Protein AF-A0A409VIT9-F1 (afdb_monomer_lite)

Radius of gyration: 34.27 Å; chains: 1; bounding box: 107×72×89 Å

Organism: NCBI:txid231916

Structure (mmCIF, N/CA/C/O backbone):
data_AF-A0A409VIT9-F1
#
_entry.id   AF-A0A409VIT9-F1
#
loop_
_atom_site.group_PDB
_atom_site.id
_atom_site.type_symbol
_atom_site.label_atom_id
_atom_site.label_alt_id
_atom_site.label_comp_id
_atom_site.label_asym_id
_atom_site.label_entity_id
_atom_site.label_seq_id
_atom_site.pdbx_PDB_ins_code
_atom_site.Cartn_x
_atom_site.Cartn_y
_atom_site.Cartn_z
_atom_site.occupancy
_atom_site.B_iso_or_equiv
_atom_site.auth_seq_id
_atom_site.auth_comp_id
_atom_site.auth_asym_id
_atom_site.auth_atom_id
_atom_site.pdbx_PDB_model_num
ATOM 1 N N . MET A 1 1 ? -38.791 37.317 -4.525 1.00 35.06 1 MET A N 1
ATOM 2 C CA . MET A 1 1 ? -38.548 37.898 -5.868 1.00 35.06 1 MET A CA 1
ATOM 3 C C . MET A 1 1 ? -38.043 36.743 -6.734 1.00 35.06 1 MET A C 1
ATOM 5 O O . MET A 1 1 ? -37.218 35.989 -6.242 1.00 35.06 1 MET A O 1
ATOM 9 N N . GLN A 1 2 ? -38.741 36.333 -7.803 1.00 26.22 2 GLN A N 1
ATOM 10 C CA . GLN A 1 2 ? -38.576 36.846 -9.183 1.00 26.22 2 GLN A CA 1
ATOM 11 C C . GLN A 1 2 ? -37.095 36.896 -9.609 1.00 26.22 2 GLN A C 1
ATOM 13 O O . GLN A 1 2 ? -36.328 37.581 -8.946 1.00 26.22 2 GLN A O 1
ATOM 18 N N . GLY A 1 3 ? -36.625 36.248 -10.682 1.00 25.14 3 GLY A N 1
ATOM 19 C CA . GLY A 1 3 ? -37.214 35.301 -11.653 1.00 25.14 3 GLY A CA 1
ATOM 20 C C . GLY A 1 3 ? -36.064 34.709 -12.504 1.00 25.14 3 GLY A C 1
ATOM 21 O O . GLY A 1 3 ? -34.982 35.280 -12.517 1.00 25.14 3 GLY A O 1
ATOM 22 N N . PHE A 1 4 ? -36.173 33.545 -13.151 1.00 27.78 4 PHE A N 1
ATOM 23 C CA . PHE A 1 4 ? -36.794 33.393 -14.478 1.00 27.78 4 PHE A CA 1
ATOM 24 C C . PHE A 1 4 ? -36.988 31.903 -14.842 1.00 27.78 4 PHE A C 1
ATOM 26 O O . PHE A 1 4 ? -36.187 31.054 -14.459 1.00 27.78 4 PHE A O 1
ATOM 33 N N . GLN A 1 5 ? -37.996 31.599 -15.664 1.00 28.02 5 GLN A N 1
ATOM 34 C CA . GLN A 1 5 ? -38.126 30.336 -16.411 1.00 28.02 5 GLN A CA 1
ATOM 35 C C . GLN A 1 5 ? -38.053 30.612 -17.921 1.00 28.02 5 GLN A C 1
ATOM 37 O O . GLN A 1 5 ? -38.503 31.679 -18.340 1.00 28.02 5 GLN A O 1
ATOM 42 N N . ARG A 1 6 ? -37.591 29.619 -18.707 1.00 28.06 6 ARG A N 1
ATOM 43 C CA . ARG A 1 6 ? -37.949 29.244 -20.110 1.00 28.06 6 ARG A CA 1
ATOM 44 C C . ARG A 1 6 ? -36.751 28.533 -20.775 1.00 28.06 6 ARG A C 1
ATOM 46 O O . ARG A 1 6 ? -35.619 28.862 -20.457 1.00 28.06 6 ARG A O 1
ATOM 53 N N . ALA A 1 7 ? -36.906 27.589 -21.707 1.00 27.55 7 ALA A N 1
ATOM 54 C CA . ALA A 1 7 ? -38.054 26.746 -22.075 1.00 27.55 7 ALA A CA 1
ATOM 55 C C . ALA A 1 7 ? -37.551 25.502 -22.849 1.00 27.55 7 ALA A C 1
ATOM 57 O O . ALA A 1 7 ? -36.417 25.478 -23.321 1.00 27.55 7 ALA A O 1
ATOM 58 N N . ARG A 1 8 ? -38.399 24.474 -23.009 1.00 26.53 8 ARG A N 1
ATOM 59 C CA . ARG A 1 8 ? -38.144 23.336 -23.917 1.00 26.53 8 ARG A CA 1
ATOM 60 C C . ARG A 1 8 ? -38.496 23.690 -25.369 1.00 26.53 8 ARG A C 1
ATOM 62 O O . ARG A 1 8 ? -39.450 24.426 -25.598 1.00 26.53 8 ARG A O 1
ATOM 69 N N . ALA A 1 9 ? -37.842 23.017 -26.314 1.00 26.08 9 ALA A N 1
ATOM 70 C CA . ALA A 1 9 ? -38.362 22.727 -27.655 1.00 26.08 9 ALA A CA 1
ATOM 71 C C . ALA A 1 9 ? -38.233 21.210 -27.929 1.00 26.08 9 ALA A C 1
ATOM 73 O O . ALA A 1 9 ? -37.512 20.518 -27.207 1.00 26.08 9 ALA A O 1
ATOM 74 N N . GLN A 1 10 ? -38.956 20.667 -28.916 1.00 26.14 10 GLN A N 1
ATOM 75 C CA . GLN A 1 10 ? -39.007 19.223 -29.199 1.00 26.14 10 GLN A CA 1
ATOM 76 C C . GLN A 1 10 ? -39.060 18.910 -30.703 1.00 26.14 10 GLN A C 1
ATOM 78 O O . GLN A 1 10 ? -39.826 19.556 -31.411 1.00 26.14 10 GLN A O 1
ATOM 83 N N . ARG A 1 11 ? -38.451 17.766 -31.081 1.00 26.41 11 ARG A N 1
ATOM 84 C CA . ARG A 1 11 ? -38.874 16.866 -32.190 1.00 26.41 11 ARG A CA 1
ATOM 85 C C . ARG A 1 11 ? -38.695 17.424 -33.629 1.00 26.41 11 ARG A C 1
ATOM 87 O O . ARG A 1 11 ? -38.383 18.603 -33.759 1.00 26.41 11 ARG A O 1
ATOM 94 N N . PRO A 1 12 ? -38.805 16.600 -34.707 1.00 34.38 12 PRO A N 1
ATOM 95 C CA . PRO A 1 12 ? -39.392 15.249 -34.806 1.00 34.38 12 PRO A CA 1
ATOM 96 C C . PRO A 1 12 ? -38.453 14.102 -35.243 1.00 34.38 12 PRO A C 1
ATOM 98 O O . PRO A 1 12 ? -37.242 14.258 -35.341 1.00 34.38 12 PRO A O 1
ATOM 101 N N . LEU A 1 13 ? -39.058 12.919 -35.422 1.00 26.03 13 LEU A N 1
ATOM 102 C CA . LEU A 1 13 ? -38.448 11.660 -35.871 1.00 26.03 13 LEU A CA 1
ATOM 103 C C . LEU A 1 13 ? -38.596 11.454 -37.392 1.00 26.03 13 LEU A C 1
ATOM 105 O O . LEU A 1 13 ? -39.507 12.008 -38.002 1.00 26.03 13 LEU A O 1
ATOM 109 N N . GLY A 1 14 ? -37.791 10.544 -37.948 1.00 25.80 14 GLY A N 1
ATOM 110 C CA . GLY A 1 14 ? -38.046 9.809 -39.196 1.00 25.80 14 GLY A CA 1
ATOM 111 C C . GLY A 1 14 ? -37.614 8.342 -39.026 1.00 25.80 14 GLY A C 1
ATOM 112 O O . GLY A 1 14 ? -36.721 8.077 -38.220 1.00 25.80 14 GLY A O 1
ATOM 113 N N . ALA A 1 15 ? -38.267 7.384 -39.699 1.00 26.11 15 ALA A N 1
ATOM 114 C CA . ALA A 1 15 ? -38.080 5.942 -39.456 1.00 26.11 15 ALA A CA 1
ATOM 115 C C . ALA A 1 15 ? -38.425 5.050 -40.676 1.00 26.11 15 ALA A C 1
ATOM 117 O O . ALA A 1 15 ? -39.032 5.530 -41.629 1.00 26.11 15 ALA A O 1
ATOM 118 N N . HIS A 1 16 ? -38.117 3.743 -40.552 1.00 29.44 16 HIS A N 1
ATOM 119 C CA . HIS A 1 16 ? -38.340 2.615 -41.496 1.00 29.44 16 HIS A CA 1
ATOM 120 C C . HIS A 1 16 ? -37.367 2.539 -42.702 1.00 29.44 16 HIS A C 1
ATOM 122 O O . HIS A 1 16 ? -37.012 3.568 -43.261 1.00 29.44 16 HIS A O 1
ATOM 128 N N . GLY A 1 17 ? -36.883 1.366 -43.157 1.00 25.97 17 GLY A N 1
ATOM 129 C CA . GLY A 1 17 ? -36.964 -0.024 -42.641 1.00 25.97 17 GLY A CA 1
ATOM 130 C C . GLY A 1 17 ? -35.771 -0.888 -43.146 1.00 25.97 17 GLY A C 1
ATOM 131 O O . GLY A 1 17 ? -35.124 -0.497 -44.108 1.00 25.97 17 GLY A O 1
ATOM 132 N N . VAL A 1 18 ? -35.260 -1.892 -42.409 1.00 26.91 18 VAL A N 1
ATOM 133 C CA . VAL A 1 18 ? -35.693 -3.319 -42.281 1.00 26.91 18 VAL A CA 1
ATOM 134 C C . VAL A 1 18 ? -35.138 -4.280 -43.376 1.00 26.91 18 VAL A C 1
ATOM 136 O O . VAL A 1 18 ? -35.728 -4.367 -44.440 1.00 26.91 18 VAL A O 1
ATOM 139 N N . SER A 1 19 ? -34.046 -5.006 -43.032 1.00 26.12 19 SER A N 1
ATOM 140 C CA . SER A 1 19 ? -33.674 -6.451 -43.239 1.00 26.12 19 SER A CA 1
ATOM 141 C C . SER A 1 19 ? -33.961 -7.256 -44.544 1.00 26.12 19 SER A C 1
ATOM 143 O O . SER A 1 19 ? -34.875 -6.889 -45.271 1.00 26.12 19 SER A O 1
ATOM 145 N N . PRO A 1 20 ? -33.338 -8.455 -44.787 1.00 42.66 20 PRO A N 1
ATOM 146 C CA . PRO A 1 20 ? -32.185 -9.153 -44.153 1.00 42.66 20 PRO A CA 1
ATOM 147 C C . PRO A 1 20 ? -31.108 -9.704 -45.163 1.00 42.66 20 PRO A C 1
ATOM 149 O O . PRO A 1 20 ? -31.052 -9.283 -46.313 1.00 42.66 20 PRO A O 1
ATOM 152 N N . ALA A 1 21 ? -30.238 -10.633 -44.715 1.00 29.16 21 ALA A N 1
ATOM 153 C CA . ALA A 1 21 ? -29.205 -11.397 -45.475 1.00 29.16 21 ALA A CA 1
ATOM 154 C C . ALA A 1 21 ? -29.758 -12.782 -45.992 1.00 29.16 21 ALA A C 1
ATOM 156 O O . ALA A 1 21 ? -30.990 -12.864 -45.980 1.00 29.16 21 ALA A O 1
ATOM 157 N N . PRO A 1 22 ? -29.009 -13.866 -46.406 1.00 48.16 22 PRO A N 1
ATOM 158 C CA . PRO A 1 22 ? -27.606 -14.281 -46.098 1.00 48.16 22 PRO A CA 1
ATOM 159 C C . PRO A 1 22 ? -26.785 -15.076 -47.192 1.00 48.16 22 PRO A C 1
ATOM 161 O O . PRO A 1 22 ? -27.163 -15.139 -48.357 1.00 48.16 22 PRO A O 1
ATOM 164 N N . ASP A 1 23 ? -25.675 -15.712 -46.749 1.00 27.62 23 ASP A N 1
ATOM 165 C CA . ASP A 1 23 ? -25.070 -17.009 -47.187 1.00 27.62 23 ASP A CA 1
ATOM 166 C C . ASP A 1 23 ? -23.816 -17.170 -48.112 1.00 27.62 23 ASP A C 1
ATOM 168 O O . ASP A 1 23 ? -23.237 -16.224 -48.643 1.00 27.62 23 ASP A O 1
ATOM 172 N N . ARG A 1 24 ? -23.283 -18.415 -48.090 1.00 26.45 24 ARG A N 1
ATOM 173 C CA . ARG A 1 24 ? -21.918 -18.979 -48.354 1.00 26.45 24 ARG A CA 1
ATOM 174 C C . ARG A 1 24 ? -22.082 -20.507 -48.683 1.00 26.45 24 ARG A C 1
ATOM 176 O O . ARG A 1 24 ? -23.222 -20.959 -48.598 1.00 26.45 24 ARG A O 1
ATOM 183 N N . PRO A 1 25 ? -21.052 -21.397 -48.821 1.00 46.22 25 PRO A N 1
ATOM 184 C CA . PRO A 1 25 ? -19.643 -21.294 -49.273 1.00 46.22 25 PRO A CA 1
ATOM 185 C C . PRO A 1 25 ? -19.218 -22.255 -50.460 1.00 46.22 25 PRO A C 1
ATOM 187 O O . PRO A 1 25 ? -19.619 -21.948 -51.573 1.00 46.22 25 PRO A O 1
ATOM 190 N N . PRO A 1 26 ? -18.372 -23.324 -50.302 1.00 51.56 26 PRO A N 1
ATOM 191 C CA . PRO A 1 26 ? -16.990 -23.561 -50.835 1.00 51.56 26 PRO A CA 1
ATOM 192 C C . PRO A 1 26 ? -16.948 -24.588 -52.036 1.00 51.56 26 PRO A C 1
ATOM 194 O O . PRO A 1 26 ? -18.001 -24.675 -52.662 1.00 51.56 26 PRO A O 1
ATOM 197 N N . PRO A 1 27 ? -15.891 -25.393 -52.423 1.00 45.53 27 PRO A N 1
ATOM 198 C CA . PRO A 1 27 ? -14.563 -25.736 -51.834 1.00 45.53 27 PRO A CA 1
ATOM 199 C C . PRO A 1 27 ? -13.378 -25.990 -52.848 1.00 45.53 27 PRO A C 1
ATOM 201 O O . PRO A 1 27 ? -13.306 -25.351 -53.889 1.00 45.53 27 PRO A O 1
ATOM 204 N N . SER A 1 28 ? -12.477 -26.957 -52.542 1.00 28.53 28 SER A N 1
ATOM 205 C CA . SER A 1 28 ? -11.305 -27.525 -53.287 1.00 28.53 28 SER A CA 1
ATOM 206 C C . SER A 1 28 ? -10.011 -26.669 -53.318 1.00 28.53 28 SER A C 1
ATOM 208 O O . SER A 1 28 ? -10.071 -25.493 -53.647 1.00 28.53 28 SER A O 1
ATOM 210 N N . ALA A 1 29 ? -8.846 -27.087 -52.771 1.00 28.31 29 ALA A N 1
ATOM 211 C CA . ALA A 1 29 ? -7.953 -28.267 -52.980 1.00 28.31 29 ALA A CA 1
ATOM 212 C C . ALA A 1 29 ? -7.101 -28.123 -54.267 1.00 28.31 29 ALA A C 1
ATOM 214 O O . ALA A 1 29 ? -7.680 -27.887 -55.315 1.00 28.31 29 ALA A O 1
ATOM 215 N N . GLY A 1 30 ? -5.755 -28.158 -54.306 1.00 24.30 30 GLY A N 1
ATOM 216 C CA . GLY A 1 30 ? -4.729 -29.045 -53.697 1.00 24.30 30 GLY A CA 1
ATOM 217 C C . GLY A 1 30 ? -3.988 -29.795 -54.849 1.00 24.30 30 GLY A C 1
ATOM 218 O O . GLY A 1 30 ? -4.570 -29.823 -55.931 1.00 24.30 30 GLY A O 1
ATOM 219 N N . PRO A 1 31 ? -2.788 -30.427 -54.723 1.00 39.75 31 PRO A N 1
ATOM 220 C CA . PRO A 1 31 ? -1.850 -30.537 -53.592 1.00 39.75 31 PRO A CA 1
ATOM 221 C C . PRO A 1 31 ? -0.328 -30.325 -53.923 1.00 39.75 31 PRO A C 1
ATOM 223 O O . PRO A 1 31 ? 0.087 -30.205 -55.068 1.00 39.75 31 PRO A O 1
ATOM 226 N N . VAL A 1 32 ? 0.498 -30.323 -52.864 1.00 26.86 32 VAL A N 1
ATOM 227 C CA . VAL A 1 32 ? 1.854 -30.926 -52.668 1.00 26.86 32 VAL A CA 1
ATOM 228 C C . VAL A 1 32 ? 2.681 -31.452 -53.873 1.00 26.86 32 VAL A C 1
ATOM 230 O O . VAL A 1 32 ? 2.230 -32.379 -54.536 1.00 26.86 32 VAL A O 1
ATOM 233 N N . ALA A 1 33 ? 3.971 -31.048 -53.977 1.00 26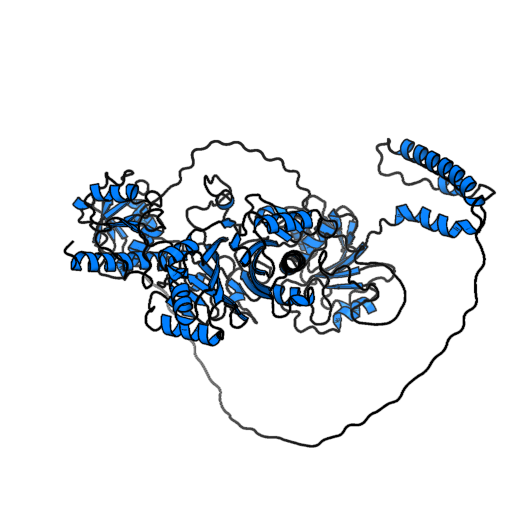.33 33 ALA A N 1
ATOM 234 C CA . ALA A 1 33 ? 5.148 -31.957 -54.099 1.00 26.33 33 ALA A CA 1
ATOM 235 C C . ALA A 1 33 ? 6.541 -31.256 -54.097 1.00 26.33 33 ALA A C 1
ATOM 237 O O . ALA A 1 33 ? 6.732 -30.205 -54.699 1.00 26.33 33 ALA A O 1
ATOM 238 N N . ALA A 1 34 ? 7.532 -31.917 -53.484 1.00 29.19 34 ALA A N 1
ATOM 239 C CA . ALA A 1 34 ? 8.993 -31.817 -53.701 1.00 29.19 34 ALA A CA 1
ATOM 240 C C . ALA A 1 34 ? 9.562 -33.259 -53.553 1.00 29.19 34 ALA A C 1
ATOM 242 O O . ALA A 1 34 ? 8.830 -34.071 -52.972 1.00 29.19 34 ALA A O 1
ATOM 243 N N . PRO A 1 35 ? 10.782 -33.645 -54.027 1.00 38.84 35 PRO A N 1
ATOM 244 C CA . PRO A 1 35 ? 12.016 -33.343 -53.258 1.00 38.84 35 PRO A CA 1
ATOM 245 C C . PRO A 1 35 ? 13.400 -33.411 -53.994 1.00 38.84 35 PRO A C 1
ATOM 247 O O . PRO A 1 35 ? 13.536 -34.003 -55.059 1.00 38.84 35 PRO A O 1
ATOM 250 N N . SER A 1 36 ? 14.474 -33.011 -53.280 1.00 25.44 36 SER A N 1
ATOM 251 C CA . SER A 1 36 ? 15.863 -33.564 -53.367 1.00 25.44 36 SER A CA 1
ATOM 252 C C . SER A 1 36 ? 16.728 -33.284 -54.636 1.00 25.44 36 SER A C 1
ATOM 254 O O . SER A 1 36 ? 16.208 -32.744 -55.601 1.00 25.44 36 SER A O 1
ATOM 256 N N . HIS A 1 37 ? 18.057 -33.538 -54.719 1.00 26.34 37 HIS A N 1
ATOM 257 C CA . HIS A 1 37 ? 19.051 -34.181 -53.818 1.00 26.34 37 HIS A CA 1
ATOM 258 C C . HIS A 1 37 ? 20.497 -33.593 -53.997 1.00 26.34 37 HIS A C 1
ATOM 260 O O . HIS A 1 37 ? 20.942 -33.409 -55.119 1.00 26.34 37 HIS A O 1
ATOM 266 N N . TYR A 1 38 ? 21.224 -33.391 -52.881 1.00 23.80 38 TYR A N 1
ATOM 267 C CA . TYR A 1 38 ? 22.675 -33.645 -52.602 1.00 23.80 38 TYR A CA 1
ATOM 268 C C . TYR A 1 38 ? 23.877 -33.126 -53.461 1.00 23.80 38 TYR A C 1
ATOM 270 O O . TYR A 1 38 ? 24.002 -33.487 -54.619 1.00 23.80 38 TYR A O 1
ATOM 278 N N . LEU A 1 39 ? 24.866 -32.523 -52.746 1.00 24.16 39 LEU A N 1
ATOM 279 C CA . LEU A 1 39 ? 26.365 -32.590 -52.865 1.00 24.16 39 LEU A CA 1
ATOM 280 C C . LEU A 1 39 ? 27.056 -32.225 -54.221 1.00 24.16 39 LEU A C 1
ATOM 282 O O . LEU A 1 39 ? 26.454 -32.320 -55.273 1.00 24.16 39 LEU A O 1
ATOM 286 N N . GLN A 1 40 ? 28.325 -31.778 -54.321 1.00 23.77 40 GLN A N 1
ATOM 287 C CA . GLN A 1 40 ? 29.527 -31.858 -53.457 1.00 23.77 40 GLN A CA 1
ATOM 288 C C . GLN A 1 40 ? 30.564 -30.744 -53.825 1.00 23.77 40 GLN A C 1
ATOM 290 O O . GLN A 1 40 ? 30.379 -30.043 -54.817 1.00 23.77 40 GLN A O 1
ATOM 295 N N . THR A 1 41 ? 31.675 -30.590 -53.083 1.00 29.59 41 THR A N 1
ATOM 296 C CA . THR A 1 41 ? 32.834 -29.707 -53.418 1.00 29.59 41 THR A CA 1
ATOM 297 C C . THR A 1 41 ? 34.155 -30.496 -53.470 1.00 29.59 41 THR A C 1
ATOM 299 O O . THR A 1 41 ? 34.187 -31.634 -52.994 1.00 29.59 41 THR A O 1
ATOM 302 N N . PRO A 1 42 ? 35.247 -29.937 -54.046 1.00 36.78 42 PRO A N 1
ATOM 303 C CA . PRO A 1 42 ? 36.453 -29.694 -53.227 1.00 36.78 42 PRO A CA 1
ATOM 304 C C . PRO A 1 42 ? 37.306 -28.445 -53.610 1.00 36.78 42 PRO A C 1
ATOM 306 O O . PRO A 1 42 ? 36.921 -27.615 -54.427 1.00 36.78 42 PRO A O 1
ATOM 309 N N . SER A 1 43 ? 38.457 -28.301 -52.938 1.00 29.31 43 SER A N 1
ATOM 310 C CA . SER A 1 43 ? 39.355 -27.129 -52.801 1.00 29.31 43 SER A CA 1
ATOM 311 C C . SER A 1 43 ? 40.587 -27.074 -53.729 1.00 29.31 43 SER A C 1
ATOM 313 O O . SER A 1 43 ? 40.955 -28.094 -54.299 1.00 29.31 43 SER A O 1
ATOM 315 N N . ASN A 1 44 ? 41.339 -25.953 -53.717 1.00 24.97 44 ASN A N 1
ATOM 316 C CA . ASN A 1 44 ? 42.821 -25.946 -53.809 1.00 24.97 44 ASN A CA 1
ATOM 317 C C . ASN A 1 44 ? 43.464 -24.612 -53.342 1.00 24.97 44 ASN A C 1
ATOM 319 O O . ASN A 1 44 ? 42.864 -23.559 -53.545 1.00 24.97 44 ASN A O 1
ATOM 323 N N . ASN A 1 45 ? 44.666 -24.644 -52.725 1.00 29.17 45 ASN A N 1
ATOM 324 C CA . ASN A 1 45 ? 45.443 -23.450 -52.304 1.00 29.17 45 ASN A CA 1
ATOM 325 C C . ASN A 1 45 ? 46.944 -23.773 -51.959 1.00 29.17 45 ASN A C 1
ATOM 327 O O . ASN A 1 45 ? 47.160 -24.756 -51.250 1.00 29.17 45 ASN A O 1
ATOM 331 N N . PRO A 1 46 ? 47.968 -22.992 -52.397 1.00 30.64 46 PRO A N 1
ATOM 332 C CA . PRO A 1 46 ? 49.417 -23.201 -52.115 1.00 30.64 46 PRO A CA 1
ATOM 333 C C . PRO A 1 46 ? 50.094 -22.084 -51.228 1.00 30.64 46 PRO A C 1
ATOM 335 O O . PRO A 1 46 ? 49.381 -21.187 -50.781 1.00 30.64 46 PRO A O 1
ATOM 338 N N . PRO A 1 47 ? 51.415 -22.135 -50.872 1.00 36.88 47 PRO A N 1
ATOM 339 C CA . PRO A 1 47 ? 51.891 -21.758 -49.514 1.00 36.88 47 PRO A CA 1
ATOM 340 C C . PRO A 1 47 ? 52.903 -20.572 -49.373 1.00 36.88 47 PRO A C 1
ATOM 342 O O . PRO A 1 47 ? 53.032 -19.738 -50.264 1.00 36.88 47 PRO A O 1
ATOM 345 N N . ALA A 1 48 ? 53.579 -20.455 -48.208 1.00 33.00 48 ALA A N 1
ATOM 346 C CA . ALA A 1 48 ? 54.261 -19.247 -47.682 1.00 33.00 48 ALA A CA 1
ATOM 347 C C . ALA A 1 48 ? 55.809 -19.337 -47.490 1.00 33.00 48 ALA A C 1
ATOM 349 O O . ALA A 1 48 ? 56.410 -20.385 -47.718 1.00 33.00 48 ALA A O 1
ATOM 350 N N . GLN A 1 49 ? 56.452 -18.242 -47.028 1.00 27.72 49 GLN A N 1
ATOM 351 C CA . GLN A 1 49 ? 57.898 -18.131 -46.700 1.00 27.72 49 GLN A CA 1
ATOM 352 C C . GLN A 1 49 ? 58.192 -17.336 -45.390 1.00 27.72 49 GLN A C 1
ATOM 354 O O . GLN A 1 49 ? 57.271 -16.873 -44.721 1.00 27.72 49 GLN A O 1
ATOM 359 N N . TYR A 1 50 ? 59.476 -17.250 -44.991 1.00 29.84 50 TYR A N 1
ATOM 360 C CA . TYR A 1 50 ? 59.974 -17.106 -43.602 1.00 29.84 50 TYR A CA 1
ATOM 361 C C . TYR A 1 50 ? 60.307 -15.681 -43.070 1.00 29.84 50 TYR A C 1
ATOM 363 O O . TYR A 1 50 ? 60.366 -14.700 -43.805 1.00 29.84 50 TYR A O 1
ATOM 371 N N . PHE A 1 51 ? 60.557 -15.606 -41.749 1.00 34.16 51 PHE A N 1
ATOM 372 C CA . PHE A 1 51 ? 60.876 -14.421 -40.921 1.00 34.16 51 PHE A CA 1
ATOM 373 C C . PHE A 1 51 ? 62.391 -14.208 -40.659 1.00 34.16 51 PHE A C 1
ATOM 375 O O . PHE A 1 51 ? 63.168 -15.157 -40.705 1.00 34.16 51 PHE A O 1
ATOM 382 N N . ASN A 1 52 ? 62.792 -12.991 -40.245 1.00 32.34 52 ASN A N 1
ATOM 383 C CA . ASN A 1 52 ? 64.108 -12.683 -39.641 1.00 32.34 52 ASN A CA 1
ATOM 384 C C . ASN A 1 52 ? 63.960 -11.685 -38.454 1.00 32.34 52 ASN A C 1
ATOM 386 O O . ASN A 1 52 ? 63.423 -10.597 -38.677 1.00 32.34 52 ASN A O 1
ATOM 390 N N . PRO A 1 53 ? 64.419 -11.994 -37.216 1.00 33.94 53 PRO A N 1
ATOM 391 C CA . PRO A 1 53 ? 64.196 -11.127 -36.046 1.00 33.94 53 PRO A CA 1
ATOM 392 C C . PRO A 1 53 ? 65.131 -9.913 -35.887 1.00 33.94 53 PRO A C 1
ATOM 394 O O . PRO A 1 53 ? 64.690 -8.874 -35.395 1.00 33.94 53 PRO A O 1
ATOM 397 N N . GLN A 1 54 ? 66.419 -10.005 -36.252 1.00 32.78 54 GLN A N 1
ATOM 398 C CA . GLN A 1 54 ? 67.422 -9.001 -35.827 1.00 32.78 54 GLN A CA 1
ATOM 399 C C . GLN A 1 54 ? 67.171 -7.596 -36.400 1.00 32.78 54 GLN A C 1
ATOM 401 O O . GLN A 1 54 ? 67.486 -6.598 -35.753 1.00 32.78 54 GLN A O 1
ATOM 406 N N . ALA A 1 55 ? 66.532 -7.506 -37.569 1.00 36.88 55 ALA A N 1
ATOM 407 C CA . ALA A 1 55 ? 66.167 -6.237 -38.194 1.00 36.88 55 ALA A CA 1
ATOM 408 C C . ALA A 1 55 ? 65.089 -5.441 -37.422 1.00 36.88 55 ALA A C 1
ATOM 410 O O . ALA A 1 55 ? 64.882 -4.264 -37.719 1.00 36.88 55 ALA A O 1
ATOM 411 N N . GLN A 1 56 ? 64.390 -6.035 -36.443 1.00 37.03 56 GLN A N 1
ATOM 412 C CA . GLN A 1 56 ? 63.352 -5.320 -35.689 1.00 37.03 56 GLN A CA 1
ATOM 413 C C . GLN A 1 56 ? 63.902 -4.490 -34.519 1.00 37.03 56 GLN A C 1
ATOM 415 O O . GLN A 1 56 ? 63.432 -3.368 -34.332 1.00 37.03 56 GLN A O 1
ATOM 420 N N . LEU A 1 57 ? 64.916 -4.960 -33.776 1.00 33.94 57 LEU A N 1
ATOM 421 C CA . LEU A 1 57 ? 65.408 -4.241 -32.585 1.00 33.94 57 LEU A CA 1
ATOM 422 C C . LEU A 1 57 ? 65.956 -2.844 -32.927 1.00 33.94 57 LEU A C 1
ATOM 424 O O . LEU A 1 57 ? 65.511 -1.858 -32.347 1.00 33.94 57 LEU A O 1
ATOM 428 N N . GLN A 1 58 ? 66.822 -2.728 -33.941 1.00 35.19 58 GLN A N 1
ATOM 429 C CA . GLN A 1 58 ? 67.403 -1.434 -34.347 1.00 35.19 58 GLN A CA 1
ATOM 430 C C . GLN A 1 58 ? 66.366 -0.407 -34.849 1.00 35.19 58 GLN A C 1
ATOM 432 O O . GLN A 1 58 ? 66.656 0.791 -34.907 1.00 35.19 58 GLN A O 1
ATOM 437 N N . ASN A 1 59 ? 65.156 -0.850 -35.209 1.00 40.47 59 ASN A N 1
ATOM 438 C CA . ASN A 1 59 ? 64.048 0.038 -35.560 1.00 40.47 59 ASN A CA 1
ATOM 439 C C . ASN A 1 59 ? 63.256 0.508 -34.326 1.00 40.47 59 ASN A C 1
ATOM 441 O O . ASN A 1 59 ? 62.739 1.626 -34.336 1.00 40.47 59 ASN A O 1
ATOM 445 N N . PHE A 1 60 ? 63.191 -0.289 -33.253 1.00 37.66 60 PHE A N 1
ATOM 446 C CA . PHE A 1 60 ? 62.481 0.075 -32.022 1.00 37.66 60 PHE A CA 1
ATOM 447 C C . PHE A 1 60 ? 63.157 1.230 -31.269 1.00 37.66 60 PHE A C 1
ATOM 449 O O . PHE A 1 60 ? 62.474 2.192 -30.919 1.00 37.66 60 PHE A O 1
ATOM 456 N N . ASP A 1 61 ? 64.482 1.208 -31.100 1.00 36.66 61 ASP A N 1
ATOM 457 C CA . ASP A 1 61 ? 65.202 2.279 -30.385 1.00 36.66 61 ASP A CA 1
ATOM 458 C C . ASP A 1 61 ? 65.089 3.635 -31.106 1.00 36.66 61 ASP A C 1
ATOM 460 O O . ASP A 1 61 ? 64.900 4.687 -30.486 1.00 36.66 61 ASP A O 1
ATOM 464 N N . ARG A 1 62 ? 65.116 3.616 -32.447 1.00 40.25 62 ARG A N 1
ATOM 465 C CA . ARG A 1 62 ? 64.903 4.813 -33.278 1.00 40.25 62 ARG A CA 1
ATOM 466 C C . ARG A 1 62 ? 63.470 5.346 -33.176 1.00 40.25 62 ARG A C 1
ATOM 468 O O . ARG A 1 62 ? 63.283 6.562 -33.141 1.00 40.25 62 ARG A O 1
ATOM 475 N N . LEU A 1 63 ? 62.469 4.466 -33.078 1.00 40.12 63 LEU A N 1
ATOM 476 C CA . LEU A 1 63 ? 61.072 4.856 -32.851 1.00 40.12 63 LEU A CA 1
ATOM 477 C C . LEU A 1 63 ? 60.851 5.434 -31.444 1.00 40.12 63 LEU A C 1
ATOM 479 O O . LEU A 1 63 ? 60.157 6.442 -31.312 1.00 40.12 63 LEU A O 1
ATOM 483 N N . ALA A 1 64 ? 61.470 4.857 -30.410 1.00 37.12 64 ALA A N 1
ATOM 484 C CA . ALA A 1 64 ? 61.397 5.366 -29.039 1.00 37.12 64 ALA A CA 1
ATOM 485 C C . ALA A 1 64 ? 61.992 6.782 -28.921 1.00 37.12 64 ALA A C 1
ATOM 487 O O . ALA A 1 64 ? 61.366 7.673 -28.341 1.00 37.12 64 ALA A O 1
ATOM 488 N N . SER A 1 65 ? 63.150 7.015 -29.553 1.00 38.94 65 SER A N 1
ATOM 489 C CA . SER A 1 65 ? 63.781 8.338 -29.653 1.00 38.94 65 SER A CA 1
ATOM 490 C C . SER A 1 65 ? 62.847 9.384 -30.286 1.00 38.94 65 SER A C 1
ATOM 492 O O . SER A 1 65 ? 62.652 10.467 -29.728 1.00 38.94 65 SER A O 1
ATOM 494 N N . TYR A 1 66 ? 62.202 9.040 -31.408 1.00 41.78 66 TYR A N 1
ATOM 495 C CA . TYR A 1 66 ? 61.248 9.924 -32.088 1.00 41.78 66 TYR A CA 1
ATOM 496 C C . TYR A 1 66 ? 60.003 10.216 -31.237 1.00 41.78 66 TYR A C 1
ATOM 498 O O . TYR A 1 66 ? 59.573 11.367 -31.136 1.00 41.78 66 TYR A O 1
ATOM 506 N N . ALA A 1 67 ? 59.438 9.190 -30.593 1.00 40.03 67 ALA A N 1
ATOM 507 C CA . ALA A 1 67 ? 58.247 9.324 -29.759 1.00 40.03 67 ALA A CA 1
ATOM 508 C C . ALA A 1 67 ? 58.486 10.229 -28.537 1.00 40.03 67 ALA A C 1
ATOM 510 O O . ALA A 1 67 ? 57.628 11.050 -28.210 1.00 40.03 67 ALA A O 1
ATOM 511 N N . SER A 1 68 ? 59.658 10.131 -27.896 1.00 39.59 68 SER A N 1
ATOM 512 C CA . SER A 1 68 ? 60.012 10.995 -26.762 1.00 39.59 68 SER A CA 1
ATOM 513 C C . SER A 1 68 ? 60.085 12.468 -27.172 1.00 39.59 68 SER A C 1
ATOM 515 O O . SER A 1 68 ? 59.507 13.325 -26.507 1.00 39.59 68 SER A O 1
ATOM 517 N N . ARG A 1 69 ? 60.709 12.766 -28.319 1.00 42.06 69 ARG A N 1
ATOM 518 C CA . ARG A 1 69 ? 60.917 14.147 -28.783 1.00 42.06 69 ARG A CA 1
ATOM 519 C C . ARG A 1 69 ? 59.630 14.823 -29.272 1.00 42.06 69 ARG A C 1
ATOM 521 O O . ARG A 1 69 ? 59.448 16.022 -29.077 1.00 42.06 69 ARG A O 1
ATOM 528 N N . ILE A 1 70 ? 58.697 14.050 -29.838 1.00 46.06 70 ILE A N 1
ATOM 529 C CA . ILE A 1 70 ? 57.325 14.514 -30.123 1.00 46.06 70 ILE A CA 1
ATOM 530 C C . ILE A 1 70 ? 56.577 14.829 -28.816 1.00 46.06 70 ILE A C 1
ATOM 532 O O . ILE A 1 70 ? 55.845 15.814 -28.749 1.00 46.06 70 ILE A O 1
ATOM 536 N N . LYS A 1 71 ? 56.778 14.028 -27.761 1.00 40.41 71 LYS A N 1
ATOM 537 C CA . LYS A 1 71 ? 56.124 14.221 -26.459 1.00 40.41 71 LYS A CA 1
ATOM 538 C C . LYS A 1 71 ? 56.611 15.484 -25.739 1.00 40.41 71 LYS A C 1
ATOM 540 O O . LYS A 1 71 ? 55.785 16.210 -25.193 1.00 40.41 71 LYS A O 1
ATOM 545 N N . GLU A 1 72 ? 57.909 15.786 -25.787 1.00 41.34 72 GLU A N 1
ATOM 546 C CA . GLU A 1 72 ? 58.471 17.043 -25.260 1.00 41.34 72 GLU A CA 1
ATOM 547 C C . GLU A 1 72 ? 57.917 18.277 -25.992 1.00 41.34 72 GLU A C 1
ATOM 549 O O . GLU A 1 72 ? 57.501 19.239 -25.348 1.00 41.34 72 GLU A O 1
ATOM 554 N N . LEU A 1 73 ? 57.838 18.232 -27.328 1.00 41.84 73 LEU A N 1
ATOM 555 C CA . LEU A 1 73 ? 57.292 19.325 -28.148 1.00 41.84 73 LEU A CA 1
ATOM 556 C C . LEU A 1 73 ? 55.773 19.519 -27.997 1.00 41.84 73 LEU A C 1
ATOM 558 O O . LEU A 1 73 ? 55.274 20.618 -28.231 1.00 41.84 73 LEU A O 1
ATOM 562 N N . ALA A 1 74 ? 55.035 18.481 -27.598 1.00 40.44 74 ALA A N 1
ATOM 563 C CA . ALA A 1 74 ? 53.624 18.602 -27.234 1.00 40.44 74 ALA A CA 1
ATOM 564 C C . ALA A 1 74 ? 53.443 19.226 -25.837 1.00 40.44 74 ALA A C 1
ATOM 566 O O . ALA A 1 74 ? 52.577 20.078 -25.649 1.00 40.44 74 ALA A O 1
ATOM 567 N N . LEU A 1 75 ? 54.280 18.838 -24.866 1.00 37.69 75 LEU A N 1
ATOM 568 C CA . LEU A 1 75 ? 54.227 19.345 -23.489 1.00 37.69 75 LEU A CA 1
ATOM 569 C C . LEU A 1 75 ? 54.700 20.801 -23.362 1.00 37.69 75 LEU A C 1
ATOM 571 O O . LEU A 1 75 ? 54.187 21.535 -22.524 1.00 37.69 75 LEU A O 1
ATOM 575 N N . SER A 1 76 ? 55.619 21.268 -24.212 1.00 38.25 76 SER A N 1
ATOM 576 C CA . SER A 1 76 ? 56.048 22.677 -24.202 1.00 38.25 76 SER A CA 1
ATOM 577 C C . SER A 1 76 ? 54.994 23.663 -24.729 1.00 38.25 76 SER A C 1
ATOM 579 O O . SER A 1 76 ? 55.159 24.869 -24.557 1.00 38.25 76 SER A O 1
ATOM 581 N N . ARG A 1 77 ? 53.898 23.173 -25.333 1.00 41.38 77 ARG A N 1
ATOM 582 C CA . ARG A 1 77 ? 52.759 23.982 -25.808 1.00 41.38 77 ARG A CA 1
ATOM 583 C C . ARG A 1 77 ? 51.470 23.818 -24.990 1.00 41.38 77 ARG A C 1
ATOM 585 O O . ARG A 1 77 ? 50.482 24.459 -25.319 1.00 41.38 77 ARG A O 1
ATOM 592 N N . SER A 1 78 ? 51.452 23.017 -23.920 1.00 38.09 78 SER A N 1
ATOM 593 C CA . SER A 1 78 ? 50.257 22.871 -23.064 1.00 38.09 78 SER A CA 1
ATOM 594 C C . SER A 1 78 ? 50.107 23.952 -21.983 1.00 38.09 78 SER A C 1
ATOM 596 O O . SER A 1 78 ? 49.167 23.886 -21.199 1.00 38.09 78 SER A O 1
ATOM 598 N N . ASN A 1 79 ? 51.020 24.929 -21.930 1.00 36.19 79 ASN A N 1
ATOM 599 C CA . ASN A 1 79 ? 51.099 25.955 -20.881 1.00 36.19 79 ASN A CA 1
ATOM 600 C C . ASN A 1 79 ? 50.834 27.375 -21.432 1.00 36.19 79 ASN A C 1
ATOM 602 O O . ASN A 1 79 ? 51.545 28.317 -21.089 1.00 36.19 79 ASN A O 1
ATOM 606 N N . SER A 1 80 ? 49.850 27.527 -22.323 1.00 38.75 80 SER A N 1
ATOM 607 C CA . SER A 1 80 ? 49.414 28.826 -22.861 1.00 38.75 80 SER A CA 1
ATOM 608 C C . SER A 1 80 ? 47.888 28.925 -22.878 1.00 38.75 80 SER A C 1
ATOM 610 O O . SER A 1 80 ? 47.234 28.116 -23.535 1.00 38.75 80 SER A O 1
ATOM 612 N N . ASP A 1 81 ? 47.332 29.925 -22.193 1.00 36.91 81 ASP A N 1
ATOM 613 C CA . ASP A 1 81 ? 45.901 30.035 -21.854 1.00 36.91 81 ASP A CA 1
ATOM 614 C C . ASP A 1 81 ? 44.968 30.517 -22.997 1.00 36.91 81 ASP A C 1
ATOM 616 O O . ASP A 1 81 ? 43.958 31.174 -22.746 1.00 36.91 81 ASP A O 1
ATOM 620 N N . ASP A 1 82 ? 45.273 30.193 -24.260 1.00 37.12 82 ASP A N 1
ATOM 621 C CA . ASP A 1 82 ? 44.444 30.531 -25.433 1.00 37.12 82 ASP A CA 1
ATOM 622 C C . ASP A 1 82 ? 43.874 29.263 -26.110 1.00 37.12 82 ASP A C 1
ATOM 624 O O . ASP A 1 82 ? 44.628 28.503 -26.726 1.00 37.12 82 ASP A O 1
ATOM 628 N N . PRO A 1 83 ? 42.545 29.025 -26.057 1.00 36.38 83 PRO A N 1
ATOM 629 C CA . PRO A 1 83 ? 41.912 27.859 -26.680 1.00 36.38 83 PRO A CA 1
ATOM 630 C C . PRO A 1 83 ? 41.809 27.884 -28.216 1.00 36.38 83 PRO A C 1
ATOM 632 O O . PRO A 1 83 ? 41.305 26.917 -28.789 1.00 36.38 83 PRO A O 1
ATOM 635 N N . THR A 1 84 ? 42.172 28.980 -28.894 1.00 36.00 84 THR A N 1
ATOM 636 C CA . THR A 1 84 ? 41.757 29.227 -30.292 1.00 36.00 84 THR A CA 1
ATOM 637 C C . THR A 1 84 ? 42.790 28.870 -31.365 1.00 36.00 84 THR A C 1
ATOM 639 O O . THR A 1 84 ? 42.430 28.729 -32.537 1.00 36.00 84 THR A O 1
ATOM 642 N N . ASN A 1 85 ? 44.056 28.658 -30.998 1.00 37.28 85 ASN A N 1
ATOM 643 C CA . ASN A 1 85 ? 45.126 28.382 -31.959 1.00 37.28 85 ASN A CA 1
ATOM 644 C C . ASN A 1 85 ? 45.200 26.898 -32.371 1.00 37.28 85 ASN A C 1
ATOM 646 O O . ASN A 1 85 ? 45.780 26.056 -31.684 1.00 37.28 85 ASN A O 1
ATOM 650 N N . GLY A 1 86 ? 44.648 26.587 -33.549 1.00 40.06 86 GLY A N 1
ATOM 651 C CA . GLY A 1 86 ? 44.871 25.313 -34.240 1.00 40.06 86 GLY A CA 1
ATOM 652 C C . GLY A 1 86 ? 46.322 25.128 -34.716 1.00 40.06 86 GLY A C 1
ATOM 653 O O . GLY A 1 86 ? 47.121 26.064 -34.729 1.00 40.06 86 GLY A O 1
ATOM 654 N N . LEU A 1 87 ? 46.679 23.906 -35.129 1.00 37.97 87 LEU A N 1
ATOM 655 C CA . LEU A 1 87 ? 48.029 23.600 -35.621 1.00 37.97 87 LEU A CA 1
ATOM 656 C C . LEU A 1 87 ? 48.352 24.368 -36.915 1.00 37.97 87 LEU A C 1
ATOM 658 O O . LEU A 1 87 ? 47.672 24.211 -37.927 1.00 37.97 87 LEU A O 1
ATOM 662 N N . ASP A 1 88 ? 49.437 25.142 -36.872 1.00 39.53 88 ASP A N 1
ATOM 663 C CA . ASP A 1 88 ? 49.998 25.887 -38.002 1.00 39.53 88 ASP A CA 1
ATOM 664 C C . ASP A 1 88 ? 50.305 24.959 -39.206 1.00 39.53 88 ASP A C 1
ATOM 666 O O . ASP A 1 88 ? 51.049 23.981 -39.048 1.00 39.53 88 ASP A O 1
ATOM 670 N N . PRO A 1 89 ? 49.791 25.258 -40.420 1.00 39.53 89 PRO A N 1
ATOM 671 C CA . PRO A 1 89 ? 50.115 24.536 -41.652 1.00 39.53 89 PRO A CA 1
ATOM 672 C C . PRO A 1 89 ? 51.616 24.355 -41.935 1.00 39.53 89 PRO A C 1
ATOM 674 O O . PRO A 1 89 ? 51.989 23.369 -42.580 1.00 39.53 89 PRO A O 1
ATOM 677 N N . SER A 1 90 ? 52.490 25.241 -41.437 1.00 38.59 90 SER A N 1
ATOM 678 C CA . SER A 1 90 ? 53.951 25.122 -41.587 1.00 38.59 90 SER A CA 1
ATOM 679 C C . SER A 1 90 ? 54.505 23.799 -41.030 1.00 38.59 90 SER A C 1
ATOM 681 O O . SER A 1 90 ? 55.442 23.224 -41.593 1.00 38.59 90 SER A O 1
ATOM 683 N N . PHE A 1 91 ? 53.864 23.246 -39.992 1.00 40.47 91 PHE A N 1
ATOM 684 C CA . PHE A 1 91 ? 54.235 21.976 -39.367 1.00 40.47 91 PHE A CA 1
ATOM 685 C C . PHE A 1 91 ? 54.132 20.792 -40.343 1.00 40.47 91 PHE A C 1
ATOM 687 O O . PHE A 1 91 ? 54.988 19.905 -40.355 1.00 40.47 91 PHE A O 1
ATOM 694 N N . TYR A 1 92 ? 53.119 20.798 -41.215 1.00 40.47 92 TYR A N 1
ATOM 695 C CA . TYR A 1 92 ? 52.940 19.765 -42.238 1.00 40.47 92 TYR A CA 1
ATOM 696 C C . TYR A 1 92 ? 53.903 19.938 -43.420 1.00 40.47 92 TYR A C 1
ATOM 698 O O . TYR A 1 92 ? 54.336 18.940 -43.997 1.00 40.47 92 TYR A O 1
ATOM 706 N N . ALA A 1 93 ? 54.295 21.175 -43.747 1.00 39.22 93 ALA A N 1
ATOM 707 C CA . ALA A 1 93 ? 55.296 21.443 -44.779 1.00 39.22 93 ALA A CA 1
ATOM 708 C C . ALA A 1 93 ? 56.691 20.926 -44.376 1.00 39.22 93 ALA A C 1
ATOM 710 O O . ALA A 1 93 ? 57.357 20.269 -45.176 1.00 39.22 93 ALA A O 1
ATOM 711 N N . ALA A 1 94 ? 57.104 21.137 -43.120 1.00 39.81 94 ALA A N 1
ATOM 712 C CA . ALA A 1 94 ? 58.380 20.635 -42.595 1.00 39.81 94 ALA A CA 1
ATOM 713 C C . ALA A 1 94 ? 58.453 19.094 -42.540 1.00 39.81 94 ALA A C 1
ATOM 715 O O . ALA A 1 94 ? 59.514 18.504 -42.744 1.00 39.81 94 ALA A O 1
ATOM 716 N N . LEU A 1 95 ? 57.320 18.424 -42.309 1.00 39.12 95 LEU A N 1
ATOM 717 C CA . LEU A 1 95 ? 57.222 16.960 -42.341 1.00 39.12 95 LEU A CA 1
ATOM 718 C C . LEU A 1 95 ? 57.290 16.373 -43.762 1.00 39.12 95 LEU A C 1
ATOM 720 O O . LEU A 1 95 ? 57.650 15.208 -43.918 1.00 39.12 95 LEU A O 1
ATOM 724 N N . ALA A 1 96 ? 56.972 17.156 -44.796 1.00 39.97 96 ALA A N 1
ATOM 725 C CA . ALA A 1 96 ? 56.992 16.713 -46.192 1.00 39.97 96 ALA A CA 1
ATOM 726 C C . ALA A 1 96 ? 58.369 16.844 -46.878 1.00 39.97 96 ALA A C 1
ATOM 728 O O . ALA A 1 96 ? 58.582 16.235 -47.926 1.00 39.97 96 ALA A O 1
ATOM 729 N N . SER A 1 97 ? 59.301 17.621 -46.314 1.00 37.41 97 SER A N 1
ATOM 730 C CA . SER A 1 97 ? 60.565 18.008 -46.964 1.00 37.41 97 SER A CA 1
ATOM 731 C C . SER A 1 97 ? 61.801 17.188 -46.555 1.00 37.41 97 SER A C 1
ATOM 733 O O . SER A 1 97 ? 62.913 17.522 -46.960 1.00 37.41 97 SER A O 1
ATOM 735 N N . THR A 1 98 ? 61.648 16.105 -45.781 1.00 34.72 98 THR A N 1
ATOM 736 C CA . THR A 1 98 ? 62.779 15.282 -45.298 1.00 34.72 98 THR A CA 1
ATOM 737 C C . THR A 1 98 ? 63.086 14.088 -46.225 1.00 34.72 98 THR A C 1
ATOM 739 O O . THR A 1 98 ? 62.263 13.178 -46.363 1.00 34.72 98 THR A O 1
ATOM 742 N N . PRO A 1 99 ? 64.273 14.025 -46.865 1.00 38.34 99 PRO A N 1
ATOM 743 C CA . PRO A 1 99 ? 64.519 13.101 -47.975 1.00 38.34 99 PRO A CA 1
ATOM 744 C C . PRO A 1 99 ? 65.041 11.715 -47.542 1.00 38.34 99 PRO A C 1
ATOM 746 O O . PRO A 1 99 ? 66.155 11.346 -47.900 1.00 38.34 99 PRO A O 1
ATOM 749 N N . ALA A 1 100 ? 64.239 10.924 -46.812 1.00 41.41 100 ALA A N 1
ATOM 750 C CA . ALA A 1 100 ? 64.391 9.455 -46.720 1.00 41.41 100 ALA A CA 1
ATOM 751 C C . ALA A 1 100 ? 63.217 8.772 -45.979 1.00 41.41 100 ALA A C 1
ATOM 753 O O . ALA A 1 100 ? 63.324 8.445 -44.798 1.00 41.41 100 ALA A O 1
ATOM 754 N N . CYS A 1 101 ? 62.108 8.473 -46.668 1.00 33.97 101 CYS A N 1
ATOM 755 C CA . CYS A 1 101 ? 61.061 7.589 -46.131 1.00 33.97 101 CYS A CA 1
ATOM 756 C C . CYS A 1 101 ? 60.776 6.426 -47.103 1.00 33.97 101 CYS A C 1
ATOM 758 O O . CYS A 1 101 ? 60.378 6.678 -48.246 1.00 33.97 101 CYS A O 1
ATOM 760 N N . PRO A 1 102 ? 60.970 5.151 -46.706 1.00 35.50 102 PRO A N 1
ATOM 761 C CA . PRO A 1 102 ? 60.681 4.019 -47.577 1.00 35.50 102 PRO A CA 1
ATOM 762 C C . PRO A 1 102 ? 59.165 3.857 -47.776 1.00 35.50 102 PRO A C 1
ATOM 764 O O . PRO A 1 102 ? 58.375 3.870 -46.828 1.00 35.50 102 PRO A O 1
ATOM 767 N N . LYS A 1 103 ? 58.757 3.658 -49.036 1.00 35.69 103 LYS A N 1
ATOM 768 C CA . LYS A 1 103 ? 57.351 3.691 -49.483 1.00 35.69 103 LYS A CA 1
ATOM 769 C C . LYS A 1 103 ? 56.343 2.787 -48.726 1.00 35.69 103 LYS A C 1
ATOM 771 O O . LYS A 1 103 ? 55.179 3.187 -48.691 1.00 35.69 103 LYS A O 1
ATOM 776 N N . PRO A 1 104 ? 56.700 1.652 -48.079 1.00 35.38 104 PRO A N 1
ATOM 777 C CA . PRO A 1 104 ? 55.734 0.842 -47.323 1.00 35.38 104 PRO A CA 1
ATOM 778 C C . PRO A 1 104 ? 55.078 1.515 -46.102 1.00 35.38 104 PRO A C 1
ATOM 780 O O . PRO A 1 104 ? 54.088 0.989 -45.599 1.00 35.38 104 PRO A O 1
ATOM 783 N N . LEU A 1 105 ? 55.595 2.645 -45.595 1.00 34.94 105 LEU A N 1
ATOM 784 C CA . LEU A 1 105 ? 55.121 3.238 -44.331 1.00 34.94 105 LEU A CA 1
ATOM 785 C C . LEU A 1 105 ? 53.966 4.251 -44.452 1.00 34.94 105 LEU A C 1
ATOM 787 O O . LEU A 1 105 ? 53.280 4.494 -43.454 1.00 34.94 105 LEU A O 1
ATOM 791 N N . LEU A 1 106 ? 53.676 4.793 -45.644 1.00 34.75 106 LEU A N 1
ATOM 792 C CA . LEU A 1 106 ? 52.580 5.764 -45.827 1.00 34.75 106 LEU A CA 1
ATOM 793 C C . LEU A 1 106 ? 51.186 5.272 -45.364 1.00 34.75 106 LEU A C 1
ATOM 795 O O . LEU A 1 106 ? 50.464 6.079 -44.769 1.00 34.75 106 LEU A O 1
ATOM 799 N N . PRO A 1 107 ? 50.771 4.001 -45.571 1.00 37.94 107 PRO A N 1
ATOM 800 C CA . PRO A 1 107 ? 49.470 3.515 -45.098 1.00 37.94 107 PRO A CA 1
ATOM 801 C C . PRO A 1 107 ? 49.323 3.567 -43.571 1.00 37.94 107 PRO A C 1
ATOM 803 O O . PRO A 1 107 ? 48.244 3.869 -43.059 1.00 37.94 107 PRO A O 1
ATOM 806 N N . ASN A 1 108 ? 50.412 3.316 -42.838 1.00 32.72 108 ASN A N 1
ATOM 807 C CA . ASN A 1 108 ? 50.404 3.314 -41.377 1.00 32.72 108 ASN A CA 1
ATOM 808 C C . ASN A 1 108 ? 50.565 4.725 -40.802 1.00 32.72 108 ASN A C 1
ATOM 810 O O . ASN A 1 108 ? 49.845 5.067 -39.868 1.00 32.72 108 ASN A O 1
ATOM 814 N N . LEU A 1 109 ? 51.392 5.588 -41.404 1.00 31.62 109 LEU A N 1
ATOM 815 C CA . LEU A 1 109 ? 51.446 7.004 -41.019 1.00 31.62 109 LEU A CA 1
ATOM 816 C C . LEU A 1 109 ? 50.098 7.710 -41.230 1.00 31.62 109 LEU A C 1
ATOM 818 O O . LEU A 1 109 ? 49.676 8.466 -40.359 1.00 31.62 109 LEU A O 1
ATOM 822 N N . ARG A 1 110 ? 49.351 7.391 -42.301 1.00 33.03 110 ARG A N 1
ATOM 823 C CA . ARG A 1 110 ? 47.963 7.870 -42.459 1.00 33.03 110 ARG A CA 1
ATOM 824 C C . ARG A 1 110 ? 47.027 7.362 -41.356 1.00 33.03 110 ARG A C 1
ATOM 826 O O . ARG A 1 110 ? 46.202 8.135 -40.886 1.00 33.03 110 ARG A O 1
ATOM 833 N N . ARG A 1 111 ? 47.163 6.111 -40.896 1.00 32.03 111 ARG A N 1
ATOM 834 C CA . ARG A 1 111 ? 46.371 5.586 -39.762 1.00 32.03 111 ARG A CA 1
ATOM 835 C C . ARG A 1 111 ? 46.691 6.277 -38.432 1.00 32.03 111 ARG A C 1
ATOM 837 O O . ARG A 1 111 ? 45.772 6.542 -37.668 1.00 32.03 111 ARG A O 1
ATOM 844 N N . TRP A 1 112 ? 47.958 6.594 -38.166 1.00 28.06 112 TRP A N 1
ATOM 845 C CA . TRP A 1 112 ? 48.365 7.245 -36.913 1.00 28.06 112 TRP A CA 1
ATOM 846 C C . TRP A 1 112 ? 48.103 8.758 -36.908 1.00 28.06 112 TRP A C 1
ATOM 848 O O . TRP A 1 112 ? 47.665 9.284 -35.890 1.00 28.06 112 TRP A O 1
ATOM 858 N N . ALA A 1 113 ? 48.250 9.449 -38.043 1.00 29.41 113 ALA A N 1
ATOM 859 C CA . ALA A 1 113 ? 47.873 10.861 -38.175 1.00 29.41 113 ALA A CA 1
ATOM 860 C C . ALA A 1 113 ? 46.354 11.098 -38.035 1.00 29.41 113 ALA A C 1
ATOM 862 O O . ALA A 1 113 ? 45.936 12.171 -37.612 1.00 29.41 113 ALA A O 1
ATOM 863 N N . PHE A 1 114 ? 45.527 10.092 -38.345 1.00 28.56 114 PHE A N 1
ATOM 864 C CA . PHE A 1 114 ? 44.083 10.127 -38.091 1.00 28.56 114 PHE A CA 1
ATOM 865 C C . PHE A 1 114 ? 43.698 9.796 -36.642 1.00 28.56 114 PHE A C 1
ATOM 867 O O . PHE A 1 114 ? 42.564 10.063 -36.256 1.00 28.56 114 PHE A O 1
ATOM 874 N N . LEU A 1 115 ? 44.596 9.242 -35.820 1.00 24.44 115 LEU A N 1
ATOM 875 C CA . LEU A 1 115 ? 44.237 8.744 -34.487 1.00 24.44 115 LEU A CA 1
ATOM 876 C C . LEU A 1 115 ? 43.710 9.836 -33.521 1.00 24.44 115 LEU A C 1
ATOM 878 O O . LEU A 1 115 ? 42.765 9.539 -32.793 1.00 24.44 115 LEU A O 1
ATOM 882 N N . PRO A 1 116 ? 44.192 11.101 -33.552 1.00 24.58 116 PRO A N 1
ATOM 883 C CA . PRO A 1 116 ? 43.565 12.211 -32.820 1.00 24.58 116 PRO A CA 1
ATOM 884 C C . PRO A 1 116 ? 42.217 12.667 -33.410 1.00 24.58 116 PRO A C 1
ATOM 886 O O . PRO A 1 116 ? 41.391 13.234 -32.702 1.00 24.58 116 PRO A O 1
ATOM 889 N N . PHE A 1 117 ? 41.982 12.418 -34.702 1.00 26.19 117 PHE A N 1
ATOM 890 C CA . PHE A 1 117 ? 40.777 12.829 -35.436 1.00 26.19 117 PHE A CA 1
ATOM 891 C C . PHE A 1 117 ? 39.631 11.802 -35.387 1.00 26.19 117 PHE A C 1
ATOM 893 O O . PHE A 1 117 ? 38.533 12.087 -35.860 1.00 26.19 117 PHE A O 1
ATOM 900 N N . VAL A 1 118 ? 39.847 10.630 -34.776 1.00 28.89 118 VAL A N 1
ATOM 901 C CA . VAL A 1 118 ? 38.803 9.617 -34.512 1.00 28.89 118 VAL A CA 1
ATOM 902 C C . VAL A 1 118 ? 38.163 9.821 -33.121 1.00 28.89 118 VAL A C 1
ATOM 904 O O . VAL A 1 118 ? 37.581 8.916 -32.534 1.00 28.89 118 VAL A O 1
ATOM 907 N N . LEU A 1 119 ? 38.139 11.066 -32.632 1.00 30.27 119 LEU A N 1
ATOM 908 C CA . LEU A 1 119 ? 37.035 11.554 -31.795 1.00 30.27 119 LEU A CA 1
ATOM 909 C C . LEU A 1 119 ? 35.811 11.798 -32.696 1.00 30.27 119 LEU A C 1
ATOM 911 O O . LEU A 1 119 ? 35.423 12.933 -32.961 1.00 30.27 119 LEU A O 1
ATOM 915 N N . THR A 1 120 ? 35.233 10.722 -33.236 1.00 37.34 120 THR A N 1
ATOM 916 C CA . THR A 1 120 ? 34.121 10.802 -34.192 1.00 37.34 120 THR A CA 1
ATOM 917 C C . THR A 1 120 ? 32.868 11.353 -33.523 1.00 37.34 120 THR A C 1
ATOM 919 O O . THR A 1 120 ? 32.166 10.607 -32.836 1.00 37.34 120 THR A O 1
ATOM 922 N N . SER A 1 121 ? 32.548 12.631 -33.754 1.00 38.66 121 SER A N 1
ATOM 923 C CA . SER A 1 121 ? 31.240 13.155 -33.373 1.00 38.66 121 SER A CA 1
ATOM 924 C C . SER A 1 121 ? 30.159 12.495 -34.231 1.00 38.66 121 SER A C 1
ATOM 926 O O . SER A 1 121 ? 30.221 12.472 -35.467 1.00 38.66 121 SER A O 1
ATOM 928 N N . CYS A 1 122 ? 29.167 11.893 -33.580 1.00 44.19 122 CYS A N 1
ATOM 929 C CA . CYS A 1 122 ? 28.050 11.298 -34.292 1.00 44.19 122 CYS A CA 1
ATOM 930 C C . CYS A 1 122 ? 27.065 12.404 -34.661 1.00 44.19 122 CYS A C 1
ATOM 932 O O . CYS A 1 122 ? 26.366 12.937 -33.798 1.00 44.19 122 CYS A O 1
ATOM 934 N N . LYS A 1 123 ? 26.976 12.727 -35.953 1.00 50.78 123 LYS A N 1
ATOM 935 C CA . LYS A 1 123 ? 25.887 13.561 -36.469 1.00 50.78 123 LYS A CA 1
ATOM 936 C C . LYS A 1 123 ? 24.587 12.765 -36.362 1.00 50.78 123 LYS A C 1
ATOM 938 O O . LYS A 1 123 ? 24.431 11.734 -37.015 1.00 50.78 123 LYS A O 1
ATOM 943 N N . VAL A 1 124 ? 23.665 13.217 -35.521 1.00 51.62 124 VAL A N 1
ATOM 944 C CA . VAL A 1 124 ? 22.360 12.578 -35.326 1.00 51.62 124 VAL A CA 1
ATOM 945 C C . VAL A 1 124 ? 21.285 13.464 -35.942 1.00 51.62 124 VAL A C 1
ATOM 947 O O . VAL A 1 124 ? 21.109 14.622 -35.559 1.00 51.62 124 VAL A O 1
ATOM 950 N N . LEU A 1 125 ? 20.554 12.897 -36.900 1.00 48.66 125 LEU A N 1
ATOM 951 C CA . LEU A 1 125 ? 19.312 13.464 -37.404 1.00 48.66 125 LEU A CA 1
ATOM 952 C C . LEU A 1 125 ? 18.176 12.921 -36.540 1.00 48.66 125 LEU A C 1
ATOM 954 O O . LEU A 1 125 ? 17.743 11.779 -36.701 1.00 48.66 125 LEU A O 1
ATOM 958 N N . ALA A 1 126 ? 17.713 13.716 -35.590 1.00 49.28 126 ALA A N 1
ATOM 959 C CA . ALA A 1 126 ? 16.783 13.228 -34.595 1.00 49.28 126 ALA A CA 1
ATOM 960 C C . ALA A 1 126 ? 15.350 13.615 -34.989 1.00 49.28 126 ALA A C 1
ATOM 962 O O . ALA A 1 126 ? 14.982 14.788 -34.937 1.00 49.28 126 ALA A O 1
ATOM 963 N N . ARG A 1 127 ? 14.502 12.633 -35.330 1.00 50.38 127 ARG A N 1
ATOM 964 C CA . ARG A 1 127 ? 13.043 12.825 -35.345 1.00 50.38 127 ARG A CA 1
ATOM 965 C C . ARG A 1 127 ? 12.555 12.814 -33.894 1.00 50.38 127 ARG A C 1
ATOM 967 O O . ARG A 1 127 ? 11.917 11.869 -33.431 1.00 50.38 127 ARG A O 1
ATOM 974 N N . LEU A 1 128 ? 12.960 13.858 -33.172 1.00 52.72 128 LEU A N 1
ATOM 975 C CA . LEU A 1 128 ? 12.418 14.241 -31.881 1.00 52.72 128 LEU A CA 1
ATOM 976 C C . LEU A 1 128 ? 11.095 14.936 -32.172 1.00 52.72 128 LEU A C 1
ATOM 978 O O . LEU A 1 128 ? 11.091 16.023 -32.747 1.00 52.72 128 LEU A O 1
ATOM 982 N N . LEU A 1 129 ? 10.005 14.340 -31.714 1.00 54.97 129 LEU A N 1
ATOM 983 C CA . LEU A 1 129 ? 8.879 15.149 -31.278 1.00 54.97 129 LEU A CA 1
ATOM 984 C C . LEU A 1 129 ? 9.373 15.887 -30.019 1.00 54.97 129 LEU A C 1
ATOM 986 O O . LEU A 1 129 ? 9.933 15.270 -29.107 1.00 54.97 129 LEU A O 1
ATOM 990 N N . PHE A 1 130 ? 9.256 17.214 -29.999 1.00 65.31 130 PHE A N 1
ATOM 991 C CA . PHE A 1 130 ? 9.849 18.130 -29.016 1.00 65.31 130 PHE A CA 1
ATOM 992 C C . PHE A 1 130 ? 9.110 18.124 -27.662 1.00 65.31 130 PHE A C 1
ATOM 994 O O . PHE A 1 130 ? 9.338 18.953 -26.771 1.00 65.31 130 PHE A O 1
ATOM 1001 N N . GLY A 1 131 ? 8.259 17.116 -27.467 1.00 64.75 131 GLY A N 1
ATOM 1002 C CA . GLY A 1 131 ? 7.841 16.629 -26.165 1.00 64.75 131 GLY A CA 1
ATOM 1003 C C . GLY A 1 131 ? 9.015 16.187 -25.279 1.00 64.75 131 GLY A C 1
ATOM 1004 O O . GLY A 1 131 ? 10.200 16.284 -25.613 1.00 64.75 131 GLY A O 1
ATOM 1005 N N . ARG A 1 132 ? 8.663 15.705 -24.087 1.00 66.12 132 ARG A N 1
ATOM 1006 C CA . ARG A 1 132 ? 9.579 15.462 -22.962 1.00 66.12 132 ARG A CA 1
ATOM 1007 C C . ARG A 1 132 ? 10.833 14.659 -23.331 1.00 66.12 132 ARG A C 1
ATOM 1009 O O . ARG A 1 132 ? 11.946 15.108 -23.062 1.00 66.12 132 ARG A O 1
ATOM 1016 N N . ILE A 1 133 ? 10.653 13.490 -23.951 1.00 64.50 133 ILE A N 1
ATOM 1017 C CA . ILE A 1 133 ? 11.755 12.591 -24.334 1.00 64.50 133 ILE A CA 1
ATOM 1018 C C . ILE A 1 133 ? 12.705 13.298 -25.308 1.00 64.50 133 ILE A C 1
ATOM 1020 O O . ILE A 1 133 ? 13.922 13.245 -25.124 1.00 64.50 133 ILE A O 1
ATOM 1024 N N . GLY A 1 134 ? 12.155 14.017 -26.291 1.00 67.81 134 GLY A N 1
ATOM 1025 C CA . GLY A 1 134 ? 12.927 14.731 -27.301 1.00 67.81 134 GLY A CA 1
ATOM 1026 C C . GLY A 1 134 ? 13.875 15.771 -26.702 1.00 67.81 134 GLY A C 1
ATOM 1027 O O . GLY A 1 134 ? 15.077 15.758 -26.974 1.00 67.81 134 GLY A O 1
ATOM 1028 N N . ARG A 1 135 ? 13.360 16.625 -25.806 1.00 74.69 135 ARG A N 1
ATOM 1029 C CA . ARG A 1 135 ? 14.169 17.660 -25.134 1.00 74.69 135 ARG A CA 1
ATOM 1030 C C . ARG A 1 135 ? 15.247 17.070 -24.228 1.00 74.69 135 ARG A C 1
ATOM 1032 O O . ARG A 1 135 ? 16.363 17.584 -24.209 1.00 74.69 135 ARG A O 1
ATOM 1039 N N . ILE A 1 136 ? 14.944 15.988 -23.506 1.00 69.75 136 ILE A N 1
ATOM 1040 C CA . ILE A 1 136 ? 15.915 15.289 -22.648 1.00 69.75 136 ILE A CA 1
ATOM 1041 C C . ILE A 1 136 ? 17.068 14.721 -23.488 1.00 69.75 136 ILE A C 1
ATOM 1043 O O . ILE A 1 136 ? 18.236 14.965 -23.184 1.00 69.75 136 ILE A O 1
ATOM 1047 N N . VAL A 1 137 ? 16.751 14.025 -24.583 1.00 68.00 137 VAL A N 1
ATOM 1048 C CA . VAL A 1 137 ? 17.740 13.457 -25.513 1.00 68.00 137 VAL A CA 1
ATOM 1049 C C . VAL A 1 137 ? 18.617 14.545 -26.137 1.00 68.00 137 VAL A C 1
ATOM 1051 O O . VAL A 1 137 ? 19.834 14.383 -26.213 1.00 68.00 137 VAL A O 1
ATOM 1054 N N . MET A 1 138 ? 18.021 15.672 -26.531 1.00 72.81 138 MET A N 1
ATOM 1055 C CA . MET A 1 138 ? 18.742 16.821 -27.078 1.00 72.81 138 MET A CA 1
ATOM 1056 C C . MET A 1 138 ? 19.681 17.468 -26.048 1.00 72.81 138 MET A C 1
ATOM 1058 O O . MET A 1 138 ? 20.858 17.661 -26.353 1.00 72.81 138 MET A O 1
ATOM 1062 N N . ARG A 1 139 ? 19.203 17.739 -24.818 1.00 74.50 139 ARG A N 1
ATOM 1063 C CA . ARG A 1 139 ? 20.042 18.243 -23.711 1.00 74.50 139 ARG A CA 1
ATOM 1064 C C . ARG A 1 139 ? 21.238 17.311 -23.462 1.00 74.50 139 ARG A C 1
ATOM 1066 O O . ARG A 1 139 ? 22.357 17.796 -23.332 1.00 74.50 139 ARG A O 1
ATOM 1073 N N . ASN A 1 140 ? 21.026 15.991 -23.466 1.00 66.94 140 ASN A N 1
ATOM 1074 C CA . ASN A 1 140 ? 22.106 15.011 -23.307 1.00 66.94 140 ASN A CA 1
ATOM 1075 C C . ASN A 1 140 ? 23.111 15.052 -24.464 1.00 66.94 140 ASN A C 1
ATOM 1077 O O . ASN A 1 140 ? 24.310 15.077 -24.215 1.00 66.94 140 ASN A O 1
ATOM 1081 N N . GLY A 1 141 ? 22.646 15.071 -25.719 1.00 65.69 141 GLY A N 1
ATOM 1082 C CA . GLY A 1 141 ? 23.534 15.081 -26.887 1.00 65.69 141 GLY A CA 1
ATOM 1083 C C . GLY A 1 141 ? 24.511 16.260 -26.866 1.00 65.69 141 GLY A C 1
ATOM 1084 O O . GLY A 1 141 ? 25.712 16.069 -27.048 1.00 65.69 141 GLY A O 1
ATOM 1085 N N . ILE A 1 142 ? 24.004 17.450 -26.528 1.00 69.44 142 ILE A N 1
ATOM 1086 C CA . ILE A 1 142 ? 24.807 18.669 -26.359 1.00 69.44 142 ILE A CA 1
ATOM 1087 C C . ILE A 1 142 ? 25.808 18.508 -25.203 1.00 69.44 142 ILE A C 1
ATOM 1089 O O . ILE A 1 142 ? 27.007 18.700 -25.399 1.00 69.44 142 ILE A O 1
ATOM 1093 N N . LEU A 1 143 ? 25.343 18.100 -24.016 1.00 64.00 143 LEU A N 1
ATOM 1094 C CA . LEU A 1 143 ? 26.171 17.988 -22.805 1.00 64.00 143 LEU A CA 1
ATOM 1095 C C . LEU A 1 143 ? 27.217 16.862 -22.854 1.00 64.00 143 LEU A C 1
ATOM 1097 O O . LEU A 1 143 ? 28.200 16.910 -22.116 1.00 64.00 143 LEU A O 1
ATOM 1101 N N . MET A 1 144 ? 27.032 15.858 -23.714 1.00 61.09 144 MET A N 1
ATOM 1102 C CA . MET A 1 144 ? 28.015 14.796 -23.954 1.00 61.09 144 MET A CA 1
ATOM 1103 C C . MET A 1 144 ? 29.112 15.207 -24.953 1.00 61.09 144 MET A C 1
ATOM 1105 O O . MET A 1 144 ? 30.161 14.567 -24.996 1.00 61.09 144 MET A O 1
ATOM 1109 N N . GLY A 1 145 ? 28.899 16.266 -25.745 1.00 59.00 145 GLY A N 1
ATOM 1110 C CA . GLY A 1 145 ? 29.895 16.880 -26.638 1.00 59.00 145 GLY A CA 1
ATOM 1111 C C . GLY A 1 145 ? 30.283 16.074 -27.888 1.00 59.00 145 GLY A C 1
ATOM 1112 O O . GLY A 1 145 ? 30.815 16.644 -28.836 1.00 59.00 145 GLY A O 1
ATOM 1113 N N . ASN A 1 146 ? 29.992 14.773 -27.921 1.00 57.69 146 ASN A N 1
ATOM 1114 C CA . ASN A 1 146 ? 30.304 13.838 -29.008 1.00 57.69 146 ASN A CA 1
ATOM 1115 C C . ASN A 1 146 ? 29.079 13.419 -29.849 1.00 57.69 146 ASN A C 1
ATOM 1117 O O . ASN A 1 146 ? 29.204 12.584 -30.746 1.00 57.69 146 ASN A O 1
ATOM 1121 N N . ILE A 1 147 ? 27.911 14.019 -29.601 1.00 62.28 147 ILE A N 1
ATOM 1122 C CA . ILE A 1 147 ? 26.724 13.932 -30.459 1.00 62.28 147 ILE A CA 1
ATOM 1123 C C . ILE A 1 147 ? 26.429 15.330 -31.009 1.00 62.28 147 ILE A C 1
ATOM 1125 O O . ILE A 1 147 ? 26.143 16.255 -30.252 1.00 62.28 147 ILE A O 1
ATOM 1129 N N . ASP A 1 148 ? 26.443 15.477 -32.331 1.00 66.19 148 ASP A N 1
ATOM 1130 C CA . ASP A 1 148 ? 25.989 16.696 -33.002 1.00 66.19 148 ASP A CA 1
ATOM 1131 C C . ASP A 1 148 ? 24.549 16.490 -33.488 1.00 66.19 148 ASP A C 1
ATOM 1133 O O . ASP A 1 148 ? 24.305 15.770 -34.458 1.00 66.19 148 ASP A O 1
ATOM 1137 N N . VAL A 1 149 ? 23.575 17.116 -32.821 1.00 72.75 149 VAL A N 1
ATOM 1138 C CA . VAL A 1 149 ? 22.174 17.130 -33.276 1.00 72.75 149 VAL A CA 1
ATOM 1139 C C . VAL A 1 149 ? 22.061 18.110 -34.447 1.00 72.75 149 VAL A C 1
ATOM 1141 O O . VAL A 1 149 ? 22.155 19.316 -34.249 1.00 72.75 149 VAL A O 1
ATOM 1144 N N . VAL A 1 150 ? 21.896 17.609 -35.678 1.00 71.25 150 VAL A N 1
ATOM 1145 C CA . VAL A 1 150 ? 21.986 18.438 -36.907 1.00 71.25 150 VAL A CA 1
ATOM 1146 C C . VAL A 1 150 ? 20.637 18.853 -37.507 1.00 71.25 150 VAL A C 1
ATOM 1148 O O . VAL A 1 150 ? 20.592 19.733 -38.375 1.00 71.25 150 VAL A O 1
ATOM 1151 N N . ALA A 1 151 ? 19.543 18.218 -37.082 1.00 74.00 151 ALA A N 1
ATOM 1152 C CA . ALA A 1 151 ? 18.183 18.714 -37.278 1.00 74.00 151 ALA A CA 1
ATOM 1153 C C . ALA A 1 151 ? 17.183 18.026 -36.336 1.00 74.00 151 ALA A C 1
ATOM 1155 O O . ALA A 1 151 ? 17.475 16.966 -35.772 1.00 74.00 151 ALA A O 1
ATOM 1156 N N . ILE A 1 152 ? 15.998 18.629 -36.246 1.00 76.06 152 ILE A N 1
ATOM 1157 C CA . ILE A 1 152 ? 14.820 18.189 -35.493 1.00 76.06 152 ILE A CA 1
ATOM 1158 C C . ILE A 1 152 ? 13.602 18.210 -36.427 1.00 76.06 152 ILE A C 1
ATOM 1160 O O . ILE A 1 152 ? 13.540 19.055 -37.319 1.00 76.06 152 ILE A O 1
ATOM 1164 N N . ASN A 1 153 ? 12.633 17.309 -36.232 1.00 73.38 153 ASN A N 1
ATOM 1165 C CA . ASN A 1 153 ? 11.344 17.373 -36.926 1.00 73.38 153 ASN A CA 1
ATOM 1166 C C . ASN A 1 153 ? 10.166 17.161 -35.973 1.00 73.38 153 ASN A C 1
ATOM 1168 O O . ASN A 1 153 ? 9.845 16.015 -35.640 1.00 73.38 153 ASN A O 1
ATOM 1172 N N . ASP A 1 154 ? 9.463 18.247 -35.670 1.00 74.38 154 ASP A N 1
ATOM 1173 C CA . ASP A 1 154 ? 8.192 18.244 -34.956 1.00 74.38 154 ASP A CA 1
ATOM 1174 C C . ASP A 1 154 ? 7.158 19.045 -35.775 1.00 74.38 154 ASP A C 1
ATOM 1176 O O . ASP A 1 154 ? 7.391 20.222 -36.051 1.00 74.38 154 ASP A O 1
ATOM 1180 N N . PRO A 1 155 ? 6.046 18.426 -36.215 1.00 72.25 155 PRO A N 1
ATOM 1181 C CA . PRO A 1 155 ? 5.032 19.083 -37.034 1.00 72.25 155 PRO A CA 1
ATOM 1182 C C . PRO A 1 155 ? 3.823 19.615 -36.235 1.00 72.25 155 PRO A C 1
ATOM 1184 O O . PRO A 1 155 ? 2.753 19.861 -36.805 1.00 72.25 155 PRO A O 1
ATOM 1187 N N . PHE A 1 156 ? 3.959 19.721 -34.911 1.00 74.56 156 PHE A N 1
ATOM 1188 C CA . PHE A 1 156 ? 2.917 20.142 -33.972 1.00 74.56 156 PHE A CA 1
ATOM 1189 C C . PHE A 1 156 ? 3.357 21.320 -33.093 1.00 74.56 156 PHE A C 1
ATOM 1191 O O . PHE A 1 156 ? 2.508 22.086 -32.637 1.00 74.56 156 PHE A O 1
ATOM 1198 N N . ILE A 1 157 ? 4.664 21.477 -32.865 1.00 76.25 157 ILE A N 1
ATOM 1199 C CA . ILE A 1 157 ? 5.249 22.507 -32.006 1.00 76.25 157 ILE A CA 1
ATOM 1200 C C . ILE A 1 157 ? 5.922 23.611 -32.835 1.00 76.25 157 ILE A C 1
ATOM 1202 O O . ILE A 1 157 ? 6.727 23.356 -33.728 1.00 76.25 157 ILE A O 1
ATOM 1206 N N . ASP A 1 158 ? 5.616 24.860 -32.486 1.00 85.56 158 ASP A N 1
ATOM 1207 C CA . ASP A 1 158 ? 6.254 26.060 -33.027 1.00 85.56 158 ASP A CA 1
ATOM 1208 C C . ASP A 1 158 ? 7.719 26.226 -32.535 1.00 85.56 158 ASP A C 1
ATOM 1210 O O . ASP A 1 158 ? 7.987 25.963 -31.357 1.00 85.56 158 ASP A O 1
ATOM 1214 N N . PRO A 1 159 ? 8.679 26.676 -33.374 1.00 87.44 159 PRO A N 1
ATOM 1215 C CA . PRO A 1 159 ? 10.082 26.837 -32.978 1.00 87.44 159 PRO A CA 1
ATOM 1216 C C . PRO A 1 159 ? 10.346 27.805 -31.812 1.00 87.44 159 PRO A C 1
ATOM 1218 O O . PRO A 1 159 ? 11.225 27.518 -30.999 1.00 87.44 159 PRO A O 1
ATOM 1221 N N . ASP A 1 160 ? 9.598 28.901 -31.657 1.00 89.50 160 ASP A N 1
ATOM 1222 C CA . ASP A 1 160 ? 9.763 29.806 -30.508 1.00 89.50 160 ASP A CA 1
ATOM 1223 C C . ASP A 1 160 ? 9.234 29.142 -29.224 1.00 89.50 160 ASP A C 1
ATOM 1225 O O . ASP A 1 160 ? 9.822 29.277 -28.144 1.00 89.50 160 ASP A O 1
ATOM 1229 N N . TYR A 1 161 ? 8.190 28.314 -29.337 1.00 88.44 161 TYR A N 1
ATOM 1230 C CA . TYR A 1 161 ? 7.763 27.446 -28.236 1.00 88.44 161 TYR A CA 1
ATOM 1231 C C . TYR A 1 161 ? 8.777 26.324 -27.938 1.00 88.44 161 TYR A C 1
ATOM 1233 O O . TYR A 1 161 ? 8.947 25.960 -26.770 1.00 88.44 161 TYR A O 1
ATOM 1241 N N . MET A 1 162 ? 9.531 25.826 -28.932 1.00 87.88 162 MET A N 1
ATOM 1242 C CA . MET A 1 162 ? 10.683 24.942 -28.682 1.00 87.88 162 MET A CA 1
ATOM 1243 C C . MET A 1 162 ? 11.755 25.660 -27.853 1.00 87.88 162 MET A C 1
ATOM 1245 O O . MET A 1 162 ? 12.218 25.105 -26.855 1.00 87.88 162 MET A O 1
ATOM 1249 N N . VAL A 1 163 ? 12.112 26.905 -28.198 1.00 89.75 163 VAL A N 1
ATOM 1250 C CA . VAL A 1 163 ? 13.043 27.729 -27.400 1.00 89.75 163 VAL A CA 1
ATOM 1251 C C . VAL A 1 163 ? 12.542 27.855 -25.961 1.00 89.75 163 VAL A C 1
ATOM 1253 O O . VAL A 1 163 ? 13.299 27.588 -25.025 1.00 89.75 163 VAL A O 1
ATOM 1256 N N . TYR A 1 164 ? 11.263 28.194 -25.766 1.00 89.94 164 TYR A N 1
ATOM 1257 C CA . TYR A 1 164 ? 10.658 28.322 -24.438 1.00 89.94 164 TYR A CA 1
ATOM 1258 C C . TYR A 1 164 ? 10.720 27.011 -23.635 1.00 89.94 164 TYR A C 1
ATOM 1260 O O . TYR A 1 164 ? 11.284 26.993 -22.540 1.00 89.94 164 TYR A O 1
ATOM 1268 N N . MET A 1 165 ? 10.213 25.903 -24.185 1.00 85.31 165 MET A N 1
ATOM 1269 C CA . MET A 1 165 ? 10.145 24.601 -23.501 1.00 85.31 165 MET A CA 1
ATOM 1270 C C . MET A 1 165 ? 11.511 23.936 -23.301 1.00 85.31 165 MET A C 1
ATOM 1272 O O . MET A 1 165 ? 11.679 23.097 -22.413 1.00 85.31 165 MET A O 1
ATOM 1276 N N . PHE A 1 166 ? 12.510 24.281 -24.115 1.00 86.00 166 PHE A N 1
ATOM 1277 C CA . PHE A 1 166 ? 13.888 23.859 -23.886 1.00 86.00 166 PHE A CA 1
ATOM 1278 C C . PHE A 1 166 ? 14.560 24.704 -22.806 1.00 86.00 166 PHE A C 1
ATOM 1280 O O . PHE A 1 166 ? 15.290 24.158 -21.978 1.00 86.00 166 PHE A O 1
ATOM 1287 N N . LYS A 1 167 ? 14.294 26.016 -22.774 1.00 87.38 167 LYS A N 1
ATOM 1288 C CA . LYS A 1 167 ? 14.823 26.944 -21.769 1.00 87.38 167 LYS A CA 1
ATOM 1289 C C . LYS A 1 167 ? 14.217 26.702 -20.387 1.00 87.38 167 LYS A C 1
ATOM 1291 O O . LYS A 1 167 ? 14.965 26.742 -19.414 1.00 87.38 167 LYS A O 1
ATOM 1296 N N . TYR A 1 168 ? 12.926 26.388 -20.296 1.00 85.62 168 TYR A N 1
ATOM 1297 C CA . TYR A 1 168 ? 12.187 26.159 -19.051 1.00 85.62 168 TYR A CA 1
ATOM 1298 C C . TYR A 1 168 ? 11.517 24.774 -19.063 1.00 85.62 168 TYR A C 1
ATOM 1300 O O . TYR A 1 168 ? 10.475 24.587 -19.681 1.00 85.62 168 TYR A O 1
ATOM 1308 N N . ASP A 1 169 ? 12.106 23.798 -18.362 1.00 81.00 169 ASP A N 1
ATOM 1309 C CA . ASP A 1 169 ? 11.534 22.452 -18.213 1.00 81.00 169 ASP A CA 1
ATOM 1310 C C . ASP A 1 169 ? 11.122 22.205 -16.755 1.00 81.00 169 ASP A C 1
ATOM 1312 O O . ASP A 1 169 ? 11.931 22.375 -15.843 1.00 81.00 169 ASP A O 1
ATOM 1316 N N . SER A 1 170 ? 9.872 21.796 -16.524 1.00 74.12 170 SER A N 1
ATOM 1317 C CA . SER A 1 170 ? 9.292 21.637 -15.178 1.00 74.12 170 SER A CA 1
ATOM 1318 C C . SER A 1 170 ? 9.903 20.503 -14.347 1.00 74.12 170 SER A C 1
ATOM 1320 O O . SER A 1 170 ? 9.630 20.419 -13.154 1.00 74.12 170 SER A O 1
ATOM 1322 N N . VAL A 1 171 ? 10.707 19.627 -14.959 1.00 70.75 171 VAL A N 1
ATOM 1323 C CA . VAL A 1 171 ? 11.333 18.471 -14.301 1.00 70.75 171 VAL A CA 1
ATOM 1324 C C . VAL A 1 171 ? 12.841 18.669 -14.169 1.00 70.75 171 VAL A C 1
ATOM 1326 O O . VAL A 1 171 ? 13.425 18.407 -13.124 1.00 70.75 171 VAL A O 1
ATOM 1329 N N . HIS A 1 172 ? 13.478 19.156 -15.232 1.00 72.06 172 HIS A N 1
ATOM 1330 C CA . HIS A 1 172 ? 14.929 19.326 -15.324 1.00 72.06 172 HIS A CA 1
ATOM 1331 C C . HIS A 1 172 ? 15.394 20.762 -15.064 1.00 72.06 172 HIS A C 1
ATOM 1333 O O . HIS A 1 172 ? 16.572 21.076 -15.248 1.00 72.06 172 HIS A O 1
ATOM 1339 N N . GLY A 1 173 ? 14.471 21.647 -14.692 1.00 76.25 173 GLY A N 1
ATOM 1340 C CA . GLY A 1 173 ? 14.725 23.058 -14.464 1.00 76.25 173 GLY A CA 1
ATOM 1341 C C . GLY A 1 173 ? 15.164 23.822 -15.716 1.00 76.25 173 GLY A C 1
ATOM 1342 O O . GLY A 1 173 ? 15.133 23.341 -16.861 1.00 76.25 173 GLY A O 1
ATOM 1343 N N . GLN A 1 174 ? 15.588 25.059 -15.469 1.00 84.81 174 GLN A N 1
ATOM 1344 C CA . GLN A 1 174 ? 16.038 25.975 -16.508 1.00 84.81 174 GLN A CA 1
ATOM 1345 C C . GLN A 1 174 ? 17.352 25.499 -17.150 1.00 84.81 174 GLN A C 1
ATOM 1347 O O . GLN A 1 174 ? 18.318 25.201 -16.440 1.00 84.81 174 GLN A O 1
ATOM 1352 N N . TYR A 1 175 ? 17.408 25.489 -18.485 1.00 85.38 175 TYR A N 1
ATOM 1353 C CA . TYR A 1 175 ? 18.651 25.255 -19.223 1.00 85.38 175 TYR A CA 1
ATOM 1354 C C . TYR A 1 175 ? 19.688 26.338 -18.890 1.00 85.38 175 TYR A C 1
ATOM 1356 O O . TYR A 1 175 ? 19.337 27.502 -18.685 1.00 85.38 175 TYR A O 1
ATOM 1364 N N . LYS A 1 176 ? 20.961 25.942 -18.778 1.00 83.69 176 LYS A N 1
ATOM 1365 C CA . LYS A 1 176 ? 22.056 26.828 -18.338 1.00 83.69 176 LYS A CA 1
ATOM 1366 C C . LYS A 1 176 ? 22.882 27.412 -19.483 1.00 83.69 176 LYS A C 1
ATOM 1368 O O . LYS A 1 176 ? 23.547 28.419 -19.268 1.00 83.69 176 LYS A O 1
ATOM 1373 N N . GLY A 1 177 ? 22.826 26.791 -20.657 1.00 86.31 177 GLY A N 1
ATOM 1374 C CA . GLY A 1 177 ? 23.387 27.326 -21.892 1.00 86.31 177 GLY A CA 1
ATOM 1375 C C . GLY A 1 177 ? 22.446 28.314 -22.588 1.00 86.31 177 GLY A C 1
ATOM 1376 O O . GLY A 1 177 ? 21.375 28.649 -22.067 1.00 86.31 177 GLY A O 1
ATOM 1377 N N . THR A 1 178 ? 22.820 28.763 -23.783 1.00 89.31 178 THR A N 1
ATOM 1378 C CA . THR A 1 178 ? 21.979 29.640 -24.610 1.00 89.31 178 THR A CA 1
ATOM 1379 C C . THR A 1 178 ? 21.069 28.835 -25.534 1.00 89.31 178 THR A C 1
ATOM 1381 O O . THR A 1 178 ? 21.450 27.785 -26.051 1.00 89.31 178 THR A O 1
ATOM 1384 N N . ILE A 1 179 ? 19.854 29.340 -25.761 1.00 91.75 179 ILE A N 1
ATOM 1385 C CA . ILE A 1 179 ? 19.006 28.914 -26.875 1.00 91.75 179 ILE A CA 1
ATOM 1386 C C . ILE A 1 179 ? 18.202 30.100 -27.423 1.00 91.75 179 ILE A C 1
ATOM 1388 O O . ILE A 1 179 ? 17.599 30.851 -26.655 1.00 91.75 179 ILE A O 1
ATOM 1392 N N . GLU A 1 180 ? 18.187 30.232 -28.747 1.00 93.94 180 GLU A N 1
ATOM 1393 C CA . GLU A 1 180 ? 17.341 31.149 -29.520 1.00 93.94 180 GLU A CA 1
ATOM 1394 C C . GLU A 1 180 ? 16.831 30.455 -30.797 1.00 93.94 180 GLU A C 1
ATOM 1396 O O . GLU A 1 180 ? 17.366 29.423 -31.209 1.00 93.94 180 GLU A O 1
ATOM 1401 N N . HIS A 1 181 ? 15.801 31.016 -31.429 1.00 93.69 181 HIS A N 1
ATOM 1402 C CA . HIS A 1 181 ? 15.349 30.632 -32.765 1.00 93.69 181 HIS A CA 1
ATOM 1403 C C . HIS A 1 181 ? 15.691 31.770 -33.726 1.00 93.69 181 HIS A C 1
ATOM 1405 O O . HIS A 1 181 ? 15.401 32.936 -33.455 1.00 93.69 181 HIS A O 1
ATOM 1411 N N . LYS A 1 182 ? 16.375 31.435 -34.821 1.00 92.38 182 LYS A N 1
ATOM 1412 C CA . LYS A 1 182 ? 16.906 32.401 -35.780 1.00 92.38 182 LYS A CA 1
ATOM 1413 C C . LYS A 1 182 ? 17.101 31.749 -37.145 1.00 92.38 182 LYS A C 1
ATOM 1415 O O . LYS A 1 182 ? 17.566 30.615 -37.229 1.00 92.38 182 LYS A O 1
ATOM 1420 N N . ASP A 1 183 ? 16.755 32.456 -38.219 1.00 87.94 183 ASP A N 1
ATOM 1421 C CA . ASP A 1 183 ? 16.949 32.017 -39.612 1.00 87.94 183 ASP A CA 1
ATOM 1422 C C . ASP A 1 183 ? 16.420 30.586 -39.901 1.00 87.94 183 ASP A C 1
ATOM 1424 O O . ASP A 1 183 ? 17.059 29.801 -40.612 1.00 87.94 183 ASP A O 1
ATOM 1428 N N . GLY A 1 184 ? 15.275 30.225 -39.298 1.00 84.12 184 GLY A N 1
ATOM 1429 C CA . GLY A 1 184 ? 14.637 28.903 -39.413 1.00 84.12 184 GLY A CA 1
ATOM 1430 C C . GLY A 1 184 ? 15.347 27.767 -38.659 1.00 84.12 184 GLY A C 1
ATOM 1431 O O . GLY A 1 184 ? 15.206 26.594 -39.015 1.00 84.12 184 GLY A O 1
ATOM 1432 N N . LYS A 1 185 ? 16.179 28.096 -37.663 1.00 87.94 185 LYS A N 1
ATOM 1433 C CA . LYS A 1 185 ? 17.030 27.154 -36.918 1.00 87.94 185 LYS A CA 1
ATOM 1434 C C . LYS A 1 185 ? 16.973 27.449 -35.424 1.00 87.94 185 LYS A C 1
ATOM 1436 O O . LYS A 1 185 ? 16.912 28.608 -35.022 1.00 87.94 185 LYS A O 1
ATOM 1441 N N . LEU A 1 186 ? 17.077 26.413 -34.597 1.00 90.19 186 LEU A N 1
ATOM 1442 C CA . LEU A 1 186 ? 17.413 26.592 -33.185 1.00 90.19 186 LEU A CA 1
ATOM 1443 C C . LEU A 1 186 ? 18.927 26.783 -33.083 1.00 90.19 186 LEU A C 1
ATOM 1445 O O . LEU A 1 186 ? 19.685 25.921 -33.529 1.00 90.19 186 LEU A O 1
ATOM 1449 N N . ILE A 1 187 ? 19.374 27.897 -32.516 1.00 91.00 187 ILE A N 1
ATOM 1450 C CA . ILE A 1 187 ? 20.783 28.129 -32.191 1.00 91.00 187 ILE A CA 1
ATOM 1451 C C . ILE A 1 187 ? 20.953 27.777 -30.717 1.00 91.00 187 ILE A C 1
ATOM 1453 O O . ILE A 1 187 ? 20.351 28.424 -29.864 1.00 91.00 187 ILE A O 1
ATOM 1457 N N . VAL A 1 188 ? 21.733 26.739 -30.412 1.00 88.31 188 VAL A N 1
ATOM 1458 C CA . VAL A 1 188 ? 21.887 26.216 -29.044 1.00 88.31 188 VAL A CA 1
ATOM 1459 C C . VAL A 1 188 ? 23.362 26.157 -28.694 1.00 88.31 188 VAL A C 1
ATOM 1461 O O . VAL A 1 188 ? 24.126 25.473 -29.374 1.00 88.31 188 VAL A O 1
ATOM 1464 N N . ASP A 1 189 ? 23.776 26.929 -27.690 1.00 88.50 189 ASP A N 1
ATOM 1465 C CA . ASP A 1 189 ? 25.189 27.141 -27.343 1.00 88.50 189 ASP A CA 1
ATOM 1466 C C . ASP A 1 189 ? 26.053 27.495 -28.576 1.00 88.50 189 ASP A C 1
ATOM 1468 O O . ASP A 1 189 ? 27.160 26.999 -28.778 1.00 88.50 189 ASP A O 1
ATOM 1472 N N . GLY A 1 190 ? 25.489 28.330 -29.459 1.00 85.94 190 GLY A N 1
ATOM 1473 C CA . GLY A 1 190 ? 26.087 28.751 -30.732 1.00 85.94 190 GLY A CA 1
ATOM 1474 C C . GLY A 1 190 ? 25.986 27.739 -31.885 1.00 85.94 190 GLY A C 1
ATOM 1475 O O . GLY A 1 190 ? 26.238 28.113 -33.030 1.00 85.94 190 GLY A O 1
ATOM 1476 N N . LYS A 1 191 ? 25.587 26.481 -31.643 1.00 84.44 191 LYS A N 1
ATOM 1477 C CA . LYS A 1 191 ? 25.419 25.466 -32.699 1.00 84.44 191 LYS A CA 1
ATOM 1478 C C . LYS A 1 191 ? 24.060 25.617 -33.412 1.00 84.44 191 LYS A C 1
ATOM 1480 O O . LYS A 1 191 ? 23.031 25.549 -32.741 1.00 84.44 191 LYS A O 1
ATOM 1485 N N . PRO A 1 192 ? 24.015 25.765 -34.752 1.00 85.69 192 PRO A N 1
ATOM 1486 C CA . PRO A 1 192 ? 22.763 25.851 -35.503 1.00 85.69 192 PRO A CA 1
ATOM 1487 C C . PRO A 1 192 ? 22.160 24.469 -35.804 1.00 85.69 192 PRO A C 1
ATOM 1489 O O . PRO A 1 192 ? 22.798 23.618 -36.426 1.00 85.69 192 PRO A O 1
ATOM 1492 N N . ILE A 1 193 ? 20.893 24.279 -35.440 1.00 84.38 193 ILE A N 1
ATOM 1493 C CA . ILE A 1 193 ? 20.115 23.049 -35.626 1.00 84.38 193 ILE A CA 1
ATOM 1494 C C . ILE A 1 193 ? 18.913 23.363 -36.526 1.00 84.38 193 ILE A C 1
ATOM 1496 O O . ILE A 1 193 ? 18.092 24.217 -36.194 1.00 84.38 193 ILE A O 1
ATOM 1500 N N . ARG A 1 194 ? 18.787 22.686 -37.675 1.00 82.44 194 ARG A N 1
ATOM 1501 C CA . ARG A 1 194 ? 17.631 22.865 -38.581 1.00 82.44 194 ARG A CA 1
ATOM 1502 C C . ARG A 1 194 ? 16.345 22.349 -37.928 1.00 82.44 194 ARG A C 1
ATOM 1504 O O . ARG A 1 194 ? 16.372 21.294 -37.296 1.00 82.44 194 ARG A O 1
ATOM 1511 N N . VAL A 1 195 ? 15.228 23.038 -38.144 1.00 81.94 195 VAL A N 1
ATOM 1512 C CA . VAL A 1 195 ? 13.894 22.559 -37.752 1.00 81.94 195 VAL A CA 1
ATOM 1513 C C . VAL A 1 195 ? 13.091 22.218 -39.005 1.00 81.94 195 VAL A C 1
ATOM 1515 O O . VAL A 1 195 ? 13.092 22.974 -39.973 1.00 81.94 195 VAL A O 1
ATOM 1518 N N . PHE A 1 196 ? 12.411 21.076 -38.984 1.00 77.38 196 PHE A N 1
ATOM 1519 C CA . PHE A 1 196 ? 11.450 20.646 -39.996 1.00 77.38 196 PHE A CA 1
ATOM 1520 C C . PHE A 1 196 ? 10.052 20.511 -39.368 1.00 77.38 196 PHE A C 1
ATOM 1522 O O . PHE A 1 196 ? 9.926 20.106 -38.212 1.00 77.38 196 PHE A O 1
ATOM 1529 N N . ASN A 1 197 ? 9.010 20.815 -40.145 1.00 76.31 197 ASN A N 1
ATOM 1530 C CA . ASN A 1 197 ? 7.594 20.710 -39.760 1.00 76.31 197 ASN A CA 1
ATOM 1531 C C . ASN A 1 197 ? 6.877 19.687 -40.675 1.00 76.31 197 ASN A C 1
ATOM 1533 O O . ASN A 1 197 ? 5.782 19.915 -41.178 1.00 76.31 197 ASN A O 1
ATOM 1537 N N . GLU A 1 198 ? 7.529 18.556 -40.975 1.00 73.62 198 GLU A N 1
ATOM 1538 C CA . GLU A 1 198 ? 6.970 17.541 -41.875 1.00 73.62 198 GLU A CA 1
ATOM 1539 C C . GLU A 1 198 ? 6.106 16.533 -41.112 1.00 73.62 198 GLU A C 1
ATOM 1541 O O . GLU A 1 198 ? 6.580 15.795 -40.235 1.00 73.62 198 GLU A O 1
ATOM 1546 N N . LYS A 1 199 ? 4.819 16.481 -41.480 1.00 68.19 199 LYS A N 1
ATOM 1547 C CA . LYS A 1 199 ? 3.854 15.496 -40.964 1.00 68.19 199 LYS A CA 1
ATOM 1548 C C . LYS A 1 199 ? 4.128 14.101 -41.514 1.00 68.19 199 LYS A C 1
ATOM 1550 O O . LYS A 1 199 ? 4.116 13.143 -40.739 1.00 68.19 199 LYS A O 1
ATOM 1555 N N . ASP A 1 200 ? 4.425 13.987 -42.812 1.00 66.31 200 ASP A N 1
ATOM 1556 C CA . ASP A 1 200 ? 4.909 12.734 -43.391 1.00 66.31 200 ASP A CA 1
ATOM 1557 C C . ASP A 1 200 ? 6.446 12.748 -43.477 1.00 66.31 200 ASP A C 1
ATOM 1559 O O . ASP A 1 200 ? 7.019 13.457 -44.307 1.00 66.31 200 ASP A O 1
ATOM 1563 N N . PRO A 1 201 ? 7.159 12.003 -42.614 1.00 57.19 201 PRO A N 1
ATOM 1564 C CA . PRO A 1 201 ? 8.600 12.156 -42.468 1.00 57.19 201 PRO A CA 1
ATOM 1565 C C . PRO A 1 201 ? 9.403 11.642 -43.675 1.00 57.19 201 PRO A C 1
ATOM 1567 O O . PRO A 1 201 ? 10.590 11.947 -43.766 1.00 57.19 201 PRO A O 1
ATOM 1570 N N . SER A 1 202 ? 8.784 10.940 -44.634 1.00 61.00 202 SER A N 1
ATOM 1571 C CA . SER A 1 202 ? 9.412 10.623 -45.928 1.00 61.00 202 SER A CA 1
ATOM 1572 C C . SER A 1 202 ? 9.737 11.861 -46.772 1.00 61.00 202 SER A C 1
ATOM 1574 O O . SER A 1 202 ? 10.571 11.780 -47.671 1.00 61.00 202 SER A O 1
ATOM 1576 N N . ASN A 1 203 ? 9.117 13.010 -46.484 1.00 66.38 203 ASN A N 1
ATOM 1577 C CA . ASN A 1 203 ? 9.411 14.282 -47.147 1.00 66.38 203 ASN A CA 1
ATOM 1578 C C . ASN A 1 203 ? 10.751 14.893 -46.693 1.00 66.38 203 ASN A C 1
ATOM 1580 O O . ASN A 1 203 ? 11.317 15.735 -47.395 1.00 66.38 203 ASN A O 1
ATOM 1584 N N . ILE A 1 204 ? 11.276 14.471 -45.535 1.00 65.81 204 ILE A N 1
ATOM 1585 C CA . ILE A 1 204 ? 12.496 15.013 -44.925 1.00 65.81 204 ILE A CA 1
ATOM 1586 C C . ILE A 1 204 ? 13.719 14.522 -45.712 1.00 65.81 204 ILE A C 1
ATOM 1588 O O . ILE A 1 204 ? 14.287 13.465 -45.430 1.00 65.81 204 ILE A O 1
ATOM 1592 N N . LYS A 1 205 ? 14.140 15.302 -46.711 1.00 62.31 205 LYS A N 1
ATOM 1593 C CA . LYS A 1 205 ? 15.325 15.003 -47.528 1.00 62.31 205 LYS A CA 1
ATOM 1594 C C . LYS A 1 205 ? 16.608 15.251 -46.733 1.00 62.31 205 LYS A C 1
ATOM 1596 O O . LYS A 1 205 ? 16.942 16.387 -46.402 1.00 62.31 205 LYS A O 1
ATOM 1601 N N . ILE A 1 206 ? 17.338 14.175 -46.457 1.00 57.50 206 ILE A N 1
ATOM 1602 C CA . ILE A 1 206 ? 18.619 14.183 -45.744 1.00 57.50 206 ILE A CA 1
ATOM 1603 C C . ILE A 1 206 ? 19.738 14.314 -46.782 1.00 57.50 206 ILE A C 1
ATOM 1605 O O . ILE A 1 206 ? 19.725 13.608 -47.790 1.00 57.50 206 ILE A O 1
ATOM 1609 N N . SER A 1 207 ? 20.717 15.203 -46.579 1.00 51.53 207 SER A N 1
ATOM 1610 C CA . SER A 1 207 ? 21.826 15.307 -47.537 1.00 51.53 207 SER A CA 1
ATOM 1611 C C . SER A 1 207 ? 22.811 14.145 -47.348 1.00 51.53 207 SER A C 1
ATOM 1613 O O . SER A 1 207 ? 23.250 13.857 -46.238 1.00 51.53 207 SER A O 1
ATOM 1615 N N . THR A 1 208 ? 23.187 13.462 -48.431 1.00 43.66 208 THR A N 1
ATOM 1616 C CA . THR A 1 208 ? 24.024 12.241 -48.388 1.00 43.66 208 THR A CA 1
ATOM 1617 C C . THR A 1 208 ? 25.466 12.485 -47.921 1.00 43.66 208 THR A C 1
ATOM 1619 O O . THR A 1 208 ? 26.174 11.547 -47.542 1.00 43.66 208 THR A O 1
ATOM 1622 N N . HIS A 1 209 ? 25.902 13.747 -47.889 1.00 45.38 209 HIS A N 1
ATOM 1623 C CA . HIS A 1 209 ? 27.175 14.168 -47.299 1.00 45.38 209 HIS A CA 1
ATOM 1624 C C . HIS A 1 209 ? 27.135 14.211 -45.760 1.00 45.38 209 HIS A C 1
ATOM 1626 O O . HIS A 1 209 ? 28.181 14.178 -45.111 1.00 45.38 209 HIS A O 1
ATOM 1632 N N . GLU A 1 210 ? 25.950 14.208 -45.148 1.00 48.75 210 GLU A N 1
ATOM 1633 C CA . GLU A 1 210 ? 25.791 14.029 -43.709 1.00 48.75 210 GLU A CA 1
ATOM 1634 C C . GLU A 1 210 ? 25.832 12.533 -43.378 1.00 48.75 210 GLU A C 1
ATOM 1636 O O . GLU A 1 210 ? 24.926 11.769 -43.694 1.00 48.75 210 GLU A O 1
ATOM 1641 N N . HIS A 1 211 ? 26.902 12.083 -42.722 1.00 49.28 211 HIS A N 1
ATOM 1642 C CA . HIS A 1 211 ? 27.085 10.683 -42.319 1.00 49.28 211 HIS A CA 1
ATOM 1643 C C . HIS A 1 211 ? 26.223 10.289 -41.103 1.00 49.28 211 HIS A C 1
ATOM 1645 O O . HIS A 1 211 ? 26.733 9.758 -40.120 1.00 49.28 211 HIS A O 1
ATOM 1651 N N . GLY A 1 212 ? 24.926 10.592 -41.163 1.00 54.03 212 GLY A N 1
ATOM 1652 C CA . GLY A 1 212 ? 24.046 10.627 -40.005 1.00 54.03 212 GLY A CA 1
ATOM 1653 C C . GLY A 1 212 ? 23.406 9.298 -39.606 1.00 54.03 212 GLY A C 1
ATOM 1654 O O . GLY A 1 212 ? 23.049 8.464 -40.447 1.00 54.03 212 GLY A O 1
ATOM 1655 N N . VAL A 1 213 ? 23.191 9.152 -38.297 1.00 54.69 213 VAL A N 1
ATOM 1656 C CA . VAL A 1 213 ? 22.227 8.206 -37.715 1.00 54.69 213 VAL A CA 1
ATOM 1657 C C . VAL A 1 213 ? 20.881 8.916 -37.601 1.00 54.69 213 VAL A C 1
ATOM 1659 O O . VAL A 1 213 ? 20.822 10.019 -37.058 1.00 54.69 213 VAL A O 1
ATOM 1662 N N . CYS A 1 214 ? 19.801 8.298 -38.084 1.00 54.62 214 CYS A N 1
ATOM 1663 C CA . CYS A 1 214 ? 18.453 8.815 -37.872 1.00 54.62 214 CYS A CA 1
ATOM 1664 C C . CYS A 1 214 ? 17.815 8.145 -36.648 1.00 54.62 214 CYS A C 1
ATOM 1666 O O . CYS A 1 214 ? 17.802 6.918 -36.561 1.00 54.62 214 CYS A O 1
ATOM 1668 N N . ALA A 1 215 ? 17.309 8.930 -35.696 1.00 55.31 215 ALA A N 1
ATOM 1669 C CA . ALA A 1 215 ? 16.779 8.421 -34.430 1.00 55.31 215 ALA A CA 1
ATOM 1670 C C . ALA A 1 215 ? 15.316 8.841 -34.211 1.00 55.31 215 ALA A C 1
ATOM 1672 O O . ALA A 1 215 ? 14.980 10.016 -34.359 1.00 55.31 215 ALA A O 1
ATOM 1673 N N . PHE A 1 216 ? 14.466 7.875 -33.857 1.00 53.25 216 PHE A N 1
ATOM 1674 C CA . PHE A 1 216 ? 13.016 8.012 -33.718 1.00 53.25 216 PHE A CA 1
ATOM 1675 C C . PHE A 1 216 ? 12.603 7.850 -32.264 1.00 53.25 216 PHE A C 1
ATOM 1677 O O . PHE A 1 216 ? 12.668 6.748 -31.712 1.00 53.25 216 PHE A O 1
ATOM 1684 N N . PHE A 1 217 ? 12.117 8.950 -31.696 1.00 50.88 217 PHE A N 1
ATOM 1685 C CA . PHE A 1 217 ? 11.561 9.015 -30.353 1.00 50.88 217 PHE A CA 1
ATOM 1686 C C . PHE A 1 217 ? 10.057 9.202 -30.517 1.00 50.88 217 PHE A C 1
ATOM 1688 O O . PHE A 1 217 ? 9.638 10.272 -30.967 1.00 50.88 217 PHE A O 1
ATOM 1695 N N . PRO A 1 218 ? 9.241 8.168 -30.260 1.00 43.16 218 PRO A N 1
ATOM 1696 C CA . PRO A 1 218 ? 7.803 8.330 -30.353 1.00 43.16 218 PRO A CA 1
ATOM 1697 C C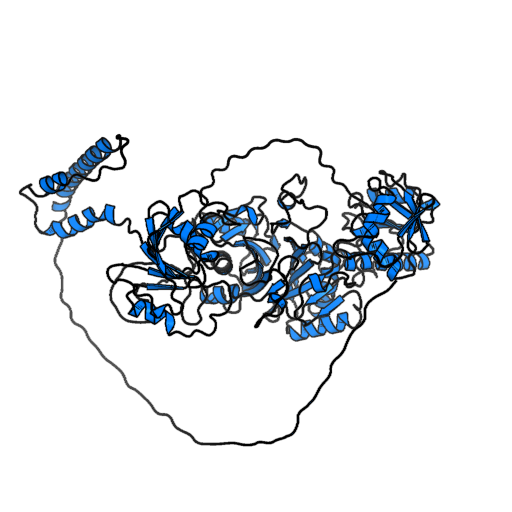 . PRO A 1 218 ? 7.319 9.260 -29.236 1.00 43.16 218 PRO A C 1
ATOM 1699 O O . PRO A 1 218 ? 7.918 9.330 -28.159 1.00 43.16 218 PRO A O 1
ATOM 1702 N N . GLU A 1 219 ? 6.199 9.935 -29.483 1.00 41.16 219 GLU A N 1
ATOM 1703 C CA . GLU A 1 219 ? 5.337 10.372 -28.388 1.00 41.16 219 GLU A CA 1
ATOM 1704 C C . GLU A 1 219 ? 4.980 9.161 -27.526 1.00 41.16 219 GLU A C 1
ATOM 1706 O O . GLU A 1 219 ? 4.922 8.027 -28.002 1.00 41.16 219 GLU A O 1
ATOM 1711 N N . GLU A 1 220 ? 4.749 9.393 -26.237 1.00 41.50 220 GLU A N 1
ATOM 1712 C CA . GLU A 1 220 ? 4.510 8.301 -25.290 1.00 41.50 220 GLU A CA 1
ATOM 1713 C C . GLU A 1 220 ? 3.184 7.558 -25.591 1.00 41.50 220 GLU A C 1
ATOM 1715 O O . GLU A 1 220 ? 2.958 6.463 -25.070 1.00 41.50 220 GLU A O 1
ATOM 1720 N N . ASP A 1 221 ? 2.332 8.123 -26.460 1.00 34.62 221 ASP A N 1
ATOM 1721 C CA . ASP A 1 221 ? 1.050 7.577 -26.908 1.00 34.62 221 ASP A CA 1
ATOM 1722 C C . ASP A 1 221 ? 1.188 6.292 -27.740 1.00 34.62 221 ASP A C 1
ATOM 1724 O O . ASP A 1 221 ? 1.916 6.206 -28.732 1.00 34.62 221 ASP A O 1
ATOM 1728 N N . GLY A 1 222 ? 0.383 5.286 -27.382 1.00 37.09 222 GLY A N 1
ATOM 1729 C CA . GLY A 1 222 ? 0.327 3.956 -28.009 1.00 37.09 222 GLY A CA 1
ATOM 1730 C C . GLY A 1 222 ? -0.318 3.911 -29.405 1.00 37.09 222 GLY A C 1
ATOM 1731 O O . GLY A 1 222 ? -1.098 2.997 -29.699 1.00 37.09 222 GLY A O 1
ATOM 1732 N N . LEU A 1 223 ? -0.017 4.896 -30.256 1.00 33.25 223 LEU A N 1
ATOM 1733 C CA . LEU A 1 223 ? -0.551 5.091 -31.612 1.00 33.25 223 LEU A CA 1
ATOM 1734 C C . LEU A 1 223 ? 0.285 4.431 -32.727 1.00 33.25 223 LEU A C 1
ATOM 1736 O O . LEU A 1 223 ? -0.070 4.523 -33.897 1.00 33.25 223 LEU A O 1
ATOM 1740 N N . TRP A 1 224 ? 1.361 3.717 -32.381 1.00 40.44 224 TRP A N 1
ATOM 1741 C CA . TRP A 1 224 ? 2.281 3.090 -33.346 1.00 40.44 224 TRP A CA 1
ATOM 1742 C C . TRP A 1 224 ? 2.202 1.551 -33.388 1.00 40.44 224 TRP A C 1
ATOM 1744 O O . TRP A 1 224 ? 3.121 0.894 -33.868 1.00 40.44 224 TRP A O 1
ATOM 1754 N N . THR A 1 225 ? 1.094 0.952 -32.932 1.00 32.22 225 THR A N 1
ATOM 1755 C CA . THR A 1 225 ? 0.852 -0.507 -33.034 1.00 32.22 225 THR A CA 1
ATOM 1756 C C . THR A 1 225 ? 0.568 -1.007 -34.454 1.00 32.22 225 THR A C 1
ATOM 1758 O O . THR A 1 225 ? 0.732 -2.206 -34.706 1.00 32.22 225 THR A O 1
ATOM 1761 N N . ASP A 1 226 ? 0.162 -0.095 -35.345 1.00 32.97 226 ASP A N 1
ATOM 1762 C CA . ASP A 1 226 ? -0.480 -0.393 -36.636 1.00 32.97 226 ASP A CA 1
ATOM 1763 C C . ASP A 1 226 ? 0.220 0.280 -37.837 1.00 32.97 226 ASP A C 1
ATOM 1765 O O . ASP A 1 226 ? -0.135 0.047 -38.992 1.00 32.97 226 ASP A O 1
ATOM 1769 N N . PHE A 1 227 ? 1.282 1.057 -37.593 1.00 32.78 227 PHE A N 1
ATOM 1770 C CA . PHE A 1 227 ? 2.201 1.496 -38.646 1.00 32.78 227 PHE A CA 1
ATOM 1771 C C . PHE A 1 227 ? 3.201 0.379 -38.964 1.00 32.78 227 PHE A C 1
ATOM 1773 O O . PHE A 1 227 ? 4.267 0.284 -38.358 1.00 32.78 227 PHE A O 1
ATOM 1780 N N . GLY A 1 228 ? 2.838 -0.465 -39.933 1.00 37.19 228 GLY A N 1
ATOM 1781 C CA . GLY A 1 228 ? 3.691 -1.539 -40.447 1.00 37.19 228 GLY A CA 1
ATOM 1782 C C . GLY A 1 228 ? 5.001 -1.061 -41.112 1.00 37.19 228 GLY A C 1
ATOM 1783 O O . GLY A 1 228 ? 5.240 0.143 -41.259 1.00 37.19 228 GLY A O 1
ATOM 1784 N N . PRO A 1 229 ? 5.854 -1.996 -41.574 1.00 39.69 229 PRO A N 1
ATOM 1785 C CA . PRO A 1 229 ? 7.286 -1.776 -41.844 1.00 39.69 229 PRO A CA 1
ATOM 1786 C C . PRO A 1 229 ? 7.675 -0.779 -42.962 1.00 39.69 229 PRO A C 1
ATOM 1788 O O . PRO A 1 229 ? 8.863 -0.595 -43.225 1.00 39.69 229 PRO A O 1
ATOM 1791 N N . CYS A 1 230 ? 6.731 -0.091 -43.612 1.00 36.75 230 CYS A N 1
ATOM 1792 C CA . CYS A 1 230 ? 7.016 0.798 -44.747 1.00 36.75 230 CYS A CA 1
ATOM 1793 C C . CYS A 1 230 ? 7.787 2.086 -44.391 1.00 36.75 230 CYS A C 1
ATOM 1795 O O . CYS A 1 230 ? 8.607 2.539 -45.188 1.00 36.75 230 CYS A O 1
ATOM 1797 N N . ARG A 1 231 ? 7.551 2.707 -43.223 1.00 49.75 231 ARG A N 1
ATOM 1798 C CA . ARG A 1 231 ? 8.025 4.089 -42.967 1.00 49.75 231 ARG A CA 1
ATOM 1799 C C . ARG A 1 231 ? 9.510 4.205 -42.596 1.00 49.75 231 ARG A C 1
ATOM 1801 O O . ARG A 1 231 ? 10.156 5.158 -43.015 1.00 49.75 231 ARG A O 1
ATOM 1808 N N . CYS A 1 232 ? 10.092 3.235 -41.885 1.00 52.91 232 CYS A N 1
ATOM 1809 C CA . CYS A 1 232 ? 11.527 3.282 -41.546 1.00 52.91 232 CYS A CA 1
ATOM 1810 C C . CYS A 1 232 ? 12.429 3.118 -42.781 1.00 52.91 232 CYS A C 1
ATOM 1812 O O . CYS A 1 232 ? 13.522 3.682 -42.825 1.00 52.91 232 CYS A O 1
ATOM 1814 N N . LYS A 1 233 ? 11.959 2.381 -43.797 1.00 55.25 233 LYS A N 1
ATOM 1815 C CA . LYS A 1 233 ? 12.680 2.171 -45.056 1.00 55.25 233 LYS A CA 1
ATOM 1816 C C . LYS A 1 233 ? 12.905 3.489 -45.810 1.00 55.25 233 LYS A C 1
ATOM 1818 O O . LYS A 1 233 ? 14.031 3.759 -46.214 1.00 55.25 233 LYS A O 1
ATOM 1823 N N . ALA A 1 234 ? 11.884 4.348 -45.884 1.00 57.75 234 ALA A N 1
ATOM 1824 C CA . ALA A 1 234 ? 11.950 5.639 -46.575 1.00 57.75 234 ALA A CA 1
ATOM 1825 C C . ALA A 1 234 ? 13.091 6.553 -46.082 1.00 57.75 234 ALA A C 1
ATOM 1827 O O . ALA A 1 234 ? 13.626 7.336 -46.859 1.00 57.75 234 ALA A O 1
ATOM 1828 N N . HIS A 1 235 ? 13.517 6.432 -44.820 1.00 58.56 235 HIS A N 1
ATOM 1829 C CA . HIS A 1 235 ? 14.644 7.203 -44.285 1.00 58.56 235 HIS A CA 1
ATOM 1830 C C . HIS A 1 235 ? 16.019 6.652 -44.680 1.00 58.56 235 HIS A C 1
ATOM 1832 O O . HIS A 1 235 ? 16.957 7.434 -44.825 1.00 58.56 235 HIS A O 1
ATOM 1838 N N . LEU A 1 236 ? 16.151 5.335 -44.880 1.00 59.28 236 LEU A N 1
ATOM 1839 C CA . LEU A 1 236 ? 17.359 4.752 -45.475 1.00 59.28 236 LEU A CA 1
ATOM 1840 C C . LEU A 1 236 ? 17.432 5.068 -46.972 1.00 59.28 236 LEU A C 1
ATOM 1842 O O . LEU A 1 236 ? 18.479 5.491 -47.454 1.00 59.28 236 LEU A O 1
ATOM 1846 N N . ASP A 1 237 ? 16.309 4.921 -47.680 1.00 56.94 237 ASP A N 1
ATOM 1847 C CA . ASP A 1 237 ? 16.185 5.271 -49.099 1.00 56.94 237 ASP A CA 1
ATOM 1848 C C . ASP A 1 237 ? 16.450 6.783 -49.310 1.00 56.94 237 ASP A C 1
ATOM 1850 O O . ASP A 1 237 ? 17.080 7.183 -50.286 1.00 56.94 237 ASP A O 1
ATOM 1854 N N . GLY A 1 238 ? 16.060 7.619 -48.337 1.00 57.00 238 GLY A N 1
ATOM 1855 C CA . GLY A 1 238 ? 16.373 9.049 -48.231 1.00 57.00 238 GLY A CA 1
ATOM 1856 C C . GLY A 1 238 ? 17.778 9.398 -47.710 1.00 57.00 238 GLY A C 1
ATOM 1857 O O . GLY A 1 238 ? 18.027 10.563 -47.407 1.00 57.00 238 GLY A O 1
ATOM 1858 N N . GLY A 1 239 ? 18.695 8.428 -47.594 1.00 56.38 239 GLY A N 1
ATOM 1859 C CA . GLY A 1 239 ? 20.128 8.662 -47.373 1.00 56.38 239 GLY A CA 1
ATOM 1860 C C . GLY A 1 239 ? 20.667 8.468 -45.947 1.00 56.38 239 GLY A C 1
ATOM 1861 O O . GLY A 1 239 ? 21.877 8.603 -45.751 1.00 56.38 239 GLY A O 1
ATOM 1862 N N . ALA A 1 240 ? 19.843 8.131 -44.947 1.00 58.81 240 ALA A N 1
ATOM 1863 C CA . ALA A 1 240 ? 20.345 7.839 -43.597 1.00 58.81 240 ALA A CA 1
ATOM 1864 C C . ALA A 1 240 ? 21.191 6.552 -43.571 1.00 58.81 240 ALA A C 1
ATOM 1866 O O . ALA A 1 240 ? 20.820 5.542 -44.170 1.00 58.81 240 ALA A O 1
ATOM 1867 N N . LYS A 1 241 ? 22.304 6.533 -42.818 1.00 60.88 241 LYS A N 1
ATOM 1868 C CA . LYS A 1 241 ? 23.169 5.337 -42.751 1.00 60.88 241 LYS A CA 1
ATOM 1869 C C . LYS A 1 241 ? 22.573 4.208 -41.904 1.00 60.88 241 LYS A C 1
ATOM 1871 O O . LYS A 1 241 ? 22.756 3.042 -42.250 1.00 60.88 241 LYS A O 1
ATOM 1876 N N . LYS A 1 242 ? 21.884 4.544 -40.805 1.00 59.56 242 LYS A N 1
ATOM 1877 C CA . LYS A 1 242 ? 21.098 3.625 -39.955 1.00 59.56 242 LYS A CA 1
ATOM 1878 C C . LYS A 1 242 ? 19.905 4.352 -39.334 1.00 59.56 242 LYS A C 1
ATOM 1880 O O . LYS A 1 242 ? 19.954 5.568 -39.140 1.00 59.56 242 LYS A O 1
ATOM 1885 N N . VAL A 1 243 ? 18.873 3.583 -38.990 1.00 56.66 243 VAL A N 1
ATOM 1886 C CA . VAL A 1 243 ? 17.675 4.028 -38.263 1.00 56.66 243 VAL A CA 1
ATOM 1887 C C . VAL A 1 243 ? 17.661 3.394 -36.869 1.00 56.66 243 VAL A C 1
ATOM 1889 O O . VAL A 1 243 ? 17.815 2.182 -36.738 1.00 56.66 243 VAL A O 1
ATOM 1892 N N . VAL A 1 244 ? 17.468 4.208 -35.830 1.00 57.66 244 VAL A N 1
ATOM 1893 C CA . VAL A 1 244 ? 17.334 3.786 -34.426 1.00 57.66 244 VAL A CA 1
ATOM 1894 C C . VAL A 1 244 ? 15.920 4.101 -33.949 1.00 57.66 244 VAL A C 1
ATOM 1896 O O . VAL A 1 244 ? 15.480 5.243 -34.045 1.00 57.66 244 VAL A O 1
ATOM 1899 N N . ILE A 1 245 ? 15.212 3.100 -33.425 1.00 55.31 245 ILE A N 1
ATOM 1900 C CA . ILE A 1 245 ? 13.843 3.229 -32.906 1.00 55.31 245 ILE A CA 1
ATOM 1901 C C . ILE A 1 245 ? 13.892 3.028 -31.394 1.00 55.31 245 ILE A C 1
ATOM 1903 O O . ILE A 1 245 ? 14.352 1.983 -30.936 1.00 55.31 245 ILE A O 1
ATOM 1907 N N . THR A 1 246 ? 13.421 3.999 -30.609 1.00 51.56 246 THR A N 1
ATOM 1908 C CA . THR A 1 246 ? 13.522 3.950 -29.139 1.00 51.56 246 THR A CA 1
ATOM 1909 C C . THR A 1 246 ? 12.223 3.530 -28.450 1.00 51.56 246 THR A C 1
ATOM 1911 O O . THR A 1 246 ? 11.851 4.068 -27.407 1.00 51.56 246 THR A O 1
ATOM 1914 N N . ALA A 1 247 ? 11.521 2.570 -29.051 1.00 49.59 247 ALA A N 1
ATOM 1915 C CA . ALA A 1 247 ? 10.382 1.866 -28.470 1.00 49.59 247 ALA A CA 1
ATOM 1916 C C . ALA A 1 247 ? 10.314 0.422 -29.009 1.00 49.59 247 ALA A C 1
ATOM 1918 O O . ALA A 1 247 ? 10.852 0.154 -30.088 1.00 49.59 247 ALA A O 1
ATOM 1919 N N . PRO A 1 248 ? 9.666 -0.521 -28.295 1.00 48.44 248 PRO A N 1
ATOM 1920 C CA . PRO A 1 248 ? 9.588 -1.914 -28.728 1.00 48.44 248 PRO A CA 1
ATOM 1921 C C . PRO A 1 248 ? 8.817 -2.072 -30.046 1.00 48.44 248 PRO A C 1
ATOM 1923 O O . PRO A 1 248 ? 7.605 -1.869 -30.099 1.00 48.44 248 PRO A O 1
ATOM 1926 N N . SER A 1 249 ? 9.513 -2.497 -31.100 1.00 50.88 249 SER A N 1
ATOM 1927 C CA . SER A 1 249 ? 8.889 -2.907 -32.361 1.00 50.88 249 SER A CA 1
ATOM 1928 C C . SER A 1 249 ? 8.467 -4.386 -32.326 1.00 50.88 249 SER A C 1
ATOM 1930 O O . SER A 1 249 ? 8.984 -5.202 -31.547 1.00 50.88 249 SER A O 1
ATOM 1932 N N . LYS A 1 250 ? 7.525 -4.754 -33.201 1.00 52.19 250 LYS A N 1
ATOM 1933 C CA . LYS A 1 250 ? 7.264 -6.159 -33.544 1.00 52.19 250 LYS A CA 1
ATOM 1934 C C . LYS A 1 250 ? 8.386 -6.714 -34.429 1.00 52.19 250 LYS A C 1
ATOM 1936 O O . LYS A 1 250 ? 8.885 -7.797 -34.133 1.00 52.19 250 LYS A O 1
ATOM 1941 N N . ASP A 1 251 ? 8.830 -5.916 -35.402 1.00 52.03 251 ASP A N 1
ATOM 1942 C CA . ASP A 1 251 ? 9.574 -6.371 -36.587 1.00 52.03 251 ASP A CA 1
ATOM 1943 C C . ASP A 1 251 ? 11.083 -6.059 -36.536 1.00 52.03 251 ASP A C 1
ATOM 1945 O O . ASP A 1 251 ? 11.841 -6.480 -37.405 1.00 52.03 251 ASP A O 1
ATOM 1949 N N . ALA A 1 252 ? 11.539 -5.337 -35.507 1.00 57.16 252 ALA A N 1
ATOM 1950 C CA . ALA A 1 252 ? 12.956 -5.096 -35.227 1.00 57.16 252 ALA A CA 1
ATOM 1951 C C . ALA A 1 252 ? 13.384 -5.812 -33.927 1.00 57.16 252 ALA A C 1
ATOM 1953 O O . ALA A 1 252 ? 12.572 -5.940 -33.004 1.00 57.16 252 ALA A O 1
ATOM 1954 N N . PRO A 1 253 ? 14.647 -6.273 -33.813 1.00 58.66 253 PRO A N 1
ATOM 1955 C CA . PRO A 1 253 ? 15.199 -6.792 -32.571 1.00 58.66 253 PRO A CA 1
ATOM 1956 C C . PRO A 1 253 ? 15.354 -5.660 -31.558 1.00 58.66 253 PRO A C 1
ATOM 1958 O O . PRO A 1 253 ? 15.277 -4.474 -31.885 1.00 58.66 253 PRO A O 1
ATOM 1961 N N . MET A 1 254 ? 15.667 -6.045 -30.330 1.00 65.94 254 MET A N 1
ATOM 1962 C CA . MET A 1 254 ? 15.879 -5.112 -29.241 1.00 65.94 254 MET A CA 1
ATOM 1963 C C . MET A 1 254 ? 17.247 -5.361 -28.623 1.00 65.94 254 MET A C 1
ATOM 1965 O O . MET A 1 254 ? 17.552 -6.473 -28.191 1.00 65.94 254 MET A O 1
ATOM 1969 N N . TYR A 1 255 ? 18.063 -4.312 -28.606 1.00 64.94 255 TYR A N 1
ATOM 1970 C CA . TYR A 1 255 ? 19.391 -4.322 -28.014 1.00 64.94 255 TYR A CA 1
ATOM 1971 C C . TYR A 1 255 ? 19.377 -3.461 -26.754 1.00 64.94 255 TYR A C 1
ATOM 1973 O O . TYR A 1 255 ? 19.006 -2.289 -26.806 1.00 64.94 255 TYR A O 1
ATOM 1981 N N . VAL A 1 256 ? 19.788 -4.039 -25.628 1.00 66.06 256 VAL A N 1
ATOM 1982 C CA . VAL A 1 256 ? 19.900 -3.354 -24.338 1.00 66.06 256 VAL A CA 1
ATOM 1983 C C . VAL A 1 256 ? 21.365 -3.358 -23.904 1.00 66.06 256 VAL A C 1
ATOM 1985 O O . VAL A 1 256 ? 22.027 -4.404 -23.860 1.00 66.06 256 VAL A O 1
ATOM 1988 N N . MET A 1 257 ? 21.884 -2.165 -23.600 1.00 64.56 257 MET A N 1
ATOM 1989 C CA . MET A 1 257 ? 23.255 -1.978 -23.116 1.00 64.56 257 MET A CA 1
ATOM 1990 C C . MET A 1 257 ? 23.452 -2.707 -21.781 1.00 64.56 257 MET A C 1
ATOM 1992 O O . MET A 1 257 ? 22.545 -2.755 -20.953 1.00 64.56 257 MET A O 1
ATOM 1996 N N . GLY A 1 258 ? 24.616 -3.328 -21.603 1.00 68.06 258 GLY A N 1
ATOM 1997 C CA . GLY A 1 258 ? 24.900 -4.232 -20.484 1.00 68.06 258 GLY A CA 1
ATOM 1998 C C . GLY A 1 258 ? 24.309 -5.646 -20.613 1.00 68.06 258 GLY A C 1
ATOM 1999 O O . GLY A 1 258 ? 24.792 -6.550 -19.948 1.00 68.06 258 GLY A O 1
ATOM 2000 N N . VAL A 1 259 ? 23.309 -5.872 -21.481 1.00 72.12 259 VAL A N 1
ATOM 2001 C CA . VAL A 1 259 ? 22.543 -7.139 -21.503 1.00 72.12 259 VAL A CA 1
ATOM 2002 C C . VAL A 1 259 ? 22.837 -8.007 -22.731 1.00 72.12 259 VAL A C 1
ATOM 2004 O O . VAL A 1 259 ? 23.385 -9.093 -22.575 1.00 72.12 259 VAL A O 1
ATOM 2007 N N . ASN A 1 260 ? 22.499 -7.541 -23.940 1.00 64.44 260 ASN A N 1
ATOM 2008 C CA . ASN A 1 260 ? 22.719 -8.276 -25.204 1.00 64.44 260 ASN A CA 1
ATOM 2009 C C . ASN A 1 260 ? 23.361 -7.412 -26.311 1.00 64.44 260 ASN A C 1
ATOM 2011 O O . ASN A 1 260 ? 23.547 -7.860 -27.436 1.00 64.44 260 ASN A O 1
ATOM 2015 N N . HIS A 1 261 ? 23.742 -6.166 -26.011 1.00 63.69 261 HIS A N 1
ATOM 2016 C CA . HIS A 1 261 ? 24.405 -5.248 -26.951 1.00 63.69 261 HIS A CA 1
ATOM 2017 C C . HIS A 1 261 ? 25.659 -5.811 -27.660 1.00 63.69 261 HIS A C 1
ATOM 2019 O O . HIS A 1 261 ? 25.977 -5.374 -28.763 1.00 63.69 261 HIS A O 1
ATOM 2025 N N . LYS A 1 262 ? 26.353 -6.791 -27.064 1.00 65.69 262 LYS A N 1
ATOM 2026 C CA . LYS A 1 262 ? 27.496 -7.503 -27.671 1.00 65.69 262 LYS A CA 1
ATOM 2027 C C . LYS A 1 262 ? 27.097 -8.417 -28.841 1.00 65.69 262 LYS A C 1
ATOM 2029 O O . LYS A 1 262 ? 27.937 -8.738 -29.670 1.00 65.69 262 LYS A O 1
ATOM 2034 N N . GLU A 1 263 ? 25.825 -8.804 -28.928 1.00 64.94 263 GLU A N 1
ATOM 2035 C CA . GLU A 1 263 ? 25.235 -9.618 -30.005 1.00 64.94 263 GLU A CA 1
ATOM 2036 C C . GLU A 1 263 ? 24.763 -8.751 -31.194 1.00 64.94 263 GLU A C 1
ATOM 2038 O O . GLU A 1 263 ? 24.049 -9.205 -32.094 1.00 64.94 263 GLU A O 1
ATOM 2043 N N . TYR A 1 264 ? 25.121 -7.464 -31.201 1.00 58.84 264 TYR A N 1
ATOM 2044 C CA . TYR A 1 264 ? 24.795 -6.542 -32.279 1.00 58.84 264 TYR A CA 1
ATOM 2045 C C . TYR A 1 264 ? 25.566 -6.878 -33.564 1.00 58.84 264 TYR A C 1
ATOM 2047 O O . TYR A 1 264 ? 26.783 -6.711 -33.636 1.00 58.84 264 TYR A O 1
ATOM 2055 N N . ASN A 1 265 ? 24.846 -7.275 -34.618 1.00 60.09 265 ASN A N 1
ATOM 2056 C CA . ASN A 1 265 ? 25.421 -7.394 -35.958 1.00 60.09 265 ASN A CA 1
ATOM 2057 C C . ASN A 1 265 ? 25.417 -6.015 -36.664 1.00 60.09 265 ASN A C 1
ATOM 2059 O O . ASN A 1 265 ? 24.335 -5.470 -36.916 1.00 60.09 265 ASN A O 1
ATOM 2063 N N . PRO A 1 266 ? 26.588 -5.456 -37.035 1.00 51.91 266 PRO A N 1
ATOM 2064 C CA . PRO A 1 266 ? 26.684 -4.156 -37.693 1.00 51.91 266 PRO A CA 1
ATOM 2065 C C . PRO A 1 266 ? 26.184 -4.117 -39.144 1.00 51.91 266 PRO A C 1
ATOM 2067 O O . PRO A 1 266 ? 25.966 -3.007 -39.636 1.00 51.91 266 PRO A O 1
ATOM 2070 N N . GLU A 1 267 ? 25.974 -5.255 -39.818 1.00 52.38 267 GLU A N 1
ATOM 2071 C CA . GLU A 1 267 ? 25.412 -5.305 -41.182 1.00 52.38 267 GLU A CA 1
ATOM 2072 C C . GLU A 1 267 ? 23.914 -4.950 -41.226 1.00 52.38 267 GLU A C 1
ATOM 2074 O O . GLU A 1 267 ? 23.398 -4.548 -42.270 1.00 52.38 267 GLU A O 1
ATOM 2079 N N . HIS A 1 268 ? 23.201 -5.042 -40.098 1.00 55.28 268 HIS A N 1
ATOM 2080 C CA . HIS A 1 268 ? 21.784 -4.694 -40.032 1.00 55.28 268 HIS A CA 1
ATOM 2081 C C . HIS A 1 268 ? 21.557 -3.177 -40.236 1.00 55.28 268 HIS A C 1
ATOM 2083 O O . HIS A 1 268 ? 21.875 -2.364 -39.362 1.00 55.28 268 HIS A O 1
ATOM 2089 N N . LYS A 1 269 ? 20.974 -2.796 -41.385 1.00 50.94 269 LYS A N 1
ATOM 2090 C CA . LYS A 1 269 ? 20.574 -1.407 -41.715 1.00 50.94 269 LYS A CA 1
ATOM 2091 C C . LYS A 1 269 ? 19.172 -1.093 -41.177 1.00 50.94 269 LYS A C 1
ATOM 2093 O O . LYS A 1 269 ? 18.996 -0.166 -40.394 1.00 50.94 269 LYS A O 1
ATOM 2098 N N . ILE A 1 270 ? 18.217 -1.941 -41.555 1.00 49.12 270 ILE A N 1
ATOM 2099 C CA . ILE A 1 270 ? 17.125 -2.433 -40.706 1.00 49.12 270 ILE A CA 1
ATOM 2100 C C . ILE A 1 270 ? 17.352 -3.955 -40.640 1.00 49.12 270 ILE A C 1
ATOM 2102 O O . ILE A 1 270 ? 18.004 -4.530 -41.512 1.00 49.12 270 ILE A O 1
ATOM 2106 N N . VAL A 1 271 ? 16.915 -4.597 -39.567 1.00 42.00 271 VAL A N 1
ATOM 2107 C CA . VAL A 1 271 ? 17.156 -6.021 -39.281 1.00 42.00 271 VAL A CA 1
ATOM 2108 C C . VAL A 1 271 ? 16.035 -6.838 -39.957 1.00 42.00 271 VAL A C 1
ATOM 2110 O O . VAL A 1 271 ? 14.895 -6.397 -39.898 1.00 42.00 271 VAL A O 1
ATOM 2113 N N . ARG A 1 272 ? 16.223 -7.993 -40.617 1.00 29.70 272 ARG A N 1
ATOM 2114 C CA . ARG A 1 272 ? 17.237 -9.076 -40.503 1.00 29.70 272 ARG A CA 1
ATOM 2115 C C . ARG A 1 272 ? 17.858 -9.426 -41.909 1.00 29.70 272 ARG A C 1
ATOM 2117 O O . ARG A 1 272 ? 17.923 -8.493 -42.702 1.00 29.70 272 ARG A O 1
ATOM 2124 N N . PRO A 1 273 ? 18.440 -10.614 -42.242 1.00 33.19 273 PRO A N 1
ATOM 2125 C CA . PRO A 1 273 ? 19.725 -10.669 -42.979 1.00 33.19 273 PRO A CA 1
ATOM 2126 C C . PRO A 1 273 ? 19.650 -11.539 -44.278 1.00 33.19 273 PRO A C 1
ATOM 2128 O O . PRO A 1 273 ? 18.532 -11.853 -44.691 1.00 33.19 273 PRO A O 1
ATOM 2131 N N . PRO A 1 274 ? 20.756 -12.041 -44.889 1.00 34.56 274 PRO A N 1
ATOM 2132 C CA . PRO A 1 274 ? 22.190 -11.706 -44.761 1.00 34.56 274 PRO A CA 1
ATOM 2133 C C . PRO A 1 274 ? 22.881 -11.321 -46.098 1.00 34.56 274 PRO A C 1
ATOM 2135 O O . PRO A 1 274 ? 22.366 -11.659 -47.159 1.00 34.56 274 PRO A O 1
ATOM 2138 N N . ALA A 1 275 ? 24.078 -10.703 -46.034 1.00 27.31 275 ALA A N 1
ATOM 2139 C CA . ALA A 1 275 ? 25.284 -11.043 -46.832 1.00 27.31 275 ALA A CA 1
ATOM 2140 C C . ALA A 1 275 ? 26.318 -9.889 -46.919 1.00 27.31 275 ALA A C 1
ATOM 2142 O O . ALA A 1 275 ? 26.164 -8.970 -47.720 1.00 27.31 275 ALA A O 1
ATOM 2143 N N . SER A 1 276 ? 27.423 -10.030 -46.177 1.00 27.66 276 SER A N 1
ATOM 2144 C CA . SER A 1 276 ? 28.791 -9.550 -46.472 1.00 27.66 276 SER A CA 1
ATOM 2145 C C . SER A 1 276 ? 29.025 -8.074 -46.852 1.00 27.66 276 SER A C 1
ATOM 2147 O O . SER A 1 276 ? 28.765 -7.685 -47.989 1.00 27.66 276 SER A O 1
ATOM 2149 N N . ILE A 1 277 ? 29.704 -7.318 -45.972 1.00 24.45 277 ILE A N 1
ATOM 2150 C CA . ILE A 1 277 ? 30.957 -6.536 -46.214 1.00 24.45 277 ILE A CA 1
ATOM 2151 C C . ILE A 1 277 ? 31.268 -5.642 -44.981 1.00 24.45 277 ILE A C 1
ATOM 2153 O O . ILE A 1 277 ? 30.346 -5.104 -44.366 1.00 24.45 277 ILE A O 1
ATOM 2157 N N . PRO A 1 278 ? 32.542 -5.485 -44.552 1.00 25.19 278 PRO A N 1
ATOM 2158 C CA . PRO A 1 278 ? 32.839 -5.121 -43.161 1.00 25.19 278 PRO A CA 1
ATOM 2159 C C . PRO A 1 278 ? 32.698 -3.639 -42.753 1.00 25.19 278 PRO A C 1
ATOM 2161 O O . PRO A 1 278 ? 33.206 -2.730 -43.401 1.00 25.19 278 PRO A O 1
ATOM 2164 N N . ALA A 1 279 ? 32.159 -3.481 -41.537 1.00 24.27 279 ALA A N 1
ATOM 2165 C CA . ALA A 1 279 ? 32.506 -2.505 -40.493 1.00 24.27 279 ALA A CA 1
ATOM 2166 C C . ALA A 1 279 ? 32.394 -0.982 -40.752 1.00 24.27 279 ALA A C 1
ATOM 2168 O O . ALA A 1 279 ? 33.282 -0.350 -41.312 1.00 24.27 279 ALA A O 1
ATOM 2169 N N . ILE A 1 280 ? 31.413 -0.367 -40.075 1.00 24.20 280 ILE A N 1
ATOM 2170 C CA . ILE A 1 280 ? 31.650 0.682 -39.058 1.00 24.20 280 ILE A CA 1
ATOM 2171 C C . ILE A 1 280 ? 30.637 0.465 -37.915 1.00 24.20 280 ILE A C 1
ATOM 2173 O O . ILE A 1 280 ? 29.470 0.134 -38.161 1.00 24.20 280 ILE A O 1
ATOM 2177 N N . SER A 1 281 ? 31.083 0.607 -36.664 1.00 26.14 281 SER A N 1
ATOM 2178 C CA . SER A 1 281 ? 30.220 0.457 -35.484 1.00 26.14 281 SER A CA 1
ATOM 2179 C C . SER A 1 281 ? 29.312 1.671 -35.294 1.00 26.14 281 SER A C 1
ATOM 2181 O O . SER A 1 281 ? 29.728 2.805 -35.512 1.00 26.14 281 SER A O 1
ATOM 2183 N N . ILE A 1 282 ? 28.075 1.423 -34.856 1.00 31.47 282 ILE A N 1
ATOM 2184 C CA . ILE A 1 282 ? 27.140 2.460 -34.384 1.00 31.47 282 ILE A CA 1
ATOM 2185 C C . ILE A 1 282 ? 26.699 2.224 -32.923 1.00 31.47 282 ILE A C 1
ATOM 2187 O O . ILE A 1 282 ? 26.093 3.104 -32.320 1.00 31.47 282 ILE A O 1
ATOM 2191 N N . VAL A 1 283 ? 27.119 1.112 -32.301 1.00 29.36 283 VAL A N 1
ATOM 2192 C CA . VAL A 1 283 ? 27.018 0.919 -30.838 1.00 29.36 283 VAL A CA 1
ATOM 2193 C C . VAL A 1 283 ? 28.035 1.801 -30.099 1.00 29.36 283 VAL A C 1
ATOM 2195 O O . VAL A 1 283 ? 27.764 2.223 -28.983 1.00 29.36 283 VAL A O 1
ATOM 2198 N N . ASP A 1 284 ? 29.144 2.164 -30.751 1.00 30.86 284 ASP A N 1
ATOM 2199 C CA . ASP A 1 284 ? 30.086 3.183 -30.260 1.00 30.86 284 ASP A CA 1
ATOM 2200 C C . ASP A 1 284 ? 29.673 4.619 -30.652 1.00 30.86 284 ASP A C 1
ATOM 2202 O O . ASP A 1 284 ? 30.085 5.582 -30.009 1.00 30.86 284 ASP A O 1
ATOM 2206 N N . ALA A 1 285 ? 28.851 4.780 -31.701 1.00 31.89 285 ALA A N 1
ATOM 2207 C CA . ALA A 1 285 ? 28.439 6.092 -32.222 1.00 31.89 285 ALA A CA 1
ATOM 2208 C C . ALA A 1 285 ? 27.222 6.688 -31.495 1.00 31.89 285 ALA A C 1
ATOM 2210 O O . ALA A 1 285 ? 27.047 7.904 -31.493 1.00 31.89 285 ALA A O 1
ATOM 2211 N N . LEU A 1 286 ? 26.399 5.858 -30.845 1.00 33.59 286 LEU A N 1
ATOM 2212 C CA . LEU A 1 286 ? 25.563 6.317 -29.740 1.00 33.59 286 LEU A CA 1
ATOM 2213 C C . LEU A 1 286 ? 26.322 6.091 -28.425 1.00 33.59 286 LEU A C 1
ATOM 2215 O O . LEU A 1 286 ? 26.222 5.007 -27.848 1.00 33.59 286 LEU A O 1
ATOM 2219 N N . PRO A 1 287 ? 27.074 7.090 -27.924 1.00 33.19 287 PRO A N 1
ATOM 2220 C CA . PRO A 1 287 ? 27.708 6.990 -26.616 1.00 33.19 287 PRO A CA 1
ATOM 2221 C C . PRO A 1 287 ? 26.643 6.770 -25.531 1.00 33.19 287 PRO A C 1
ATOM 2223 O O . PRO A 1 287 ? 25.476 7.132 -25.698 1.00 33.19 287 PRO A O 1
ATOM 2226 N N . ALA A 1 288 ? 27.056 6.187 -24.402 1.00 35.47 288 ALA A N 1
ATOM 2227 C CA . ALA A 1 288 ? 26.204 5.485 -23.428 1.00 35.47 288 ALA A CA 1
ATOM 2228 C C . ALA A 1 288 ? 25.172 6.327 -22.623 1.00 35.47 288 ALA A C 1
ATOM 2230 O O . ALA A 1 288 ? 24.788 5.943 -21.518 1.00 35.47 288 ALA A O 1
ATOM 2231 N N . GLY A 1 289 ? 24.711 7.466 -23.146 1.00 34.34 289 GLY A N 1
ATOM 2232 C CA . GLY A 1 289 ? 23.690 8.342 -22.565 1.00 34.34 289 GLY A CA 1
ATOM 2233 C C . GLY A 1 289 ? 22.367 8.429 -23.342 1.00 34.34 289 GLY A C 1
ATOM 2234 O O . GLY A 1 289 ? 21.392 8.919 -22.775 1.00 34.34 289 GLY A O 1
ATOM 2235 N N . LEU A 1 290 ? 22.265 7.932 -24.588 1.00 33.53 290 LEU A N 1
ATOM 2236 C CA . LEU A 1 290 ? 21.024 8.019 -25.391 1.00 33.53 290 LEU A CA 1
ATOM 2237 C C . LEU A 1 290 ? 19.960 6.964 -24.997 1.00 33.53 290 LEU A C 1
ATOM 2239 O O . LEU A 1 290 ? 19.482 6.163 -25.799 1.00 33.53 290 LEU A O 1
ATOM 2243 N N . LYS A 1 291 ? 19.605 6.939 -23.711 1.00 40.06 291 LYS A N 1
ATOM 2244 C CA . LYS A 1 291 ? 18.778 5.909 -23.069 1.00 40.06 291 LYS A CA 1
ATOM 2245 C C . LYS A 1 291 ? 17.287 6.247 -23.122 1.00 40.06 291 LYS A C 1
ATOM 2247 O O . LYS A 1 291 ? 16.740 6.807 -22.174 1.00 40.06 291 LYS A O 1
ATOM 2252 N N . CYS A 1 292 ? 16.609 5.820 -24.184 1.00 39.53 292 CYS A N 1
ATOM 2253 C CA . CYS A 1 292 ? 15.147 5.793 -24.230 1.00 39.53 292 CYS A CA 1
ATOM 2254 C C . CYS A 1 292 ? 14.630 4.348 -24.341 1.00 39.53 292 CYS A C 1
ATOM 2256 O O . CYS A 1 292 ? 14.634 3.766 -25.418 1.00 39.53 292 CYS A O 1
ATOM 2258 N N . ILE A 1 293 ? 14.287 3.787 -23.174 1.00 52.91 293 ILE A N 1
ATOM 2259 C CA . ILE A 1 293 ? 13.155 2.913 -22.783 1.00 52.91 293 ILE A CA 1
ATOM 2260 C C . ILE A 1 293 ? 13.443 2.637 -21.292 1.00 52.91 293 ILE A C 1
ATOM 2262 O O . ILE A 1 293 ? 14.196 1.726 -20.948 1.00 52.91 293 ILE A O 1
ATOM 2266 N N . CYS A 1 294 ? 12.934 3.484 -20.396 1.00 65.88 294 CYS A N 1
ATOM 2267 C CA . CYS A 1 294 ? 13.341 3.515 -18.983 1.00 65.88 294 CYS A CA 1
ATOM 2268 C C . CYS A 1 294 ? 13.100 2.180 -18.250 1.00 65.88 294 CYS A C 1
ATOM 2270 O O . CYS A 1 294 ? 14.040 1.544 -17.768 1.00 65.88 294 CYS A O 1
ATOM 2272 N N . THR A 1 295 ? 11.848 1.724 -18.213 1.00 73.75 295 THR A N 1
ATOM 2273 C CA . THR A 1 295 ? 11.423 0.551 -17.438 1.00 73.75 295 THR A CA 1
ATOM 2274 C C . THR A 1 295 ? 12.025 -0.753 -17.960 1.00 73.75 295 THR A C 1
ATOM 2276 O O . THR A 1 295 ? 12.552 -1.530 -17.166 1.00 73.75 295 THR A O 1
ATOM 2279 N N . THR A 1 296 ? 12.013 -0.994 -19.279 1.00 75.69 296 THR A N 1
ATOM 2280 C CA . THR A 1 296 ? 12.578 -2.228 -19.858 1.00 75.69 296 THR A CA 1
ATOM 2281 C C . THR A 1 296 ? 14.083 -2.312 -19.650 1.00 75.69 296 THR A C 1
ATOM 2283 O O . THR A 1 296 ? 14.561 -3.380 -19.295 1.00 75.69 296 THR A O 1
ATOM 2286 N N . ASN A 1 297 ? 14.835 -1.216 -19.815 1.00 76.50 297 ASN A N 1
ATOM 2287 C CA . ASN A 1 297 ? 16.284 -1.249 -19.598 1.00 76.50 297 ASN A CA 1
ATOM 2288 C C . ASN A 1 297 ? 16.615 -1.572 -18.134 1.00 76.50 297 ASN A C 1
ATOM 2290 O O . ASN A 1 297 ? 17.513 -2.369 -17.875 1.00 76.50 297 ASN A O 1
ATOM 2294 N N . CYS A 1 298 ? 15.847 -1.029 -17.184 1.00 84.75 298 CYS A N 1
ATOM 2295 C CA . CYS A 1 298 ? 16.004 -1.344 -15.766 1.00 84.75 298 CYS A CA 1
ATOM 2296 C C . CYS A 1 298 ? 15.649 -2.796 -15.431 1.00 84.75 298 CYS A C 1
ATOM 2298 O O . CYS A 1 298 ? 16.467 -3.508 -14.845 1.00 84.75 298 CYS A O 1
ATOM 2300 N N . LEU A 1 299 ? 14.486 -3.271 -15.884 1.00 87.62 299 LEU A N 1
ATOM 2301 C CA . LEU A 1 299 ? 14.068 -4.659 -15.699 1.00 87.62 299 LEU A CA 1
ATOM 2302 C C . LEU A 1 299 ? 15.043 -5.647 -16.360 1.00 87.62 299 LEU A C 1
ATOM 2304 O O . LEU A 1 299 ? 15.352 -6.675 -15.769 1.00 87.62 299 LEU A O 1
ATOM 2308 N N . ALA A 1 300 ? 15.566 -5.328 -17.549 1.00 86.75 300 ALA A N 1
ATOM 2309 C CA . ALA A 1 300 ? 16.543 -6.151 -18.257 1.00 86.75 300 ALA A CA 1
ATOM 2310 C C . ALA A 1 300 ? 17.870 -6.244 -17.495 1.00 86.75 300 ALA A C 1
ATOM 2312 O O . ALA A 1 300 ? 18.396 -7.344 -17.353 1.00 86.75 300 ALA A O 1
ATOM 2313 N N . SER A 1 301 ? 18.401 -5.125 -16.977 1.00 89.00 301 SER A N 1
ATOM 2314 C CA . SER A 1 301 ? 19.626 -5.146 -16.162 1.00 89.00 301 SER A CA 1
ATOM 2315 C C . SER A 1 301 ? 19.434 -5.978 -14.890 1.00 89.00 301 SER A C 1
ATOM 2317 O O . SER A 1 301 ? 20.239 -6.867 -14.624 1.00 89.00 301 SER A O 1
ATOM 2319 N N . LEU A 1 302 ? 18.339 -5.751 -14.147 1.00 92.88 302 LEU A N 1
ATOM 2320 C CA . LEU A 1 302 ? 18.002 -6.542 -12.957 1.00 92.88 302 LEU A CA 1
ATOM 2321 C C . LEU A 1 302 ? 17.903 -8.037 -13.272 1.00 92.88 302 LEU A C 1
ATOM 2323 O O . LEU A 1 302 ? 18.541 -8.862 -12.618 1.00 92.88 302 LEU A O 1
ATOM 2327 N N . ALA A 1 303 ? 17.104 -8.381 -14.283 1.00 93.81 303 ALA A N 1
ATOM 2328 C CA . ALA A 1 303 ? 16.819 -9.761 -14.628 1.00 93.81 303 ALA A CA 1
ATOM 2329 C C . ALA A 1 303 ? 18.056 -10.486 -15.173 1.00 93.81 303 ALA A C 1
ATOM 2331 O O . ALA A 1 303 ? 18.267 -11.639 -14.812 1.00 93.81 303 ALA A O 1
ATOM 2332 N N . LYS A 1 304 ? 18.904 -9.823 -15.977 1.00 93.06 304 LYS A N 1
ATOM 2333 C CA . LYS A 1 304 ? 20.147 -10.409 -16.504 1.00 93.06 304 LYS A CA 1
ATOM 2334 C C . LYS A 1 304 ? 21.137 -10.718 -15.386 1.00 93.06 304 LYS A C 1
ATOM 2336 O O . LYS A 1 304 ? 21.528 -11.870 -15.241 1.00 93.06 304 LYS A O 1
ATOM 2341 N N . ILE A 1 305 ? 21.478 -9.722 -14.563 1.00 94.44 305 ILE A N 1
ATOM 2342 C CA . ILE A 1 305 ? 22.460 -9.866 -13.475 1.00 94.44 305 ILE A CA 1
ATOM 2343 C C . ILE A 1 305 ? 22.030 -10.964 -12.490 1.00 94.44 305 ILE A C 1
ATOM 2345 O O . ILE A 1 305 ? 22.846 -11.803 -12.104 1.00 94.44 305 ILE A O 1
ATOM 2349 N N . LEU A 1 306 ? 20.744 -11.008 -12.117 1.00 95.88 306 LEU A N 1
ATOM 2350 C CA . LEU A 1 306 ? 20.243 -12.031 -11.200 1.00 95.88 306 LEU A CA 1
ATOM 2351 C C . LEU A 1 306 ? 20.139 -13.418 -11.860 1.00 95.88 306 LEU A C 1
ATOM 2353 O O . LEU A 1 306 ? 20.500 -14.412 -11.232 1.00 95.88 306 LEU A O 1
ATOM 2357 N N . HIS A 1 307 ? 19.675 -13.513 -13.112 1.00 96.19 307 HIS A N 1
ATOM 2358 C CA . HIS A 1 307 ? 19.529 -14.796 -13.808 1.00 96.19 307 HIS A CA 1
ATOM 2359 C C . HIS A 1 307 ? 20.885 -15.428 -14.154 1.00 96.19 307 HIS A C 1
ATOM 2361 O O . HIS A 1 307 ? 21.044 -16.625 -13.936 1.00 96.19 307 HIS A O 1
ATOM 2367 N N . ASP A 1 308 ? 21.879 -14.644 -14.584 1.00 94.75 308 ASP A N 1
ATOM 2368 C CA . ASP A 1 308 ? 23.242 -15.131 -14.847 1.00 94.75 308 ASP A CA 1
ATOM 2369 C C . ASP A 1 308 ? 23.880 -15.760 -13.595 1.00 94.75 308 ASP A C 1
ATOM 2371 O O . ASP A 1 308 ? 24.583 -16.769 -13.673 1.00 94.75 308 ASP A O 1
ATOM 2375 N N . LYS A 1 309 ? 23.635 -15.165 -12.420 1.00 95.75 309 LYS A N 1
ATOM 2376 C CA . LYS A 1 309 ? 24.239 -15.592 -11.154 1.00 95.75 309 LYS A CA 1
ATOM 2377 C C . LYS A 1 309 ? 23.455 -16.727 -10.482 1.00 95.75 309 LYS A C 1
ATOM 2379 O O . LYS A 1 309 ? 24.038 -17.765 -10.155 1.00 95.75 309 LYS A O 1
ATOM 2384 N N . TYR A 1 310 ? 22.143 -16.552 -10.311 1.00 96.50 310 TYR A N 1
ATOM 2385 C CA . TYR A 1 310 ? 21.285 -17.377 -9.446 1.00 96.50 310 TYR A CA 1
ATOM 2386 C C . TYR A 1 310 ? 20.172 -18.150 -10.176 1.00 96.50 310 TYR A C 1
ATOM 2388 O O . TYR A 1 310 ? 19.489 -18.949 -9.541 1.00 96.50 310 TYR A O 1
ATOM 2396 N N . THR A 1 311 ? 20.011 -17.938 -11.488 1.00 96.75 311 THR A N 1
ATOM 2397 C CA . THR A 1 311 ? 18.927 -18.466 -12.338 1.00 96.75 311 THR A CA 1
ATOM 2398 C C . THR A 1 311 ? 17.522 -18.089 -11.838 1.00 96.75 311 THR A C 1
ATOM 2400 O O . THR A 1 311 ? 16.952 -18.745 -10.970 1.00 96.75 311 THR A O 1
ATOM 2403 N N . ILE A 1 312 ? 16.901 -17.057 -12.424 1.00 97.06 312 ILE A N 1
ATOM 2404 C CA . ILE A 1 312 ? 15.459 -16.802 -12.221 1.00 97.06 312 ILE A CA 1
ATOM 2405 C C . ILE A 1 312 ? 14.660 -17.989 -12.773 1.00 97.06 312 ILE A C 1
ATOM 2407 O O . ILE A 1 312 ? 14.791 -18.317 -13.958 1.00 97.06 312 ILE A O 1
ATOM 2411 N N . VAL A 1 313 ? 13.821 -18.585 -11.923 1.00 96.69 313 VAL A N 1
ATOM 2412 C CA . VAL A 1 313 ? 12.884 -19.661 -12.284 1.00 96.69 313 VAL A CA 1
ATOM 2413 C C . VAL A 1 313 ? 11.520 -19.078 -12.647 1.00 96.69 313 VAL A C 1
ATOM 2415 O O . VAL A 1 313 ? 10.936 -19.467 -13.653 1.00 96.69 313 VAL A O 1
ATOM 2418 N N . GLU A 1 314 ? 11.039 -18.116 -11.859 1.00 96.50 314 GLU A N 1
ATOM 2419 C CA . GLU A 1 314 ? 9.746 -17.451 -12.040 1.00 96.50 314 GLU A CA 1
ATOM 2420 C C . GLU A 1 314 ? 9.769 -16.032 -11.449 1.00 96.50 314 GLU A C 1
ATOM 2422 O O . GLU A 1 314 ? 10.464 -15.773 -10.462 1.00 96.50 314 GLU A O 1
ATOM 2427 N N . GLY A 1 315 ? 9.050 -15.098 -12.077 1.00 96.56 315 GLY A N 1
ATOM 2428 C CA . GLY A 1 315 ? 9.143 -13.671 -11.783 1.00 96.56 315 GLY A CA 1
ATOM 2429 C C . GLY A 1 315 ? 7.906 -12.859 -12.160 1.00 96.56 315 GLY A C 1
ATOM 2430 O O . GLY A 1 315 ? 7.358 -12.972 -13.258 1.00 96.56 315 GLY A O 1
ATOM 2431 N N . LEU A 1 316 ? 7.498 -11.991 -11.238 1.00 96.56 316 LEU A N 1
ATOM 2432 C CA . LEU A 1 316 ? 6.363 -11.084 -11.357 1.00 96.56 316 LEU A CA 1
ATOM 2433 C C . LEU A 1 316 ? 6.805 -9.667 -10.984 1.00 96.56 316 LEU A C 1
ATOM 2435 O O . LEU A 1 316 ? 7.128 -9.384 -9.828 1.00 96.56 316 LEU A O 1
ATOM 2439 N N . MET A 1 317 ? 6.815 -8.773 -11.974 1.00 94.00 317 MET A N 1
ATOM 2440 C CA . MET A 1 317 ? 7.200 -7.371 -11.792 1.00 94.00 317 MET A CA 1
ATOM 2441 C C . MET A 1 317 ? 5.996 -6.426 -11.693 1.00 94.00 317 MET A C 1
ATOM 2443 O O . MET A 1 317 ? 4.945 -6.651 -12.297 1.00 94.00 317 MET A O 1
ATOM 2447 N N . THR A 1 318 ? 6.195 -5.321 -10.984 1.00 94.44 318 THR A N 1
ATOM 2448 C CA . THR A 1 318 ? 5.310 -4.154 -10.964 1.00 94.44 318 THR A CA 1
ATOM 2449 C C . THR A 1 318 ? 6.154 -2.901 -11.139 1.00 94.44 318 THR A C 1
ATOM 2451 O O . THR A 1 318 ? 7.243 -2.792 -10.584 1.00 94.44 318 THR A O 1
ATOM 2454 N N . THR A 1 319 ? 5.684 -1.934 -11.922 1.00 92.06 319 THR A N 1
ATOM 2455 C CA . THR A 1 319 ? 6.289 -0.595 -11.945 1.00 92.06 319 THR A CA 1
ATOM 2456 C C . THR A 1 319 ? 5.321 0.411 -11.354 1.00 92.06 319 THR A C 1
ATOM 2458 O O . THR A 1 319 ? 4.242 0.602 -11.908 1.00 92.06 319 THR A O 1
ATOM 2461 N N . VAL A 1 320 ? 5.702 1.074 -10.262 1.00 93.44 320 VAL A N 1
ATOM 2462 C CA . VAL A 1 320 ? 5.010 2.292 -9.826 1.00 93.44 320 VAL A CA 1
ATOM 2463 C C . VAL A 1 320 ? 5.608 3.422 -10.656 1.00 93.44 320 VAL A C 1
ATOM 2465 O O . VAL A 1 320 ? 6.791 3.745 -10.537 1.00 93.44 320 VAL A O 1
ATOM 2468 N N . HIS A 1 321 ? 4.823 3.904 -11.612 1.00 86.56 321 HIS A N 1
ATOM 2469 C CA . HIS A 1 321 ? 5.294 4.627 -12.783 1.00 86.56 321 HIS A CA 1
ATOM 2470 C C . HIS A 1 321 ? 4.829 6.080 -12.744 1.00 86.56 321 HIS A C 1
ATOM 2472 O O . HIS A 1 321 ? 3.636 6.357 -12.619 1.00 86.56 321 HIS A O 1
ATOM 2478 N N . ALA A 1 322 ? 5.785 6.991 -12.912 1.00 82.00 322 ALA A N 1
ATOM 2479 C CA . ALA A 1 322 ? 5.539 8.424 -13.025 1.00 82.00 322 ALA A CA 1
ATOM 2480 C C . ALA A 1 322 ? 4.654 8.762 -14.239 1.00 82.00 322 ALA A C 1
ATOM 2482 O O . ALA A 1 322 ? 4.584 7.993 -15.207 1.00 82.00 322 ALA A O 1
ATOM 2483 N N . THR A 1 323 ? 4.011 9.925 -14.201 1.00 75.25 323 THR A N 1
ATOM 2484 C CA . THR A 1 323 ? 3.158 10.433 -15.277 1.00 75.25 323 THR A CA 1
ATOM 2485 C C . THR A 1 323 ? 3.944 10.616 -16.580 1.00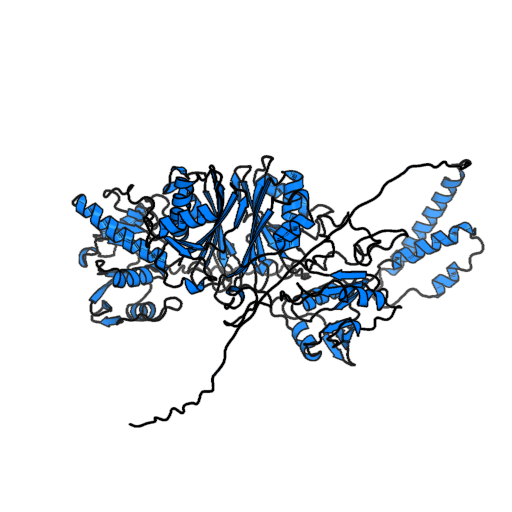 75.25 323 THR A C 1
ATOM 2487 O O . THR A 1 323 ? 5.019 11.220 -16.624 1.00 75.25 323 THR A O 1
ATOM 2490 N N . THR A 1 324 ? 3.363 10.104 -17.661 1.00 66.69 324 THR A N 1
ATOM 2491 C CA . THR A 1 324 ? 3.785 10.284 -19.060 1.00 66.69 324 THR A CA 1
ATOM 2492 C C . THR A 1 324 ? 2.777 11.185 -19.775 1.00 66.69 324 THR A C 1
ATOM 2494 O O . THR A 1 324 ? 1.663 11.369 -19.288 1.00 66.69 324 THR A O 1
ATOM 2497 N N . ALA A 1 325 ? 3.126 11.734 -20.939 1.00 61.38 325 ALA A N 1
ATOM 2498 C CA . ALA A 1 325 ? 2.293 12.698 -21.669 1.00 61.38 325 ALA A CA 1
ATOM 2499 C C . ALA A 1 325 ? 0.907 12.163 -22.107 1.00 61.38 325 ALA A C 1
ATOM 2501 O O . ALA A 1 325 ? 0.050 12.942 -22.514 1.00 61.38 325 ALA A O 1
ATOM 2502 N N . THR A 1 326 ? 0.681 10.849 -22.017 1.00 61.06 326 THR A N 1
ATOM 2503 C CA . THR A 1 326 ? -0.541 10.169 -22.481 1.00 61.06 326 THR A CA 1
ATOM 2504 C C . THR A 1 326 ? -1.693 10.228 -21.483 1.00 61.06 326 THR A C 1
ATOM 2506 O O . THR A 1 326 ? -2.865 10.278 -21.886 1.00 61.06 326 THR A O 1
ATOM 2509 N N . GLN A 1 327 ? -1.370 10.198 -20.181 1.00 73.56 327 GLN A N 1
ATOM 2510 C CA . GLN A 1 327 ? -2.367 10.187 -19.117 1.00 73.56 327 GLN A CA 1
ATOM 2511 C C . GLN A 1 327 ? -3.065 11.541 -19.045 1.00 73.56 327 GLN A C 1
ATOM 2513 O O . GLN A 1 327 ? -2.452 12.593 -19.231 1.00 73.56 327 GLN A O 1
ATOM 2518 N N . LYS A 1 328 ? -4.365 11.520 -18.756 1.00 78.69 328 LYS A N 1
ATOM 2519 C CA . LYS A 1 328 ? -5.142 12.751 -18.651 1.00 78.69 328 LYS A CA 1
ATOM 2520 C C . LYS A 1 328 ? -4.916 13.392 -17.280 1.00 78.69 328 LYS A C 1
ATOM 2522 O O . LYS A 1 328 ? -4.797 12.705 -16.270 1.00 78.69 328 LYS A O 1
ATOM 2527 N N . THR A 1 329 ? -4.846 14.719 -17.246 1.00 82.31 329 THR A N 1
ATOM 2528 C CA . THR A 1 329 ? -4.751 15.532 -16.016 1.00 82.31 329 THR A CA 1
ATOM 2529 C C . THR A 1 329 ? -6.126 15.894 -15.437 1.00 82.31 329 THR A C 1
ATOM 2531 O O . THR A 1 329 ? -6.231 16.372 -14.306 1.00 82.31 329 THR A O 1
ATOM 2534 N N . VAL A 1 330 ? -7.181 15.640 -16.214 1.00 84.69 330 VAL A N 1
ATOM 2535 C CA . VAL A 1 330 ? -8.615 15.748 -15.915 1.00 84.69 330 VAL A CA 1
ATOM 2536 C C . VAL A 1 330 ? -9.296 14.628 -16.711 1.00 84.69 330 VAL A C 1
ATOM 2538 O O . VAL A 1 330 ? -8.836 14.336 -17.813 1.00 84.69 330 VAL A O 1
ATOM 2541 N N . ASP A 1 331 ? -10.344 13.994 -16.183 1.00 87.94 331 ASP A N 1
ATOM 2542 C CA . ASP A 1 331 ? -11.020 12.866 -16.846 1.00 87.94 331 ASP A CA 1
ATOM 2543 C C . ASP A 1 331 ? -11.445 13.200 -18.294 1.00 87.94 331 ASP A C 1
ATOM 2545 O O . ASP A 1 331 ? -11.983 14.273 -18.578 1.00 87.94 331 ASP A O 1
ATOM 2549 N N . GLY A 1 332 ? -11.196 12.271 -19.222 1.00 85.44 332 GLY A N 1
ATOM 2550 C CA . GLY A 1 332 ? -11.404 12.463 -20.657 1.00 85.44 332 GLY A CA 1
ATOM 2551 C C . GLY A 1 332 ? -11.369 11.159 -21.471 1.00 85.44 332 GLY A C 1
ATOM 2552 O O . GLY A 1 332 ? -11.165 10.076 -20.922 1.00 85.44 332 GLY A O 1
ATOM 2553 N N . PRO A 1 333 ? -11.588 11.227 -22.797 1.00 78.38 333 PRO A N 1
ATOM 2554 C CA . PRO A 1 333 ? -11.719 10.037 -23.634 1.00 78.38 333 PRO A CA 1
ATOM 2555 C C . PRO A 1 333 ? -10.409 9.245 -23.773 1.00 78.38 333 PRO A C 1
ATOM 2557 O O . PRO A 1 333 ? -9.316 9.806 -23.893 1.00 78.38 333 PRO A O 1
ATOM 2560 N N . SER A 1 334 ? -10.546 7.917 -23.830 1.00 77.00 334 SER A N 1
ATOM 2561 C CA . SER A 1 334 ? -9.483 6.959 -24.149 1.00 77.00 334 SER A CA 1
ATOM 2562 C C . SER A 1 334 ? -10.035 5.832 -25.028 1.00 77.00 334 SER A C 1
ATOM 2564 O O . SER A 1 334 ? -11.161 5.380 -24.835 1.00 77.00 334 SER A O 1
ATOM 2566 N N . HIS A 1 335 ? -9.239 5.374 -25.999 1.00 59.16 335 HIS A N 1
ATOM 2567 C CA . HIS A 1 335 ? -9.682 4.464 -27.068 1.00 59.16 335 HIS A CA 1
ATOM 2568 C C . HIS A 1 335 ? -9.185 3.012 -26.940 1.00 59.16 335 HIS A C 1
ATOM 2570 O O . HIS A 1 335 ? -9.529 2.185 -27.780 1.00 59.16 335 HIS A O 1
ATOM 2576 N N . LYS A 1 336 ? -8.350 2.693 -25.939 1.00 60.59 336 LYS A N 1
ATOM 2577 C CA . LYS A 1 336 ? -7.770 1.341 -25.750 1.00 60.59 336 LYS A CA 1
ATOM 2578 C C . LYS A 1 336 ? -7.806 0.846 -24.300 1.00 60.59 336 LYS A C 1
ATOM 2580 O O . LYS A 1 336 ? -7.983 -0.344 -24.077 1.00 60.59 336 LYS A O 1
ATOM 2585 N N . ASP A 1 337 ? -7.645 1.747 -23.336 1.00 73.31 337 ASP A N 1
ATOM 2586 C CA . ASP A 1 337 ? -7.646 1.452 -21.900 1.00 73.31 337 ASP A CA 1
ATOM 2587 C C . ASP A 1 337 ? -8.518 2.503 -21.201 1.00 73.31 337 ASP A C 1
ATOM 2589 O O . ASP A 1 337 ? -8.187 3.691 -21.221 1.00 73.31 337 ASP A O 1
ATOM 2593 N N . TRP A 1 338 ? -9.657 2.100 -20.635 1.00 84.00 338 TRP A N 1
ATOM 2594 C CA . TRP A 1 338 ? -10.603 3.037 -20.016 1.00 84.00 338 TRP A CA 1
ATOM 2595 C C . TRP A 1 338 ? -10.041 3.659 -18.728 1.00 84.00 338 TRP A C 1
ATOM 2597 O O . TRP A 1 338 ? -10.319 4.827 -18.455 1.00 84.00 338 TRP A O 1
ATOM 2607 N N . ARG A 1 339 ? -9.161 2.950 -18.002 1.00 88.75 339 ARG A N 1
ATOM 2608 C CA . ARG A 1 339 ? -8.456 3.486 -16.825 1.00 88.75 339 ARG A CA 1
ATOM 2609 C C . ARG A 1 339 ? -7.548 4.654 -17.217 1.00 88.75 339 ARG A C 1
ATOM 2611 O O . ARG A 1 339 ? -7.473 5.644 -16.496 1.00 88.75 339 ARG A O 1
ATOM 2618 N N . ALA A 1 340 ? -6.942 4.606 -18.407 1.00 81.38 340 ALA A N 1
ATOM 2619 C CA . ALA A 1 340 ? -6.123 5.695 -18.953 1.00 81.38 340 ALA A CA 1
ATOM 2620 C C . ALA A 1 340 ? -6.917 6.954 -19.379 1.00 81.38 340 ALA A C 1
ATOM 2622 O O . ALA A 1 340 ? -6.305 7.966 -19.724 1.00 81.38 340 ALA A O 1
ATOM 2623 N N . GLY A 1 341 ? -8.257 6.912 -19.360 1.00 85.69 341 GLY A N 1
ATOM 2624 C CA . GLY A 1 341 ? -9.110 8.100 -19.492 1.00 85.69 341 GLY A CA 1
ATOM 2625 C C . GLY A 1 341 ? -9.298 8.878 -18.182 1.00 85.69 341 GLY A C 1
ATOM 2626 O O . GLY A 1 341 ? -9.716 10.033 -18.215 1.00 85.69 341 GLY A O 1
ATOM 2627 N N . ARG A 1 342 ? -8.982 8.275 -17.029 1.00 91.75 342 ARG A N 1
ATOM 2628 C CA . ARG A 1 342 ? -9.134 8.889 -15.700 1.00 91.75 342 ARG A CA 1
ATOM 2629 C C . ARG A 1 342 ? -7.943 9.786 -15.360 1.00 91.75 342 ARG A C 1
ATOM 2631 O O . ARG A 1 342 ? -6.829 9.565 -15.839 1.00 91.75 342 ARG A O 1
ATOM 2638 N N . SER A 1 343 ? -8.173 10.795 -14.523 1.00 90.56 343 SER A N 1
ATOM 2639 C CA . SER A 1 343 ? -7.145 11.752 -14.124 1.00 90.56 343 SER A CA 1
ATOM 2640 C C . SER A 1 343 ? -6.046 11.101 -13.289 1.00 90.56 343 SER A C 1
ATOM 2642 O O . SER A 1 343 ? -6.294 10.604 -12.192 1.00 90.56 343 SER A O 1
ATOM 2644 N N . VAL A 1 344 ? -4.803 11.169 -13.771 1.00 86.12 344 VAL A N 1
ATOM 2645 C CA . VAL A 1 344 ? -3.617 10.690 -13.037 1.00 86.12 344 VAL A CA 1
ATOM 2646 C C . VAL A 1 344 ? -3.222 11.608 -11.879 1.00 86.12 344 VAL A C 1
ATOM 2648 O O . VAL A 1 344 ? -2.445 11.202 -11.025 1.00 86.12 344 VAL A O 1
ATOM 2651 N N . ASN A 1 345 ? -3.761 12.831 -11.809 1.00 87.94 345 ASN A N 1
ATOM 2652 C CA . ASN A 1 345 ? -3.377 13.821 -10.795 1.00 87.94 345 ASN A CA 1
ATOM 2653 C C . ASN A 1 345 ? -3.836 13.460 -9.371 1.00 87.94 345 ASN A C 1
ATOM 2655 O O . ASN A 1 345 ? -3.309 14.002 -8.405 1.00 87.94 345 ASN A O 1
ATOM 2659 N N . ASN A 1 346 ? -4.816 12.565 -9.234 1.00 90.25 346 ASN A N 1
ATOM 2660 C CA . ASN A 1 346 ? -5.372 12.124 -7.954 1.00 90.25 346 ASN A CA 1
ATOM 2661 C C . ASN A 1 346 ? -5.575 10.600 -7.863 1.00 90.25 346 ASN A C 1
ATOM 2663 O O . ASN A 1 346 ? -6.166 10.136 -6.889 1.00 90.25 346 ASN A O 1
ATOM 2667 N N . ASN A 1 347 ? -5.081 9.824 -8.837 1.00 94.75 347 ASN A N 1
ATOM 2668 C CA . ASN A 1 347 ? -5.295 8.378 -8.901 1.00 94.75 347 ASN A CA 1
ATOM 2669 C C . ASN A 1 347 ? -4.016 7.539 -8.868 1.00 94.75 347 ASN A C 1
ATOM 2671 O O . ASN A 1 347 ? -3.002 7.875 -9.478 1.00 94.75 347 ASN A O 1
ATOM 2675 N N . ILE A 1 348 ? -4.144 6.360 -8.259 1.00 96.44 348 ILE A N 1
ATOM 2676 C CA . ILE A 1 348 ? -3.390 5.167 -8.640 1.00 96.44 348 ILE A CA 1
ATOM 2677 C C . ILE A 1 348 ? -4.184 4.496 -9.771 1.00 96.44 348 ILE A C 1
ATOM 2679 O O . ILE A 1 348 ? -5.362 4.179 -9.601 1.00 96.44 348 ILE A O 1
ATOM 2683 N N . ILE A 1 349 ? -3.557 4.289 -10.930 1.00 94.12 349 ILE A N 1
ATOM 2684 C CA . ILE A 1 349 ? -4.206 3.761 -12.141 1.00 94.12 349 ILE A CA 1
ATOM 2685 C C . ILE A 1 349 ? -3.522 2.447 -12.557 1.00 94.12 349 ILE A C 1
ATOM 2687 O O . ILE A 1 349 ? -2.373 2.496 -13.009 1.00 94.12 349 ILE A O 1
ATOM 2691 N N . PRO A 1 350 ? -4.171 1.271 -12.441 1.00 93.06 350 PRO A N 1
ATOM 2692 C CA . PRO A 1 350 ? -3.648 0.031 -13.011 1.00 93.06 350 PRO A CA 1
ATOM 2693 C C . PRO A 1 350 ? -3.496 0.159 -14.527 1.00 93.06 350 PRO A C 1
ATOM 2695 O O . PRO A 1 350 ? -4.364 0.698 -15.205 1.00 93.06 350 PRO A O 1
ATOM 2698 N N . SER A 1 351 ? -2.393 -0.344 -15.069 1.00 85.81 351 SER A N 1
ATOM 2699 C CA . SER A 1 351 ? -2.106 -0.308 -16.501 1.00 85.81 351 SER A CA 1
ATOM 2700 C C . SER A 1 351 ? -1.256 -1.506 -16.918 1.00 85.81 351 SER A C 1
ATOM 2702 O O . SER A 1 351 ? -0.410 -2.002 -16.164 1.00 85.81 351 SER A O 1
ATOM 2704 N N . SER A 1 352 ? -1.452 -1.974 -18.149 1.00 78.00 352 SER A N 1
ATOM 2705 C CA . SER A 1 352 ? -0.569 -2.991 -18.724 1.00 78.00 352 SER A CA 1
ATOM 2706 C C . SER A 1 352 ? 0.834 -2.419 -18.985 1.00 78.00 352 SER A C 1
ATOM 2708 O O . SER A 1 352 ? 1.003 -1.226 -19.250 1.00 78.00 352 SER A O 1
ATOM 2710 N N . THR A 1 353 ? 1.864 -3.270 -18.922 1.00 73.69 353 THR A N 1
ATOM 2711 C CA . THR A 1 353 ? 3.235 -2.887 -19.288 1.00 73.69 353 THR A CA 1
ATOM 2712 C C . THR A 1 353 ? 3.806 -3.815 -20.351 1.00 73.69 353 THR A C 1
ATOM 2714 O O . THR A 1 353 ? 3.717 -5.039 -20.262 1.00 73.69 353 THR A O 1
ATOM 2717 N N . GLY A 1 354 ? 4.448 -3.225 -21.359 1.00 71.19 354 GLY A N 1
ATOM 2718 C CA . GLY A 1 354 ? 5.243 -3.973 -22.329 1.00 71.19 354 GLY A CA 1
ATOM 2719 C C . GLY A 1 354 ? 6.574 -4.474 -21.759 1.00 71.19 354 GLY A C 1
ATOM 2720 O O . GLY A 1 354 ? 7.197 -5.322 -22.387 1.00 71.19 354 GLY A O 1
ATOM 2721 N N . ALA A 1 355 ? 7.020 -3.980 -20.594 1.00 75.81 355 ALA A N 1
ATOM 2722 C CA . ALA A 1 355 ? 8.393 -4.160 -20.116 1.00 75.81 355 ALA A CA 1
ATOM 2723 C C . ALA A 1 355 ? 8.801 -5.632 -19.939 1.00 75.81 355 ALA A C 1
ATOM 2725 O O . ALA A 1 355 ? 9.831 -6.034 -20.470 1.00 75.81 355 ALA A O 1
ATOM 2726 N N . ALA A 1 356 ? 7.992 -6.465 -19.275 1.00 80.75 356 ALA A N 1
ATOM 2727 C CA . ALA A 1 356 ? 8.323 -7.881 -19.087 1.00 80.75 356 ALA A CA 1
ATOM 2728 C C . ALA A 1 356 ? 8.384 -8.655 -20.421 1.00 80.75 356 ALA A C 1
ATOM 2730 O O . ALA A 1 356 ? 9.389 -9.297 -20.717 1.00 80.75 356 ALA A O 1
ATOM 2731 N N . LYS A 1 357 ? 7.363 -8.490 -21.279 1.00 79.50 357 LYS A N 1
ATOM 2732 C CA . LYS A 1 357 ? 7.300 -9.070 -22.640 1.00 79.50 357 LYS A CA 1
ATOM 2733 C C . LYS A 1 357 ? 8.397 -8.542 -23.574 1.00 79.50 357 LYS A C 1
ATOM 2735 O O . LYS A 1 357 ? 8.713 -9.159 -24.586 1.00 79.50 357 LYS A O 1
ATOM 2740 N N . ALA A 1 358 ? 8.957 -7.378 -23.260 1.00 73.00 358 ALA A N 1
ATOM 2741 C CA . ALA A 1 358 ? 10.115 -6.826 -23.935 1.00 73.00 358 ALA A CA 1
ATOM 2742 C C . ALA A 1 358 ? 11.409 -7.491 -23.428 1.00 73.00 358 ALA A C 1
ATOM 2744 O O . ALA A 1 358 ? 12.216 -7.927 -24.243 1.00 73.00 358 ALA A O 1
ATOM 2745 N N . VAL A 1 359 ? 11.589 -7.657 -22.113 1.00 80.75 359 VAL A N 1
ATOM 2746 C CA . VAL A 1 359 ? 12.774 -8.326 -21.541 1.00 80.75 359 VAL A CA 1
ATOM 2747 C C . VAL A 1 359 ? 12.917 -9.773 -22.015 1.00 80.75 359 VAL A C 1
ATOM 2749 O O . VAL A 1 359 ? 14.038 -10.179 -22.307 1.00 80.75 359 VAL A O 1
ATOM 2752 N N . THR A 1 360 ? 11.833 -10.532 -22.203 1.00 79.12 360 THR A N 1
ATOM 2753 C CA . THR A 1 360 ? 11.932 -11.903 -22.747 1.00 79.12 360 THR A CA 1
ATOM 2754 C C . THR A 1 360 ? 12.461 -11.950 -24.189 1.00 79.12 360 THR A C 1
ATOM 2756 O O . THR A 1 360 ? 13.159 -12.896 -24.537 1.00 79.12 360 THR A O 1
ATOM 2759 N N . LYS A 1 361 ? 12.251 -10.906 -25.013 1.00 75.94 361 LYS A N 1
ATOM 2760 C CA . LYS A 1 361 ? 12.906 -10.780 -26.337 1.00 75.94 361 LYS A CA 1
ATOM 2761 C C . LYS A 1 361 ? 14.415 -10.501 -26.250 1.00 75.94 361 LYS A C 1
ATOM 2763 O O . LYS A 1 361 ? 15.130 -10.734 -27.220 1.00 75.94 361 LYS A O 1
ATOM 2768 N N . VAL A 1 362 ? 14.879 -9.932 -25.137 1.00 74.75 362 VAL A N 1
ATOM 2769 C CA . VAL A 1 362 ? 16.284 -9.545 -24.892 1.00 74.75 362 VAL A CA 1
ATOM 2770 C C . VAL A 1 362 ? 17.043 -10.672 -24.181 1.00 74.75 362 VAL A C 1
ATOM 2772 O O . VAL A 1 362 ? 18.245 -10.825 -24.374 1.00 74.75 362 VAL A O 1
ATOM 2775 N N . ILE A 1 363 ? 16.335 -11.464 -23.371 1.00 84.38 363 ILE A N 1
ATOM 2776 C CA . ILE A 1 363 ? 16.853 -12.578 -22.574 1.00 84.38 363 ILE A CA 1
ATOM 2777 C C . ILE A 1 363 ? 15.925 -13.793 -22.798 1.00 84.38 363 ILE A C 1
ATOM 2779 O O . ILE A 1 363 ? 15.033 -14.040 -21.982 1.00 84.38 363 ILE A O 1
ATOM 2783 N N . PRO A 1 364 ? 16.096 -14.561 -23.896 1.00 85.81 364 PRO A N 1
ATOM 2784 C CA . PRO A 1 364 ? 15.165 -15.636 -24.268 1.00 85.81 364 PRO A CA 1
ATOM 2785 C C . PRO A 1 364 ? 14.998 -16.735 -23.209 1.00 85.81 364 PRO A C 1
ATOM 2787 O O . PRO A 1 364 ? 13.935 -17.337 -23.101 1.00 85.81 364 PRO A O 1
ATOM 2790 N N . SER A 1 365 ? 16.001 -16.959 -22.352 1.00 92.44 365 SER A N 1
ATOM 2791 C CA . SER A 1 365 ? 15.927 -17.916 -21.235 1.00 92.44 365 SER A CA 1
ATOM 2792 C C . SER A 1 365 ? 14.916 -17.543 -20.135 1.00 92.44 365 SER A C 1
ATOM 2794 O O . SER A 1 365 ? 14.680 -18.359 -19.234 1.00 92.44 365 SER A O 1
ATOM 2796 N N . LEU A 1 366 ? 14.323 -16.342 -20.202 1.00 92.94 366 LEU A N 1
ATOM 2797 C CA . LEU A 1 366 ? 13.237 -15.855 -19.344 1.00 92.94 366 LEU A CA 1
ATOM 2798 C C . LEU A 1 366 ? 11.847 -15.927 -20.000 1.00 92.94 366 LEU A C 1
ATOM 2800 O O . LEU A 1 366 ? 10.861 -15.556 -19.358 1.00 92.94 366 LEU A O 1
ATOM 2804 N N . GLU A 1 367 ? 11.729 -16.387 -21.248 1.00 91.94 367 GLU A N 1
ATOM 2805 C CA . GLU A 1 367 ? 10.421 -16.622 -21.867 1.00 91.94 367 GLU A CA 1
ATOM 2806 C C . GLU A 1 367 ? 9.605 -17.636 -21.043 1.00 91.94 367 GLU A C 1
ATOM 2808 O O . GLU A 1 367 ? 10.140 -18.610 -20.515 1.00 91.94 367 GLU A O 1
ATOM 2813 N N . GLY A 1 368 ? 8.321 -17.337 -20.821 1.00 91.94 368 GLY A N 1
ATOM 2814 C CA . GLY A 1 368 ? 7.456 -18.076 -19.889 1.00 91.94 368 GLY A CA 1
ATOM 2815 C C . GLY A 1 368 ? 7.755 -17.879 -18.391 1.00 91.94 368 GLY A C 1
ATOM 2816 O O . GLY A 1 368 ? 6.958 -18.314 -17.566 1.00 91.94 368 GLY A O 1
ATOM 2817 N N . LYS A 1 369 ? 8.854 -17.206 -18.013 1.00 95.44 369 LYS A N 1
ATOM 2818 C CA . LYS A 1 369 ? 9.298 -17.048 -16.610 1.00 95.44 369 LYS A CA 1
ATOM 2819 C C . LYS A 1 369 ? 9.137 -15.641 -16.038 1.00 95.44 369 LYS A C 1
ATOM 2821 O O . LYS A 1 369 ? 9.317 -15.471 -14.836 1.00 95.44 369 LYS A O 1
ATOM 2826 N N . LEU A 1 370 ? 8.836 -14.631 -16.856 1.00 93.62 370 LEU A N 1
ATOM 2827 C CA . LEU A 1 370 ? 8.720 -13.237 -16.413 1.00 93.62 370 LEU A CA 1
ATOM 2828 C C . LEU A 1 370 ? 7.488 -12.545 -17.014 1.00 93.62 370 LEU A C 1
ATOM 2830 O O . LEU A 1 370 ? 7.348 -12.457 -18.233 1.00 93.62 370 LEU A O 1
ATOM 2834 N N . THR A 1 371 ? 6.621 -11.995 -16.160 1.00 93.00 371 THR A N 1
ATOM 2835 C CA . THR A 1 371 ? 5.473 -11.158 -16.565 1.00 93.00 371 THR A CA 1
ATOM 2836 C C . THR A 1 371 ? 5.223 -10.021 -15.562 1.00 93.00 371 THR A C 1
ATOM 2838 O O . THR A 1 371 ? 5.952 -9.893 -14.575 1.00 93.00 371 THR A O 1
ATOM 2841 N N . GLY A 1 372 ? 4.222 -9.165 -15.798 1.00 91.19 372 GLY A N 1
ATOM 2842 C CA . GLY A 1 372 ? 3.813 -8.149 -14.822 1.00 91.19 372 GLY A CA 1
ATOM 2843 C C . GLY A 1 372 ? 3.020 -6.958 -15.360 1.00 91.19 372 GLY A C 1
ATOM 2844 O O . GLY A 1 372 ? 2.525 -6.976 -16.487 1.00 91.19 372 GLY A O 1
ATOM 2845 N N . MET A 1 373 ? 2.907 -5.922 -14.523 1.00 91.19 373 MET A N 1
ATOM 2846 C CA . MET A 1 373 ? 1.996 -4.774 -14.688 1.00 91.19 373 MET A CA 1
ATOM 2847 C C . MET A 1 373 ? 2.645 -3.431 -14.298 1.00 91.19 373 MET A C 1
ATOM 2849 O O . MET A 1 373 ? 3.802 -3.383 -13.877 1.00 91.19 373 MET A O 1
ATOM 2853 N N . ALA A 1 374 ? 1.909 -2.322 -14.403 1.00 90.69 374 ALA A N 1
ATOM 2854 C CA . ALA A 1 374 ? 2.322 -1.034 -13.849 1.00 90.69 374 ALA A CA 1
ATOM 2855 C C . ALA A 1 374 ? 1.147 -0.264 -13.228 1.00 90.69 374 ALA A C 1
ATOM 2857 O O . ALA A 1 374 ? 0.040 -0.286 -13.758 1.00 90.69 374 ALA A O 1
ATOM 2858 N N . PHE A 1 375 ? 1.406 0.482 -12.158 1.00 93.19 375 PHE A N 1
ATOM 2859 C CA . PHE A 1 375 ? 0.490 1.488 -11.621 1.00 93.19 375 PHE A CA 1
ATOM 2860 C C . PHE A 1 375 ? 0.982 2.875 -12.040 1.00 93.19 375 PHE A C 1
ATOM 2862 O O . PHE A 1 375 ? 2.130 3.210 -11.755 1.00 93.19 375 PHE A O 1
ATOM 2869 N N . ARG A 1 376 ? 0.155 3.690 -12.704 1.00 90.56 376 ARG A N 1
ATOM 2870 C CA . ARG A 1 376 ? 0.450 5.122 -12.907 1.00 90.56 376 ARG A CA 1
ATOM 2871 C C . ARG A 1 376 ? 0.061 5.885 -11.651 1.00 90.56 376 ARG A C 1
ATOM 2873 O O . ARG A 1 376 ? -0.973 5.573 -11.065 1.00 90.56 376 ARG A O 1
ATOM 2880 N N . VAL A 1 377 ? 0.895 6.833 -11.237 1.00 92.06 377 VAL A N 1
ATOM 2881 C CA . VAL A 1 377 ? 0.704 7.627 -10.012 1.00 92.06 377 VAL A CA 1
ATOM 2882 C C . VAL A 1 377 ? 1.100 9.093 -10.246 1.00 92.06 377 VAL A C 1
ATOM 2884 O O . VAL A 1 377 ? 1.852 9.346 -11.190 1.00 92.06 377 VAL A O 1
ATOM 2887 N N . PRO A 1 378 ? 0.668 10.055 -9.401 1.00 89.81 378 PRO A N 1
ATOM 2888 C CA . PRO A 1 378 ? 0.844 11.491 -9.657 1.00 89.81 378 PRO A CA 1
ATOM 2889 C C . PRO A 1 378 ? 2.280 12.045 -9.463 1.00 89.81 378 PRO A C 1
ATOM 2891 O O . PRO A 1 378 ? 2.463 13.121 -8.902 1.00 89.81 378 PRO A O 1
ATOM 2894 N N . THR A 1 379 ? 3.332 11.344 -9.902 1.00 84.69 379 THR A N 1
ATOM 2895 C CA . THR A 1 379 ? 4.729 11.828 -9.831 1.00 84.69 379 THR A CA 1
ATOM 2896 C C . THR A 1 379 ? 5.252 12.289 -11.186 1.00 84.69 379 THR A C 1
ATOM 2898 O O . THR A 1 379 ? 4.860 11.772 -12.231 1.00 84.69 379 THR A O 1
ATOM 2901 N N . LEU A 1 380 ? 6.159 13.272 -11.186 1.00 67.25 380 LEU A N 1
ATOM 2902 C CA . LEU A 1 380 ? 6.666 13.860 -12.427 1.00 67.25 380 LEU A CA 1
ATOM 2903 C C . LEU A 1 380 ? 7.724 12.992 -13.124 1.00 67.25 380 LEU A C 1
ATOM 2905 O O . LEU A 1 380 ? 7.601 12.771 -14.323 1.00 67.25 380 LEU A O 1
ATOM 2909 N N . ASP A 1 381 ? 8.756 12.496 -12.433 1.00 70.88 381 ASP A N 1
ATOM 2910 C CA . ASP A 1 381 ? 9.823 11.643 -13.002 1.00 70.88 381 ASP A CA 1
ATOM 2911 C C . ASP A 1 381 ? 10.263 10.554 -12.011 1.00 70.88 381 ASP A C 1
ATOM 2913 O O . ASP A 1 381 ? 9.892 10.584 -10.838 1.00 70.88 381 ASP A O 1
ATOM 2917 N N . SER A 1 382 ? 11.085 9.629 -12.509 1.00 79.25 382 SER A N 1
ATOM 2918 C CA . SER A 1 382 ? 11.606 8.425 -11.861 1.00 79.25 382 SER A CA 1
ATOM 2919 C C . SER A 1 382 ? 10.510 7.442 -11.445 1.00 79.25 382 SER A C 1
ATOM 2921 O O . SER A 1 382 ? 9.728 7.663 -10.524 1.00 79.25 382 SER A O 1
ATOM 2923 N N . SER A 1 383 ? 10.482 6.302 -12.128 1.00 87.88 383 SER A N 1
ATOM 2924 C CA . SER A 1 383 ? 9.566 5.194 -11.853 1.00 87.88 383 SER A CA 1
ATOM 2925 C C . SER A 1 383 ? 10.305 4.106 -11.083 1.00 87.88 383 SER A C 1
ATOM 2927 O O . SER A 1 383 ? 11.472 3.846 -11.364 1.00 87.88 383 SER A O 1
ATOM 2929 N N . VAL A 1 384 ? 9.665 3.441 -10.125 1.00 92.81 384 VAL A N 1
ATOM 2930 C CA . VAL A 1 384 ? 10.301 2.340 -9.384 1.00 92.81 384 VAL A CA 1
ATOM 2931 C C . VAL A 1 384 ? 9.829 0.992 -9.913 1.00 92.81 384 VAL A C 1
ATOM 2933 O O . VAL A 1 384 ? 8.633 0.752 -10.077 1.00 92.81 384 VAL A O 1
ATOM 2936 N N . VAL A 1 385 ? 10.788 0.116 -10.204 1.00 94.12 385 VAL A N 1
ATOM 2937 C CA . VAL A 1 385 ? 10.578 -1.281 -10.583 1.00 94.12 385 VAL A CA 1
ATOM 2938 C C . VAL A 1 385 ? 10.691 -2.137 -9.328 1.00 94.12 385 VAL A C 1
ATOM 2940 O O . VAL A 1 385 ? 11.745 -2.196 -8.699 1.00 94.12 385 VAL A O 1
ATOM 2943 N N . ASP A 1 386 ? 9.596 -2.811 -9.002 1.00 95.44 386 ASP A N 1
ATOM 2944 C CA . ASP A 1 386 ? 9.505 -3.920 -8.062 1.00 95.44 386 ASP A CA 1
ATOM 2945 C C . ASP A 1 386 ? 9.572 -5.217 -8.874 1.00 95.44 386 ASP A C 1
ATOM 2947 O O . ASP A 1 386 ? 8.731 -5.453 -9.744 1.00 95.44 386 ASP A O 1
ATOM 2951 N N . LEU A 1 387 ? 10.590 -6.041 -8.637 1.00 96.88 387 LEU A N 1
ATOM 2952 C CA . LEU A 1 387 ? 10.746 -7.349 -9.265 1.00 96.88 387 LEU A CA 1
ATOM 2953 C C . LEU A 1 387 ? 10.736 -8.423 -8.178 1.00 96.88 387 LEU A C 1
ATOM 2955 O O . LEU A 1 387 ? 11.733 -8.623 -7.486 1.00 96.88 387 LEU A O 1
ATOM 2959 N N . THR A 1 388 ? 9.614 -9.129 -8.050 1.00 97.44 388 THR A N 1
ATOM 2960 C CA . THR A 1 388 ? 9.484 -10.273 -7.140 1.00 97.44 388 THR A CA 1
ATOM 2961 C C . THR A 1 388 ? 9.757 -11.563 -7.903 1.00 97.44 388 THR A C 1
ATOM 2963 O O . THR A 1 388 ? 9.113 -11.828 -8.917 1.00 97.44 388 THR A O 1
ATOM 2966 N N . VAL A 1 389 ? 10.725 -12.354 -7.447 1.00 97.12 389 VAL A N 1
ATOM 2967 C CA . VAL A 1 389 ? 11.275 -13.506 -8.179 1.00 97.12 389 VAL A CA 1
ATOM 2968 C C . VAL A 1 389 ? 11.615 -14.658 -7.247 1.00 97.12 389 VAL A C 1
ATOM 2970 O O . VAL A 1 389 ? 12.057 -14.441 -6.117 1.00 97.12 389 VAL A O 1
ATOM 2973 N N . ARG A 1 390 ? 11.483 -15.886 -7.761 1.00 97.19 390 ARG A N 1
ATOM 2974 C CA . ARG A 1 390 ? 12.135 -17.064 -7.187 1.00 97.19 390 ARG A CA 1
ATOM 2975 C C . ARG A 1 390 ? 13.356 -17.457 -8.017 1.00 97.19 390 ARG A C 1
ATOM 2977 O O . ARG A 1 390 ? 13.278 -17.555 -9.246 1.00 97.19 390 ARG A O 1
ATOM 2984 N N . VAL A 1 391 ? 14.473 -17.695 -7.337 1.00 96.69 391 VAL A N 1
ATOM 2985 C CA . VAL A 1 391 ? 15.741 -18.146 -7.924 1.00 96.69 391 VAL A CA 1
ATOM 2986 C C . VAL A 1 391 ? 16.037 -19.611 -7.597 1.00 96.69 391 VAL A C 1
ATOM 2988 O O . VAL A 1 391 ? 15.591 -20.153 -6.585 1.00 96.69 391 VAL A O 1
ATOM 2991 N N . GLU A 1 392 ? 16.768 -20.268 -8.493 1.00 94.56 392 GLU A N 1
ATOM 2992 C CA . GLU A 1 392 ? 17.149 -21.680 -8.395 1.00 94.56 392 GLU A CA 1
ATOM 2993 C C . GLU A 1 392 ? 18.206 -21.903 -7.312 1.00 94.56 392 GLU A C 1
ATOM 2995 O O . GLU A 1 392 ? 18.074 -22.800 -6.483 1.00 94.56 392 GLU A O 1
ATOM 3000 N N . LYS A 1 393 ? 19.244 -21.062 -7.303 1.00 92.69 393 LYS A N 1
ATOM 3001 C CA . LYS A 1 393 ? 20.337 -21.114 -6.328 1.00 92.69 393 LYS A CA 1
ATOM 3002 C C . LYS A 1 393 ? 20.011 -20.225 -5.134 1.00 92.69 393 LYS A C 1
ATOM 3004 O O . LYS A 1 393 ? 19.465 -19.140 -5.317 1.00 92.69 393 LYS A O 1
ATOM 3009 N N . THR A 1 394 ? 20.417 -20.650 -3.940 1.00 89.44 394 THR A N 1
ATOM 3010 C CA . THR A 1 394 ? 20.338 -19.826 -2.730 1.00 89.44 394 THR A CA 1
ATOM 3011 C C . THR A 1 394 ? 21.080 -18.501 -2.922 1.00 89.44 394 THR A C 1
ATOM 3013 O O . THR A 1 394 ? 22.226 -18.450 -3.376 1.00 89.44 394 THR A O 1
ATOM 3016 N N . ALA A 1 395 ? 20.396 -17.414 -2.589 1.00 86.62 395 ALA A N 1
ATOM 3017 C CA . ALA A 1 395 ? 20.799 -16.043 -2.827 1.00 86.62 395 ALA A CA 1
ATOM 3018 C C . ALA A 1 395 ? 20.382 -15.191 -1.621 1.00 86.62 395 ALA A C 1
ATOM 3020 O O . ALA A 1 395 ? 19.327 -14.550 -1.620 1.00 86.62 395 ALA A O 1
ATOM 3021 N N . LYS A 1 396 ? 21.211 -15.186 -0.570 1.00 92.38 396 LYS A N 1
ATOM 3022 C CA . LYS A 1 396 ? 20.991 -14.297 0.579 1.00 92.38 396 LYS A CA 1
ATOM 3023 C C . LYS A 1 396 ? 20.928 -12.862 0.089 1.00 92.38 396 LYS A C 1
ATOM 3025 O O . LYS A 1 396 ? 21.675 -12.469 -0.809 1.00 92.38 396 LYS A O 1
ATOM 3030 N N . TYR A 1 397 ? 20.059 -12.059 0.693 1.00 92.81 397 TYR A N 1
ATOM 3031 C CA . TYR A 1 397 ? 19.803 -10.725 0.162 1.00 92.81 397 TYR A CA 1
ATOM 3032 C C . TYR A 1 397 ? 21.065 -9.835 0.151 1.00 92.81 397 TYR A C 1
ATOM 3034 O O . TYR A 1 397 ? 21.241 -9.045 -0.771 1.00 92.81 397 TYR A O 1
ATOM 3042 N N . ASP A 1 398 ? 22.007 -10.027 1.080 1.00 93.75 398 ASP A N 1
ATOM 3043 C CA . ASP A 1 398 ? 23.305 -9.333 1.066 1.00 93.75 398 ASP A CA 1
ATOM 3044 C C . ASP A 1 398 ? 24.265 -9.818 -0.042 1.00 93.75 398 ASP A C 1
ATOM 3046 O O . ASP A 1 398 ? 24.984 -9.004 -0.625 1.00 93.75 398 ASP A O 1
ATOM 3050 N N . ASP A 1 399 ? 24.226 -11.100 -0.427 1.00 95.19 399 ASP A N 1
ATOM 3051 C CA . ASP A 1 399 ? 24.968 -11.610 -1.594 1.00 95.19 399 ASP A CA 1
ATOM 3052 C C . ASP A 1 399 ? 24.395 -11.042 -2.905 1.00 95.19 399 ASP A C 1
ATOM 3054 O O . ASP A 1 399 ? 25.138 -10.745 -3.847 1.00 95.19 399 ASP A O 1
ATOM 3058 N N . ILE A 1 400 ? 23.075 -10.823 -2.952 1.00 95.81 400 ILE A N 1
ATOM 3059 C CA . ILE A 1 400 ? 22.400 -10.121 -4.051 1.00 95.81 400 ILE A CA 1
ATOM 3060 C C . ILE A 1 400 ? 22.847 -8.654 -4.104 1.00 95.81 400 ILE A C 1
ATOM 3062 O O . ILE A 1 400 ? 23.225 -8.187 -5.181 1.00 95.81 400 ILE A O 1
ATOM 3066 N N . LYS A 1 401 ? 22.877 -7.934 -2.967 1.00 96.31 401 LYS A N 1
ATOM 3067 C CA . LYS A 1 401 ? 23.420 -6.561 -2.904 1.00 96.31 401 LYS A CA 1
ATOM 3068 C C . LYS A 1 401 ? 24.843 -6.513 -3.449 1.00 96.31 401 LYS A C 1
ATOM 3070 O O . LYS A 1 401 ? 25.121 -5.723 -4.350 1.00 96.31 401 LYS A O 1
ATOM 3075 N N . LYS A 1 402 ? 25.722 -7.405 -2.972 1.00 96.12 402 LYS A N 1
ATOM 3076 C CA . LYS A 1 402 ? 27.103 -7.494 -3.457 1.00 96.12 402 LYS A CA 1
ATOM 3077 C C . LYS A 1 402 ? 27.151 -7.760 -4.964 1.00 96.12 402 LYS A C 1
ATOM 3079 O O . LYS A 1 402 ? 27.875 -7.071 -5.671 1.00 96.12 402 LYS A O 1
ATOM 3084 N N . THR A 1 403 ? 26.342 -8.691 -5.470 1.00 96.50 403 THR A N 1
ATOM 3085 C CA . THR A 1 403 ? 26.265 -9.007 -6.906 1.00 96.50 403 THR A CA 1
ATOM 3086 C C . THR A 1 403 ? 25.865 -7.783 -7.740 1.00 96.50 403 THR A C 1
ATOM 3088 O O . THR A 1 403 ? 26.478 -7.530 -8.776 1.00 96.50 403 THR A O 1
ATOM 3091 N N . PHE A 1 404 ? 24.894 -6.978 -7.291 1.00 96.56 404 PHE A N 1
ATOM 3092 C CA . PHE A 1 404 ? 24.515 -5.743 -7.988 1.00 96.56 404 PHE A CA 1
ATOM 3093 C C . PHE A 1 404 ? 25.551 -4.622 -7.861 1.00 96.56 404 PHE A C 1
ATOM 3095 O O . PHE A 1 404 ? 25.741 -3.871 -8.821 1.00 96.56 404 PHE A O 1
ATOM 3102 N N . LYS A 1 405 ? 26.260 -4.530 -6.732 1.00 96.50 405 LYS A N 1
ATOM 3103 C CA . LYS A 1 405 ? 27.378 -3.596 -6.557 1.00 96.50 405 LYS A CA 1
ATOM 3104 C C . LYS A 1 405 ? 28.532 -3.933 -7.501 1.00 96.50 405 LYS A C 1
ATOM 3106 O O . LYS A 1 405 ? 28.873 -3.105 -8.348 1.00 96.50 405 LYS A O 1
ATOM 3111 N N . ASP A 1 406 ? 29.032 -5.170 -7.433 1.00 96.00 406 ASP A N 1
ATOM 3112 C CA . ASP A 1 406 ? 30.067 -5.722 -8.316 1.00 96.00 406 ASP A CA 1
ATOM 3113 C C . ASP A 1 406 ? 29.697 -5.500 -9.799 1.00 96.00 406 ASP A C 1
ATOM 3115 O O . ASP A 1 406 ? 30.534 -5.095 -10.609 1.00 96.00 406 ASP A O 1
ATOM 3119 N N . ALA A 1 407 ? 28.424 -5.712 -10.161 1.00 93.25 407 ALA A N 1
ATOM 3120 C CA . ALA A 1 407 ? 27.927 -5.464 -11.510 1.00 93.25 407 ALA A CA 1
ATOM 3121 C C . ALA A 1 407 ? 27.962 -3.973 -11.886 1.00 93.25 407 ALA A C 1
ATOM 3123 O O . ALA A 1 407 ? 28.471 -3.648 -12.958 1.00 93.25 407 ALA A O 1
ATOM 3124 N N . SER A 1 408 ? 27.483 -3.064 -11.029 1.00 91.94 408 SER A N 1
ATOM 3125 C CA . SER A 1 408 ? 27.474 -1.613 -11.300 1.00 91.94 408 SER A CA 1
ATOM 3126 C C . SER A 1 408 ? 28.878 -1.015 -11.490 1.00 91.94 408 SER A C 1
ATOM 3128 O O . SER A 1 408 ? 29.062 -0.082 -12.274 1.00 91.94 408 SER A O 1
ATOM 3130 N N . GLU A 1 409 ? 29.886 -1.593 -10.831 1.00 92.62 409 GLU A N 1
ATOM 3131 C CA . GLU A 1 409 ? 31.292 -1.195 -10.947 1.00 92.62 409 GLU A CA 1
ATOM 3132 C C . GLU A 1 409 ? 31.988 -1.833 -12.174 1.00 92.62 409 GLU A C 1
ATOM 3134 O O . GLU A 1 409 ? 33.000 -1.315 -12.661 1.00 92.62 409 GLU A O 1
ATOM 3139 N N . SER A 1 410 ? 31.427 -2.923 -12.718 1.00 89.12 410 SER A N 1
ATOM 3140 C CA . SER A 1 410 ? 31.978 -3.686 -13.847 1.00 89.12 410 SER A CA 1
ATOM 3141 C C . SER A 1 410 ? 32.033 -2.901 -15.164 1.00 89.12 410 SER A C 1
ATOM 3143 O O . SER A 1 410 ? 31.195 -2.046 -15.450 1.00 89.12 410 SER A O 1
ATOM 3145 N N . LYS A 1 411 ? 32.963 -3.278 -16.055 1.00 83.06 411 LYS A N 1
ATOM 3146 C CA . LYS A 1 411 ? 33.086 -2.703 -17.413 1.00 83.06 411 LYS A CA 1
ATOM 3147 C C . LYS A 1 411 ? 31.794 -2.803 -18.250 1.00 83.06 411 LYS A C 1
ATOM 3149 O O . LYS A 1 411 ? 31.648 -2.049 -19.205 1.00 83.06 411 LYS A O 1
ATOM 3154 N N . GLU A 1 412 ? 30.885 -3.721 -17.923 1.00 79.81 412 GLU A N 1
ATOM 3155 C CA . GLU A 1 412 ? 29.668 -3.974 -18.702 1.00 79.81 412 GLU A CA 1
ATOM 3156 C C . GLU A 1 412 ? 28.476 -3.094 -18.306 1.00 79.81 412 GLU A C 1
ATOM 3158 O O . GLU A 1 412 ? 27.699 -2.716 -19.181 1.00 79.81 412 GLU A O 1
ATOM 3163 N N . TYR A 1 413 ? 28.348 -2.723 -17.027 1.00 80.38 413 TYR A N 1
ATOM 3164 C CA . TYR A 1 413 ? 27.244 -1.879 -16.551 1.00 80.38 413 TYR A CA 1
ATOM 3165 C C . TYR A 1 413 ? 27.679 -0.507 -16.012 1.00 80.38 413 TYR A C 1
ATOM 3167 O O . TYR A 1 413 ? 26.814 0.330 -15.748 1.00 80.38 413 TYR A O 1
ATOM 3175 N N . LYS A 1 414 ? 28.981 -0.215 -15.894 1.00 79.06 414 LYS A N 1
ATOM 3176 C CA . LYS A 1 414 ? 29.484 1.091 -15.439 1.00 79.06 414 LYS A CA 1
ATOM 3177 C C . LYS A 1 414 ? 28.944 2.238 -16.296 1.00 79.06 414 LYS A C 1
ATOM 3179 O O . LYS A 1 414 ? 29.152 2.293 -17.504 1.00 79.06 414 LYS A O 1
ATOM 3184 N N . GLY A 1 415 ? 28.234 3.167 -15.656 1.00 72.25 415 GLY A N 1
ATOM 3185 C CA . GLY A 1 415 ? 27.546 4.281 -16.323 1.00 72.25 415 GLY A CA 1
ATOM 3186 C C . GLY A 1 415 ? 26.194 3.916 -16.954 1.00 72.25 415 GLY A C 1
ATOM 3187 O O . GLY A 1 415 ? 25.440 4.812 -17.327 1.00 72.25 415 GLY A O 1
ATOM 3188 N N . ILE A 1 416 ? 25.834 2.633 -17.032 1.00 72.38 416 ILE A N 1
ATOM 3189 C CA . ILE A 1 416 ? 24.505 2.140 -17.430 1.00 72.38 416 ILE A CA 1
ATOM 3190 C C . ILE A 1 416 ? 23.636 1.967 -16.182 1.00 72.38 416 ILE A C 1
ATOM 3192 O O . ILE A 1 416 ? 22.574 2.592 -16.103 1.00 72.38 416 ILE A O 1
ATOM 3196 N N . MET A 1 417 ? 24.132 1.209 -15.203 1.00 83.75 417 MET A N 1
ATOM 3197 C CA . MET A 1 417 ? 23.473 0.904 -13.936 1.00 83.75 417 MET A CA 1
ATOM 3198 C C . MET A 1 417 ? 24.218 1.528 -12.752 1.00 83.75 417 MET A C 1
ATOM 3200 O O . MET A 1 417 ? 25.445 1.487 -12.696 1.00 83.75 417 MET A O 1
ATOM 3204 N N . GLY A 1 418 ? 23.465 2.098 -11.815 1.00 89.31 418 GLY A N 1
ATOM 3205 C CA . GLY A 1 418 ? 23.950 2.575 -10.524 1.00 89.31 418 GLY A CA 1
ATOM 3206 C C . GLY A 1 418 ? 23.528 1.663 -9.369 1.00 89.31 418 GLY A C 1
ATOM 3207 O O . GLY A 1 418 ? 22.729 0.738 -9.531 1.00 89.31 418 GLY A O 1
ATOM 3208 N N . TYR A 1 419 ? 24.045 1.972 -8.187 1.00 94.00 419 TYR A N 1
ATOM 3209 C CA . TYR A 1 419 ? 23.810 1.259 -6.935 1.00 94.00 419 TYR A CA 1
ATOM 3210 C C . TYR A 1 419 ? 23.724 2.285 -5.794 1.00 94.00 419 TYR A C 1
ATOM 3212 O O . TYR A 1 419 ? 24.481 3.256 -5.803 1.00 94.00 419 TYR A O 1
ATOM 3220 N N . THR A 1 420 ? 22.817 2.096 -4.834 1.00 94.62 420 THR A N 1
ATOM 3221 C CA . THR A 1 420 ? 22.699 2.946 -3.634 1.00 94.62 420 THR A CA 1
ATOM 3222 C C . THR A 1 420 ? 22.206 2.146 -2.425 1.00 94.62 420 THR A C 1
ATOM 3224 O O . THR A 1 420 ? 21.382 1.240 -2.555 1.00 94.62 420 THR A O 1
ATOM 3227 N N . GLU A 1 421 ? 22.714 2.507 -1.246 1.00 94.50 421 GLU A N 1
ATOM 3228 C CA . GLU A 1 421 ? 22.251 2.053 0.077 1.00 94.50 421 GLU A CA 1
ATOM 3229 C C . GLU A 1 421 ? 21.615 3.212 0.881 1.00 94.50 421 GLU A C 1
ATOM 3231 O O . GLU A 1 421 ? 21.286 3.063 2.059 1.00 94.50 421 GLU A O 1
ATOM 3236 N N . ASP A 1 422 ? 21.442 4.376 0.251 1.00 94.12 422 ASP A N 1
ATOM 3237 C CA . ASP A 1 422 ? 20.996 5.618 0.880 1.00 94.12 422 ASP A CA 1
ATOM 3238 C C . ASP A 1 422 ? 19.466 5.651 1.079 1.00 94.12 422 ASP A C 1
ATOM 3240 O O . ASP A 1 422 ? 18.722 4.783 0.611 1.00 94.12 422 ASP A O 1
ATOM 3244 N N . ASP A 1 423 ? 18.960 6.665 1.786 1.00 92.19 423 ASP A N 1
ATOM 3245 C CA . ASP A 1 423 ? 17.517 6.878 1.963 1.00 92.19 423 ASP A CA 1
ATOM 3246 C C . ASP A 1 423 ? 16.915 7.755 0.861 1.00 92.19 423 ASP A C 1
ATOM 3248 O O . ASP A 1 423 ? 16.552 8.913 1.059 1.00 92.19 423 ASP A O 1
ATOM 3252 N N . VAL A 1 424 ? 16.817 7.138 -0.316 1.00 93.06 424 VAL A N 1
ATOM 3253 C CA . VAL A 1 424 ? 16.388 7.741 -1.583 1.00 93.06 424 VAL A CA 1
ATOM 3254 C C . VAL A 1 424 ? 14.880 7.671 -1.848 1.00 93.06 424 VAL A C 1
ATOM 3256 O O . VAL A 1 424 ? 14.189 6.715 -1.471 1.00 93.06 424 VAL A O 1
ATOM 3259 N N . VAL A 1 425 ? 14.401 8.676 -2.581 1.00 93.06 425 VAL A N 1
ATOM 3260 C CA . VAL A 1 425 ? 13.046 8.802 -3.147 1.00 93.06 425 VAL A CA 1
ATOM 3261 C C . VAL A 1 425 ? 13.118 9.179 -4.636 1.00 93.06 425 VAL A C 1
ATOM 3263 O O . VAL A 1 425 ? 14.188 9.509 -5.149 1.00 93.06 425 VAL A O 1
ATOM 3266 N N . SER A 1 426 ? 11.997 9.132 -5.366 1.00 90.62 426 SER A N 1
ATOM 3267 C CA . SER A 1 426 ? 11.995 9.278 -6.835 1.00 90.62 426 SER A CA 1
ATOM 3268 C C . SER A 1 426 ? 12.672 10.561 -7.353 1.00 90.62 426 SER A C 1
ATOM 3270 O O . SER A 1 426 ? 13.370 10.517 -8.373 1.00 90.62 426 SER A O 1
ATOM 3272 N N . THR A 1 427 ? 12.531 11.698 -6.663 1.00 88.12 427 THR A N 1
ATOM 3273 C CA . THR A 1 427 ? 13.136 12.971 -7.098 1.00 88.12 427 THR A CA 1
ATOM 3274 C C . THR A 1 427 ? 14.664 12.993 -7.029 1.00 88.12 427 THR A C 1
ATOM 3276 O O . THR A 1 427 ? 15.276 13.750 -7.779 1.00 88.12 427 THR A O 1
ATOM 3279 N N . ASP A 1 428 ? 15.303 12.148 -6.214 1.00 89.12 428 ASP A N 1
ATOM 3280 C CA . ASP A 1 428 ? 16.769 12.157 -6.036 1.00 89.12 428 ASP A CA 1
ATOM 3281 C C . ASP A 1 428 ? 17.534 11.694 -7.287 1.00 89.12 428 ASP A C 1
ATOM 3283 O O . ASP A 1 428 ? 18.742 11.894 -7.410 1.00 89.12 428 ASP A O 1
ATOM 3287 N N . PHE A 1 429 ? 16.824 11.107 -8.253 1.00 81.88 429 PHE A N 1
ATOM 3288 C CA . PHE A 1 429 ? 17.385 10.641 -9.520 1.00 81.88 429 PHE A CA 1
ATOM 3289 C C . PHE A 1 429 ? 17.169 11.618 -10.683 1.00 81.88 429 PHE A C 1
ATOM 3291 O O . PHE A 1 429 ? 17.669 11.383 -11.791 1.00 81.88 429 PHE A O 1
ATOM 3298 N N . ILE A 1 430 ? 16.506 12.756 -10.457 1.00 72.62 430 ILE A N 1
ATOM 3299 C CA . ILE A 1 430 ? 16.500 13.876 -11.409 1.00 72.62 430 ILE A CA 1
ATOM 3300 C C . ILE A 1 430 ? 17.961 14.303 -11.655 1.00 72.62 430 ILE A C 1
ATOM 3302 O O . ILE A 1 430 ? 18.775 14.362 -10.741 1.00 72.62 430 ILE A O 1
ATOM 3306 N N . GLY A 1 431 ? 18.350 14.487 -12.921 1.00 64.12 431 GLY A N 1
ATOM 3307 C CA . GLY A 1 431 ? 19.758 14.710 -13.303 1.00 64.12 431 GLY A CA 1
ATOM 3308 C C . GLY A 1 431 ? 20.707 13.494 -13.221 1.00 64.12 431 GLY A C 1
ATOM 3309 O O . GLY A 1 431 ? 21.856 13.606 -13.637 1.00 64.12 431 GLY A O 1
ATOM 3310 N N . SER A 1 432 ? 20.264 12.319 -12.754 1.00 70.19 432 SER A N 1
ATOM 3311 C CA . SER A 1 432 ? 21.065 11.084 -12.834 1.00 70.19 432 SER A CA 1
ATOM 3312 C C . SER A 1 432 ? 21.258 10.552 -14.267 1.00 70.19 432 SER A C 1
ATOM 3314 O O . SER A 1 432 ? 20.313 10.487 -15.064 1.00 70.19 432 SER A O 1
ATOM 3316 N N . ASN A 1 433 ? 22.486 10.095 -14.544 1.00 67.50 433 ASN A N 1
ATOM 3317 C CA . ASN A 1 433 ? 22.940 9.516 -15.817 1.00 67.50 433 ASN A CA 1
ATOM 3318 C C . ASN A 1 433 ? 22.525 8.049 -16.028 1.00 67.50 433 ASN A C 1
ATOM 3320 O O . ASN A 1 433 ? 22.574 7.548 -17.156 1.00 67.50 433 ASN A O 1
ATOM 3324 N N . TYR A 1 434 ? 22.193 7.323 -14.959 1.00 74.81 434 TYR A N 1
ATOM 3325 C CA . TYR A 1 434 ? 21.919 5.887 -15.023 1.00 74.81 434 TYR A CA 1
ATOM 3326 C C . TYR A 1 434 ? 20.530 5.601 -15.622 1.00 74.81 434 TYR A C 1
ATOM 3328 O O . TYR A 1 434 ? 19.591 6.371 -15.443 1.00 74.81 434 TYR A O 1
ATOM 3336 N N . SER A 1 435 ? 20.395 4.484 -16.344 1.00 70.38 435 SER A N 1
ATOM 3337 C CA . SER A 1 435 ? 19.091 3.971 -16.818 1.00 70.38 435 SER A CA 1
ATOM 3338 C C . SER A 1 435 ? 18.360 3.171 -15.738 1.00 70.38 435 SER A C 1
ATOM 3340 O O . SER A 1 435 ? 17.144 2.997 -15.805 1.00 70.38 435 SER A O 1
ATOM 3342 N N . SER A 1 436 ? 19.124 2.664 -14.774 1.00 83.38 436 SER A N 1
ATOM 3343 C CA . SER A 1 436 ? 18.704 1.766 -13.709 1.00 83.38 436 SER A CA 1
ATOM 3344 C C . SER A 1 436 ? 19.560 2.016 -12.475 1.00 83.38 436 SER A C 1
ATOM 3346 O O . SER A 1 436 ? 20.767 2.207 -12.603 1.00 83.38 436 SER A O 1
ATOM 3348 N N . ILE A 1 437 ? 18.971 2.051 -11.283 1.00 91.00 437 ILE A N 1
ATOM 3349 C CA . ILE A 1 437 ? 19.719 2.202 -10.026 1.00 91.00 437 ILE A CA 1
ATOM 3350 C C . ILE A 1 437 ? 19.137 1.230 -9.011 1.00 91.00 437 ILE A C 1
ATOM 3352 O O . ILE A 1 437 ? 17.981 1.377 -8.625 1.00 91.00 437 ILE A O 1
ATOM 3356 N N . PHE A 1 438 ? 19.919 0.232 -8.602 1.00 95.50 438 PHE A N 1
ATOM 3357 C CA . PHE A 1 438 ? 19.486 -0.736 -7.596 1.00 95.50 438 PHE A CA 1
ATOM 3358 C C . PHE A 1 438 ? 19.447 -0.087 -6.211 1.00 95.50 438 PHE A C 1
ATOM 3360 O O . PHE A 1 438 ? 20.448 0.470 -5.757 1.00 95.50 438 PHE A O 1
ATOM 3367 N N . ASP A 1 439 ? 18.288 -0.170 -5.558 1.00 95.69 439 ASP A N 1
ATOM 3368 C CA . ASP A 1 439 ? 18.065 0.308 -4.198 1.00 95.69 439 ASP A CA 1
ATOM 3369 C C . ASP A 1 439 ? 18.277 -0.862 -3.235 1.00 95.69 439 ASP A C 1
ATOM 3371 O O . ASP A 1 439 ? 17.360 -1.619 -2.892 1.00 95.69 439 ASP A O 1
ATOM 3375 N N . ALA A 1 440 ? 19.533 -1.028 -2.827 1.00 94.44 440 ALA A N 1
ATOM 3376 C CA . ALA A 1 440 ? 19.975 -2.132 -1.987 1.00 94.44 440 ALA A CA 1
ATOM 3377 C C . ALA A 1 440 ? 19.311 -2.133 -0.602 1.00 94.44 440 ALA A C 1
ATOM 3379 O O . ALA A 1 440 ? 19.304 -3.166 0.069 1.00 94.44 440 ALA A O 1
ATOM 3380 N N . LYS A 1 441 ? 18.738 -0.999 -0.179 1.00 92.62 441 LYS A N 1
ATOM 3381 C CA . LYS A 1 441 ? 18.103 -0.811 1.128 1.00 92.62 441 LYS A CA 1
ATOM 3382 C C . LYS A 1 441 ? 16.579 -0.977 1.103 1.00 92.62 441 LYS A C 1
ATOM 3384 O O . LYS A 1 441 ? 16.017 -1.369 2.122 1.00 92.62 441 LYS A O 1
ATOM 3389 N N . ALA A 1 442 ? 15.912 -0.722 -0.026 1.00 93.12 442 ALA A N 1
ATOM 3390 C CA . ALA A 1 442 ? 14.458 -0.873 -0.141 1.00 93.12 442 ALA A CA 1
ATOM 3391 C C . ALA A 1 442 ? 13.994 -2.318 -0.403 1.00 93.12 442 ALA A C 1
ATOM 3393 O O . ALA A 1 442 ? 12.938 -2.711 0.091 1.00 93.12 442 ALA A O 1
ATOM 3394 N N . GLY A 1 443 ? 14.742 -3.102 -1.188 1.00 92.88 443 GLY A N 1
ATOM 3395 C CA . GLY A 1 443 ? 14.382 -4.497 -1.480 1.00 92.88 443 GLY A CA 1
ATOM 3396 C C . GLY A 1 443 ? 14.611 -5.462 -0.311 1.00 92.88 443 GLY A C 1
ATOM 3397 O O . GLY A 1 443 ? 15.306 -5.146 0.654 1.00 92.88 443 GLY A O 1
ATOM 3398 N N . ILE A 1 444 ? 13.991 -6.642 -0.391 1.00 94.88 444 ILE A N 1
ATOM 3399 C CA . ILE A 1 444 ? 13.885 -7.607 0.716 1.00 94.88 444 ILE A CA 1
ATOM 3400 C C . ILE A 1 444 ? 13.909 -9.059 0.222 1.00 94.88 444 ILE A C 1
ATOM 3402 O O . ILE A 1 444 ? 13.328 -9.384 -0.811 1.00 94.88 444 ILE A O 1
ATOM 3406 N N . GLY A 1 445 ? 14.508 -9.959 1.003 1.00 94.50 445 GLY A N 1
ATOM 3407 C CA . GLY A 1 445 ? 14.258 -11.401 0.906 1.00 94.50 445 GLY A CA 1
ATOM 3408 C C . GLY A 1 445 ? 13.184 -11.843 1.902 1.00 94.50 445 GLY A C 1
ATOM 3409 O O . GLY A 1 445 ? 13.130 -11.320 3.016 1.00 94.50 445 GLY A O 1
ATOM 3410 N N . LEU A 1 446 ? 12.340 -12.806 1.519 1.00 94.69 446 LEU A N 1
ATOM 3411 C CA . LEU A 1 446 ? 11.567 -13.599 2.486 1.00 94.69 446 LEU A CA 1
ATOM 3412 C C . LEU A 1 446 ? 12.403 -14.792 2.973 1.00 94.69 446 LEU A C 1
ATOM 3414 O O . LEU A 1 446 ? 12.423 -15.097 4.161 1.00 94.69 446 LEU A O 1
ATOM 3418 N N . ASN A 1 447 ? 13.100 -15.438 2.040 1.00 94.06 447 ASN A N 1
ATOM 3419 C CA . ASN A 1 447 ? 14.053 -16.521 2.255 1.00 94.06 447 ASN A CA 1
ATOM 3420 C C . ASN A 1 447 ? 15.121 -16.475 1.142 1.00 94.06 447 ASN A C 1
ATOM 3422 O O . ASN A 1 447 ? 15.023 -15.657 0.226 1.00 94.06 447 ASN A O 1
ATOM 3426 N N . ASP A 1 448 ? 16.115 -17.362 1.198 1.00 94.94 448 ASP A N 1
ATOM 3427 C CA . ASP A 1 448 ? 17.245 -17.380 0.254 1.00 94.94 448 ASP A CA 1
ATOM 3428 C C . ASP A 1 448 ? 16.857 -17.761 -1.194 1.00 94.94 448 ASP A C 1
ATOM 3430 O O . ASP A 1 448 ? 17.702 -17.683 -2.078 1.00 94.94 448 ASP A O 1
ATOM 3434 N N . HIS A 1 449 ? 15.611 -18.157 -1.475 1.00 96.19 449 HIS A N 1
ATOM 3435 C CA . HIS A 1 449 ? 15.121 -18.395 -2.839 1.00 96.19 449 HIS A CA 1
ATOM 3436 C C . HIS A 1 449 ? 14.123 -17.345 -3.328 1.00 96.19 449 HIS A C 1
ATOM 3438 O O . HIS A 1 449 ? 14.029 -17.144 -4.538 1.00 96.19 449 HIS A O 1
ATOM 3444 N N . PHE A 1 450 ? 13.369 -16.692 -2.440 1.00 97.00 450 PHE A N 1
ATOM 3445 C CA . PHE A 1 450 ? 12.250 -15.824 -2.807 1.00 97.00 450 PHE A CA 1
ATOM 3446 C C . PHE A 1 450 ? 12.461 -14.381 -2.337 1.00 97.00 450 PHE A C 1
ATOM 3448 O O . PHE A 1 450 ? 12.452 -14.071 -1.139 1.00 97.00 450 PHE A O 1
ATOM 3455 N N . VAL A 1 451 ? 12.680 -13.491 -3.312 1.00 96.69 451 VAL A N 1
ATOM 3456 C CA . VAL A 1 451 ? 13.211 -12.137 -3.099 1.00 96.69 451 VAL A CA 1
ATOM 3457 C C . VAL A 1 451 ? 12.476 -11.084 -3.932 1.00 96.69 451 VAL A C 1
ATOM 3459 O O . VAL A 1 451 ? 11.964 -11.355 -5.018 1.00 96.69 451 VAL A O 1
ATOM 3462 N N . LYS A 1 452 ? 12.447 -9.853 -3.417 1.00 96.38 452 LYS A N 1
ATOM 3463 C CA . LYS A 1 452 ? 11.880 -8.654 -4.041 1.00 96.38 452 LYS A CA 1
ATOM 3464 C C . LYS A 1 452 ? 12.990 -7.626 -4.242 1.00 96.38 452 LYS A C 1
ATOM 3466 O O . LYS A 1 452 ? 13.487 -7.046 -3.277 1.00 96.38 452 LYS A O 1
ATOM 3471 N N . LEU A 1 453 ? 13.379 -7.412 -5.496 1.00 96.88 453 LEU A N 1
ATOM 3472 C CA . LEU A 1 453 ? 14.369 -6.411 -5.889 1.00 96.88 453 LEU A CA 1
ATOM 3473 C C . LEU A 1 453 ? 13.682 -5.081 -6.184 1.00 96.88 453 LEU A C 1
ATOM 3475 O O . LEU A 1 453 ? 12.687 -5.058 -6.909 1.00 96.88 453 LEU A O 1
ATOM 3479 N N . ILE A 1 454 ? 14.249 -3.984 -5.684 1.00 96.50 454 ILE A N 1
ATOM 3480 C CA . ILE A 1 454 ? 13.788 -2.625 -5.977 1.00 96.50 454 ILE A CA 1
ATOM 3481 C C . ILE A 1 454 ? 14.860 -1.886 -6.779 1.00 96.50 454 ILE A C 1
ATOM 3483 O O . ILE A 1 454 ? 16.033 -1.874 -6.403 1.00 96.50 454 ILE A O 1
ATOM 3487 N N . ALA A 1 455 ? 14.465 -1.259 -7.887 1.00 94.62 455 ALA A N 1
ATOM 3488 C CA . ALA A 1 455 ? 15.348 -0.370 -8.633 1.00 94.62 455 ALA A CA 1
ATOM 3489 C C . ALA A 1 455 ? 14.611 0.796 -9.288 1.00 94.62 455 ALA A C 1
ATOM 3491 O O . ALA A 1 455 ? 13.504 0.666 -9.808 1.00 94.62 455 ALA A O 1
ATOM 3492 N N . TRP A 1 456 ? 15.282 1.936 -9.325 1.00 91.25 456 TRP A N 1
ATOM 3493 C CA . TRP A 1 456 ? 14.793 3.160 -9.937 1.00 91.25 456 TRP A CA 1
ATOM 3494 C C . TRP A 1 456 ? 15.080 3.151 -11.439 1.00 91.25 456 TRP A C 1
ATOM 3496 O O . TRP A 1 456 ? 16.198 2.860 -11.863 1.00 91.25 456 TRP A O 1
ATOM 3506 N N . SER A 1 457 ? 14.065 3.446 -12.249 1.00 80.06 457 SER A N 1
ATOM 3507 C CA . SER A 1 457 ? 14.117 3.526 -13.708 1.00 80.06 457 SER A CA 1
ATOM 3508 C C . SER A 1 457 ? 13.735 4.931 -14.175 1.00 80.06 457 SER A C 1
ATOM 3510 O O . SER A 1 457 ? 12.853 5.586 -13.615 1.00 80.06 457 SER A O 1
ATOM 3512 N N . LYS A 1 458 ? 14.440 5.435 -15.191 1.00 67.19 458 LYS A N 1
ATOM 3513 C CA . LYS A 1 458 ? 14.387 6.856 -15.554 1.00 67.19 458 LYS A CA 1
ATOM 3514 C C . LYS A 1 458 ? 14.662 7.081 -17.041 1.00 67.19 458 LYS A C 1
ATOM 3516 O O . LYS A 1 458 ? 15.415 6.327 -17.661 1.00 67.19 458 LYS A O 1
ATOM 3521 N N . LEU A 1 459 ? 14.085 8.140 -17.607 1.00 51.84 459 LEU A N 1
ATOM 3522 C CA . LEU A 1 459 ? 14.602 8.776 -18.821 1.00 51.84 459 LEU A CA 1
ATOM 3523 C C . LEU A 1 459 ? 15.922 9.470 -18.455 1.00 51.84 459 LEU A C 1
ATOM 3525 O O . LEU A 1 459 ? 15.918 10.453 -17.718 1.00 51.84 459 LEU A O 1
ATOM 3529 N N . ALA A 1 460 ? 17.064 8.930 -18.889 1.00 39.00 460 ALA A N 1
ATOM 3530 C CA . ALA A 1 460 ? 18.365 9.438 -18.447 1.00 39.00 460 ALA A CA 1
ATOM 3531 C C . ALA A 1 460 ? 18.548 10.911 -18.841 1.00 39.00 460 ALA A C 1
ATOM 3533 O O . ALA A 1 460 ? 18.254 11.287 -19.974 1.00 39.00 460 ALA A O 1
ATOM 3534 N N . SER A 1 461 ? 19.065 11.734 -17.929 1.00 34.78 461 SER A N 1
ATOM 3535 C CA . SER A 1 461 ? 19.317 13.156 -18.182 1.00 34.78 461 SER A CA 1
ATOM 3536 C C . SER A 1 461 ? 20.592 13.603 -17.482 1.00 34.78 461 SER A C 1
ATOM 3538 O O . SER A 1 461 ? 20.774 13.300 -16.306 1.00 34.78 461 SER A O 1
ATOM 3540 N N . THR A 1 462 ? 21.489 14.282 -18.200 1.00 33.47 462 THR A N 1
ATOM 3541 C CA . THR A 1 462 ? 22.861 14.532 -17.734 1.00 33.47 462 THR A CA 1
ATOM 3542 C C . THR A 1 462 ? 22.973 15.748 -16.817 1.00 33.47 462 THR A C 1
ATOM 3544 O O . THR A 1 462 ? 23.221 16.865 -17.271 1.00 33.47 462 THR A O 1
ATOM 3547 N N . GLY A 1 463 ? 22.827 15.537 -15.509 1.00 31.38 463 GLY A N 1
ATOM 3548 C CA . GLY A 1 463 ? 23.064 16.542 -14.473 1.00 31.38 463 GLY A CA 1
ATOM 3549 C C . GLY A 1 463 ? 24.426 16.370 -13.801 1.00 31.38 463 GLY A C 1
ATOM 3550 O O . GLY A 1 463 ? 24.566 15.588 -12.864 1.00 31.38 463 GLY A O 1
ATOM 3551 N N . LYS A 1 464 ? 25.437 17.149 -14.210 1.00 28.75 464 LYS A N 1
ATOM 3552 C CA . LYS A 1 464 ? 26.718 17.243 -13.481 1.00 28.75 464 LYS A CA 1
ATOM 3553 C C . LYS A 1 464 ? 26.575 18.180 -12.270 1.00 28.75 464 LYS A C 1
ATOM 3555 O O . LYS A 1 464 ? 27.154 19.263 -12.243 1.00 28.75 464 LYS A O 1
ATOM 3560 N N . LEU A 1 465 ? 25.755 17.786 -11.294 1.00 30.95 465 LEU A N 1
ATOM 3561 C CA . LEU A 1 465 ? 25.482 18.588 -10.101 1.00 30.95 465 LEU A CA 1
ATOM 3562 C C . LEU A 1 465 ? 26.538 18.327 -9.015 1.00 30.95 465 LEU A C 1
ATOM 3564 O O . LEU A 1 465 ? 26.648 17.219 -8.496 1.00 30.95 465 LEU A O 1
ATOM 3568 N N . LEU A 1 466 ? 27.312 19.356 -8.662 1.00 28.28 466 LEU A N 1
ATOM 3569 C CA . LEU A 1 466 ? 28.211 19.315 -7.507 1.00 28.28 466 LEU A CA 1
ATOM 3570 C C . LEU A 1 466 ? 27.399 19.437 -6.210 1.00 28.28 466 LEU A C 1
ATOM 3572 O O . LEU A 1 466 ? 26.645 20.390 -6.022 1.00 28.28 466 LEU A O 1
ATOM 3576 N N . SER A 1 467 ? 27.567 18.476 -5.306 1.00 27.38 467 SER A N 1
ATOM 3577 C CA . SER A 1 467 ? 26.870 18.419 -4.021 1.00 27.38 467 SER A CA 1
ATOM 3578 C C . SER A 1 467 ? 27.417 19.456 -3.031 1.00 27.38 467 SER A C 1
ATOM 3580 O O . SER A 1 467 ? 28.495 19.259 -2.469 1.00 27.38 467 SER A O 1
ATOM 3582 N N . SER A 1 468 ? 26.678 20.542 -2.782 1.00 28.20 468 SER A N 1
ATOM 3583 C CA . SER A 1 468 ? 27.028 21.522 -1.740 1.00 28.20 468 SER A CA 1
ATOM 3584 C C . SER A 1 468 ? 25.815 22.288 -1.191 1.00 28.20 468 SER A C 1
ATOM 3586 O O . SER A 1 468 ? 25.669 23.489 -1.405 1.00 28.20 468 SER A O 1
ATOM 3588 N N . ILE A 1 469 ? 24.948 21.602 -0.439 1.00 27.17 469 ILE A N 1
ATOM 3589 C CA . ILE A 1 469 ? 24.067 22.255 0.544 1.00 27.17 469 ILE A CA 1
ATOM 3590 C C . ILE A 1 469 ? 24.164 21.477 1.859 1.00 27.17 469 ILE A C 1
ATOM 3592 O O . ILE A 1 469 ? 23.658 20.366 1.982 1.00 27.17 469 ILE A O 1
ATOM 3596 N N . ARG A 1 470 ? 24.818 22.080 2.858 1.00 30.86 470 ARG A N 1
ATOM 3597 C CA . ARG A 1 470 ? 24.689 21.705 4.271 1.00 30.86 470 ARG A CA 1
ATOM 3598 C C . ARG A 1 470 ? 23.890 22.797 4.972 1.00 30.86 470 ARG A C 1
ATOM 3600 O O . ARG A 1 470 ? 24.437 23.860 5.247 1.00 30.86 470 ARG A O 1
ATOM 3607 N N . SER A 1 471 ? 22.642 22.520 5.326 1.00 28.42 471 SER A N 1
ATOM 3608 C CA . SER A 1 471 ? 21.906 23.297 6.325 1.00 28.42 471 SER A CA 1
ATOM 3609 C C . SER A 1 471 ? 21.883 22.520 7.643 1.00 28.42 471 SER A C 1
ATOM 3611 O O . SER A 1 471 ? 21.364 21.411 7.727 1.00 28.42 471 SER A O 1
ATOM 3613 N N . ARG A 1 472 ? 22.465 23.103 8.697 1.00 33.28 472 ARG A N 1
ATOM 3614 C CA . ARG A 1 472 ? 22.135 22.724 10.075 1.00 33.28 472 ARG A CA 1
ATOM 3615 C C . ARG A 1 472 ? 20.977 23.606 10.523 1.00 33.28 472 ARG A C 1
ATOM 3617 O O . ARG A 1 472 ? 21.139 24.821 10.577 1.00 33.28 472 ARG A O 1
ATOM 3624 N N . SER A 1 473 ? 19.870 23.004 10.926 1.00 28.72 473 SER A N 1
ATOM 3625 C CA . SER A 1 473 ? 18.871 23.650 11.775 1.00 28.72 473 SER A CA 1
ATOM 3626 C C . SER A 1 473 ? 18.421 22.655 12.840 1.00 28.72 473 SER A C 1
ATOM 3628 O O . SER A 1 473 ? 18.061 21.520 12.542 1.00 28.72 473 SER A O 1
ATOM 3630 N N . ALA A 1 474 ? 18.486 23.076 14.101 1.00 35.47 474 ALA A N 1
ATOM 3631 C CA . ALA A 1 474 ? 17.866 22.366 15.207 1.00 35.47 474 ALA A CA 1
ATOM 3632 C C . ALA A 1 474 ? 16.548 23.079 15.514 1.00 35.47 474 ALA A C 1
ATOM 3634 O O . ALA A 1 474 ? 16.557 24.200 16.015 1.00 35.47 474 ALA A O 1
ATOM 3635 N N . LEU A 1 475 ? 15.426 22.448 15.172 1.00 27.78 475 LEU A N 1
ATOM 3636 C CA . LEU A 1 475 ? 14.087 22.914 15.525 1.00 27.78 475 LEU A CA 1
ATOM 3637 C C . LEU A 1 475 ? 13.260 21.732 16.023 1.00 27.78 475 LEU A C 1
ATOM 3639 O O . LEU A 1 475 ? 13.252 20.660 15.417 1.00 27.78 475 LEU A O 1
ATOM 3643 N N . THR A 1 476 ? 12.582 21.939 17.148 1.00 29.47 476 THR A N 1
ATOM 3644 C CA . THR A 1 476 ? 11.742 20.935 17.800 1.00 29.47 476 THR A CA 1
ATOM 3645 C C . THR A 1 476 ? 10.491 20.693 16.964 1.00 29.47 476 THR A C 1
ATOM 3647 O O . THR A 1 476 ? 9.613 21.551 16.897 1.00 29.47 476 THR A O 1
ATOM 3650 N N . GLU A 1 477 ? 10.396 19.534 16.316 1.00 31.02 477 GLU A N 1
ATOM 3651 C CA . GLU A 1 477 ? 9.243 19.230 15.473 1.00 31.02 477 GLU A CA 1
ATOM 3652 C C . GLU A 1 477 ? 8.023 18.817 16.309 1.00 31.02 477 GLU A C 1
ATOM 3654 O O . GLU A 1 477 ? 8.023 17.785 16.987 1.00 31.02 477 GLU A O 1
ATOM 3659 N N . VAL A 1 478 ? 6.950 19.606 16.217 1.00 29.67 478 VAL A N 1
ATOM 3660 C CA . VAL A 1 478 ? 5.643 19.254 16.780 1.00 29.67 478 VAL A CA 1
ATOM 3661 C C . VAL A 1 478 ? 4.984 18.215 15.872 1.00 29.67 478 VAL A C 1
ATOM 3663 O O . VAL A 1 478 ? 4.264 18.547 14.933 1.00 29.67 478 VAL A O 1
ATOM 3666 N N . LEU A 1 479 ? 5.218 16.934 16.167 1.00 33.25 479 LEU A N 1
ATOM 3667 C CA . LEU A 1 479 ? 4.409 15.830 15.645 1.00 33.25 479 LEU A CA 1
ATOM 3668 C C . LEU A 1 479 ? 2.995 15.928 16.235 1.00 33.25 479 LEU A C 1
ATOM 3670 O O . LEU A 1 479 ? 2.687 15.292 17.244 1.00 33.25 479 LEU A O 1
ATOM 3674 N N . GLN A 1 480 ? 2.157 16.760 15.618 1.00 36.12 480 GLN A N 1
ATOM 3675 C CA . GLN A 1 480 ? 0.792 17.019 16.058 1.00 36.12 480 GLN A CA 1
ATOM 3676 C C . GLN A 1 480 ? -0.061 15.767 15.812 1.00 36.12 480 GLN A C 1
ATOM 3678 O O . GLN A 1 480 ? -0.446 15.443 14.689 1.00 36.12 480 GLN A O 1
ATOM 3683 N N . LYS A 1 481 ? -0.261 15.007 16.889 1.00 47.66 481 LYS A N 1
ATOM 3684 C CA . LYS A 1 481 ? -0.942 13.716 16.903 1.00 47.66 481 LYS A CA 1
ATOM 3685 C C . LYS A 1 481 ? -2.281 13.873 17.599 1.00 47.66 481 LYS A C 1
ATOM 3687 O O . LYS A 1 481 ? -2.333 14.175 18.787 1.00 47.66 481 LYS A O 1
ATOM 3692 N N . PHE A 1 482 ? -3.332 13.678 16.821 1.00 48.69 482 PHE A N 1
ATOM 3693 C CA . PHE A 1 482 ? -4.704 14.002 17.173 1.00 48.69 482 PHE A CA 1
ATOM 3694 C C . PHE A 1 482 ? -5.498 12.717 17.404 1.00 48.69 482 PHE A C 1
ATOM 3696 O O . PHE A 1 482 ? -5.479 11.842 16.536 1.00 48.69 482 PHE A O 1
ATOM 3703 N N . SER A 1 483 ? -6.241 12.621 18.507 1.00 70.88 483 SER A N 1
ATOM 3704 C CA . SER A 1 483 ? -7.269 11.578 18.647 1.00 70.88 483 SER A CA 1
ATOM 3705 C C . SER A 1 483 ? -8.469 11.910 17.758 1.00 70.88 483 SER A C 1
ATOM 3707 O O . SER A 1 483 ? -9.011 11.038 17.090 1.00 70.88 483 SER A O 1
ATOM 3709 N N . PHE A 1 484 ? -8.808 13.196 17.599 1.00 91.19 484 PHE A N 1
ATOM 3710 C CA . PHE A 1 484 ? -9.778 13.654 16.596 1.00 91.19 484 PHE A CA 1
ATOM 3711 C C . PHE A 1 484 ? -9.119 13.928 15.226 1.00 91.19 484 PHE A C 1
ATOM 3713 O O . PHE A 1 484 ? -9.512 14.817 14.463 1.00 91.19 484 PHE A O 1
ATOM 3720 N N . GLY A 1 485 ? -8.089 13.134 14.905 1.00 90.94 485 GLY A N 1
ATOM 3721 C CA . GLY A 1 485 ? -7.391 13.106 13.620 1.00 90.94 485 GLY A CA 1
ATOM 3722 C C . GLY A 1 485 ? -8.217 12.462 12.504 1.00 90.94 485 GLY A C 1
ATOM 3723 O O . GLY A 1 485 ? -9.435 12.337 12.611 1.00 90.94 485 GLY A O 1
ATOM 3724 N N . ARG A 1 486 ? -7.560 12.041 11.412 1.00 94.88 486 ARG A N 1
ATOM 3725 C CA . ARG A 1 486 ? -8.241 11.386 10.276 1.00 94.88 486 ARG A CA 1
ATOM 3726 C C . ARG A 1 486 ? -9.071 10.184 10.737 1.00 94.88 486 ARG A C 1
ATOM 3728 O O . ARG A 1 486 ? -10.290 10.214 10.613 1.00 94.88 486 ARG A O 1
ATOM 3735 N N . ILE A 1 487 ? -8.430 9.192 11.361 1.00 96.81 487 ILE A N 1
ATOM 3736 C CA . ILE A 1 487 ? -9.112 7.970 11.807 1.00 96.81 487 ILE A CA 1
ATOM 3737 C C . ILE A 1 487 ? -10.222 8.282 12.818 1.00 96.81 487 ILE A C 1
ATOM 3739 O O . ILE A 1 487 ? -11.351 7.873 12.588 1.00 96.81 487 ILE A O 1
ATOM 3743 N N . GLY A 1 488 ? -9.976 9.075 13.868 1.00 95.94 488 GLY A N 1
ATOM 3744 C CA . GLY A 1 488 ? -11.016 9.407 14.853 1.00 95.94 488 GLY A CA 1
ATOM 3745 C C . GLY A 1 488 ? -12.272 10.056 14.252 1.00 95.94 488 GLY A C 1
ATOM 3746 O O . GLY A 1 488 ? -13.391 9.676 14.603 1.00 95.94 488 GLY A O 1
ATOM 3747 N N . ARG A 1 489 ? -12.123 10.978 13.287 1.00 97.19 489 ARG A N 1
ATOM 3748 C CA . ARG A 1 489 ? -13.282 11.598 12.611 1.00 97.19 489 ARG A CA 1
ATOM 3749 C C . ARG A 1 489 ? -13.997 10.641 11.659 1.00 97.19 489 ARG A C 1
ATOM 3751 O O . ARG A 1 489 ? -15.225 10.684 11.590 1.00 97.19 489 ARG A O 1
ATOM 3758 N N . ILE A 1 490 ? -13.270 9.781 10.945 1.00 97.50 490 ILE A N 1
ATOM 3759 C CA . ILE A 1 490 ? -13.873 8.823 10.005 1.00 97.50 490 ILE A CA 1
ATOM 3760 C C . ILE A 1 490 ? -14.503 7.620 10.736 1.00 97.50 490 ILE A C 1
ATOM 3762 O O . ILE A 1 490 ? -15.568 7.165 10.321 1.00 97.50 490 ILE A O 1
ATOM 3766 N N . VAL A 1 491 ? -13.966 7.194 11.885 1.00 97.00 491 VAL A N 1
ATOM 3767 C CA . VAL A 1 491 ? -14.627 6.261 12.820 1.00 97.00 491 VAL A CA 1
ATOM 3768 C C . VAL A 1 491 ? -15.931 6.856 13.346 1.00 97.00 491 VAL A C 1
ATOM 3770 O O . VAL A 1 491 ? -16.950 6.175 13.319 1.00 97.00 491 VAL A O 1
ATOM 3773 N N . PHE A 1 492 ? -15.960 8.133 13.748 1.00 96.06 492 PHE A N 1
ATOM 3774 C CA . PHE A 1 492 ? -17.214 8.756 14.187 1.00 96.06 492 PHE A CA 1
ATOM 3775 C C . PHE A 1 492 ? -18.234 8.877 13.036 1.00 96.06 492 PHE A C 1
ATOM 3777 O O . PHE A 1 492 ? -19.403 8.548 13.225 1.00 96.06 492 PHE A O 1
ATOM 3784 N N . ARG A 1 493 ? -17.815 9.242 11.812 1.00 95.81 493 ARG A N 1
ATOM 3785 C CA . ARG A 1 493 ? -18.718 9.194 10.640 1.00 95.81 493 ARG A CA 1
ATOM 3786 C C . ARG A 1 493 ? -19.302 7.790 10.418 1.00 95.81 493 ARG A C 1
ATOM 3788 O O . ARG A 1 493 ? -20.513 7.672 10.279 1.00 95.81 493 ARG A O 1
ATOM 3795 N N . ASN A 1 494 ? -18.481 6.742 10.500 1.00 95.44 494 ASN A N 1
ATOM 3796 C CA . ASN A 1 494 ? -18.934 5.352 10.377 1.00 95.44 494 ASN A CA 1
ATOM 3797 C C . ASN A 1 494 ? -19.865 4.910 11.525 1.00 95.44 494 ASN A C 1
ATOM 3799 O O . ASN A 1 494 ? -20.841 4.203 11.284 1.00 95.44 494 ASN A O 1
ATOM 3803 N N . ALA A 1 495 ? -19.616 5.345 12.764 1.00 93.50 495 ALA A N 1
ATOM 3804 C CA . ALA A 1 495 ? -20.471 5.040 13.914 1.00 93.50 495 ALA A CA 1
ATOM 3805 C C . ALA A 1 495 ? -21.890 5.627 13.770 1.00 93.50 495 ALA A C 1
ATOM 3807 O O . ALA A 1 495 ? -22.866 4.973 14.136 1.00 93.50 495 ALA A O 1
ATOM 3808 N N . LEU A 1 496 ? -22.006 6.825 13.182 1.00 91.56 496 LEU A N 1
ATOM 3809 C CA . LEU A 1 496 ? -23.289 7.475 12.879 1.00 91.56 496 LEU A CA 1
ATOM 3810 C C . LEU A 1 496 ? -24.089 6.751 11.779 1.00 91.56 496 LEU A C 1
ATOM 3812 O O . LEU A 1 496 ? -25.311 6.876 11.738 1.00 91.56 496 LEU A O 1
ATOM 3816 N N . GLU A 1 497 ? -23.419 6.009 10.896 1.00 88.44 497 GLU A N 1
ATOM 3817 C CA . GLU A 1 497 ? -24.040 5.253 9.799 1.00 88.44 497 GLU A CA 1
ATOM 3818 C C . GLU A 1 497 ? -24.446 3.836 10.222 1.00 88.44 497 GLU A C 1
ATOM 3820 O O . GLU A 1 497 ? -25.550 3.390 9.917 1.00 88.44 497 GLU A O 1
ATOM 3825 N N . LEU A 1 498 ? -23.567 3.133 10.947 1.00 80.62 498 LEU A N 1
ATOM 3826 C CA . LEU A 1 498 ? -23.707 1.705 11.267 1.00 80.62 498 LEU A CA 1
ATOM 3827 C C . LEU A 1 498 ? -24.818 1.395 12.290 1.00 80.62 498 LEU A C 1
ATOM 3829 O O . LEU A 1 498 ? -25.249 0.245 12.403 1.00 80.62 498 LEU A O 1
ATOM 3833 N N . GLN A 1 499 ? -25.254 2.415 13.038 1.00 72.94 499 GLN A N 1
ATOM 3834 C CA . GLN A 1 499 ? -26.182 2.347 14.174 1.00 72.94 499 GLN A CA 1
ATOM 3835 C C . GLN A 1 499 ? -25.702 1.436 15.327 1.00 72.94 499 GLN A C 1
ATOM 3837 O O . GLN A 1 499 ? -24.862 0.545 15.172 1.00 72.94 499 GLN A O 1
ATOM 3842 N N . GLY A 1 500 ? -26.229 1.663 16.533 1.00 80.62 500 GLY A N 1
ATOM 3843 C CA . GLY A 1 500 ? -25.851 0.885 17.722 1.00 80.62 500 GLY A CA 1
ATOM 3844 C C . GLY A 1 500 ? -24.426 1.140 18.237 1.00 80.62 500 GLY A C 1
ATOM 3845 O O . GLY A 1 500 ? -23.884 0.295 18.941 1.00 80.62 500 GLY A O 1
ATOM 3846 N N . ILE A 1 501 ? -23.822 2.281 17.891 1.00 91.38 501 ILE A N 1
ATOM 3847 C CA . ILE A 1 501 ? -22.632 2.838 18.549 1.00 91.38 501 ILE A CA 1
ATOM 3848 C C . ILE A 1 501 ? -22.977 4.278 18.933 1.00 91.38 501 ILE A C 1
ATOM 3850 O O . ILE A 1 501 ? -23.349 5.067 18.066 1.00 91.38 501 ILE A O 1
ATOM 3854 N N . GLU A 1 502 ? -22.845 4.628 20.211 1.00 92.56 502 GLU A N 1
ATOM 3855 C CA . GLU A 1 502 ? -23.050 5.994 20.699 1.00 92.56 502 GLU A CA 1
ATOM 3856 C C . GLU A 1 502 ? -21.703 6.624 21.076 1.00 92.56 502 GLU A C 1
ATOM 3858 O O . GLU A 1 502 ? -20.966 6.106 21.914 1.00 92.56 502 GLU A O 1
ATOM 3863 N N . VAL A 1 503 ? -21.359 7.747 20.440 1.00 95.06 503 VAL A N 1
ATOM 3864 C CA . VAL A 1 503 ? -20.114 8.479 20.715 1.00 95.06 503 VAL A CA 1
ATOM 3865 C C . VAL A 1 503 ? -20.408 9.575 21.734 1.00 95.06 503 VAL A C 1
ATOM 3867 O O . VAL A 1 503 ? -20.741 10.702 21.381 1.00 95.06 503 VAL A O 1
ATOM 3870 N N . VAL A 1 504 ? -20.307 9.224 23.015 1.00 96.19 504 VAL A N 1
ATOM 3871 C CA . VAL A 1 504 ? -20.637 10.114 24.146 1.00 96.19 504 VAL A CA 1
ATOM 3872 C C . VAL A 1 504 ? -19.542 11.140 24.476 1.00 96.19 504 VAL A C 1
ATOM 3874 O O . VAL A 1 504 ? -19.832 12.189 25.060 1.00 96.19 504 VAL A O 1
ATOM 3877 N N . ALA A 1 505 ? -18.287 10.871 24.091 1.00 96.69 505 ALA A N 1
ATOM 3878 C CA . ALA A 1 505 ? -17.143 11.731 24.392 1.00 96.69 505 ALA A CA 1
ATOM 3879 C C . ALA A 1 505 ? -16.029 11.701 23.328 1.00 96.69 505 ALA A C 1
ATOM 3881 O O . ALA A 1 505 ? -15.814 10.693 22.657 1.00 96.69 505 ALA A O 1
ATOM 3882 N N . ILE A 1 506 ? -15.278 12.803 23.233 1.00 96.94 506 ILE A N 1
ATOM 3883 C CA . ILE A 1 506 ? -14.053 12.975 22.430 1.00 96.94 506 ILE A CA 1
ATOM 3884 C C . ILE A 1 506 ? -12.977 13.617 23.319 1.00 96.94 506 ILE A C 1
ATOM 3886 O O . ILE A 1 506 ? -13.295 14.458 24.155 1.00 96.94 506 ILE A O 1
ATOM 3890 N N . ASN A 1 507 ? -11.701 13.276 23.113 1.00 96.06 507 ASN A N 1
ATOM 3891 C CA . ASN A 1 507 ? -10.570 13.999 23.702 1.00 96.06 507 ASN A CA 1
ATOM 3892 C C . ASN A 1 507 ? -9.574 14.434 22.622 1.00 96.06 507 ASN A C 1
ATOM 3894 O O . ASN A 1 507 ? -9.026 13.571 21.936 1.00 96.06 507 ASN A O 1
ATOM 3898 N N . ASP A 1 508 ? -9.278 15.732 22.514 1.00 94.25 508 ASP A N 1
ATOM 3899 C CA . ASP A 1 508 ? -8.120 16.200 21.745 1.00 94.25 508 ASP A CA 1
ATOM 3900 C C . ASP A 1 508 ? -7.500 17.486 22.335 1.00 94.25 508 ASP A C 1
ATOM 3902 O O . ASP A 1 508 ? -8.135 18.539 22.313 1.00 94.25 508 ASP A O 1
ATOM 3906 N N . PRO A 1 509 ? -6.252 17.449 22.839 1.00 93.00 509 PRO A N 1
ATOM 3907 C CA . PRO A 1 509 ? -5.588 18.606 23.446 1.00 93.00 509 PRO A CA 1
ATOM 3908 C C . PRO A 1 509 ? -5.057 19.632 22.427 1.00 93.00 509 PRO A C 1
ATOM 3910 O O . PRO A 1 509 ? -4.361 20.574 22.819 1.00 93.00 509 PRO A O 1
ATOM 3913 N N . PHE A 1 510 ? -5.303 19.434 21.127 1.00 92.12 510 PHE A N 1
ATOM 3914 C CA . PHE A 1 510 ? -4.763 20.259 20.042 1.00 92.12 510 PHE A CA 1
ATOM 3915 C C . PHE A 1 510 ? -5.828 20.825 19.087 1.00 92.12 510 PHE A C 1
ATOM 3917 O O . PHE A 1 510 ? -5.461 21.491 18.117 1.00 92.12 510 PHE A O 1
ATOM 3924 N N . ILE A 1 511 ? -7.118 20.563 19.329 1.00 92.19 511 ILE A N 1
ATOM 3925 C CA . ILE A 1 511 ? -8.241 21.025 18.501 1.00 92.19 511 ILE A CA 1
ATOM 3926 C C . ILE A 1 511 ? -9.319 21.586 19.435 1.00 92.19 511 ILE A C 1
ATOM 3928 O O . ILE A 1 511 ? -9.920 20.837 20.200 1.00 92.19 511 ILE A O 1
ATOM 3932 N N . ASP A 1 512 ? -9.586 22.892 19.379 1.00 94.69 512 ASP A N 1
ATOM 3933 C CA . ASP A 1 512 ? -10.691 23.486 20.139 1.00 94.69 512 ASP A CA 1
ATOM 3934 C C . ASP A 1 512 ? -12.060 23.096 19.554 1.00 94.69 512 ASP A C 1
ATOM 3936 O O . ASP A 1 512 ? -12.178 22.683 18.400 1.00 94.69 512 ASP A O 1
ATOM 3940 N N . LEU A 1 513 ? -13.124 23.270 20.339 1.00 96.00 513 LEU A N 1
ATOM 3941 C CA . LEU A 1 513 ? -14.486 22.887 19.960 1.00 96.00 513 LEU A CA 1
ATOM 3942 C C . LEU A 1 513 ? -14.973 23.532 18.642 1.00 96.00 513 LEU A C 1
ATOM 3944 O O . LEU A 1 513 ? -15.668 22.878 17.861 1.00 96.00 513 LEU A O 1
ATOM 3948 N N . SER A 1 514 ? -14.603 24.783 18.350 1.00 97.06 514 SER A N 1
ATOM 3949 C CA . SER A 1 514 ? -14.994 25.441 17.094 1.00 97.06 514 SER A CA 1
ATOM 3950 C C . SER A 1 514 ? -14.247 24.852 15.892 1.00 97.06 514 SER A C 1
ATOM 3952 O O . SER A 1 514 ? -14.832 24.649 14.821 1.00 97.06 514 SER A O 1
ATOM 3954 N N . TYR A 1 515 ? -12.982 24.473 16.088 1.00 96.88 515 TYR A N 1
ATOM 3955 C CA . TYR A 1 515 ? -12.187 23.795 15.074 1.00 96.88 515 TYR A CA 1
ATOM 3956 C C . TYR A 1 515 ? -12.614 22.325 14.895 1.00 96.88 515 TYR A C 1
ATOM 3958 O O . TYR A 1 515 ? -12.661 21.856 13.759 1.00 96.88 515 TYR A O 1
ATOM 3966 N N . MET A 1 516 ? -13.066 21.627 15.950 1.00 97.38 516 MET A N 1
ATOM 3967 C CA . MET A 1 516 ? -13.697 20.299 15.836 1.00 97.38 516 MET A CA 1
ATOM 3968 C C . MET A 1 516 ? -14.932 20.341 14.926 1.00 97.38 516 MET A C 1
ATOM 3970 O O . MET A 1 516 ? -15.045 19.521 14.011 1.00 97.38 516 MET A O 1
ATOM 3974 N N . VAL A 1 517 ? -15.820 21.328 15.117 1.00 98.12 517 VAL A N 1
ATOM 3975 C CA . VAL A 1 517 ? -16.986 21.555 14.242 1.00 98.12 517 VAL A CA 1
ATOM 3976 C C . VAL A 1 517 ? -16.546 21.738 12.788 1.00 98.12 517 VAL A C 1
ATOM 3978 O O . VAL A 1 517 ? -17.089 21.085 11.897 1.00 98.12 517 VAL A O 1
ATOM 3981 N N . TYR A 1 518 ? -15.539 22.579 12.533 1.00 98.38 518 TYR A N 1
ATOM 3982 C CA . TYR A 1 518 ? -15.010 22.809 11.186 1.00 98.38 518 TYR A CA 1
ATOM 3983 C C . TYR A 1 518 ? -14.424 21.532 10.551 1.00 98.38 518 TYR A C 1
ATOM 3985 O O . TYR A 1 518 ? -14.824 21.159 9.445 1.00 98.38 518 TYR A O 1
ATOM 3993 N N . MET A 1 519 ? -13.524 20.836 11.255 1.00 97.31 519 MET A N 1
ATOM 3994 C CA . MET A 1 519 ? -12.817 19.645 10.759 1.00 97.31 519 MET A CA 1
ATOM 3995 C C . MET A 1 519 ? -13.726 18.423 10.577 1.00 97.31 519 MET A C 1
ATOM 3997 O O . MET A 1 519 ? -13.398 17.527 9.798 1.00 97.31 519 MET A O 1
ATOM 4001 N N . PHE A 1 520 ? -14.856 18.356 11.286 1.00 97.38 520 PHE A N 1
ATOM 4002 C CA . PHE A 1 520 ? -15.867 17.321 11.067 1.00 97.38 520 PHE A CA 1
ATOM 4003 C C . PHE A 1 520 ? -16.792 17.666 9.887 1.00 97.38 520 PHE A C 1
ATOM 4005 O O . PHE A 1 520 ? -17.108 16.802 9.061 1.00 97.38 520 PHE A O 1
ATOM 4012 N N . LYS A 1 521 ? -17.181 18.945 9.764 1.00 98.06 521 LYS A N 1
ATOM 4013 C CA . LYS A 1 521 ? -18.066 19.463 8.707 1.00 98.06 521 LYS A CA 1
ATOM 4014 C C . LYS A 1 521 ? -17.452 19.375 7.312 1.00 98.06 521 LYS A C 1
ATOM 4016 O O . LYS A 1 521 ? -18.165 19.040 6.363 1.00 98.06 521 LYS A O 1
ATOM 4021 N N . TYR A 1 522 ? -16.157 19.659 7.183 1.00 98.12 522 TYR A N 1
ATOM 4022 C CA . TYR A 1 522 ? -15.444 19.714 5.907 1.00 98.12 522 TYR A CA 1
ATOM 4023 C C . TYR A 1 522 ? -14.302 18.694 5.866 1.00 98.12 522 TYR A C 1
ATOM 4025 O O . TYR A 1 522 ? -13.307 18.850 6.566 1.00 98.12 522 TYR A O 1
ATOM 4033 N N . ASP A 1 523 ? -14.426 17.683 5.003 1.00 98.06 523 ASP A N 1
ATOM 4034 C CA . ASP A 1 523 ? -13.334 16.762 4.684 1.00 98.06 523 ASP A CA 1
ATOM 4035 C C . ASP A 1 523 ? -12.932 16.892 3.207 1.00 98.06 523 ASP A C 1
ATOM 4037 O O . ASP A 1 523 ? -13.796 16.966 2.331 1.00 98.06 523 ASP A O 1
ATOM 4041 N N . SER A 1 524 ? -11.625 16.937 2.933 1.00 97.00 524 SER A N 1
ATOM 4042 C CA . SER A 1 524 ? -11.075 17.096 1.576 1.00 97.00 524 SER A CA 1
ATOM 4043 C C . SER A 1 524 ? -11.143 15.824 0.727 1.00 97.00 524 SER A C 1
ATOM 4045 O O . SER A 1 524 ? -10.983 15.910 -0.487 1.00 97.00 524 SER A O 1
ATOM 4047 N N . VAL A 1 525 ? -11.362 14.663 1.353 1.00 97.31 525 VAL A N 1
ATOM 4048 C CA . VAL A 1 525 ? -11.525 13.366 0.678 1.00 97.31 525 VAL A CA 1
ATOM 4049 C C . VAL A 1 525 ? -12.984 12.940 0.788 1.00 97.31 525 VAL A C 1
ATOM 4051 O O . VAL A 1 525 ? -13.709 12.907 -0.201 1.00 97.31 525 VAL A O 1
ATOM 4054 N N . HIS A 1 526 ? -13.452 12.737 2.021 1.00 97.25 526 HIS A N 1
ATOM 4055 C CA . HIS A 1 526 ? -14.785 12.203 2.328 1.00 97.25 526 HIS A CA 1
ATOM 4056 C C . HIS A 1 526 ? -15.885 13.281 2.290 1.00 97.25 526 HIS A C 1
ATOM 4058 O O . HIS A 1 526 ? -16.985 13.111 2.815 1.00 97.25 526 HIS A O 1
ATOM 4064 N N . GLY A 1 527 ? -15.579 14.435 1.695 1.00 96.12 527 GLY A N 1
ATOM 4065 C CA . GLY A 1 527 ? -16.497 15.536 1.436 1.00 96.12 527 GLY A CA 1
ATOM 4066 C C . GLY A 1 527 ? -17.131 16.192 2.669 1.00 96.12 527 GLY A C 1
ATOM 4067 O O . GLY A 1 527 ? -16.775 15.974 3.835 1.00 96.12 527 GLY A O 1
ATOM 4068 N N . ARG A 1 528 ? -18.132 17.037 2.388 1.00 97.44 528 ARG A N 1
ATOM 4069 C CA . ARG A 1 528 ? -18.957 17.681 3.419 1.00 97.44 528 ARG A CA 1
ATOM 4070 C C . ARG A 1 528 ? -19.811 16.647 4.148 1.00 97.44 528 ARG A C 1
ATOM 4072 O O . ARG A 1 528 ? -20.521 15.878 3.494 1.00 97.44 528 ARG A O 1
ATOM 4079 N N . PHE A 1 529 ? -19.791 16.695 5.480 1.00 97.19 529 PHE A N 1
ATOM 4080 C CA . PHE A 1 529 ? -20.732 15.948 6.315 1.00 97.19 529 PHE A CA 1
ATOM 4081 C C . PHE A 1 529 ? -22.177 16.331 5.951 1.00 97.19 529 PHE A C 1
ATOM 4083 O O . PHE A 1 529 ? -22.449 17.486 5.613 1.00 97.19 529 PHE A O 1
ATOM 4090 N N . LYS A 1 530 ? -23.085 15.348 5.956 1.00 93.56 530 LYS A N 1
ATOM 4091 C CA . LYS A 1 530 ? -24.466 15.512 5.461 1.00 93.56 530 LYS A CA 1
ATOM 4092 C C . LYS A 1 530 ? -25.455 15.959 6.540 1.00 93.56 530 LYS A C 1
ATOM 4094 O O . LYS A 1 530 ? -26.477 16.546 6.203 1.00 93.56 530 LYS A O 1
ATOM 4099 N N . GLY A 1 531 ? -25.155 15.662 7.803 1.00 95.25 531 GLY A N 1
ATOM 4100 C CA . GLY A 1 531 ? -25.969 16.034 8.956 1.00 95.25 531 GLY A CA 1
ATOM 4101 C C . GLY A 1 531 ? -25.635 17.417 9.521 1.00 95.25 531 GLY A C 1
ATOM 4102 O O . GLY A 1 531 ? -24.865 18.185 8.935 1.00 95.25 531 GLY A O 1
ATOM 4103 N N . THR A 1 532 ? -26.189 17.732 10.691 1.00 97.06 532 THR A N 1
ATOM 4104 C CA . THR A 1 532 ? -25.850 18.961 11.424 1.00 97.06 532 THR A CA 1
ATOM 4105 C C . THR A 1 532 ? -24.624 18.745 12.306 1.00 97.06 532 THR A C 1
ATOM 4107 O O . THR A 1 532 ? -24.435 17.672 12.875 1.00 97.06 532 THR A O 1
ATOM 4110 N N . VAL A 1 533 ? -23.783 19.775 12.418 1.00 97.81 533 VAL A N 1
ATOM 4111 C CA . VAL A 1 533 ? -22.685 19.836 13.387 1.00 97.81 533 VAL A CA 1
ATOM 4112 C C . VAL A 1 533 ? -22.500 21.279 13.855 1.00 97.81 533 VAL A C 1
ATOM 4114 O O . VAL A 1 533 ? -22.353 22.187 13.028 1.00 97.81 533 VAL A O 1
ATOM 4117 N N . GLU A 1 534 ? -22.545 21.482 15.169 1.00 97.81 534 GLU A N 1
ATOM 4118 C CA . GLU A 1 534 ? -22.459 22.783 15.838 1.00 97.81 534 GLU A CA 1
ATOM 4119 C C . GLU A 1 534 ? -21.749 22.678 17.199 1.00 97.81 534 GLU A C 1
ATOM 4121 O O . GLU A 1 534 ? -21.515 21.586 17.717 1.00 97.81 534 GLU A O 1
ATOM 4126 N N . ALA A 1 535 ? -21.384 23.828 17.766 1.00 97.88 535 ALA A N 1
ATOM 4127 C CA . ALA A 1 535 ? -20.837 23.948 19.113 1.00 97.88 535 ALA A CA 1
ATOM 4128 C C . ALA A 1 535 ? -21.902 24.592 20.003 1.00 97.88 535 ALA A C 1
ATOM 4130 O O . ALA A 1 535 ? -22.368 25.690 19.692 1.00 97.88 535 ALA A O 1
ATOM 4131 N N . LYS A 1 536 ? -22.292 23.924 21.090 1.00 97.44 536 LYS A N 1
ATOM 4132 C CA . LYS A 1 536 ? -23.380 24.380 21.961 1.00 97.44 536 LYS A CA 1
ATOM 4133 C C . LYS A 1 536 ? -23.143 23.919 23.397 1.00 97.44 536 LYS A C 1
ATOM 4135 O O . LYS A 1 536 ? -22.748 22.780 23.610 1.00 97.44 536 LYS A O 1
ATOM 4140 N N . ASP A 1 537 ? -23.365 24.800 24.371 1.00 95.12 537 ASP A N 1
ATOM 4141 C CA . ASP A 1 537 ? -23.285 24.499 25.811 1.00 95.12 537 ASP A CA 1
ATOM 4142 C C . ASP A 1 537 ? -21.959 23.818 26.237 1.00 95.12 537 ASP A C 1
ATOM 4144 O O . ASP A 1 537 ? -21.927 22.932 27.087 1.00 95.12 537 ASP A O 1
ATOM 4148 N N . GLY A 1 538 ? -20.845 24.210 25.599 1.00 93.81 538 GLY A N 1
ATOM 4149 C CA . GLY A 1 538 ? -19.510 23.627 25.813 1.00 93.81 538 GLY A CA 1
ATOM 4150 C C . GLY A 1 538 ? -19.280 22.251 25.166 1.00 93.81 538 GLY A C 1
ATOM 4151 O O . GLY A 1 538 ? -18.209 21.673 25.333 1.00 93.81 538 GLY A O 1
ATOM 4152 N N . LYS A 1 539 ? -20.255 21.730 24.415 1.00 95.88 539 LYS A N 1
ATOM 4153 C CA . LYS A 1 539 ? -20.241 20.411 23.772 1.00 95.88 539 LYS A CA 1
ATOM 4154 C C . LYS A 1 539 ? -20.226 20.498 22.247 1.00 95.88 539 LYS A C 1
ATOM 4156 O O . LYS A 1 539 ? -20.677 21.479 21.649 1.00 95.88 539 LYS A O 1
ATOM 4161 N N . LEU A 1 540 ? -19.741 19.429 21.618 1.00 96.75 540 LEU A N 1
ATOM 4162 C CA . LEU A 1 540 ? -19.915 19.194 20.186 1.00 96.75 540 LEU A CA 1
ATOM 4163 C C . LEU A 1 540 ? -21.300 18.581 19.986 1.00 96.75 540 LEU A C 1
ATOM 4165 O O . LEU A 1 540 ? -21.591 17.544 20.571 1.00 96.75 540 LEU A O 1
ATOM 4169 N N . VAL A 1 541 ? -22.159 19.200 19.179 1.00 97.50 541 VAL A N 1
ATOM 4170 C CA . VAL A 1 541 ? -23.500 18.676 18.891 1.00 97.50 541 VAL A CA 1
ATOM 4171 C C . VAL A 1 541 ? -23.557 18.214 17.443 1.00 97.50 541 VAL A C 1
ATOM 4173 O O . VAL A 1 541 ? -23.313 19.003 16.532 1.00 97.50 541 VAL A O 1
ATOM 4176 N N . ILE A 1 542 ? -23.876 16.936 17.224 1.00 95.00 542 ILE A N 1
ATOM 4177 C CA . ILE A 1 542 ? -23.993 16.317 15.896 1.00 95.00 542 ILE A CA 1
ATOM 4178 C C . ILE A 1 542 ? -25.353 15.637 15.783 1.00 95.00 542 ILE A C 1
ATOM 4180 O O . ILE A 1 542 ? -25.719 14.826 16.629 1.00 95.00 542 ILE A O 1
ATOM 4184 N N . ASN A 1 543 ? -26.124 15.985 14.748 1.00 95.00 543 ASN A N 1
ATOM 4185 C CA . ASN A 1 543 ? -27.503 15.513 14.547 1.00 95.00 543 ASN A CA 1
ATOM 4186 C C . ASN A 1 543 ? -28.422 15.698 15.782 1.00 95.00 543 ASN A C 1
ATOM 4188 O O . ASN A 1 543 ? -29.385 14.958 15.959 1.00 95.00 543 ASN A O 1
ATOM 4192 N N . GLY A 1 544 ? -28.129 16.685 16.639 1.00 94.88 544 GLY A N 1
ATOM 4193 C CA . GLY A 1 544 ? -28.848 16.952 17.892 1.00 94.88 544 GLY A CA 1
ATOM 4194 C C . GLY A 1 544 ? -28.346 16.178 19.122 1.00 94.88 544 GLY A C 1
ATOM 4195 O O . GLY A 1 544 ? -28.712 16.537 20.238 1.00 94.88 544 GLY A O 1
ATOM 4196 N N . VAL A 1 545 ? -27.477 15.177 18.953 1.00 92.69 545 VAL A N 1
ATOM 4197 C CA . VAL A 1 545 ? -26.807 14.461 20.055 1.00 92.69 545 VAL A CA 1
ATOM 4198 C C . VAL A 1 545 ? -25.637 15.305 20.567 1.00 92.69 545 VAL A C 1
ATOM 4200 O O . VAL A 1 545 ? -24.904 15.871 19.758 1.00 92.69 545 VAL A O 1
ATOM 4203 N N . ALA A 1 546 ? -25.455 15.406 21.889 1.00 95.75 546 ALA A N 1
ATOM 4204 C CA . ALA A 1 546 ? -24.472 16.294 22.521 1.00 95.75 546 ALA A CA 1
ATOM 4205 C C . ALA A 1 546 ? -23.286 15.533 23.144 1.00 95.75 546 ALA A C 1
ATOM 4207 O O . ALA A 1 546 ? -23.380 14.988 24.245 1.00 95.75 546 ALA A O 1
ATOM 4208 N N . ILE A 1 547 ? -22.149 15.568 22.452 1.00 96.62 547 ILE A N 1
ATOM 4209 C CA . ILE A 1 547 ? -20.901 14.869 22.765 1.00 96.62 547 ILE A CA 1
ATOM 4210 C C . ILE A 1 547 ? -20.025 15.731 23.684 1.00 96.62 547 ILE A C 1
ATOM 4212 O O . ILE A 1 547 ? -19.745 16.899 23.396 1.00 96.62 547 ILE A O 1
ATOM 4216 N N . THR A 1 548 ? -19.570 15.156 24.797 1.00 96.75 548 THR A N 1
ATOM 4217 C CA . THR A 1 548 ? -18.647 15.821 25.732 1.00 96.75 548 THR A CA 1
ATOM 4218 C C . THR A 1 548 ? -17.241 15.914 25.128 1.00 96.75 548 THR A C 1
ATOM 4220 O O . THR A 1 548 ? -16.758 14.954 24.530 1.00 96.75 548 THR A O 1
ATOM 4223 N N . VAL A 1 549 ? -16.565 17.054 25.289 1.00 96.00 549 VAL A N 1
ATOM 4224 C CA . VAL A 1 549 ? -15.211 17.275 24.754 1.00 96.00 549 VAL A CA 1
ATOM 4225 C C . VAL A 1 549 ? -14.214 17.492 25.891 1.00 96.00 549 VAL A C 1
ATOM 4227 O O . VAL A 1 549 ? -14.413 18.354 26.743 1.00 96.00 549 VAL A O 1
ATOM 4230 N N . PHE A 1 550 ? -13.130 16.719 25.868 1.00 95.31 550 PHE A N 1
ATOM 4231 C CA . PHE A 1 550 ? -11.962 16.839 26.739 1.00 95.31 550 PHE A CA 1
ATOM 4232 C C . PHE A 1 550 ? -10.739 17.335 25.942 1.00 95.31 550 PHE A C 1
ATOM 4234 O O . PHE A 1 550 ? -10.679 17.189 24.718 1.00 95.31 550 PHE A O 1
ATOM 4241 N N . ALA A 1 551 ? -9.753 17.908 26.637 1.00 94.25 551 ALA A N 1
ATOM 4242 C CA . ALA A 1 551 ? -8.546 18.492 26.040 1.00 94.25 551 ALA A CA 1
ATOM 4243 C C . ALA A 1 551 ? -7.256 18.038 26.757 1.00 94.25 551 ALA A C 1
ATOM 4245 O O . ALA A 1 551 ? -6.295 18.798 26.886 1.00 94.25 551 ALA A O 1
ATOM 4246 N N . GLU A 1 552 ? -7.230 16.792 27.237 1.00 95.00 552 GLU A N 1
ATOM 4247 C CA . GLU A 1 552 ? -6.132 16.243 28.032 1.00 95.00 552 GLU A CA 1
ATOM 4248 C C . GLU A 1 552 ? -5.007 15.656 27.176 1.00 95.00 552 GLU A C 1
ATOM 4250 O O . GLU A 1 552 ? -5.236 15.011 26.148 1.00 95.00 552 GLU A O 1
ATOM 4255 N N . LYS A 1 553 ? -3.768 15.842 27.646 1.00 92.75 553 LYS A N 1
ATOM 4256 C CA . LYS A 1 553 ? -2.550 15.256 27.050 1.00 92.75 553 LYS A CA 1
ATOM 4257 C C . LYS A 1 553 ? -2.153 13.922 27.681 1.00 92.75 553 LYS A C 1
ATOM 4259 O O . LYS A 1 553 ? -1.446 13.147 27.040 1.00 92.75 553 LYS A O 1
ATOM 4264 N N . ASP A 1 554 ? -2.587 13.669 28.914 1.00 93.12 554 ASP A N 1
ATOM 4265 C CA . ASP A 1 554 ? -2.400 12.395 29.606 1.00 93.12 554 ASP A CA 1
ATOM 4266 C C . ASP A 1 554 ? -3.680 11.548 29.458 1.00 93.12 554 ASP A C 1
ATOM 4268 O O . ASP A 1 554 ? -4.736 11.959 29.948 1.00 93.12 554 ASP A O 1
ATOM 4272 N N . PRO A 1 555 ? -3.620 10.363 28.820 1.00 94.25 555 PRO A N 1
ATOM 4273 C CA . PRO A 1 555 ? -4.757 9.451 28.696 1.00 94.25 555 PRO A CA 1
ATOM 4274 C C . PRO A 1 555 ? -5.451 9.079 30.012 1.00 94.25 555 PRO A C 1
ATOM 4276 O O . PRO A 1 555 ? -6.619 8.691 29.977 1.00 94.25 555 PRO A O 1
ATOM 4279 N N . SER A 1 556 ? -4.745 9.175 31.146 1.00 95.94 556 SER A N 1
ATOM 4280 C CA . SER A 1 556 ? -5.255 8.869 32.486 1.00 95.94 556 SER A CA 1
ATOM 4281 C C . SER A 1 556 ? -5.889 10.049 33.225 1.00 95.94 556 SER A C 1
ATOM 4283 O O . SER A 1 556 ? -6.536 9.831 34.247 1.00 95.94 556 SER A O 1
ATOM 4285 N N . ALA A 1 557 ? -5.769 11.272 32.699 1.00 97.00 557 ALA A N 1
ATOM 4286 C CA . ALA A 1 557 ? -6.518 12.430 33.188 1.00 97.00 557 ALA A CA 1
ATOM 4287 C C . ALA A 1 557 ? -7.950 12.491 32.616 1.00 97.00 557 ALA A C 1
ATOM 4289 O O . ALA A 1 557 ? -8.826 13.115 33.216 1.00 97.00 557 ALA A O 1
ATOM 4290 N N . ILE A 1 558 ? -8.212 11.825 31.482 1.00 96.50 558 ILE A N 1
ATOM 4291 C CA . ILE A 1 558 ? -9.509 11.867 30.793 1.00 96.50 558 ILE A CA 1
ATOM 4292 C C . ILE A 1 558 ? -10.582 11.152 31.624 1.00 96.50 558 ILE A C 1
ATOM 4294 O O . ILE A 1 558 ? -10.501 9.950 31.863 1.00 96.50 558 ILE A O 1
ATOM 4298 N N . GLN A 1 559 ? -11.629 11.877 32.016 1.00 95.94 559 GLN A N 1
ATOM 4299 C CA . GLN A 1 559 ? -12.698 11.374 32.886 1.00 95.94 559 GLN A CA 1
ATOM 4300 C C . GLN A 1 559 ? -13.783 10.613 32.099 1.00 95.94 559 GLN A C 1
ATOM 4302 O O . GLN A 1 559 ? -14.963 10.963 32.158 1.00 95.94 559 GLN A O 1
ATOM 4307 N N . TRP A 1 560 ? -13.404 9.573 31.349 1.00 96.50 560 TRP A N 1
ATOM 4308 C CA . TRP A 1 560 ? -14.310 8.772 30.510 1.00 96.50 560 TRP A CA 1
ATOM 4309 C C . TRP A 1 560 ? -15.579 8.300 31.243 1.00 96.50 560 TRP A C 1
ATOM 4311 O O . TRP A 1 560 ? -16.687 8.454 30.721 1.00 96.50 560 TRP A O 1
ATOM 4321 N N . GLY A 1 561 ? -15.443 7.819 32.484 1.00 93.75 561 GLY A N 1
ATOM 4322 C CA . GLY A 1 561 ? -16.559 7.359 33.316 1.00 93.75 561 GLY A CA 1
ATOM 4323 C C . GLY A 1 561 ? -17.622 8.429 33.585 1.00 93.75 561 GLY A C 1
ATOM 4324 O O . GLY A 1 561 ? -18.796 8.093 33.689 1.00 93.75 561 GLY A O 1
ATOM 4325 N N . SER A 1 562 ? -17.261 9.720 33.588 1.00 96.31 562 SER A N 1
ATOM 4326 C CA . SER A 1 562 ? -18.234 10.819 33.745 1.00 96.31 562 SER A CA 1
ATOM 4327 C C . SER A 1 562 ? -19.207 10.960 32.561 1.00 96.31 562 SER A C 1
ATOM 4329 O O . SER A 1 562 ? -20.186 11.699 32.644 1.00 96.31 562 SER A O 1
ATOM 4331 N N . THR A 1 563 ? -18.945 10.247 31.459 1.00 94.62 563 THR A N 1
ATOM 4332 C CA . THR A 1 563 ? -19.729 10.281 30.213 1.00 94.62 563 THR A CA 1
ATOM 4333 C C . THR A 1 563 ? -20.354 8.936 29.834 1.00 94.62 563 THR A C 1
ATOM 4335 O O . THR A 1 563 ? -21.082 8.877 28.851 1.00 94.62 563 THR A O 1
ATOM 4338 N N . GLY A 1 564 ? -20.077 7.859 30.582 1.00 92.56 564 GLY A N 1
ATOM 4339 C CA . GLY A 1 564 ? -20.467 6.492 30.206 1.00 92.56 564 GLY A CA 1
ATOM 4340 C C . GLY A 1 564 ? -19.612 5.867 29.091 1.00 92.56 564 GLY A C 1
ATOM 4341 O O . GLY A 1 564 ? -20.013 4.865 28.504 1.00 92.56 564 GLY A O 1
ATOM 4342 N N . ALA A 1 565 ? -18.442 6.434 28.775 1.00 95.50 565 ALA A N 1
ATOM 4343 C CA . ALA A 1 565 ? -17.570 5.943 27.706 1.00 95.50 565 ALA A CA 1
ATOM 4344 C C . ALA A 1 565 ? -16.837 4.642 28.102 1.00 95.50 565 ALA A C 1
ATOM 4346 O O . ALA A 1 565 ? -15.696 4.665 28.566 1.00 95.50 565 ALA A O 1
ATOM 4347 N N . GLU A 1 566 ? -17.490 3.492 27.912 1.00 95.69 566 GLU A N 1
ATOM 4348 C CA . GLU A 1 566 ? -16.920 2.179 28.252 1.00 95.69 566 GLU A CA 1
ATOM 4349 C C . GLU A 1 566 ? -15.836 1.696 27.266 1.00 95.69 566 GLU A C 1
ATOM 4351 O O . GLU A 1 566 ? -14.863 1.066 27.688 1.00 95.69 566 GLU A O 1
ATOM 4356 N N . TYR A 1 567 ? -15.976 1.991 25.968 1.00 97.19 567 TYR A N 1
ATOM 4357 C CA . TYR A 1 567 ? -15.079 1.521 24.901 1.00 97.19 567 TYR A CA 1
ATOM 4358 C C . TYR A 1 567 ? -14.381 2.702 24.217 1.00 97.19 567 TYR A C 1
ATOM 4360 O O . TYR A 1 567 ? -15.037 3.572 23.648 1.00 97.19 567 TYR A O 1
ATOM 4368 N N . ILE A 1 568 ? -13.045 2.724 24.250 1.00 98.06 568 ILE A N 1
ATOM 4369 C CA . ILE A 1 568 ? -12.225 3.843 23.759 1.00 98.06 568 ILE A CA 1
ATOM 4370 C C . ILE A 1 568 ? -11.475 3.455 22.485 1.00 98.06 568 ILE A C 1
ATOM 4372 O O . ILE A 1 568 ? -10.791 2.433 22.447 1.00 98.06 568 ILE A O 1
ATOM 4376 N N . VAL A 1 569 ? -11.547 4.302 21.455 1.00 98.12 569 VAL A N 1
ATOM 4377 C CA . VAL A 1 569 ? -10.739 4.174 20.233 1.00 98.12 569 VAL A CA 1
ATOM 4378 C C . VAL A 1 569 ? -9.465 5.004 20.380 1.00 98.12 569 VAL A C 1
ATOM 4380 O O . VAL A 1 569 ? -9.468 6.219 20.180 1.00 98.12 569 VAL A O 1
ATOM 4383 N N . GLU A 1 570 ? -8.358 4.342 20.714 1.00 97.69 570 GLU A N 1
ATOM 4384 C CA . GLU A 1 570 ? -7.036 4.970 20.777 1.00 97.69 570 GLU A CA 1
ATOM 4385 C C . GLU A 1 570 ? -6.508 5.175 19.353 1.00 97.69 570 GLU A C 1
ATOM 4387 O O . GLU A 1 570 ? -6.017 4.245 18.707 1.00 97.69 570 GLU A O 1
ATOM 4392 N N . SER A 1 571 ? -6.639 6.411 18.864 1.00 96.38 571 SER A N 1
ATOM 4393 C CA . SER A 1 571 ? -6.333 6.798 17.480 1.00 96.38 571 SER A CA 1
ATOM 4394 C C . SER A 1 571 ? -5.295 7.921 17.349 1.00 96.38 571 SER A C 1
ATOM 4396 O O . SER A 1 571 ? -5.040 8.400 16.244 1.00 96.38 571 SER A O 1
ATOM 4398 N N . THR A 1 572 ? -4.604 8.278 18.440 1.00 92.75 572 THR A N 1
ATOM 4399 C CA . THR A 1 572 ? -3.511 9.273 18.420 1.00 92.75 572 THR A CA 1
ATOM 4400 C C . THR A 1 572 ? -2.260 8.768 17.692 1.00 92.75 572 THR A C 1
ATOM 4402 O O . THR A 1 572 ? -1.437 9.552 17.210 1.00 92.75 572 THR A O 1
ATOM 4405 N N . GLY A 1 573 ? -2.046 7.447 17.669 1.00 89.94 573 GLY A N 1
ATOM 4406 C CA . GLY A 1 573 ? -0.791 6.851 17.208 1.00 89.94 573 GLY A CA 1
ATOM 4407 C C . GLY A 1 573 ? 0.400 7.137 18.139 1.00 89.94 573 GLY A C 1
ATOM 4408 O O . GLY A 1 573 ? 1.553 7.131 17.690 1.00 89.94 573 GLY A O 1
ATOM 4409 N N . VAL A 1 574 ? 0.151 7.435 19.420 1.00 90.19 574 VAL A N 1
ATOM 4410 C CA . VAL A 1 574 ? 1.164 7.525 20.493 1.00 90.19 574 VAL A CA 1
ATOM 4411 C C . VAL A 1 574 ? 1.105 6.300 21.404 1.00 90.19 574 VAL A C 1
ATOM 4413 O O . VAL A 1 574 ? 2.146 5.714 21.717 1.00 90.19 574 VAL A O 1
ATOM 4416 N N . PHE A 1 575 ? -0.099 5.909 21.824 1.00 94.62 575 PHE A N 1
ATOM 4417 C CA . PHE A 1 575 ? -0.320 4.979 22.931 1.00 94.62 575 PHE A CA 1
ATOM 4418 C C . PHE A 1 575 ? -0.546 3.536 22.438 1.00 94.62 575 PHE A C 1
ATOM 4420 O O . PHE A 1 575 ? -1.443 2.832 22.879 1.00 94.62 575 PHE A O 1
ATOM 4427 N N . THR A 1 576 ? 0.290 3.078 21.498 1.00 95.81 576 THR A N 1
ATOM 4428 C CA . THR A 1 576 ? 0.089 1.825 20.738 1.00 95.81 576 THR A CA 1
ATOM 4429 C C . THR A 1 576 ? 0.615 0.550 21.424 1.00 95.81 576 THR A C 1
ATOM 4431 O O . THR A 1 576 ? 0.900 -0.441 20.744 1.00 95.81 576 THR A O 1
ATOM 4434 N N . THR A 1 577 ? 0.781 0.562 22.747 1.00 97.94 577 THR A N 1
ATOM 4435 C CA . THR A 1 577 ? 1.183 -0.603 23.562 1.00 97.94 577 THR A CA 1
ATOM 4436 C C . THR A 1 577 ? 0.208 -0.824 24.712 1.00 97.94 577 THR A C 1
ATOM 4438 O O . THR A 1 577 ? -0.483 0.120 25.095 1.00 97.94 577 THR A O 1
ATOM 4441 N N . ILE A 1 578 ? 0.151 -2.035 25.281 1.00 98.31 578 ILE A N 1
ATOM 4442 C CA . ILE A 1 578 ? -0.800 -2.376 26.357 1.00 98.31 578 ILE A CA 1
ATOM 4443 C C . ILE A 1 578 ? -0.645 -1.414 27.535 1.00 98.31 578 ILE A C 1
ATOM 4445 O O . ILE A 1 578 ? -1.626 -0.803 27.947 1.00 98.31 578 ILE A O 1
ATOM 4449 N N . ASP A 1 579 ? 0.582 -1.234 28.025 1.00 97.75 579 ASP A N 1
ATOM 4450 C CA . ASP A 1 579 ? 0.948 -0.289 29.092 1.00 97.75 579 ASP A CA 1
ATOM 4451 C C . ASP A 1 579 ? 0.366 1.121 28.857 1.00 97.75 579 ASP A C 1
ATOM 4453 O O . ASP A 1 579 ? -0.365 1.662 29.688 1.00 97.75 579 ASP A O 1
ATOM 4457 N N . LYS A 1 580 ? 0.607 1.680 27.667 1.00 97.44 580 LYS A N 1
ATOM 4458 C CA . LYS A 1 580 ? 0.225 3.053 27.322 1.00 97.44 580 LYS A CA 1
ATOM 4459 C C . LYS A 1 580 ? -1.269 3.230 27.094 1.00 97.44 580 LYS A C 1
ATOM 4461 O O . LYS A 1 580 ? -1.835 4.214 27.554 1.00 97.44 580 LYS A O 1
ATOM 4466 N N . ALA A 1 581 ? -1.907 2.292 26.400 1.00 97.62 581 ALA A N 1
ATOM 4467 C CA . ALA A 1 581 ? -3.349 2.309 26.180 1.00 97.62 581 ALA A CA 1
ATOM 4468 C C . ALA A 1 581 ? -4.122 2.086 27.492 1.00 97.62 581 ALA A C 1
ATOM 4470 O O . ALA A 1 581 ? -5.160 2.710 27.711 1.00 97.62 581 ALA A O 1
ATOM 4471 N N . SER A 1 582 ? -3.586 1.265 28.406 1.00 98.06 582 SER A N 1
ATOM 4472 C CA . SER A 1 582 ? -4.193 0.987 29.719 1.00 98.06 582 SER A CA 1
ATOM 4473 C C . SER A 1 582 ? -4.330 2.228 30.603 1.00 98.06 582 SER A C 1
ATOM 4475 O O . SER A 1 582 ? -5.123 2.221 31.543 1.00 98.06 582 SER A O 1
ATOM 4477 N N . ALA A 1 583 ? -3.625 3.323 30.301 1.00 97.50 583 ALA A N 1
ATOM 4478 C CA . ALA A 1 583 ? -3.810 4.595 30.989 1.00 97.50 583 ALA A CA 1
ATOM 4479 C C . ALA A 1 583 ? -5.257 5.125 30.879 1.00 97.50 583 ALA A C 1
ATOM 4481 O O . ALA A 1 583 ? -5.757 5.667 31.861 1.00 97.50 583 ALA A O 1
ATOM 4482 N N . HIS A 1 584 ? -5.974 4.875 29.772 1.00 97.50 584 HIS A N 1
ATOM 4483 C CA . HIS A 1 584 ? -7.399 5.225 29.651 1.00 97.50 584 HIS A CA 1
ATOM 4484 C C . HIS A 1 584 ? -8.307 4.478 30.642 1.00 97.50 584 HIS A C 1
ATOM 4486 O O . HIS A 1 584 ? -9.349 5.006 31.027 1.00 97.50 584 HIS A O 1
ATOM 4492 N N . LEU A 1 585 ? -7.926 3.274 31.089 1.00 97.31 585 LEU A N 1
ATOM 4493 C CA . LEU A 1 585 ? -8.727 2.484 32.037 1.00 97.31 585 LEU A CA 1
ATOM 4494 C C . LEU A 1 585 ? -8.825 3.184 33.406 1.00 97.31 585 LEU A C 1
ATOM 4496 O O . LEU A 1 585 ? -9.849 3.089 34.076 1.00 97.31 585 LEU A O 1
ATOM 4500 N N . LYS A 1 586 ? -7.806 3.974 33.786 1.00 96.06 586 LYS A N 1
ATOM 4501 C CA . LYS A 1 586 ? -7.837 4.830 34.990 1.00 96.06 586 LYS A CA 1
ATOM 4502 C C . LYS A 1 586 ? -8.931 5.903 34.926 1.00 96.06 586 LYS A C 1
ATOM 4504 O O . LYS A 1 586 ? -9.442 6.303 35.963 1.00 96.06 586 LYS A O 1
ATOM 4509 N N . GLY A 1 587 ? -9.306 6.328 33.718 1.00 91.62 587 GLY A N 1
ATOM 4510 C CA . GLY A 1 587 ? -10.400 7.265 33.464 1.00 91.62 587 GLY A CA 1
ATOM 4511 C C . GLY A 1 587 ? -11.805 6.662 33.585 1.00 91.62 587 GLY A C 1
ATOM 4512 O O . GLY A 1 587 ? -12.785 7.377 33.389 1.00 91.62 587 GLY A O 1
ATOM 4513 N N . GLY A 1 588 ? -11.926 5.359 33.869 1.00 92.94 588 GLY A N 1
ATOM 4514 C CA . GLY A 1 588 ? -13.203 4.639 33.953 1.00 92.94 588 GLY A CA 1
ATOM 4515 C C . GLY A 1 588 ? -13.613 3.890 32.679 1.00 92.94 588 GLY A C 1
ATOM 4516 O O . GLY A 1 588 ? -14.727 3.377 32.618 1.00 92.94 588 GLY A O 1
ATOM 4517 N N . ALA A 1 589 ? -12.740 3.801 31.671 1.00 95.00 589 ALA A N 1
ATOM 4518 C CA . ALA A 1 589 ? -12.982 2.966 30.494 1.00 95.00 589 ALA A CA 1
ATOM 4519 C C . ALA A 1 589 ? -12.889 1.463 30.830 1.00 95.00 589 ALA A C 1
ATOM 4521 O O . ALA A 1 589 ? -12.012 1.044 31.587 1.00 95.00 589 ALA A O 1
ATOM 4522 N N . LYS A 1 590 ? -13.735 0.635 30.204 1.00 95.88 590 LYS A N 1
ATOM 4523 C CA . LYS A 1 590 ? -13.685 -0.835 30.300 1.00 95.88 590 LYS A CA 1
ATOM 4524 C C . LYS A 1 590 ? -12.751 -1.476 29.272 1.00 95.88 590 LYS A C 1
ATOM 4526 O O . LYS A 1 590 ? -12.172 -2.521 29.568 1.00 95.88 590 LYS A O 1
ATOM 4531 N N . LYS A 1 591 ? -12.635 -0.920 28.059 1.00 97.19 591 LYS A N 1
ATOM 4532 C CA . LYS A 1 591 ? -11.809 -1.497 26.982 1.00 97.19 591 LYS A CA 1
ATOM 4533 C C . LYS A 1 591 ? -11.224 -0.438 26.052 1.00 97.19 591 LYS A C 1
ATOM 4535 O O . LYS A 1 591 ? -11.848 0.591 25.804 1.00 97.19 591 LYS A O 1
ATOM 4540 N N . VAL A 1 592 ? -10.039 -0.714 25.507 1.00 98.31 592 VAL A N 1
ATOM 4541 C CA . VAL A 1 592 ? -9.354 0.157 24.540 1.00 98.31 592 VAL A CA 1
ATOM 4542 C C . VAL A 1 592 ? -9.047 -0.598 23.248 1.00 98.31 592 VAL A C 1
ATOM 4544 O O . VAL A 1 592 ? -8.442 -1.671 23.277 1.00 98.31 592 VAL A O 1
ATOM 4547 N N . ILE A 1 593 ? -9.443 -0.016 22.116 1.00 98.25 593 ILE A N 1
ATOM 4548 C CA . ILE A 1 593 ? -9.174 -0.498 20.762 1.00 98.25 593 ILE A CA 1
ATOM 4549 C C . ILE A 1 593 ? -8.132 0.441 20.147 1.00 98.25 593 ILE A C 1
ATOM 4551 O O . ILE A 1 593 ? -8.432 1.586 19.813 1.00 98.25 593 ILE A O 1
ATOM 4555 N N . ILE A 1 594 ? -6.901 -0.039 19.982 1.00 98.50 594 ILE A N 1
ATOM 4556 C CA . ILE A 1 594 ? -5.824 0.696 19.311 1.00 98.50 594 ILE A CA 1
ATOM 4557 C C . ILE A 1 594 ? -6.084 0.661 17.797 1.00 98.50 594 ILE A C 1
ATOM 4559 O O . ILE A 1 594 ? -6.059 -0.412 17.182 1.00 98.50 594 ILE A O 1
ATOM 4563 N N . SER A 1 595 ? -6.277 1.827 17.171 1.00 97.12 595 SER A N 1
ATOM 4564 C CA . SER A 1 595 ? -6.505 1.968 15.721 1.00 97.12 595 SER A CA 1
ATOM 4565 C C . SER A 1 595 ? -5.192 1.964 14.908 1.00 97.12 595 SER A C 1
ATOM 4567 O O . SER A 1 595 ? -4.996 2.748 13.976 1.00 97.12 595 SER A O 1
ATOM 4569 N N . ALA A 1 596 ? -4.255 1.108 15.314 1.00 95.44 596 ALA A N 1
ATOM 4570 C CA . ALA A 1 596 ? -2.953 0.875 14.698 1.00 95.44 596 ALA A CA 1
ATOM 4571 C C . ALA A 1 596 ? -2.397 -0.486 15.168 1.00 95.44 596 ALA A C 1
ATOM 4573 O O . ALA A 1 596 ? -2.806 -0.967 16.231 1.00 95.44 596 ALA A O 1
ATOM 4574 N N . PRO A 1 597 ? -1.431 -1.101 14.453 1.00 94.12 597 PRO A N 1
ATOM 4575 C CA . PRO A 1 597 ? -0.750 -2.302 14.927 1.00 94.12 597 PRO A CA 1
ATOM 4576 C C . PRO A 1 597 ? -0.064 -2.075 16.272 1.00 94.12 597 PRO A C 1
ATOM 4578 O O . PRO A 1 597 ? 0.654 -1.090 16.453 1.00 94.12 597 PRO A O 1
ATOM 4581 N N . SER A 1 598 ? -0.229 -3.030 17.182 1.00 95.88 598 SER A N 1
ATOM 4582 C CA . SER A 1 598 ? 0.480 -3.046 18.458 1.00 95.88 598 SER A CA 1
ATOM 4583 C C . SER A 1 598 ? 1.685 -3.993 18.431 1.00 95.88 598 SER A C 1
ATOM 4585 O O . SER A 1 598 ? 1.745 -4.949 17.648 1.00 95.88 598 SER A O 1
ATOM 4587 N N . ALA A 1 599 ? 2.670 -3.717 19.287 1.00 94.31 599 ALA A N 1
ATOM 4588 C CA . ALA A 1 599 ? 3.809 -4.608 19.494 1.00 94.31 599 ALA A CA 1
ATOM 4589 C C . ALA A 1 599 ? 3.399 -5.835 20.329 1.00 94.31 599 ALA A C 1
ATOM 4591 O O . ALA A 1 599 ? 3.739 -6.970 19.975 1.00 94.31 599 ALA A O 1
ATOM 4592 N N . ASP A 1 600 ? 2.636 -5.568 21.388 1.00 96.31 600 ASP A N 1
ATOM 4593 C CA . ASP A 1 600 ? 2.284 -6.434 22.511 1.00 96.31 600 ASP A CA 1
ATOM 4594 C C . ASP A 1 600 ? 0.779 -6.749 22.590 1.00 96.31 600 ASP A C 1
ATOM 4596 O O . ASP A 1 600 ? 0.433 -7.889 22.895 1.00 96.31 600 ASP A O 1
ATOM 4600 N N . ALA A 1 601 ? -0.119 -5.806 22.272 1.00 97.56 601 ALA A N 1
ATOM 4601 C CA . ALA A 1 601 ? -1.561 -6.069 22.326 1.00 97.56 601 ALA A CA 1
ATOM 4602 C C . ALA A 1 601 ? -2.017 -7.065 21.233 1.00 97.56 601 ALA A C 1
ATOM 4604 O O . ALA A 1 601 ? -1.511 -7.015 20.101 1.00 97.56 601 ALA A O 1
ATOM 4605 N N . PRO A 1 602 ? -2.995 -7.947 21.527 1.00 97.81 602 PRO A N 1
ATOM 4606 C CA . PRO A 1 602 ? -3.551 -8.874 20.546 1.00 97.81 602 PRO A CA 1
ATOM 4607 C C . PRO A 1 602 ? -4.220 -8.112 19.397 1.00 97.81 602 PRO A C 1
ATOM 4609 O O . PRO A 1 602 ? -4.916 -7.114 19.605 1.00 97.81 602 PRO A O 1
ATOM 4612 N N . MET A 1 603 ? -3.985 -8.586 18.172 1.00 98.44 603 MET A N 1
ATOM 4613 C CA . MET A 1 603 ? -4.536 -8.001 16.953 1.00 98.44 603 MET A CA 1
ATOM 4614 C C . MET A 1 603 ? -5.701 -8.831 16.426 1.00 98.44 603 MET A C 1
ATOM 4616 O O . MET A 1 603 ? -5.616 -10.056 16.350 1.00 98.44 603 MET A O 1
ATOM 4620 N N . TYR A 1 604 ? -6.749 -8.134 16.004 1.00 98.62 604 TYR A N 1
ATOM 4621 C CA . TYR A 1 604 ? -7.954 -8.706 15.427 1.00 98.62 604 TYR A CA 1
ATOM 4622 C C . TYR A 1 604 ? -8.221 -8.086 14.056 1.00 98.62 604 TYR A C 1
ATOM 4624 O O . TYR A 1 604 ? -8.024 -6.887 13.858 1.00 98.62 604 TYR A O 1
ATOM 4632 N N . VAL A 1 605 ? -8.653 -8.917 13.109 1.00 98.69 605 VAL A N 1
ATOM 4633 C CA . VAL A 1 605 ? -9.153 -8.509 11.793 1.00 98.69 605 VAL A CA 1
ATOM 4634 C C . VAL A 1 605 ? -10.511 -9.175 11.580 1.00 98.69 605 VAL A C 1
ATOM 4636 O O . VAL A 1 605 ? -10.649 -10.398 11.691 1.00 98.69 605 VAL A O 1
ATOM 4639 N N . CYS A 1 606 ? -11.526 -8.366 11.277 1.00 98.06 606 CYS A N 1
ATOM 4640 C CA . CYS A 1 606 ? -12.889 -8.854 11.082 1.00 98.06 606 CYS A CA 1
ATOM 4641 C C . CYS A 1 606 ? -12.961 -9.812 9.881 1.00 98.06 606 CYS A C 1
ATOM 4643 O O . CYS A 1 606 ? -12.341 -9.565 8.847 1.00 98.06 606 CYS A O 1
ATOM 4645 N N . GLY A 1 607 ? -13.686 -10.924 10.034 1.00 96.56 607 GLY A N 1
ATOM 4646 C CA . GLY A 1 607 ? -13.728 -12.018 9.051 1.00 96.56 607 GLY A CA 1
ATOM 4647 C C . GLY A 1 607 ? -12.477 -12.914 9.011 1.00 96.56 607 GLY A C 1
ATOM 4648 O O . GLY A 1 607 ? -12.415 -13.828 8.192 1.00 96.56 607 GLY A O 1
ATOM 4649 N N . VAL A 1 608 ? -11.466 -12.682 9.860 1.00 98.50 608 VAL A N 1
ATOM 4650 C CA . VAL A 1 608 ? -10.218 -13.473 9.853 1.00 98.50 608 VAL A CA 1
ATOM 4651 C C . VAL A 1 608 ? -9.986 -14.237 11.152 1.00 98.50 608 VAL A C 1
ATOM 4653 O O . VAL A 1 608 ? -9.786 -15.444 11.074 1.00 98.50 608 VAL A O 1
ATOM 4656 N N . ASN A 1 609 ? -9.988 -13.556 12.307 1.00 98.31 609 ASN A N 1
ATOM 4657 C CA . ASN A 1 609 ? -9.619 -14.165 13.597 1.00 98.31 609 ASN A CA 1
ATOM 4658 C C . ASN A 1 609 ? -10.443 -13.669 14.805 1.00 98.31 609 ASN A C 1
ATOM 4660 O O . ASN A 1 609 ? -9.935 -13.580 15.923 1.00 98.31 609 ASN A O 1
ATOM 4664 N N . LEU A 1 610 ? -11.705 -13.279 14.593 1.00 97.44 610 LEU A N 1
ATOM 4665 C CA . LEU A 1 610 ? -12.582 -12.843 15.693 1.00 97.44 610 LEU A CA 1
ATOM 4666 C C . LEU A 1 610 ? -12.925 -13.990 16.663 1.00 97.44 610 LEU A C 1
ATOM 4668 O O . LEU A 1 610 ? -13.140 -13.747 17.842 1.00 97.44 610 LEU A O 1
ATOM 4672 N N . ASP A 1 611 ? -12.882 -15.234 16.191 1.00 95.19 611 ASP A N 1
ATOM 4673 C CA . ASP A 1 611 ? -12.973 -16.460 16.990 1.00 95.19 611 ASP A CA 1
ATOM 4674 C C . ASP A 1 611 ? -11.851 -16.596 18.037 1.00 95.19 611 ASP A C 1
ATOM 4676 O O . ASP A 1 611 ? -12.054 -17.223 19.074 1.00 95.19 611 ASP A O 1
ATOM 4680 N N . SER A 1 612 ? -10.688 -15.965 17.824 1.00 96.50 612 SER A N 1
ATOM 4681 C CA . SER A 1 612 ? -9.580 -15.937 18.792 1.00 96.50 612 SER A CA 1
ATOM 4682 C C . SER A 1 612 ? -9.685 -14.788 19.816 1.00 96.50 612 SER A C 1
ATOM 4684 O O . SER A 1 612 ? -8.671 -14.344 20.378 1.00 96.50 612 SER A O 1
ATOM 4686 N N . TYR A 1 613 ? -10.881 -14.226 20.013 1.00 97.94 613 TYR A N 1
ATOM 4687 C CA . TYR A 1 613 ? -11.149 -13.146 20.963 1.00 97.94 613 TYR A CA 1
ATOM 4688 C C . TYR A 1 613 ? -11.290 -13.667 22.401 1.00 97.94 613 TYR A C 1
ATOM 4690 O O . TYR A 1 613 ? -12.057 -14.587 22.667 1.00 97.94 613 TYR A O 1
ATOM 4698 N N . ASP A 1 614 ? -10.583 -13.041 23.347 1.00 97.19 614 ASP A N 1
ATOM 4699 C CA . ASP A 1 614 ? -10.768 -13.281 24.784 1.00 97.19 614 ASP A CA 1
ATOM 4700 C C . ASP A 1 614 ? -11.274 -11.986 25.452 1.00 97.19 614 ASP A C 1
ATOM 4702 O O . ASP A 1 614 ? -10.535 -10.993 25.473 1.00 97.19 614 ASP A O 1
ATOM 4706 N N . PRO A 1 615 ? -12.491 -11.971 26.035 1.00 96.62 615 PRO A N 1
ATOM 4707 C CA . PRO A 1 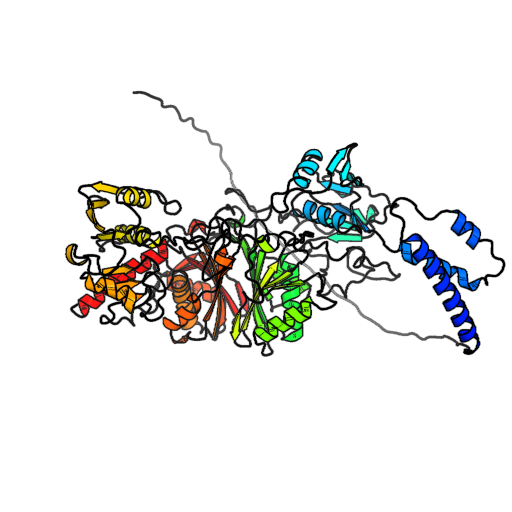615 ? -13.035 -10.828 26.776 1.00 96.62 615 PRO A CA 1
ATOM 4708 C C . PRO A 1 615 ? -12.123 -10.287 27.893 1.00 96.62 615 PRO A C 1
ATOM 4710 O O . PRO A 1 615 ? -12.196 -9.103 28.244 1.00 96.62 615 PRO A O 1
ATOM 4713 N N . LYS A 1 616 ? -11.209 -11.117 28.423 1.00 95.88 616 LYS A N 1
ATOM 4714 C CA . LYS A 1 616 ? -10.185 -10.707 29.403 1.00 95.88 616 LYS A CA 1
ATOM 4715 C C . LYS A 1 616 ? -9.216 -9.657 28.849 1.00 95.88 616 LYS A C 1
ATOM 4717 O O . LYS A 1 616 ? -8.653 -8.891 29.629 1.00 95.88 616 LYS A O 1
ATOM 4722 N N . HIS A 1 617 ? -9.017 -9.581 27.531 1.00 97.12 617 HIS A N 1
ATOM 4723 C CA . HIS A 1 617 ? -8.172 -8.558 26.922 1.00 97.12 617 HIS A CA 1
ATOM 4724 C C . HIS A 1 617 ? -8.848 -7.179 27.019 1.00 97.12 617 HIS A C 1
ATOM 4726 O O . HIS A 1 617 ? -9.818 -6.883 26.318 1.00 97.12 617 HIS A O 1
ATOM 4732 N N . LYS A 1 618 ? -8.331 -6.325 27.914 1.00 97.81 618 LYS A N 1
ATOM 4733 C CA . LYS A 1 618 ? -8.803 -4.941 28.134 1.00 97.81 618 LYS A CA 1
ATOM 4734 C C . LYS A 1 618 ? -8.147 -3.911 27.205 1.00 97.81 618 LYS A C 1
ATOM 4736 O O . LYS A 1 618 ? -8.666 -2.809 27.052 1.00 97.81 618 LYS A O 1
ATOM 4741 N N . VAL A 1 619 ? -7.064 -4.291 26.526 1.00 98.56 619 VAL A N 1
ATOM 4742 C CA . VAL A 1 619 ? -6.482 -3.556 25.394 1.00 98.56 619 VAL A CA 1
ATOM 4743 C C . VAL A 1 619 ? -6.346 -4.515 24.215 1.00 98.56 619 VAL A C 1
ATOM 4745 O O . VAL A 1 619 ? -5.754 -5.584 24.358 1.00 98.56 619 VAL A O 1
ATOM 4748 N N . ILE A 1 620 ? -6.878 -4.123 23.059 1.00 98.50 620 ILE A N 1
ATOM 4749 C CA . ILE A 1 620 ? -6.819 -4.870 21.795 1.00 98.50 620 ILE A CA 1
ATOM 4750 C C . ILE A 1 620 ? -6.437 -3.929 20.641 1.00 98.50 620 ILE A C 1
ATOM 4752 O O . ILE A 1 620 ? -6.449 -2.710 20.795 1.00 98.50 620 ILE A O 1
ATOM 4756 N N . SER A 1 621 ? -6.092 -4.470 19.473 1.00 98.62 621 SER A N 1
ATOM 4757 C CA . SER A 1 621 ? -5.716 -3.692 18.284 1.00 98.62 621 SER A CA 1
ATOM 4758 C C . SER A 1 621 ? -6.480 -4.159 17.044 1.00 98.62 621 SER A C 1
ATOM 4760 O O . SER A 1 621 ? -6.578 -5.357 16.791 1.00 98.62 621 SER A O 1
ATOM 4762 N N . ASN A 1 622 ? -6.950 -3.219 16.217 1.00 98.31 622 ASN A N 1
ATOM 4763 C CA . ASN A 1 622 ? -7.569 -3.516 14.914 1.00 98.31 622 ASN A CA 1
ATOM 4764 C C . ASN A 1 622 ? -6.521 -3.710 13.787 1.00 98.31 622 ASN A C 1
ATOM 4766 O O . ASN A 1 622 ? -6.806 -3.502 12.609 1.00 98.31 622 ASN A O 1
ATOM 4770 N N . ALA A 1 623 ? -5.263 -4.020 14.129 1.00 98.12 623 ALA A N 1
ATOM 4771 C CA . ALA A 1 623 ? -4.126 -4.079 13.205 1.00 98.12 623 ALA A CA 1
ATOM 4772 C C . ALA A 1 623 ? -3.969 -2.788 12.359 1.00 98.12 623 ALA A C 1
ATOM 4774 O O . ALA A 1 623 ? -4.155 -1.686 12.871 1.00 98.12 623 ALA A O 1
ATOM 4775 N N . SER A 1 624 ? -3.586 -2.895 11.079 1.00 98.25 624 SER A N 1
ATOM 4776 C CA . SER A 1 624 ? -3.509 -1.765 10.130 1.00 98.25 624 SER A CA 1
ATOM 4777 C C . SER A 1 624 ? -4.513 -1.904 8.989 1.00 98.25 624 SER A C 1
ATOM 4779 O O . SER A 1 624 ? -4.964 -3.013 8.700 1.00 98.25 624 SER A O 1
ATOM 4781 N N . CYS A 1 625 ? -4.787 -0.809 8.279 1.00 98.38 625 CYS A N 1
ATOM 4782 C CA . CYS A 1 625 ? -5.542 -0.802 7.025 1.00 98.38 625 CYS A CA 1
ATOM 4783 C C . CYS A 1 625 ? -4.984 -1.811 6.000 1.00 98.38 625 CYS A C 1
ATOM 4785 O O . CYS A 1 625 ? -5.719 -2.678 5.534 1.00 98.38 625 CYS A O 1
ATOM 4787 N N . THR A 1 626 ? -3.670 -1.815 5.751 1.00 98.62 626 THR A N 1
ATOM 4788 C CA . THR A 1 626 ? -3.023 -2.791 4.855 1.00 98.62 626 THR A CA 1
ATOM 4789 C C . THR A 1 626 ? -3.169 -4.237 5.352 1.00 98.62 626 THR A C 1
ATOM 4791 O O . THR A 1 626 ? -3.337 -5.143 4.542 1.00 98.62 626 THR A O 1
ATOM 4794 N N . THR A 1 627 ? -3.135 -4.486 6.669 1.00 98.69 627 THR A N 1
ATOM 4795 C CA . THR A 1 627 ? -3.366 -5.835 7.232 1.00 98.69 627 THR A CA 1
ATOM 4796 C C . THR A 1 627 ? -4.829 -6.263 7.085 1.00 98.69 627 THR A C 1
ATOM 4798 O O . THR A 1 627 ? -5.074 -7.421 6.765 1.00 98.69 627 THR A O 1
ATOM 4801 N N . ASN A 1 628 ? -5.788 -5.345 7.246 1.00 98.81 628 ASN A N 1
ATOM 4802 C CA . ASN A 1 628 ? -7.214 -5.608 7.016 1.00 98.81 628 ASN A CA 1
ATOM 4803 C C . ASN A 1 628 ? -7.522 -5.867 5.530 1.00 98.81 628 ASN A C 1
ATOM 4805 O O . ASN A 1 628 ? -8.394 -6.675 5.233 1.00 98.81 628 ASN A O 1
ATOM 4809 N N . CYS A 1 629 ? -6.782 -5.260 4.597 1.00 98.88 629 CYS A N 1
ATOM 4810 C CA . CYS A 1 629 ? -6.874 -5.592 3.173 1.00 98.88 629 CYS A CA 1
ATOM 4811 C C . CYS A 1 629 ? -6.246 -6.955 2.846 1.00 98.88 629 CYS A C 1
ATOM 4813 O O . CYS A 1 629 ? -6.846 -7.782 2.157 1.00 98.88 629 CYS A O 1
ATOM 4815 N N . LEU A 1 630 ? -5.036 -7.207 3.351 1.00 98.81 630 LEU A N 1
ATOM 4816 C CA . LEU A 1 630 ? -4.252 -8.382 2.983 1.00 98.81 630 LEU A CA 1
ATOM 4817 C C . LEU A 1 630 ? -4.733 -9.677 3.657 1.00 98.81 630 LEU A C 1
ATOM 4819 O O . LEU A 1 630 ? -4.707 -10.722 3.014 1.00 98.81 630 LEU A O 1
ATOM 4823 N N . ALA A 1 631 ? -5.145 -9.644 4.928 1.00 98.81 631 ALA A N 1
ATOM 4824 C CA . ALA A 1 631 ? -5.438 -10.865 5.683 1.00 98.81 631 ALA A CA 1
ATOM 4825 C C . ALA A 1 631 ? -6.673 -11.646 5.177 1.00 98.81 631 ALA A C 1
ATOM 4827 O O . ALA A 1 631 ? -6.533 -12.855 5.004 1.00 98.81 631 ALA A O 1
ATOM 4828 N N . PRO A 1 632 ? -7.830 -11.027 4.851 1.00 98.75 632 PRO A N 1
ATOM 4829 C CA . PRO A 1 632 ? -8.966 -11.748 4.267 1.00 98.75 632 PRO A CA 1
ATOM 4830 C C . PRO A 1 632 ? -8.615 -12.401 2.923 1.00 98.75 632 PRO A C 1
ATOM 4832 O O . PRO A 1 632 ? -8.843 -13.593 2.735 1.00 98.75 632 PRO A O 1
ATOM 4835 N N . LEU A 1 633 ? -7.962 -11.653 2.022 1.00 98.75 633 LEU A N 1
ATOM 4836 C CA . LEU A 1 633 ? -7.487 -12.165 0.731 1.00 98.75 633 LEU A CA 1
ATOM 4837 C C . LEU A 1 633 ? -6.510 -13.339 0.913 1.00 98.75 633 LEU A C 1
ATOM 4839 O O . LEU A 1 633 ? -6.620 -14.359 0.234 1.00 98.75 633 LEU A O 1
ATOM 4843 N N . ALA A 1 634 ? -5.565 -13.209 1.848 1.00 98.81 634 ALA A N 1
ATOM 4844 C CA . ALA A 1 634 ? -4.605 -14.259 2.156 1.00 98.81 634 ALA A CA 1
ATOM 4845 C C . ALA A 1 634 ? -5.272 -15.499 2.774 1.00 98.81 634 ALA A C 1
ATOM 4847 O O . ALA A 1 634 ? -4.855 -16.604 2.440 1.00 98.81 634 ALA A O 1
ATOM 4848 N N . LYS A 1 635 ? -6.310 -15.343 3.611 1.00 98.75 635 LYS A N 1
ATOM 4849 C CA . LYS A 1 635 ? -7.081 -16.458 4.187 1.00 98.75 635 LYS A CA 1
ATOM 4850 C C . LYS A 1 635 ? -7.832 -17.238 3.108 1.00 98.75 635 LYS A C 1
ATOM 4852 O O . LYS A 1 635 ? -7.577 -18.427 2.955 1.00 98.75 635 LYS A O 1
ATOM 4857 N N . ILE A 1 636 ? -8.644 -16.560 2.290 1.00 98.75 636 ILE A N 1
ATOM 4858 C CA . ILE A 1 636 ? -9.409 -17.168 1.181 1.00 98.75 636 ILE A CA 1
ATOM 4859 C C . ILE A 1 636 ? -8.495 -18.012 0.272 1.00 98.75 636 ILE A C 1
ATOM 4861 O O . ILE A 1 636 ? -8.814 -19.147 -0.084 1.00 98.75 636 ILE A O 1
ATOM 4865 N N . ILE A 1 637 ? -7.323 -17.474 -0.081 1.00 98.75 637 ILE A N 1
ATOM 4866 C CA . ILE A 1 637 ? -6.364 -18.147 -0.965 1.00 98.75 637 ILE A CA 1
ATOM 4867 C C . ILE A 1 637 ? -5.576 -19.249 -0.246 1.00 98.75 637 ILE A C 1
ATOM 4869 O O . ILE A 1 637 ? -5.321 -20.295 -0.843 1.00 98.75 637 ILE A O 1
ATOM 4873 N N . HIS A 1 638 ? -5.208 -19.061 1.023 1.00 98.75 638 HIS A N 1
ATOM 4874 C CA . HIS A 1 638 ? -4.504 -20.077 1.803 1.00 98.75 638 HIS A CA 1
ATOM 4875 C C . HIS A 1 638 ? -5.389 -21.295 2.085 1.00 98.75 638 HIS A C 1
ATOM 4877 O O . HIS A 1 638 ? -4.955 -22.417 1.836 1.00 98.75 638 HIS A O 1
ATOM 4883 N N . ASP A 1 639 ? -6.629 -21.090 2.519 1.00 98.50 639 ASP A N 1
ATOM 4884 C CA . ASP A 1 639 ? -7.538 -22.176 2.893 1.00 98.50 639 ASP A CA 1
ATOM 4885 C C . ASP A 1 639 ? -7.932 -23.018 1.664 1.00 98.50 639 ASP A C 1
ATOM 4887 O O . ASP A 1 639 ? -7.976 -24.252 1.716 1.00 98.50 639 ASP A O 1
ATOM 4891 N N . LYS A 1 640 ? -8.133 -22.369 0.506 1.00 98.56 640 LYS A N 1
ATOM 4892 C CA . LYS A 1 640 ? -8.437 -23.055 -0.757 1.00 98.56 640 LYS A CA 1
ATOM 4893 C C . LYS A 1 640 ? -7.204 -23.722 -1.378 1.00 98.56 640 LYS A C 1
ATOM 4895 O O . LYS A 1 640 ? -7.242 -24.924 -1.661 1.00 98.56 640 LYS A O 1
ATOM 4900 N N . TYR A 1 641 ? -6.121 -22.971 -1.593 1.00 98.75 641 TYR A N 1
ATOM 4901 C CA . TYR A 1 641 ? -4.999 -23.365 -2.461 1.00 98.75 641 TYR A CA 1
ATOM 4902 C C . TYR A 1 641 ? -3.675 -23.635 -1.740 1.00 98.75 641 TYR A C 1
ATOM 4904 O O . TYR A 1 641 ? -2.776 -24.210 -2.349 1.00 98.75 641 TYR A O 1
ATOM 4912 N N . GLY A 1 642 ? -3.553 -23.251 -0.469 1.00 98.69 642 GLY A N 1
ATOM 4913 C CA . GLY A 1 642 ? -2.304 -23.277 0.291 1.00 98.69 642 GLY A CA 1
ATOM 4914 C C . GLY A 1 642 ? -1.331 -22.202 -0.192 1.00 98.69 642 GLY A C 1
ATOM 4915 O O . GLY A 1 642 ? -0.768 -22.305 -1.275 1.00 98.69 642 GLY A O 1
ATOM 4916 N N . ILE A 1 643 ? -1.086 -21.164 0.611 1.00 98.81 643 ILE A N 1
ATOM 4917 C CA . ILE A 1 643 ? 0.050 -20.254 0.371 1.00 98.81 643 ILE A CA 1
ATOM 4918 C C . ILE A 1 643 ? 1.299 -20.877 1.001 1.00 98.81 643 ILE A C 1
ATOM 4920 O O . ILE A 1 643 ? 1.327 -21.128 2.213 1.00 98.81 643 ILE A O 1
ATOM 4924 N N . VAL A 1 644 ? 2.332 -21.082 0.180 1.00 98.56 644 VAL A N 1
ATOM 4925 C CA . VAL A 1 644 ? 3.648 -21.569 0.623 1.00 98.56 644 VAL A CA 1
ATOM 4926 C C . VAL A 1 644 ? 4.548 -20.396 1.007 1.00 98.56 644 VAL A C 1
ATOM 4928 O O . VAL A 1 644 ? 5.173 -20.421 2.062 1.00 98.56 644 VAL A O 1
ATOM 4931 N N . GLU A 1 645 ? 4.575 -19.353 0.177 1.00 98.25 645 GLU A N 1
ATOM 4932 C CA . GLU A 1 645 ? 5.368 -18.137 0.381 1.00 98.25 645 GLU A CA 1
ATOM 4933 C C . GLU A 1 645 ? 4.765 -16.947 -0.382 1.00 98.25 645 GLU A C 1
ATOM 4935 O O . GLU A 1 645 ? 4.151 -17.128 -1.437 1.00 98.25 645 GLU A O 1
ATOM 4940 N N . GLY A 1 646 ? 4.925 -15.728 0.143 1.00 98.31 646 GLY A N 1
ATOM 4941 C CA . GLY A 1 646 ? 4.380 -14.517 -0.469 1.00 98.31 646 GLY A CA 1
ATOM 4942 C C . GLY A 1 646 ? 5.108 -13.225 -0.093 1.00 98.31 646 GLY A C 1
ATOM 4943 O O . GLY A 1 646 ? 5.563 -13.031 1.036 1.00 98.31 646 GLY A O 1
ATOM 4944 N N . LEU A 1 647 ? 5.200 -12.325 -1.070 1.00 98.38 647 LEU A N 1
ATOM 4945 C CA . LEU A 1 647 ? 5.887 -11.040 -0.984 1.00 98.38 647 LEU A CA 1
ATOM 4946 C C . LEU A 1 647 ? 4.940 -9.921 -1.431 1.00 98.38 647 LEU A C 1
ATOM 4948 O O . LEU A 1 647 ? 4.554 -9.835 -2.598 1.00 98.38 647 LEU A O 1
ATOM 4952 N N . MET A 1 648 ? 4.573 -9.063 -0.480 1.00 98.06 648 MET A N 1
ATOM 4953 C CA . MET A 1 648 ? 3.607 -7.981 -0.669 1.00 98.06 648 MET A CA 1
ATOM 4954 C C . MET A 1 648 ? 4.294 -6.633 -0.916 1.00 98.06 648 MET A C 1
ATOM 4956 O O . MET A 1 648 ? 5.314 -6.313 -0.304 1.00 98.06 648 MET A O 1
ATOM 4960 N N . THR A 1 649 ? 3.689 -5.823 -1.774 1.00 98.50 649 THR A N 1
ATOM 4961 C CA . THR A 1 649 ? 3.930 -4.383 -1.881 1.00 98.50 649 THR A CA 1
ATOM 4962 C C . THR A 1 649 ? 2.595 -3.670 -1.775 1.00 98.50 649 THR A C 1
ATOM 4964 O O . THR A 1 649 ? 1.643 -4.062 -2.439 1.00 98.50 649 THR A O 1
ATOM 4967 N N . THR A 1 650 ? 2.501 -2.603 -0.982 1.00 98.38 650 THR A N 1
ATOM 4968 C CA . THR A 1 650 ? 1.343 -1.704 -1.060 1.00 98.38 650 THR A CA 1
ATOM 4969 C C . THR A 1 650 ? 1.741 -0.382 -1.697 1.00 98.38 650 THR A C 1
ATOM 4971 O O . THR A 1 650 ? 2.660 0.291 -1.226 1.00 98.38 650 THR A O 1
ATOM 4974 N N . VAL A 1 651 ? 1.065 -0.022 -2.790 1.00 98.44 651 VAL A N 1
ATOM 4975 C CA . VAL A 1 651 ? 1.126 1.334 -3.343 1.00 98.44 651 VAL A CA 1
ATOM 4976 C C . VAL A 1 651 ? 0.064 2.116 -2.587 1.00 98.44 651 VAL A C 1
ATOM 4978 O O . VAL A 1 651 ? -1.125 1.811 -2.684 1.00 98.44 651 VAL A O 1
ATOM 4981 N N . HIS A 1 652 ? 0.515 3.019 -1.727 1.00 98.50 652 HIS A N 1
ATOM 4982 C CA . HIS A 1 652 ? -0.277 3.530 -0.619 1.00 98.50 652 HIS A CA 1
ATOM 4983 C C . HIS A 1 652 ? -0.385 5.050 -0.694 1.00 98.50 652 HIS A C 1
ATOM 4985 O O . HIS A 1 652 ? 0.610 5.739 -0.927 1.00 98.50 652 HIS A O 1
ATOM 4991 N N . ALA A 1 653 ? -1.579 5.570 -0.425 1.00 97.81 653 ALA A N 1
ATOM 4992 C CA . ALA A 1 653 ? -1.816 6.996 -0.275 1.00 97.81 653 ALA A CA 1
ATOM 4993 C C . ALA A 1 653 ? -0.901 7.655 0.774 1.00 97.81 653 ALA A C 1
ATOM 4995 O O . ALA A 1 653 ? -0.350 7.010 1.682 1.00 97.81 653 ALA A O 1
ATOM 4996 N N . THR A 1 654 ? -0.785 8.971 0.643 1.00 94.62 654 THR A N 1
ATOM 4997 C CA . THR A 1 654 ? -0.204 9.874 1.636 1.00 94.62 654 THR A CA 1
ATOM 4998 C C . THR A 1 654 ? -0.946 9.756 2.970 1.00 94.62 654 THR A C 1
ATOM 5000 O O . THR A 1 654 ? -2.152 9.552 3.007 1.00 94.62 654 THR A O 1
ATOM 5003 N N . THR A 1 655 ? -0.236 9.912 4.089 1.00 94.06 655 THR A N 1
ATOM 5004 C CA . THR A 1 655 ? -0.841 9.987 5.428 1.00 94.06 655 THR A CA 1
ATOM 5005 C C . THR A 1 655 ? -0.320 11.210 6.181 1.00 94.06 655 THR A C 1
ATOM 5007 O O . THR A 1 655 ? 0.718 11.770 5.826 1.00 94.06 655 THR A O 1
ATOM 5010 N N . ALA A 1 656 ? -0.967 11.571 7.293 1.00 92.06 656 ALA A N 1
ATOM 5011 C CA . ALA A 1 656 ? -0.559 12.679 8.167 1.00 92.06 656 ALA A CA 1
ATOM 5012 C C . ALA A 1 656 ? 0.847 12.540 8.809 1.00 92.06 656 ALA A C 1
ATOM 5014 O O . ALA A 1 656 ? 1.263 13.415 9.564 1.00 92.06 656 ALA A O 1
ATOM 5015 N N . THR A 1 657 ? 1.579 11.450 8.544 1.00 90.31 657 THR A N 1
ATOM 5016 C CA . THR A 1 657 ? 2.973 11.263 8.992 1.00 90.31 657 THR A CA 1
ATOM 5017 C C . THR A 1 657 ? 4.022 11.723 7.974 1.00 90.31 657 THR A C 1
ATOM 5019 O O . THR A 1 657 ? 5.169 11.950 8.357 1.00 90.31 657 THR A O 1
ATOM 5022 N N . GLN A 1 658 ? 3.647 11.870 6.699 1.00 93.44 658 GLN A N 1
ATOM 5023 C CA . GLN A 1 658 ? 4.521 12.385 5.640 1.00 93.44 658 GLN A CA 1
ATOM 5024 C C . GLN A 1 658 ? 4.542 13.924 5.637 1.00 93.44 658 GLN A C 1
ATOM 5026 O O . GLN A 1 658 ? 3.720 14.575 6.284 1.00 93.44 658 GLN A O 1
ATOM 5031 N N . LYS A 1 659 ? 5.492 14.519 4.906 1.00 92.19 659 LYS A N 1
ATOM 5032 C CA . LYS A 1 659 ? 5.718 15.972 4.873 1.00 92.19 659 LYS A CA 1
ATOM 5033 C C . LYS A 1 659 ? 5.286 16.591 3.543 1.00 92.19 659 LYS A C 1
ATOM 5035 O O . LYS A 1 659 ? 5.450 15.992 2.482 1.00 92.19 659 LYS A O 1
ATOM 5040 N N . THR A 1 660 ? 4.760 17.814 3.591 1.00 91.25 660 THR A N 1
ATOM 5041 C CA . THR A 1 660 ? 4.399 18.599 2.394 1.00 91.25 660 THR A CA 1
ATOM 5042 C C . THR A 1 660 ? 5.641 19.065 1.629 1.00 91.25 660 THR A C 1
ATOM 5044 O O . THR A 1 660 ? 5.696 18.956 0.405 1.00 91.25 660 THR A O 1
ATOM 5047 N N . VAL A 1 661 ? 6.664 19.510 2.356 1.00 90.06 661 VAL A N 1
ATOM 5048 C CA . VAL A 1 661 ? 8.015 19.854 1.882 1.00 90.06 661 VAL A CA 1
ATOM 5049 C C . VAL A 1 661 ? 9.051 19.031 2.652 1.00 90.06 661 VAL A C 1
ATOM 5051 O O . VAL A 1 661 ? 8.726 18.497 3.708 1.00 90.06 661 VAL A O 1
ATOM 5054 N N . ASP A 1 662 ? 10.281 18.923 2.148 1.00 91.62 662 ASP A N 1
ATOM 5055 C CA . ASP A 1 662 ? 11.355 18.174 2.818 1.00 91.62 662 ASP A CA 1
ATOM 5056 C C . ASP A 1 662 ? 11.585 18.681 4.259 1.00 91.62 662 ASP A C 1
ATOM 5058 O O . ASP A 1 662 ? 11.810 19.873 4.483 1.00 91.62 662 ASP A O 1
ATOM 5062 N N . GLY A 1 663 ? 11.533 17.773 5.239 1.00 89.69 663 GLY A N 1
ATOM 5063 C CA . GLY A 1 663 ? 11.607 18.093 6.665 1.00 89.69 663 GLY A CA 1
ATOM 5064 C C . GLY A 1 663 ? 11.991 16.899 7.557 1.00 89.69 663 GLY A C 1
ATOM 5065 O O . GLY A 1 663 ? 12.234 15.796 7.062 1.00 89.69 663 GLY A O 1
ATOM 5066 N N . PRO A 1 664 ? 12.089 17.100 8.885 1.00 90.25 664 PRO A N 1
ATOM 5067 C CA . PRO A 1 664 ? 12.565 16.076 9.815 1.00 90.25 664 PRO A CA 1
ATOM 5068 C C . PRO A 1 664 ? 11.705 14.805 9.842 1.00 90.25 664 PRO A C 1
ATOM 5070 O O . PRO A 1 664 ? 10.478 14.853 9.815 1.00 90.25 664 PRO A O 1
ATOM 5073 N N . SER A 1 665 ? 12.348 13.644 9.977 1.00 88.44 665 SER A N 1
ATOM 5074 C CA . SER A 1 665 ? 11.665 12.384 10.288 1.00 88.44 665 SER A CA 1
ATOM 5075 C C . SER A 1 665 ? 12.575 11.460 11.094 1.00 88.44 665 SER A C 1
ATOM 5077 O O . SER A 1 665 ? 13.540 10.889 10.588 1.00 88.44 665 SER A O 1
ATOM 5079 N N . ASN A 1 666 ? 12.246 11.292 12.374 1.00 75.81 666 ASN A N 1
ATOM 5080 C CA . ASN A 1 666 ? 13.105 10.624 13.361 1.00 75.81 666 ASN A CA 1
ATOM 5081 C C . ASN A 1 666 ? 13.149 9.086 13.244 1.00 75.81 666 ASN A C 1
ATOM 5083 O O . ASN A 1 666 ? 13.829 8.441 14.039 1.00 75.81 666 ASN A O 1
ATOM 5087 N N . LYS A 1 667 ? 12.388 8.483 12.318 1.00 76.56 667 LYS A N 1
ATOM 5088 C CA . LYS A 1 667 ? 12.286 7.016 12.150 1.00 76.56 667 LYS A CA 1
ATOM 5089 C C . LYS A 1 667 ? 12.348 6.521 10.703 1.00 76.56 667 LYS A C 1
ATOM 5091 O O . LYS A 1 667 ? 12.611 5.343 10.494 1.00 76.56 667 LYS A O 1
ATOM 5096 N N . ASP A 1 668 ? 12.088 7.389 9.730 1.00 87.19 668 ASP A N 1
ATOM 5097 C CA . ASP A 1 668 ? 12.063 7.057 8.303 1.00 87.19 668 ASP A CA 1
ATOM 5098 C C . ASP A 1 668 ? 12.516 8.296 7.521 1.00 87.19 668 ASP A C 1
ATOM 5100 O O . ASP A 1 668 ? 11.718 9.204 7.283 1.00 87.19 668 ASP A O 1
ATOM 5104 N N . TRP A 1 669 ? 13.802 8.368 7.166 1.00 93.19 669 TRP A N 1
ATOM 5105 C CA . TRP A 1 669 ? 14.367 9.523 6.455 1.00 93.19 669 TRP A CA 1
ATOM 5106 C C . TRP A 1 669 ? 13.710 9.735 5.083 1.00 93.19 669 TRP A C 1
ATOM 5108 O O . TRP A 1 669 ? 13.519 10.880 4.673 1.00 93.19 669 TRP A O 1
ATOM 5118 N N . ARG A 1 670 ? 13.282 8.655 4.413 1.00 94.94 670 ARG A N 1
ATOM 5119 C CA . ARG A 1 670 ? 12.552 8.715 3.137 1.00 94.94 670 ARG A CA 1
ATOM 5120 C C . ARG A 1 670 ? 11.182 9.365 3.352 1.00 94.94 670 ARG A C 1
ATOM 5122 O O . ARG A 1 670 ? 10.805 10.273 2.619 1.00 94.94 670 ARG A O 1
ATOM 5129 N N . GLY A 1 671 ? 10.488 8.990 4.428 1.00 93.56 671 GLY A N 1
ATOM 5130 C CA . GLY A 1 671 ? 9.227 9.598 4.875 1.00 93.56 671 GLY A CA 1
ATOM 5131 C C . GLY A 1 671 ? 9.306 11.074 5.303 1.00 93.56 671 GLY A C 1
ATOM 5132 O O . GLY A 1 671 ? 8.260 11.704 5.461 1.00 93.56 671 GLY A O 1
ATOM 5133 N N . GLY A 1 672 ? 10.509 11.640 5.468 1.00 93.56 672 GLY A N 1
ATOM 5134 C CA . GLY A 1 672 ? 10.724 13.077 5.688 1.00 93.56 672 GLY A CA 1
ATOM 5135 C C . GLY A 1 672 ? 10.687 13.929 4.411 1.00 93.56 672 GLY A C 1
ATOM 5136 O O . GLY A 1 672 ? 10.644 15.154 4.492 1.00 93.56 672 GLY A O 1
ATOM 5137 N N . ARG A 1 673 ? 10.707 13.310 3.225 1.00 94.56 673 ARG A N 1
ATOM 5138 C CA . ARG A 1 673 ? 10.731 14.009 1.930 1.00 94.56 673 ARG A CA 1
ATOM 5139 C C . ARG A 1 673 ? 9.330 14.460 1.500 1.00 94.56 673 ARG A C 1
ATOM 5141 O O . ARG A 1 673 ? 8.327 13.871 1.903 1.00 94.56 673 ARG A O 1
ATOM 5148 N N . SER A 1 674 ? 9.269 15.491 0.656 1.00 93.62 674 SER A N 1
ATOM 5149 C CA . SER A 1 674 ? 8.039 16.062 0.095 1.00 93.62 674 SER A CA 1
ATOM 5150 C C . SER A 1 674 ? 7.220 14.992 -0.626 1.00 93.62 674 SER A C 1
ATOM 5152 O O . SER A 1 674 ? 7.593 14.518 -1.704 1.00 93.62 674 SER A O 1
ATOM 5154 N N . VAL A 1 675 ? 6.086 14.623 -0.032 1.00 92.31 675 VAL A N 1
ATOM 5155 C CA . VAL A 1 675 ? 5.239 13.523 -0.514 1.00 92.31 675 VAL A CA 1
ATOM 5156 C C . VAL A 1 675 ? 4.460 13.877 -1.776 1.00 92.31 675 VAL A C 1
ATOM 5158 O O . VAL A 1 675 ? 4.168 12.996 -2.572 1.00 92.31 675 VAL A O 1
ATOM 5161 N N . ALA A 1 676 ? 4.194 15.164 -2.015 1.00 88.94 676 ALA A N 1
ATOM 5162 C CA . ALA A 1 676 ? 3.421 15.635 -3.167 1.00 88.94 676 ALA A CA 1
ATOM 5163 C C . ALA A 1 676 ? 4.101 15.377 -4.527 1.00 88.94 676 ALA A C 1
ATOM 5165 O O . ALA A 1 676 ? 3.432 15.403 -5.552 1.00 88.94 676 ALA A O 1
ATOM 5166 N N . ASN A 1 677 ? 5.417 15.133 -4.546 1.00 83.56 677 ASN A N 1
ATOM 5167 C CA . ASN A 1 677 ? 6.201 14.942 -5.772 1.00 83.56 677 ASN A CA 1
ATOM 5168 C C . ASN A 1 677 ? 6.934 13.590 -5.834 1.00 83.56 677 ASN A C 1
ATOM 5170 O O . ASN A 1 677 ? 7.651 13.338 -6.806 1.00 83.56 677 ASN A O 1
ATOM 5174 N N . ASN A 1 678 ? 6.789 12.730 -4.818 1.00 92.38 678 ASN A N 1
ATOM 5175 C CA . ASN A 1 678 ? 7.633 11.547 -4.653 1.00 92.38 678 ASN A CA 1
ATOM 5176 C C . ASN A 1 678 ? 6.885 10.214 -4.615 1.00 92.38 678 ASN A C 1
ATOM 5178 O O . ASN A 1 678 ? 5.843 10.074 -3.982 1.00 92.38 678 ASN A O 1
ATOM 5182 N N . ILE A 1 679 ? 7.516 9.203 -5.214 1.00 96.06 679 ILE A N 1
ATOM 5183 C CA . ILE A 1 679 ? 7.369 7.814 -4.788 1.00 96.06 679 ILE A CA 1
ATOM 5184 C C . ILE A 1 679 ? 8.365 7.609 -3.641 1.00 96.06 679 ILE A C 1
ATOM 5186 O O . ILE A 1 679 ? 9.570 7.795 -3.829 1.00 96.06 679 ILE A O 1
ATOM 5190 N N . ILE A 1 680 ? 7.872 7.239 -2.459 1.00 96.38 680 ILE A N 1
ATOM 5191 C CA . ILE A 1 680 ? 8.683 7.071 -1.244 1.00 96.38 680 ILE A CA 1
ATOM 5192 C C . ILE A 1 680 ? 8.616 5.604 -0.795 1.00 96.38 680 ILE A C 1
ATOM 5194 O O . ILE A 1 680 ? 7.571 5.180 -0.291 1.00 96.38 680 ILE A O 1
ATOM 5198 N N . PRO A 1 681 ? 9.688 4.804 -0.950 1.00 96.12 681 PRO A N 1
ATOM 5199 C CA . PRO A 1 681 ? 9.738 3.459 -0.392 1.00 96.12 681 PRO A CA 1
ATOM 5200 C C . PRO A 1 681 ? 9.790 3.527 1.135 1.00 96.12 681 PRO A C 1
ATOM 5202 O O . PRO A 1 681 ? 10.575 4.287 1.695 1.00 96.12 681 PRO A O 1
ATOM 5205 N N . SER A 1 682 ? 8.980 2.715 1.809 1.00 94.44 682 SER A N 1
ATOM 5206 C CA . SER A 1 682 ? 8.963 2.607 3.269 1.00 94.44 682 SER A CA 1
ATOM 5207 C C . SER A 1 682 ? 8.691 1.162 3.689 1.00 94.44 682 SER A C 1
ATOM 5209 O O . SER A 1 682 ? 7.864 0.464 3.091 1.00 94.44 682 SER A O 1
ATOM 5211 N N . SER A 1 683 ? 9.400 0.691 4.715 1.00 92.31 683 SER A N 1
ATOM 5212 C CA . SER A 1 683 ? 9.194 -0.654 5.269 1.00 92.31 683 SER A CA 1
ATOM 5213 C C . SER A 1 683 ? 7.836 -0.765 5.976 1.00 92.31 683 SER A C 1
ATOM 5215 O O . SER A 1 683 ? 7.309 0.222 6.486 1.00 92.31 683 SER A O 1
ATOM 5217 N N . THR A 1 684 ? 7.244 -1.963 6.028 1.00 92.62 684 THR A N 1
ATOM 5218 C CA . THR A 1 684 ? 5.979 -2.171 6.749 1.00 92.62 684 THR A CA 1
ATOM 5219 C C . THR A 1 684 ? 5.923 -3.518 7.460 1.00 92.62 684 THR A C 1
ATOM 5221 O O . THR A 1 684 ? 6.319 -4.553 6.929 1.00 92.62 684 THR A O 1
ATOM 5224 N N . GLY A 1 685 ? 5.376 -3.515 8.677 1.00 90.75 685 GLY A N 1
ATOM 5225 C CA . GLY A 1 685 ? 5.047 -4.737 9.411 1.00 90.75 685 GLY A CA 1
ATOM 5226 C C . GLY A 1 685 ? 3.762 -5.419 8.927 1.00 90.75 685 GLY A C 1
ATOM 5227 O O . GLY A 1 685 ? 3.485 -6.534 9.359 1.00 90.75 685 GLY A O 1
ATOM 5228 N N . ALA A 1 686 ? 2.976 -4.790 8.043 1.00 93.25 686 ALA A N 1
ATOM 5229 C CA . ALA A 1 686 ? 1.597 -5.197 7.761 1.00 93.25 686 ALA A CA 1
ATOM 5230 C C . ALA A 1 686 ? 1.444 -6.634 7.233 1.00 93.25 686 ALA A C 1
ATOM 5232 O O . ALA A 1 686 ? 0.508 -7.319 7.640 1.00 93.25 686 ALA A O 1
ATOM 5233 N N . ALA A 1 687 ? 2.366 -7.106 6.384 1.00 93.50 687 ALA A N 1
ATOM 5234 C CA . ALA A 1 687 ? 2.377 -8.490 5.897 1.00 93.50 687 ALA A CA 1
ATOM 5235 C C . ALA A 1 687 ? 2.831 -9.493 6.969 1.00 93.50 687 ALA A C 1
ATOM 5237 O O . ALA A 1 687 ? 2.228 -10.553 7.105 1.00 93.50 687 ALA A O 1
ATOM 5238 N N . LYS A 1 688 ? 3.820 -9.133 7.799 1.00 94.50 688 LYS A N 1
ATOM 5239 C CA . LYS A 1 688 ? 4.240 -9.965 8.940 1.00 94.50 688 LYS A CA 1
ATOM 5240 C C . LYS A 1 688 ? 3.134 -10.076 9.997 1.00 94.50 688 LYS A C 1
ATOM 5242 O O . LYS A 1 688 ? 2.991 -11.116 10.629 1.00 94.50 688 LYS A O 1
ATOM 5247 N N . ALA A 1 689 ? 2.312 -9.034 10.151 1.00 95.62 689 ALA A N 1
ATOM 5248 C CA . ALA A 1 689 ? 1.138 -9.047 11.020 1.00 95.62 689 ALA A CA 1
ATOM 5249 C C . ALA A 1 689 ? 0.048 -10.029 10.549 1.00 95.62 689 ALA A C 1
ATOM 5251 O O . ALA A 1 689 ? -0.671 -10.553 11.395 1.00 95.62 689 ALA A O 1
ATOM 5252 N N . VAL A 1 690 ? -0.031 -10.366 9.252 1.00 97.50 690 VAL A N 1
ATOM 5253 C CA . VAL A 1 690 ? -0.917 -11.447 8.773 1.00 97.50 690 VAL A CA 1
ATOM 5254 C C . VAL A 1 690 ? -0.532 -12.781 9.408 1.00 97.50 690 VAL A C 1
ATOM 5256 O O . VAL A 1 690 ? -1.407 -13.515 9.840 1.00 97.50 690 VAL A O 1
ATOM 5259 N N . GLY A 1 691 ? 0.765 -13.047 9.588 1.00 96.31 691 GLY A N 1
ATOM 5260 C CA . GLY A 1 691 ? 1.254 -14.223 10.314 1.00 96.31 691 GLY A CA 1
ATOM 5261 C C . GLY A 1 691 ? 0.920 -14.255 11.814 1.00 96.31 691 GLY A C 1
ATOM 5262 O O . GLY A 1 691 ? 1.041 -15.311 12.427 1.00 96.31 691 GLY A O 1
ATOM 5263 N N . LYS A 1 692 ? 0.489 -13.130 12.413 1.00 95.75 692 LYS A N 1
ATOM 5264 C CA . LYS A 1 692 ? -0.055 -13.090 13.784 1.00 95.75 692 LYS A CA 1
ATOM 5265 C C . LYS A 1 692 ? -1.558 -13.404 13.827 1.00 95.75 692 LYS A C 1
ATOM 5267 O O . LYS A 1 692 ? -1.990 -14.031 14.784 1.00 95.75 692 LYS A O 1
ATOM 5272 N N . VAL A 1 693 ? -2.338 -12.978 12.825 1.00 97.31 693 VAL A N 1
ATOM 5273 C CA . VAL A 1 693 ? -3.801 -13.220 12.760 1.00 97.31 693 VAL A CA 1
ATOM 5274 C C . VAL A 1 693 ? -4.183 -14.500 12.005 1.00 97.31 693 VAL A C 1
ATOM 5276 O O . VAL A 1 693 ? -5.280 -15.008 12.181 1.00 97.31 693 VAL A O 1
ATOM 5279 N N . ILE A 1 694 ? -3.276 -15.055 11.199 1.00 98.25 694 ILE A N 1
ATOM 5280 C CA . ILE A 1 694 ? -3.401 -16.356 10.530 1.00 98.25 694 ILE A CA 1
ATOM 5281 C C . ILE A 1 694 ? -2.110 -17.140 10.828 1.00 98.25 694 ILE A C 1
ATOM 5283 O O . ILE A 1 694 ? -1.131 -17.022 10.084 1.00 98.25 694 ILE A O 1
ATOM 5287 N N . PRO A 1 695 ? -2.054 -17.925 11.922 1.00 97.56 695 PRO A N 1
ATOM 5288 C CA . PRO A 1 695 ? -0.811 -18.559 12.375 1.00 97.56 695 PRO A CA 1
ATOM 5289 C C . PRO A 1 695 ? -0.150 -19.500 11.352 1.00 97.56 695 PRO A C 1
ATOM 5291 O O . PRO A 1 695 ? 1.075 -19.598 11.314 1.00 97.56 695 PRO A O 1
ATOM 5294 N N . SER A 1 696 ? -0.923 -20.132 10.459 1.00 98.06 696 SER A N 1
ATOM 5295 C CA . SER A 1 696 ? -0.418 -20.983 9.362 1.00 98.06 696 SER A CA 1
ATOM 5296 C C . SER A 1 696 ? 0.325 -20.218 8.248 1.00 98.06 696 SER A C 1
ATOM 5298 O O . SER A 1 696 ? 0.965 -20.838 7.385 1.00 98.06 696 SER A O 1
ATOM 5300 N N . LEU A 1 697 ? 0.258 -18.880 8.274 1.00 98.44 697 LEU A N 1
ATOM 5301 C CA . LEU A 1 697 ? 0.997 -17.942 7.422 1.00 98.44 697 LEU A CA 1
ATOM 5302 C C . LEU A 1 697 ? 2.180 -17.273 8.143 1.00 98.44 697 LEU A C 1
ATOM 5304 O O . LEU A 1 697 ? 2.884 -16.461 7.534 1.00 98.44 697 LEU A O 1
ATOM 5308 N N . ASN A 1 698 ? 2.438 -17.601 9.415 1.00 97.75 698 ASN A N 1
ATOM 5309 C CA . ASN A 1 698 ? 3.592 -17.066 10.132 1.00 97.75 698 ASN A CA 1
ATOM 5310 C C . ASN A 1 698 ? 4.903 -17.449 9.425 1.00 97.75 698 ASN A C 1
ATOM 5312 O O . ASN A 1 698 ? 5.075 -18.576 8.966 1.00 97.75 698 ASN A O 1
ATOM 5316 N N . GLY A 1 699 ? 5.809 -16.483 9.272 1.00 96.88 699 GLY A N 1
ATOM 5317 C CA . GLY A 1 699 ? 7.045 -16.638 8.497 1.00 96.88 699 GLY A CA 1
ATOM 5318 C C . GLY A 1 699 ? 6.879 -16.766 6.972 1.00 96.88 699 GLY A C 1
ATOM 5319 O O . GLY A 1 699 ? 7.884 -16.696 6.273 1.00 96.88 699 GLY A O 1
ATOM 5320 N N . LYS A 1 700 ? 5.656 -16.901 6.431 1.00 98.31 700 LYS A N 1
ATOM 5321 C CA . LYS A 1 700 ? 5.405 -17.061 4.981 1.00 98.31 700 LYS A CA 1
ATOM 5322 C C . LYS A 1 700 ? 5.119 -15.757 4.236 1.00 98.31 700 LYS A C 1
ATOM 5324 O O . LYS A 1 700 ? 5.161 -15.754 3.008 1.00 98.31 700 LYS A O 1
ATOM 5329 N N . LEU A 1 701 ? 4.803 -14.671 4.947 1.00 97.88 701 LEU A N 1
ATOM 5330 C CA . LEU A 1 701 ? 4.451 -13.372 4.364 1.00 97.88 701 LEU A CA 1
ATOM 5331 C C . LEU A 1 701 ? 5.319 -12.233 4.917 1.00 97.88 701 LEU A C 1
ATOM 5333 O O . LEU A 1 701 ? 5.443 -12.038 6.127 1.00 97.88 701 LEU A O 1
ATOM 5337 N N . THR A 1 702 ? 5.874 -11.426 4.013 1.00 97.12 702 THR A N 1
ATOM 5338 C CA . THR A 1 702 ? 6.551 -10.155 4.322 1.00 97.12 702 THR A CA 1
ATOM 5339 C C . THR A 1 702 ? 6.311 -9.147 3.193 1.00 97.12 702 THR A C 1
ATOM 5341 O O . THR A 1 702 ? 5.755 -9.500 2.152 1.00 97.12 702 THR A O 1
ATOM 5344 N N . GLY A 1 703 ? 6.680 -7.878 3.378 1.00 95.75 703 GLY A N 1
ATOM 5345 C CA . GLY A 1 703 ? 6.440 -6.863 2.356 1.00 95.75 703 GLY A CA 1
ATOM 5346 C C . GLY A 1 703 ? 6.999 -5.476 2.651 1.00 95.75 703 GLY A C 1
ATOM 5347 O O . GLY A 1 703 ? 7.574 -5.228 3.711 1.00 95.75 703 GLY A O 1
ATOM 5348 N N . LEU A 1 704 ? 6.799 -4.577 1.689 1.00 96.38 704 LEU A N 1
ATOM 5349 C CA . LEU A 1 704 ? 7.173 -3.161 1.740 1.00 96.38 704 LEU A CA 1
ATOM 5350 C C . LEU A 1 704 ? 6.015 -2.269 1.259 1.00 96.38 704 LEU A C 1
ATOM 5352 O O . LEU A 1 704 ? 4.930 -2.749 0.928 1.00 96.38 704 LEU A O 1
ATOM 5356 N N . SER A 1 705 ? 6.225 -0.956 1.245 1.00 97.25 705 SER A N 1
ATOM 5357 C CA . SER A 1 705 ? 5.263 0.012 0.721 1.00 97.25 705 SER A CA 1
ATOM 5358 C C . SER A 1 705 ? 5.937 1.077 -0.136 1.00 97.25 705 SER A C 1
ATOM 5360 O O . SER A 1 705 ? 7.098 1.414 0.088 1.00 97.25 705 SER A O 1
ATOM 5362 N N . PHE A 1 706 ? 5.184 1.634 -1.080 1.00 98.06 706 PHE A N 1
ATOM 5363 C CA . PHE A 1 706 ? 5.513 2.868 -1.781 1.00 98.06 706 PHE A CA 1
ATOM 5364 C C . PHE A 1 706 ? 4.434 3.898 -1.452 1.00 98.06 706 PHE A C 1
ATOM 5366 O O . PHE A 1 706 ? 3.287 3.725 -1.864 1.00 98.06 706 PHE A O 1
ATOM 5373 N N . ARG A 1 707 ? 4.775 4.959 -0.711 1.00 97.31 707 ARG A N 1
ATOM 5374 C CA . ARG A 1 707 ? 3.885 6.122 -0.571 1.00 97.31 707 ARG A CA 1
ATOM 5375 C C . ARG A 1 707 ? 3.892 6.897 -1.880 1.00 97.31 707 ARG A C 1
ATOM 5377 O O . ARG A 1 707 ? 4.962 7.067 -2.469 1.00 97.31 707 ARG A O 1
ATOM 5384 N N . VAL A 1 708 ? 2.723 7.345 -2.322 1.00 97.00 708 VAL A N 1
ATOM 5385 C CA . VAL A 1 708 ? 2.543 8.098 -3.572 1.00 97.00 708 VAL A CA 1
ATOM 5386 C C . VAL A 1 708 ? 1.611 9.304 -3.369 1.00 97.00 708 VAL A C 1
ATOM 5388 O O . VAL A 1 708 ? 0.874 9.325 -2.379 1.00 97.00 708 VAL A O 1
ATOM 5391 N N . PRO A 1 709 ? 1.599 10.302 -4.279 1.00 95.50 709 PRO A N 1
ATOM 5392 C CA . PRO A 1 709 ? 0.863 11.558 -4.072 1.00 95.50 709 PRO A CA 1
ATOM 5393 C C . PRO A 1 709 ? -0.678 11.493 -4.151 1.00 95.50 709 PRO A C 1
ATOM 5395 O O . PRO A 1 709 ? -1.311 12.503 -4.451 1.00 95.50 709 PRO A O 1
ATOM 5398 N N . THR A 1 710 ? -1.317 10.346 -3.899 1.00 96.06 710 THR A N 1
ATOM 5399 C CA . THR A 1 710 ? -2.775 10.295 -3.683 1.00 96.06 710 THR A CA 1
ATOM 5400 C C . THR A 1 710 ? -3.117 10.645 -2.234 1.00 96.06 710 THR A C 1
ATOM 5402 O O . THR A 1 710 ? -2.339 10.370 -1.318 1.00 96.06 710 THR A O 1
ATOM 5405 N N . LEU A 1 711 ? -4.272 11.288 -2.023 1.00 96.00 711 LEU A N 1
ATOM 5406 C CA . LEU A 1 711 ? -4.716 11.742 -0.696 1.00 96.00 711 LEU A CA 1
ATOM 5407 C C . LEU A 1 711 ? -5.360 10.630 0.140 1.00 96.00 711 LEU A C 1
ATOM 5409 O O . LEU A 1 711 ? -5.285 10.681 1.361 1.00 96.00 711 LEU A O 1
ATOM 5413 N N . ASP A 1 712 ? -5.987 9.657 -0.518 1.00 98.31 712 ASP A N 1
ATOM 5414 C CA . ASP A 1 712 ? -6.582 8.469 0.093 1.00 98.31 712 ASP A CA 1
ATOM 5415 C C . ASP A 1 712 ? -6.701 7.347 -0.956 1.00 98.31 712 ASP A C 1
ATOM 5417 O O . ASP A 1 712 ? -6.380 7.556 -2.132 1.00 98.31 712 ASP A O 1
ATOM 5421 N N . VAL A 1 713 ? -7.171 6.182 -0.510 1.00 98.69 713 VAL A N 1
ATOM 5422 C CA . VAL A 1 713 ? -7.224 4.889 -1.204 1.00 98.69 713 VAL A CA 1
ATOM 5423 C C . VAL A 1 713 ? -5.848 4.340 -1.585 1.00 98.69 713 VAL A C 1
ATOM 5425 O O . VAL A 1 713 ? -4.988 4.987 -2.184 1.00 98.69 713 VAL A O 1
ATOM 5428 N N . SER A 1 714 ? -5.667 3.068 -1.253 1.00 98.81 714 SER A N 1
ATOM 5429 C CA . SER A 1 714 ? -4.434 2.318 -1.434 1.00 98.81 714 SER A CA 1
ATOM 5430 C C . SER A 1 714 ? -4.709 0.970 -2.094 1.00 98.81 714 SER A C 1
ATOM 5432 O O . SER A 1 714 ? -5.845 0.502 -2.163 1.00 98.81 714 SER A O 1
ATOM 5434 N N . VAL A 1 715 ? -3.652 0.322 -2.581 1.00 98.81 715 VAL A N 1
ATOM 5435 C CA . VAL A 1 715 ? -3.738 -1.000 -3.210 1.00 98.81 715 VAL A CA 1
ATOM 5436 C C . VAL A 1 715 ? -2.675 -1.941 -2.656 1.00 98.81 715 VAL A C 1
ATOM 5438 O O . VAL A 1 715 ? -1.541 -1.538 -2.378 1.00 98.81 715 VAL A O 1
ATOM 5441 N N . VAL A 1 716 ? -3.059 -3.197 -2.455 1.00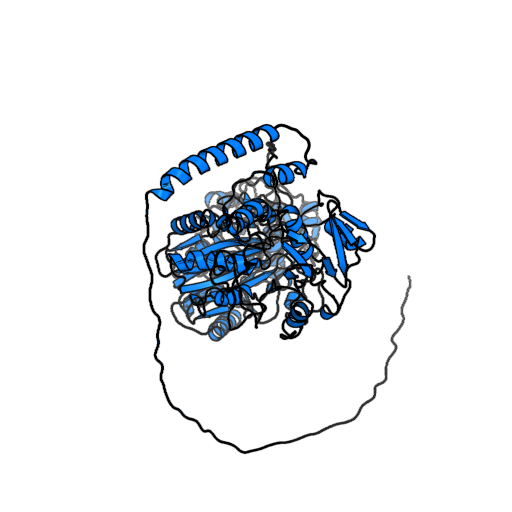 98.75 716 VAL A N 1
ATOM 5442 C CA . VAL A 1 716 ? -2.183 -4.330 -2.166 1.00 98.75 716 VAL A CA 1
ATOM 5443 C C . VAL A 1 716 ? -1.852 -5.037 -3.476 1.00 98.75 716 VAL A C 1
ATOM 5445 O O . VAL A 1 716 ? -2.743 -5.473 -4.198 1.00 98.75 716 VAL A O 1
ATOM 5448 N N . ASP A 1 717 ? -0.559 -5.180 -3.742 1.00 98.44 717 ASP A N 1
ATOM 5449 C CA . ASP A 1 717 ? 0.025 -6.088 -4.722 1.00 98.44 717 ASP A CA 1
ATOM 5450 C C . ASP A 1 717 ? 0.639 -7.268 -3.959 1.00 98.44 717 ASP A C 1
ATOM 5452 O O . ASP A 1 717 ? 1.647 -7.123 -3.261 1.00 98.44 717 ASP A O 1
ATOM 5456 N N . LEU A 1 718 ? -0.001 -8.433 -4.049 1.00 98.69 718 LEU A N 1
ATOM 5457 C CA . LEU A 1 718 ? 0.444 -9.669 -3.415 1.00 98.69 718 LEU A CA 1
ATOM 5458 C C . LEU A 1 718 ? 0.943 -10.650 -4.478 1.00 98.69 718 LEU A C 1
ATOM 5460 O O . LEU A 1 718 ? 0.145 -11.207 -5.229 1.00 98.69 718 LEU A O 1
ATOM 5464 N N . VAL A 1 719 ? 2.247 -10.927 -4.495 1.00 98.62 719 VAL A N 1
ATOM 5465 C CA . VAL A 1 719 ? 2.815 -12.045 -5.265 1.00 98.62 719 VAL A CA 1
ATOM 5466 C C . VAL A 1 719 ? 2.962 -13.251 -4.345 1.00 98.62 719 VAL A C 1
ATOM 5468 O O . VAL A 1 719 ? 3.636 -13.156 -3.318 1.00 98.62 719 VAL A O 1
ATOM 5471 N N . VAL A 1 720 ? 2.355 -14.382 -4.706 1.00 98.50 720 VAL A N 1
ATOM 5472 C CA . VAL A 1 720 ? 2.379 -15.631 -3.922 1.00 98.50 720 VAL A CA 1
ATOM 5473 C C . VAL A 1 720 ? 2.725 -16.842 -4.778 1.00 98.50 720 VAL A C 1
ATOM 5475 O O . VAL A 1 720 ? 2.348 -16.922 -5.951 1.00 98.50 720 VAL A O 1
ATOM 5478 N N . ARG A 1 721 ? 3.386 -17.819 -4.143 1.00 98.56 721 ARG A N 1
ATOM 5479 C CA . ARG A 1 721 ? 3.453 -19.196 -4.632 1.00 98.56 721 ARG A CA 1
ATOM 5480 C C . ARG A 1 721 ? 2.457 -20.077 -3.876 1.00 98.56 721 ARG A C 1
ATOM 5482 O O . ARG A 1 721 ? 2.473 -20.142 -2.643 1.00 98.56 721 ARG A O 1
ATOM 5489 N N . LEU A 1 722 ? 1.608 -20.750 -4.642 1.00 98.75 722 LEU A N 1
ATOM 5490 C CA . LEU A 1 722 ? 0.563 -21.656 -4.183 1.00 98.75 722 LEU A CA 1
ATOM 5491 C C . LEU A 1 722 ? 1.069 -23.102 -4.119 1.00 98.75 722 LEU A C 1
ATOM 5493 O O . LEU A 1 722 ? 1.942 -23.509 -4.889 1.00 98.75 722 LEU A O 1
ATOM 5497 N N . GLU A 1 723 ? 0.498 -23.878 -3.207 1.00 98.38 723 GLU A N 1
ATOM 5498 C CA . GLU A 1 723 ? 0.761 -25.305 -3.027 1.00 98.38 723 GLU A CA 1
ATOM 5499 C C . GLU A 1 723 ? 0.001 -26.123 -4.078 1.00 98.38 723 GLU A C 1
ATOM 5501 O O . GLU A 1 723 ? 0.598 -26.890 -4.833 1.00 98.38 723 GLU A O 1
ATOM 5506 N N . LYS A 1 724 ? -1.309 -25.884 -4.195 1.00 98.56 724 LYS A N 1
ATOM 5507 C CA . LYS A 1 724 ? -2.186 -26.505 -5.191 1.00 98.56 724 LYS A CA 1
ATOM 5508 C C . LYS A 1 724 ? -2.184 -25.671 -6.472 1.00 98.56 724 LYS A C 1
ATOM 5510 O O . LYS A 1 724 ? -2.460 -24.473 -6.440 1.00 98.56 724 LYS A O 1
ATOM 5515 N N . SER A 1 725 ? -1.907 -26.318 -7.601 1.00 98.44 725 SER A N 1
ATOM 5516 C CA . SER A 1 725 ? -2.024 -25.716 -8.933 1.00 98.44 725 SER A CA 1
ATOM 5517 C C . SER A 1 725 ? -3.480 -25.350 -9.247 1.00 98.44 725 SER A C 1
ATOM 5519 O O . SER A 1 725 ? -4.388 -26.124 -8.948 1.00 98.44 725 SER A O 1
ATOM 5521 N N . THR A 1 726 ? -3.717 -24.193 -9.868 1.00 98.56 726 THR A N 1
ATOM 5522 C CA . THR A 1 726 ? -5.068 -23.700 -10.203 1.00 98.56 726 THR A CA 1
ATOM 5523 C C . THR A 1 726 ? -5.038 -22.719 -11.380 1.00 98.56 726 THR A C 1
ATOM 5525 O O . THR A 1 726 ? -3.970 -22.211 -11.726 1.00 98.56 726 THR A O 1
ATOM 5528 N N . THR A 1 727 ? -6.181 -22.423 -12.007 1.00 98.69 727 THR A N 1
ATOM 5529 C CA . THR A 1 727 ? -6.282 -21.328 -12.984 1.00 98.69 727 THR A CA 1
ATOM 5530 C C . THR A 1 727 ? -6.588 -19.992 -12.301 1.00 98.69 727 THR A C 1
ATOM 5532 O O . THR A 1 727 ? -7.119 -19.930 -11.192 1.00 98.69 727 THR A O 1
ATOM 5535 N N . TYR A 1 728 ? -6.299 -18.887 -12.987 1.00 98.56 728 TYR A N 1
ATOM 5536 C CA . TYR A 1 728 ? -6.698 -17.558 -12.528 1.00 98.56 728 TYR A CA 1
ATOM 5537 C C . TYR A 1 728 ? -8.226 -17.355 -12.532 1.00 98.56 728 TYR A C 1
ATOM 5539 O O . TYR A 1 728 ? -8.741 -16.558 -11.749 1.00 98.56 728 TYR A O 1
ATOM 5547 N N . ASP A 1 729 ? -8.969 -18.092 -13.364 1.00 98.62 729 ASP A N 1
ATOM 5548 C CA . ASP A 1 729 ? -10.434 -18.063 -13.363 1.00 98.62 729 ASP A CA 1
ATOM 5549 C C . ASP A 1 729 ? -11.018 -18.736 -12.111 1.00 98.62 729 ASP A C 1
ATOM 5551 O O . ASP A 1 729 ? -11.913 -18.167 -11.486 1.00 98.62 729 ASP A O 1
ATOM 5555 N N . ASP A 1 730 ? -10.442 -19.856 -11.659 1.00 98.75 730 ASP A N 1
ATOM 5556 C CA . ASP A 1 730 ? -10.803 -20.490 -10.379 1.00 98.75 730 ASP A CA 1
ATOM 5557 C C . ASP A 1 730 ? -10.517 -19.565 -9.182 1.00 98.75 730 ASP A C 1
ATOM 5559 O O . ASP A 1 730 ? -11.306 -19.501 -8.236 1.00 98.75 730 ASP A O 1
ATOM 5563 N N . ILE A 1 731 ? -9.395 -18.831 -9.222 1.00 98.75 731 ILE A N 1
ATOM 5564 C CA . ILE A 1 731 ? -9.025 -17.838 -8.202 1.00 98.75 731 ILE A CA 1
ATOM 5565 C C . ILE A 1 731 ? -10.066 -16.714 -8.155 1.00 98.75 731 ILE A C 1
ATOM 5567 O O . ILE A 1 731 ? -10.578 -16.405 -7.076 1.00 98.75 731 ILE A O 1
ATOM 5571 N N . LYS A 1 732 ? -10.425 -16.132 -9.311 1.00 98.81 732 LYS A N 1
ATOM 5572 C CA . LYS A 1 732 ? -11.477 -15.105 -9.406 1.00 98.81 732 LYS A CA 1
ATOM 5573 C C . LYS A 1 732 ? -12.811 -15.628 -8.872 1.00 98.81 732 LYS A C 1
ATOM 5575 O O . LYS A 1 732 ? -13.429 -14.959 -8.050 1.00 98.81 732 LYS A O 1
ATOM 5580 N N . ALA A 1 733 ? -13.224 -16.828 -9.285 1.00 98.75 733 ALA A N 1
ATOM 5581 C CA . ALA A 1 733 ? -14.465 -17.455 -8.834 1.00 98.75 733 ALA A CA 1
ATOM 5582 C C . ALA A 1 733 ? -14.469 -17.724 -7.318 1.00 98.75 733 ALA A C 1
ATOM 5584 O O . ALA A 1 733 ? -15.467 -17.457 -6.654 1.00 98.75 733 ALA A O 1
ATOM 5585 N N . THR A 1 734 ? -13.346 -18.183 -6.755 1.00 98.75 734 THR A N 1
ATOM 5586 C CA . THR A 1 734 ? -13.193 -18.414 -5.309 1.00 98.75 734 THR A CA 1
ATOM 5587 C C . THR A 1 734 ? -13.307 -17.110 -4.519 1.00 98.75 734 THR A C 1
ATOM 5589 O O . THR A 1 734 ? -14.063 -17.055 -3.552 1.00 98.75 734 THR A O 1
ATOM 5592 N N . ILE A 1 735 ? -12.611 -16.043 -4.934 1.00 98.75 735 ILE A N 1
ATOM 5593 C CA . ILE A 1 735 ? -12.691 -14.742 -4.247 1.00 98.75 735 ILE A CA 1
ATOM 5594 C C . ILE A 1 735 ? -14.087 -14.124 -4.404 1.00 98.75 735 ILE A C 1
ATOM 5596 O O . ILE A 1 735 ? -14.610 -13.564 -3.442 1.00 98.75 735 ILE A O 1
ATOM 5600 N N . LYS A 1 736 ? -14.725 -14.262 -5.573 1.00 98.75 736 LYS A N 1
ATOM 5601 C CA . LYS A 1 736 ? -16.093 -13.777 -5.801 1.00 98.75 736 LYS A CA 1
ATOM 5602 C C . LYS A 1 736 ? -17.109 -14.489 -4.905 1.00 98.75 736 LYS A C 1
ATOM 5604 O O . LYS A 1 736 ? -17.859 -13.820 -4.204 1.00 98.75 736 LYS A O 1
ATOM 5609 N N . ALA A 1 737 ? -17.077 -15.821 -4.853 1.00 98.75 737 ALA A N 1
ATOM 5610 C CA . ALA A 1 737 ? -17.957 -16.606 -3.985 1.00 98.75 737 ALA A CA 1
ATOM 5611 C C . ALA A 1 737 ? -17.743 -16.291 -2.492 1.00 98.75 737 ALA A C 1
ATOM 5613 O O . ALA A 1 737 ? -18.708 -16.221 -1.733 1.00 98.75 737 ALA A O 1
ATOM 5614 N N . ALA A 1 738 ? -16.497 -16.042 -2.076 1.00 98.62 738 ALA A N 1
ATOM 5615 C CA . ALA A 1 738 ? -16.182 -15.579 -0.728 1.00 98.62 738 ALA A CA 1
ATOM 5616 C C . ALA A 1 738 ? -16.786 -14.188 -0.441 1.00 98.62 738 ALA A C 1
ATOM 5618 O O . ALA A 1 738 ? -17.472 -14.017 0.565 1.00 98.62 738 ALA A O 1
ATOM 5619 N N . ALA A 1 739 ? -16.585 -13.216 -1.339 1.00 98.62 739 ALA A N 1
ATOM 5620 C CA . ALA A 1 739 ? -17.096 -11.843 -1.229 1.00 98.62 739 ALA A CA 1
ATOM 5621 C C . ALA A 1 739 ? -18.636 -11.747 -1.267 1.00 98.62 739 ALA A C 1
ATOM 5623 O O . ALA A 1 739 ? -19.228 -10.887 -0.618 1.00 98.62 739 ALA A O 1
ATOM 5624 N N . GLU A 1 740 ? -19.301 -12.630 -2.013 1.00 98.25 740 GLU A N 1
ATOM 5625 C CA . GLU A 1 740 ? -20.766 -12.710 -2.082 1.00 98.25 740 GLU A CA 1
ATOM 5626 C C . GLU A 1 740 ? -21.369 -13.509 -0.905 1.00 98.25 740 GLU A C 1
ATOM 5628 O O . GLU A 1 740 ? -22.543 -13.318 -0.572 1.00 98.25 740 GLU A O 1
ATOM 5633 N N . GLY A 1 741 ? -20.558 -14.361 -0.261 1.00 98.06 741 GLY A N 1
ATOM 5634 C CA . GLY A 1 741 ? -20.904 -15.235 0.863 1.00 98.06 741 GLY A CA 1
ATOM 5635 C C . GLY A 1 741 ? -20.292 -14.807 2.204 1.00 98.06 741 GLY A C 1
ATOM 5636 O O . GLY A 1 741 ? -20.663 -13.779 2.767 1.00 98.06 741 GLY A O 1
ATOM 5637 N N . GLU A 1 742 ? -19.396 -15.630 2.760 1.00 96.56 742 GLU A N 1
ATOM 5638 C CA . GLU A 1 742 ? -18.911 -15.515 4.151 1.00 96.56 742 GLU A CA 1
ATOM 5639 C C . GLU A 1 742 ? -18.117 -14.225 4.453 1.00 96.56 742 GLU A C 1
ATOM 5641 O O . GLU A 1 742 ? -18.086 -13.775 5.596 1.00 96.56 742 GLU A O 1
ATOM 5646 N N . TYR A 1 743 ? -17.514 -13.600 3.434 1.00 98.38 743 TYR A N 1
ATOM 5647 C CA . TYR A 1 743 ? -16.744 -12.357 3.554 1.00 98.38 743 TYR A CA 1
ATOM 5648 C C . TYR A 1 743 ? -17.537 -11.096 3.175 1.00 98.38 743 TYR A C 1
ATOM 5650 O O . TYR A 1 743 ? -16.955 -10.013 3.081 1.00 98.38 743 TYR A O 1
ATOM 5658 N N . LYS A 1 744 ? -18.851 -11.191 2.958 1.00 98.12 744 LYS A N 1
ATOM 5659 C CA . LYS A 1 744 ? -19.682 -10.068 2.503 1.00 98.12 744 LYS A CA 1
ATOM 5660 C C . LYS A 1 744 ? -19.599 -8.851 3.436 1.00 98.12 744 LYS A C 1
ATOM 5662 O O . LYS A 1 744 ? -19.916 -8.936 4.618 1.00 98.12 744 LYS A O 1
ATOM 5667 N N . GLY A 1 745 ? -19.175 -7.706 2.891 1.00 96.62 745 GLY A N 1
ATOM 5668 C CA . GLY A 1 745 ? -18.934 -6.455 3.637 1.00 96.62 745 GLY A CA 1
ATOM 5669 C C . GLY A 1 745 ? -17.524 -6.321 4.239 1.00 96.62 745 GLY A C 1
ATOM 5670 O O . GLY A 1 745 ? -17.145 -5.239 4.693 1.00 96.62 745 GLY A O 1
ATOM 5671 N N . ILE A 1 746 ? -16.729 -7.397 4.209 1.00 98.62 746 ILE A N 1
ATOM 5672 C CA . ILE A 1 746 ? -15.293 -7.415 4.528 1.00 98.62 746 ILE A CA 1
ATOM 5673 C C . ILE A 1 746 ? -14.467 -7.443 3.236 1.00 98.62 746 ILE A C 1
ATOM 5675 O O . ILE A 1 746 ? -13.484 -6.708 3.122 1.00 98.62 746 ILE A O 1
ATOM 5679 N N . VAL A 1 747 ? -14.866 -8.274 2.268 1.00 98.81 747 VAL A N 1
ATOM 5680 C CA . VAL A 1 747 ? -14.245 -8.400 0.946 1.00 98.81 747 VAL A CA 1
ATOM 5681 C C . VAL A 1 747 ? -15.266 -8.060 -0.135 1.00 98.81 747 VAL A C 1
ATOM 5683 O O . VAL A 1 747 ? -16.365 -8.606 -0.154 1.00 98.81 747 VAL A O 1
ATOM 5686 N N . GLY A 1 748 ? -14.872 -7.182 -1.055 1.00 98.75 748 GLY A N 1
ATOM 5687 C CA . GLY A 1 748 ? -15.552 -6.936 -2.321 1.00 98.75 748 GLY A CA 1
ATOM 5688 C C . GLY A 1 748 ? -14.797 -7.552 -3.503 1.00 98.75 748 GLY A C 1
ATOM 5689 O O . GLY A 1 748 ? -13.629 -7.931 -3.401 1.00 98.75 748 GLY A O 1
ATOM 5690 N N . TYR A 1 749 ? -15.458 -7.598 -4.653 1.00 98.75 749 TYR A N 1
ATOM 5691 C CA . TYR A 1 749 ? -14.915 -8.085 -5.920 1.00 98.75 749 TYR A CA 1
ATOM 5692 C C . TYR A 1 749 ? -15.297 -7.100 -7.034 1.00 98.75 749 TYR A C 1
ATOM 5694 O O . TYR A 1 749 ? -16.424 -6.606 -7.046 1.00 98.75 749 TYR A O 1
ATOM 5702 N N . THR A 1 750 ? -14.394 -6.835 -7.981 1.00 98.44 750 THR A N 1
ATOM 5703 C CA . THR A 1 750 ? -14.708 -6.098 -9.215 1.00 98.44 750 THR A CA 1
ATOM 5704 C C . THR A 1 750 ? -13.926 -6.632 -10.416 1.00 98.44 750 THR A C 1
ATOM 5706 O O . THR A 1 750 ? -12.740 -6.948 -10.320 1.00 98.44 750 THR A O 1
ATOM 5709 N N . ASP A 1 751 ? -14.599 -6.716 -11.563 1.00 96.62 751 ASP A N 1
ATOM 5710 C CA . ASP A 1 751 ? -14.026 -6.919 -12.897 1.00 96.62 751 ASP A CA 1
ATOM 5711 C C . ASP A 1 751 ? -14.164 -5.664 -13.792 1.00 96.62 751 ASP A C 1
ATOM 5713 O O . ASP A 1 751 ? -13.919 -5.712 -15.000 1.00 96.62 751 ASP A O 1
ATOM 5717 N N . GLU A 1 752 ? -14.470 -4.502 -13.213 1.00 95.75 752 GLU A N 1
ATOM 5718 C CA . GLU A 1 752 ? -14.571 -3.232 -13.938 1.00 95.75 752 GLU A CA 1
ATOM 5719 C C . GLU A 1 752 ? -13.205 -2.536 -14.140 1.00 95.75 752 GLU A C 1
ATOM 5721 O O . GLU A 1 752 ? -12.172 -2.912 -13.582 1.00 95.75 752 GLU A O 1
ATOM 5726 N N . GLN A 1 753 ? -13.175 -1.492 -14.975 1.00 93.00 753 GLN A N 1
ATOM 5727 C CA . GLN A 1 753 ? -11.963 -0.726 -15.309 1.00 93.00 753 GLN A CA 1
ATOM 5728 C C . GLN A 1 753 ? -11.723 0.425 -14.312 1.00 93.00 753 GLN A C 1
ATOM 5730 O O . GLN A 1 753 ? -11.688 1.599 -14.677 1.00 93.00 753 GLN A O 1
ATOM 5735 N N . VAL A 1 754 ? -11.573 0.049 -13.041 1.00 96.12 754 VAL A N 1
ATOM 5736 C CA . VAL A 1 754 ? -11.496 0.922 -11.852 1.00 96.12 754 VAL A CA 1
ATOM 5737 C C . VAL A 1 754 ? -10.126 1.570 -11.606 1.00 96.12 754 VAL A C 1
ATOM 5739 O O . VAL A 1 754 ? -9.080 1.020 -11.967 1.00 96.12 754 VAL A O 1
ATOM 5742 N N . VAL A 1 755 ? -10.129 2.717 -10.926 1.00 97.19 755 VAL A N 1
ATOM 5743 C CA . VAL A 1 755 ? -8.950 3.441 -10.405 1.00 97.19 755 VAL A CA 1
ATOM 5744 C C . VAL A 1 755 ? -9.175 3.855 -8.942 1.00 97.19 755 VAL A C 1
ATOM 5746 O O . VAL A 1 755 ? -10.290 3.748 -8.436 1.00 97.19 755 VAL A O 1
ATOM 5749 N N . SER A 1 756 ? -8.144 4.323 -8.227 1.00 98.38 756 SER A N 1
ATOM 5750 C CA . SER A 1 756 ? -8.237 4.513 -6.767 1.00 98.38 756 SER A CA 1
ATOM 5751 C C . SER A 1 756 ? -9.377 5.430 -6.298 1.00 98.38 756 SER A C 1
ATOM 5753 O O . SER A 1 756 ? -9.985 5.151 -5.271 1.00 98.38 756 SER A O 1
ATOM 5755 N N . THR A 1 757 ? -9.730 6.494 -7.029 1.00 97.75 757 THR A N 1
ATOM 5756 C CA . THR A 1 757 ? -10.830 7.390 -6.621 1.00 97.75 757 THR A CA 1
ATOM 5757 C C . THR A 1 757 ? -12.204 6.719 -6.610 1.00 97.75 757 THR A C 1
ATOM 5759 O O . THR A 1 757 ? -13.109 7.235 -5.963 1.00 97.75 757 THR A O 1
ATOM 5762 N N . ASP A 1 758 ? -12.362 5.572 -7.275 1.00 98.25 758 ASP A N 1
ATOM 5763 C CA . ASP A 1 758 ? -13.630 4.832 -7.334 1.00 98.25 758 ASP A CA 1
ATOM 5764 C C . ASP A 1 758 ? -13.941 4.084 -6.022 1.00 98.25 758 ASP A C 1
ATOM 5766 O O . ASP A 1 758 ? -15.056 3.602 -5.828 1.00 98.25 758 ASP A O 1
ATOM 5770 N N . PHE A 1 759 ? -12.974 4.019 -5.096 1.00 98.62 759 PHE A N 1
ATOM 5771 C CA . PHE A 1 759 ? -13.117 3.375 -3.786 1.00 98.62 759 PHE A CA 1
ATOM 5772 C C . PHE A 1 759 ? -13.177 4.356 -2.609 1.00 98.62 759 PHE A C 1
ATOM 5774 O O . PHE A 1 759 ? -13.195 3.904 -1.467 1.00 98.62 759 PHE A O 1
ATOM 5781 N N . ILE A 1 760 ? -13.213 5.672 -2.849 1.00 98.56 760 ILE A N 1
ATOM 5782 C CA . ILE A 1 760 ? -13.338 6.660 -1.766 1.00 98.56 760 ILE A CA 1
ATOM 5783 C C . ILE A 1 760 ? -14.685 6.467 -1.057 1.00 98.56 760 ILE A C 1
ATOM 5785 O O . ILE A 1 760 ? -15.742 6.547 -1.683 1.00 98.56 760 ILE A O 1
ATOM 5789 N N . GLY A 1 761 ? -14.643 6.216 0.251 1.00 97.31 761 GLY A N 1
ATOM 5790 C CA . GLY A 1 761 ? -15.819 5.891 1.057 1.00 97.31 761 GLY A CA 1
ATOM 5791 C C . GLY A 1 761 ? -16.270 4.428 0.950 1.00 97.31 761 GLY A C 1
ATOM 5792 O O . GLY A 1 761 ? -17.376 4.101 1.376 1.00 97.31 761 GLY A O 1
ATOM 5793 N N . ASN A 1 762 ? -15.461 3.529 0.374 1.00 98.44 762 ASN A N 1
ATOM 5794 C CA . ASN A 1 762 ? -15.814 2.111 0.293 1.00 98.44 762 ASN A CA 1
ATOM 5795 C C . ASN A 1 762 ? -15.654 1.425 1.661 1.00 98.44 762 ASN A C 1
ATOM 5797 O O . ASN A 1 762 ? -14.615 1.519 2.314 1.00 98.44 762 ASN A O 1
ATOM 5801 N N . GLU A 1 763 ? -16.697 0.719 2.095 1.00 98.00 763 GLU A N 1
ATOM 5802 C CA . GLU A 1 763 ? -16.784 0.112 3.429 1.00 98.00 763 GLU A CA 1
ATOM 5803 C C . GLU A 1 763 ? -16.016 -1.214 3.567 1.00 98.00 763 GLU A C 1
ATOM 5805 O O . GLU A 1 763 ? -15.803 -1.692 4.683 1.00 98.00 763 GLU A O 1
ATOM 5810 N N . ASN A 1 764 ? -15.608 -1.838 2.459 1.00 98.75 764 ASN A N 1
ATOM 5811 C CA . ASN A 1 764 ? -14.912 -3.125 2.482 1.00 98.75 764 ASN A CA 1
ATOM 5812 C C . ASN A 1 764 ? -13.443 -2.956 2.898 1.00 98.75 764 ASN A C 1
ATOM 5814 O O . ASN A 1 764 ? -12.786 -1.967 2.579 1.00 98.75 764 ASN A O 1
ATOM 5818 N N . SER A 1 765 ? -12.896 -3.966 3.571 1.00 98.75 765 SER A N 1
ATOM 5819 C CA . SER A 1 765 ? -11.480 -4.003 3.960 1.00 98.75 765 SER A CA 1
ATOM 5820 C C . SER A 1 765 ? -10.555 -4.261 2.771 1.00 98.75 765 SER A C 1
ATOM 5822 O O . SER A 1 765 ? -9.403 -3.842 2.789 1.00 98.75 765 SER A O 1
ATOM 5824 N N . SER A 1 766 ? -11.044 -5.007 1.778 1.00 98.88 766 SER A N 1
ATOM 5825 C CA . SER A 1 766 ? -10.301 -5.513 0.622 1.00 98.88 766 SER A CA 1
ATOM 5826 C C . SER A 1 766 ? -11.258 -5.580 -0.571 1.00 98.88 766 SER A C 1
ATOM 5828 O O . SER A 1 766 ? -12.322 -6.174 -0.435 1.00 98.88 766 SER A O 1
ATOM 5830 N N . ILE A 1 767 ? -10.937 -4.989 -1.722 1.00 98.88 767 ILE A N 1
ATOM 5831 C CA . ILE A 1 767 ? -11.747 -5.092 -2.944 1.00 98.88 767 ILE A CA 1
ATOM 5832 C C . ILE A 1 767 ? -10.875 -5.638 -4.072 1.00 98.88 767 ILE A C 1
ATOM 5834 O O . ILE A 1 767 ? -10.066 -4.918 -4.660 1.00 98.88 767 ILE A O 1
ATOM 5838 N N . PHE A 1 768 ? -11.032 -6.927 -4.359 1.00 98.88 768 PHE A N 1
ATOM 5839 C CA . PHE A 1 768 ? -10.190 -7.642 -5.311 1.00 98.88 768 PHE A CA 1
ATOM 5840 C C . PHE A 1 768 ? -10.461 -7.198 -6.756 1.00 98.88 768 PHE A C 1
ATOM 5842 O O . PHE A 1 768 ? -11.599 -7.240 -7.224 1.00 98.88 768 PHE A O 1
ATOM 5849 N N . ASP A 1 769 ? -9.397 -6.801 -7.457 1.00 98.50 769 ASP A N 1
ATOM 5850 C CA . ASP A 1 769 ? -9.427 -6.323 -8.840 1.00 98.50 769 ASP A CA 1
ATOM 5851 C C . ASP A 1 769 ? -9.073 -7.470 -9.792 1.00 98.50 769 ASP A C 1
ATOM 5853 O O . ASP A 1 769 ? -7.906 -7.759 -10.092 1.00 98.50 769 ASP A O 1
ATOM 5857 N N . ALA A 1 770 ? -10.120 -8.139 -10.267 1.00 97.62 770 ALA A N 1
ATOM 5858 C CA . ALA A 1 770 ? -10.034 -9.346 -11.074 1.00 97.62 770 ALA A CA 1
ATOM 5859 C C . ALA A 1 770 ? -9.342 -9.131 -12.431 1.00 97.62 770 ALA A C 1
ATOM 5861 O O . ALA A 1 770 ? -8.863 -10.100 -13.022 1.00 97.62 770 ALA A O 1
ATOM 5862 N N . ASN A 1 771 ? -9.244 -7.880 -12.900 1.00 94.31 771 ASN A N 1
ATOM 5863 C CA . ASN A 1 771 ? -8.646 -7.505 -14.183 1.00 94.31 771 ASN A CA 1
ATOM 5864 C C . ASN A 1 771 ? -7.292 -6.775 -14.061 1.00 94.31 771 ASN A C 1
ATOM 5866 O O . ASN A 1 771 ? -6.676 -6.488 -15.088 1.00 94.31 771 ASN A O 1
ATOM 5870 N N . ALA A 1 772 ? -6.807 -6.489 -12.846 1.00 94.69 772 ALA A N 1
ATOM 5871 C CA . ALA A 1 772 ? -5.458 -5.962 -12.605 1.00 94.69 772 ALA A CA 1
ATOM 5872 C C . ALA A 1 772 ? -4.444 -7.041 -12.174 1.00 94.69 772 ALA A C 1
ATOM 5874 O O . ALA A 1 772 ? -3.247 -6.881 -12.421 1.00 94.69 772 ALA A O 1
ATOM 5875 N N . GLY A 1 773 ? -4.896 -8.131 -11.541 1.00 95.00 773 GLY A N 1
ATOM 5876 C CA . GLY A 1 773 ? -4.046 -9.282 -11.211 1.00 95.00 773 GLY A CA 1
ATOM 5877 C C . GLY A 1 773 ? -3.584 -10.082 -12.436 1.00 95.00 773 GLY A C 1
ATOM 5878 O O . GLY A 1 773 ? -4.115 -9.947 -13.538 1.00 95.00 773 GLY A O 1
ATOM 5879 N N . ILE A 1 774 ? -2.554 -10.914 -12.252 1.00 95.69 774 ILE A N 1
ATOM 5880 C CA . ILE A 1 774 ? -1.961 -11.712 -13.335 1.00 95.69 774 ILE A CA 1
ATOM 5881 C C . ILE A 1 774 ? -1.308 -12.997 -12.815 1.00 95.69 774 ILE A C 1
ATOM 5883 O O . ILE A 1 774 ? -0.491 -12.982 -11.894 1.00 95.69 774 ILE A O 1
ATOM 5887 N N . GLN A 1 775 ? -1.632 -14.120 -13.452 1.00 97.00 775 GLN A N 1
ATOM 5888 C CA . GLN A 1 775 ? -0.977 -15.408 -13.234 1.00 97.00 775 GLN A CA 1
ATOM 5889 C C . GLN A 1 775 ? 0.186 -15.589 -14.222 1.00 97.00 775 GLN A C 1
ATOM 5891 O O . GLN A 1 775 ? 0.051 -15.272 -15.404 1.00 97.00 775 GLN A O 1
ATOM 5896 N N . LEU A 1 776 ? 1.331 -16.091 -13.746 1.00 96.88 776 LEU A N 1
ATOM 5897 C CA . LEU A 1 776 ? 2.454 -16.497 -14.602 1.00 96.88 776 LEU A CA 1
ATOM 5898 C C . LEU A 1 776 ? 2.355 -17.982 -14.966 1.00 96.88 776 LEU A C 1
ATOM 5900 O O . LEU A 1 776 ? 2.542 -18.356 -16.119 1.00 96.88 776 LEU A O 1
ATOM 5904 N N . ASN A 1 777 ? 2.077 -18.821 -13.968 1.00 97.38 777 ASN A N 1
ATOM 5905 C CA . ASN A 1 777 ? 1.922 -20.267 -14.097 1.00 97.38 777 ASN A CA 1
ATOM 5906 C C . ASN A 1 777 ? 0.905 -20.773 -13.044 1.00 97.38 777 ASN A C 1
ATOM 5908 O O . ASN A 1 777 ? 0.546 -20.001 -12.148 1.00 97.38 777 ASN A O 1
ATOM 5912 N N . PRO A 1 778 ? 0.446 -22.040 -13.100 1.00 98.31 778 PRO A N 1
ATOM 5913 C CA . PRO A 1 778 ? -0.599 -22.558 -12.209 1.00 98.31 778 PRO A CA 1
ATOM 5914 C C . PRO A 1 778 ? -0.336 -22.431 -10.700 1.00 98.31 778 PRO A C 1
ATOM 5916 O O . PRO A 1 778 ? -1.281 -22.523 -9.920 1.00 98.31 778 PRO A O 1
ATOM 5919 N N . ASN A 1 779 ? 0.911 -22.203 -10.276 1.00 98.19 779 ASN A N 1
ATOM 5920 C CA . ASN A 1 779 ? 1.299 -22.048 -8.876 1.00 98.19 779 ASN A CA 1
ATOM 5921 C C . ASN A 1 779 ? 1.835 -20.647 -8.530 1.00 98.19 779 ASN A C 1
ATOM 5923 O O . ASN A 1 779 ? 2.100 -20.407 -7.358 1.00 98.19 779 ASN A O 1
ATOM 5927 N N . PHE A 1 780 ? 2.001 -19.717 -9.479 1.00 98.50 780 PHE A N 1
ATOM 5928 C CA . PHE A 1 780 ? 2.645 -18.419 -9.228 1.00 98.50 780 PHE A CA 1
ATOM 5929 C C . PHE A 1 780 ? 1.833 -17.254 -9.801 1.00 98.50 780 PHE A C 1
ATOM 5931 O O . PHE A 1 780 ? 1.646 -17.129 -11.018 1.00 98.50 780 PHE A O 1
ATOM 5938 N N . VAL A 1 781 ? 1.323 -16.404 -8.906 1.00 98.44 781 VAL A N 1
ATOM 5939 C CA . VAL A 1 781 ? 0.273 -15.424 -9.216 1.00 98.44 781 VAL A CA 1
ATOM 5940 C C . VAL A 1 781 ? 0.462 -14.105 -8.462 1.00 98.44 781 VAL A C 1
ATOM 5942 O O . VAL A 1 781 ? 0.920 -14.077 -7.319 1.00 98.44 781 VAL A O 1
ATOM 5945 N N . LYS A 1 782 ? 0.093 -13.005 -9.127 1.00 98.38 782 LYS A N 1
ATOM 5946 C CA . LYS A 1 782 ? -0.071 -11.664 -8.563 1.00 98.38 782 LYS A CA 1
ATOM 5947 C C . LYS A 1 782 ? -1.558 -11.382 -8.368 1.00 98.38 782 LYS A C 1
ATOM 5949 O O . LYS A 1 782 ? -2.319 -11.404 -9.336 1.00 98.38 782 LYS A O 1
ATOM 5954 N N . LEU A 1 783 ? -1.948 -11.086 -7.135 1.00 98.69 783 LEU A N 1
ATOM 5955 C CA . LEU A 1 783 ? -3.302 -10.711 -6.739 1.00 98.69 783 LEU A CA 1
ATOM 5956 C C . LEU A 1 783 ? -3.316 -9.229 -6.360 1.00 98.69 783 LEU A C 1
ATOM 5958 O O . LEU A 1 783 ? -2.471 -8.787 -5.580 1.00 98.69 783 LEU A O 1
ATOM 5962 N N . ILE A 1 784 ? -4.267 -8.478 -6.915 1.00 98.62 784 ILE A N 1
ATOM 5963 C CA . ILE A 1 784 ? -4.434 -7.045 -6.663 1.00 98.62 784 ILE A CA 1
ATOM 5964 C C . ILE A 1 784 ? -5.718 -6.826 -5.867 1.00 98.62 784 ILE A C 1
ATOM 5966 O O . ILE A 1 784 ? -6.769 -7.343 -6.242 1.00 98.62 784 ILE A O 1
ATOM 5970 N N . SER A 1 785 ? -5.642 -6.063 -4.777 1.00 98.81 785 SER A N 1
ATOM 5971 C CA . SER A 1 785 ? -6.823 -5.684 -3.996 1.00 98.81 785 SER A CA 1
ATOM 5972 C C . SER A 1 785 ? -6.739 -4.249 -3.497 1.00 98.81 785 SER A C 1
ATOM 5974 O O . SER A 1 785 ? -5.738 -3.836 -2.909 1.00 98.81 785 SER A O 1
ATOM 5976 N N . TRP A 1 786 ? -7.791 -3.484 -3.751 1.00 98.88 786 TRP A N 1
ATOM 5977 C CA . TRP A 1 786 ? -7.958 -2.110 -3.297 1.00 98.88 786 TRP A CA 1
ATOM 5978 C C . TRP A 1 786 ? -8.414 -2.053 -1.843 1.00 98.88 786 TRP A C 1
ATOM 5980 O O . TRP A 1 786 ? -9.007 -2.998 -1.323 1.00 98.88 786 TRP A O 1
ATOM 5990 N N . TYR A 1 787 ? -8.163 -0.927 -1.185 1.00 98.81 787 TYR A N 1
ATOM 5991 C CA . TYR A 1 787 ? -8.761 -0.603 0.102 1.00 98.81 787 TYR A CA 1
ATOM 5992 C C . TYR A 1 787 ? -8.791 0.907 0.312 1.00 98.81 787 TYR A C 1
ATOM 5994 O O . TYR A 1 787 ? -7.791 1.598 0.095 1.00 98.81 787 TYR A O 1
ATOM 6002 N N . ASP A 1 788 ? -9.923 1.419 0.790 1.00 98.75 788 ASP A N 1
ATOM 6003 C CA . ASP A 1 788 ? -9.939 2.732 1.419 1.00 98.75 788 ASP A CA 1
ATOM 6004 C C . ASP A 1 788 ? -9.208 2.610 2.764 1.00 98.75 788 ASP A C 1
ATOM 6006 O O . ASP A 1 788 ? -9.622 1.876 3.671 1.00 98.75 788 ASP A O 1
ATOM 6010 N N . ASN A 1 789 ? -8.050 3.264 2.862 1.00 98.50 789 ASN A N 1
ATOM 6011 C CA . ASN A 1 789 ? -7.170 3.130 4.017 1.00 98.50 789 ASN A CA 1
ATOM 6012 C C . ASN A 1 789 ? -7.636 3.949 5.227 1.00 98.50 789 ASN A C 1
ATOM 6014 O O . ASN A 1 789 ? -7.069 3.769 6.306 1.00 98.50 789 ASN A O 1
ATOM 6018 N N . GLU A 1 790 ? -8.644 4.809 5.071 1.00 98.56 790 GLU A N 1
ATOM 6019 C CA . GLU A 1 790 ? -9.314 5.491 6.174 1.00 98.56 790 GLU A CA 1
ATOM 6020 C C . GLU A 1 790 ? -10.708 4.917 6.428 1.00 98.56 790 GLU A C 1
ATOM 6022 O O . GLU A 1 790 ? -10.992 4.512 7.554 1.00 98.56 790 GLU A O 1
ATOM 6027 N N . TRP A 1 791 ? -11.566 4.845 5.411 1.00 98.56 791 TRP A N 1
ATOM 6028 C CA . TRP A 1 791 ? -12.984 4.510 5.541 1.00 98.56 791 TRP A CA 1
ATOM 6029 C C . TRP A 1 791 ? -13.223 3.034 5.850 1.00 98.56 791 TRP A C 1
ATOM 6031 O O . TRP A 1 791 ? -13.749 2.715 6.917 1.00 98.56 791 TRP A O 1
ATOM 6041 N N . GLY A 1 792 ? -12.765 2.124 4.983 1.00 98.19 792 GLY A N 1
ATOM 6042 C CA . GLY A 1 792 ? -12.898 0.679 5.193 1.00 98.19 792 GLY A CA 1
ATOM 6043 C C . GLY A 1 792 ? -12.220 0.226 6.489 1.00 98.19 792 GLY A C 1
ATOM 6044 O O . GLY A 1 792 ? -12.769 -0.579 7.240 1.00 98.19 792 GLY A O 1
ATOM 6045 N N . TYR A 1 793 ? -11.068 0.817 6.829 1.00 98.75 793 TYR A N 1
ATOM 6046 C CA . TYR A 1 793 ? -10.413 0.580 8.119 1.00 98.75 793 TYR A CA 1
ATOM 6047 C C . TYR A 1 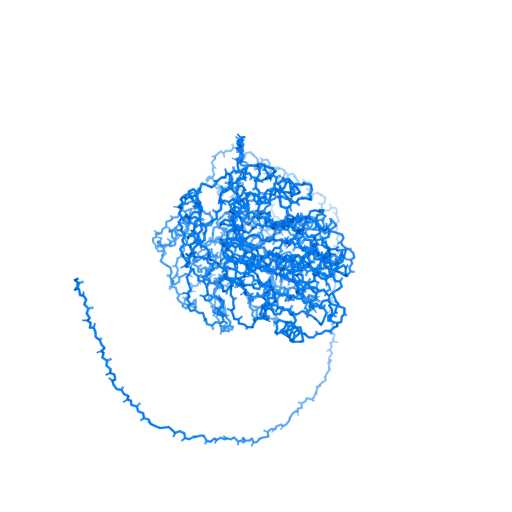793 ? -11.221 1.106 9.316 1.00 98.75 793 TYR A C 1
ATOM 6049 O O . TYR A 1 793 ? -11.340 0.412 10.326 1.00 98.75 793 TYR A O 1
ATOM 6057 N N . SER A 1 794 ? -11.803 2.303 9.212 1.00 98.31 794 SER A N 1
ATOM 6058 C CA . SER A 1 794 ? -12.645 2.880 10.267 1.00 98.31 794 SER A CA 1
ATOM 6059 C C . SER A 1 794 ? -13.926 2.078 10.481 1.00 98.31 794 SER A C 1
ATOM 6061 O O . SER A 1 794 ? -14.306 1.852 11.629 1.00 98.31 794 SER A O 1
ATOM 6063 N N . ARG A 1 795 ? -14.543 1.558 9.410 1.00 98.00 795 ARG A N 1
ATOM 6064 C CA . ARG A 1 795 ? -15.663 0.615 9.524 1.00 98.00 795 ARG A CA 1
ATOM 6065 C C . ARG A 1 795 ? -15.249 -0.643 10.287 1.00 98.00 795 ARG A C 1
ATOM 6067 O O . ARG A 1 795 ? -15.968 -1.048 11.192 1.00 98.00 795 ARG A O 1
ATOM 6074 N N . ARG A 1 796 ? -14.055 -1.198 10.035 1.00 98.56 796 ARG A N 1
ATOM 6075 C CA . ARG A 1 796 ? -13.528 -2.332 10.823 1.00 98.56 796 ARG A CA 1
ATOM 6076 C C . ARG A 1 796 ? -13.307 -2.013 12.304 1.00 98.56 796 ARG A C 1
ATOM 6078 O O . ARG A 1 796 ? -13.497 -2.901 13.126 1.00 98.56 796 ARG A O 1
ATOM 6085 N N . VAL A 1 797 ? -12.970 -0.771 12.666 1.00 98.12 797 VAL A N 1
ATOM 6086 C CA . VAL A 1 797 ? -12.940 -0.350 14.082 1.00 98.12 797 VAL A CA 1
ATOM 6087 C C . VAL A 1 797 ? -14.352 -0.382 14.683 1.00 98.12 797 VAL A C 1
ATOM 6089 O O . VAL A 1 797 ? -14.521 -0.896 15.785 1.00 98.12 797 VAL A O 1
ATOM 6092 N N . CYS A 1 798 ? -15.368 0.103 13.963 1.00 97.31 798 CYS A N 1
ATOM 6093 C CA . CYS A 1 798 ? -16.772 0.037 14.391 1.00 97.31 798 CYS A CA 1
ATOM 6094 C C . CYS A 1 798 ? -17.298 -1.406 14.511 1.00 97.31 798 CYS A C 1
ATOM 6096 O O . CYS A 1 798 ? -17.969 -1.733 15.489 1.00 97.31 798 CYS A O 1
ATOM 6098 N N . ASP A 1 799 ? -16.959 -2.279 13.563 1.00 97.31 799 ASP A N 1
ATOM 6099 C CA . ASP A 1 799 ? -17.364 -3.688 13.584 1.00 97.31 799 ASP A CA 1
ATOM 6100 C C . ASP A 1 799 ? -16.697 -4.439 14.753 1.00 97.31 799 ASP A C 1
ATOM 6102 O O . ASP A 1 799 ? -17.372 -5.154 15.497 1.00 97.31 799 ASP A O 1
ATOM 6106 N N . LEU A 1 800 ? -15.394 -4.214 14.985 1.00 97.38 800 LEU A N 1
ATOM 6107 C CA . LEU A 1 800 ? -14.664 -4.783 16.123 1.00 97.38 800 LEU A CA 1
ATOM 6108 C C . LEU A 1 800 ? -15.193 -4.264 17.470 1.00 97.38 800 LEU A C 1
ATOM 6110 O O . LEU A 1 800 ? -15.251 -5.036 18.421 1.00 97.38 800 LEU A O 1
ATOM 6114 N N . LEU A 1 801 ? -15.604 -2.992 17.560 1.00 95.81 801 LEU A N 1
ATOM 6115 C CA . LEU A 1 801 ? -16.250 -2.430 18.755 1.00 95.81 801 LEU A CA 1
ATOM 6116 C C . LEU A 1 801 ? -17.552 -3.166 19.097 1.00 95.81 801 LEU A C 1
ATOM 6118 O O . LEU A 1 801 ? -17.733 -3.574 20.243 1.00 95.81 801 LEU A O 1
ATOM 6122 N N . LYS A 1 802 ? -18.441 -3.359 18.112 1.00 95.19 802 LYS A N 1
ATOM 6123 C CA . LYS A 1 802 ? -19.729 -4.043 18.319 1.00 95.19 802 LYS A CA 1
ATOM 6124 C C . LYS A 1 802 ? -19.518 -5.513 18.679 1.00 95.19 802 LYS A C 1
ATOM 6126 O O . LYS A 1 802 ? -20.059 -5.965 19.683 1.00 95.19 802 LYS A O 1
ATOM 6131 N N . TYR A 1 803 ? -18.643 -6.214 17.954 1.00 96.38 803 TYR A N 1
ATOM 6132 C CA . TYR A 1 803 ? -18.283 -7.597 18.274 1.00 96.38 803 TYR A CA 1
ATOM 6133 C C . TYR A 1 803 ? -17.694 -7.732 19.688 1.00 96.38 803 TYR A C 1
ATOM 6135 O O . TYR A 1 803 ? -18.126 -8.584 20.461 1.00 96.38 803 TYR A O 1
ATOM 6143 N N . ALA A 1 804 ? -16.752 -6.860 20.064 1.00 94.69 804 ALA A N 1
ATOM 6144 C CA . ALA A 1 804 ? -16.152 -6.857 21.396 1.00 94.69 804 ALA A CA 1
ATOM 6145 C C . ALA A 1 804 ? -17.195 -6.636 22.503 1.00 94.69 804 ALA A C 1
ATOM 6147 O O . ALA A 1 804 ? -17.167 -7.344 23.506 1.00 94.69 804 ALA A O 1
ATOM 6148 N N . ALA A 1 805 ? -18.133 -5.703 22.310 1.00 94.81 805 ALA A N 1
ATOM 6149 C CA . ALA A 1 805 ? -19.210 -5.436 23.261 1.00 94.81 805 ALA A CA 1
ATOM 6150 C C . ALA A 1 805 ? -20.217 -6.596 23.369 1.00 94.81 805 ALA A C 1
ATOM 6152 O O . ALA A 1 805 ? -20.675 -6.912 24.466 1.00 94.81 805 ALA A O 1
ATOM 6153 N N . GLU A 1 806 ? -20.537 -7.265 22.259 1.00 95.06 806 GLU A N 1
ATOM 6154 C CA . GLU A 1 806 ? -21.401 -8.450 22.243 1.00 95.06 806 GLU A CA 1
ATOM 6155 C C . GLU A 1 806 ? -20.752 -9.644 22.965 1.00 95.06 806 GLU A C 1
ATOM 6157 O O . GLU A 1 806 ? -21.413 -10.294 23.778 1.00 95.06 806 GLU A O 1
ATOM 6162 N N . GLN A 1 807 ? -19.456 -9.896 22.740 1.00 96.38 807 GLN A N 1
ATOM 6163 C CA . GLN A 1 807 ? -18.717 -10.974 23.411 1.00 96.38 807 GLN A CA 1
ATOM 6164 C C . GLN A 1 807 ? -18.451 -10.686 24.899 1.00 96.38 807 GLN A C 1
ATOM 6166 O O . GLN A 1 807 ? -18.616 -11.581 25.726 1.00 96.38 807 GLN A O 1
ATOM 6171 N N . ASP A 1 808 ? -18.085 -9.454 25.275 1.00 95.06 808 ASP A N 1
ATOM 6172 C CA . ASP A 1 808 ? -17.921 -9.077 26.689 1.00 95.06 808 ASP A CA 1
ATOM 6173 C C . ASP A 1 808 ? -19.260 -9.180 27.440 1.00 95.06 808 ASP A C 1
ATOM 6175 O O . ASP A 1 808 ? -19.302 -9.759 28.525 1.00 95.06 808 ASP A O 1
ATOM 6179 N N . LYS A 1 809 ? -20.375 -8.753 26.829 1.00 93.50 809 LYS A N 1
ATOM 6180 C CA . LYS A 1 809 ? -21.723 -8.935 27.393 1.00 93.50 809 LYS A CA 1
ATOM 6181 C C . LYS A 1 809 ? -22.101 -10.412 27.542 1.00 93.50 809 LYS A C 1
ATOM 6183 O O . LYS A 1 809 ? -22.678 -10.784 28.562 1.00 93.50 809 LYS A O 1
ATOM 6188 N N . ALA A 1 810 ? -21.774 -11.259 26.563 1.00 94.50 810 ALA A N 1
ATOM 6189 C CA . ALA A 1 810 ? -21.992 -12.707 26.653 1.00 94.50 810 ALA A CA 1
ATOM 6190 C C . ALA A 1 810 ? -21.142 -13.368 27.759 1.00 94.50 810 ALA A C 1
ATOM 6192 O O . ALA A 1 810 ? -21.561 -14.368 28.339 1.00 94.50 810 ALA A O 1
ATOM 6193 N N . ALA A 1 811 ? -19.986 -12.782 28.089 1.00 94.31 811 ALA A N 1
ATOM 6194 C CA . ALA A 1 811 ? -19.132 -13.173 29.211 1.00 94.31 811 ALA A CA 1
ATOM 6195 C C . ALA A 1 811 ? -19.488 -12.495 30.556 1.00 94.31 811 ALA A C 1
ATOM 6197 O O . ALA A 1 811 ? -18.871 -12.819 31.571 1.00 94.31 811 ALA A O 1
ATOM 6198 N N . GLY A 1 812 ? -20.471 -11.584 30.584 1.00 91.56 812 GLY A N 1
ATOM 6199 C CA . GLY A 1 812 ? -20.941 -10.897 31.794 1.00 91.56 812 GLY A CA 1
ATOM 6200 C C . GLY A 1 812 ? -20.090 -9.703 32.260 1.00 91.56 812 GLY A C 1
ATOM 6201 O O . GLY A 1 812 ? -19.953 -9.512 33.469 1.00 91.56 812 GLY A O 1
ATOM 6202 N N . LEU A 1 813 ? -19.506 -8.928 31.332 1.00 83.81 813 LEU A N 1
ATOM 6203 C CA . LEU A 1 813 ? -18.604 -7.781 31.585 1.00 83.81 813 LEU A CA 1
ATOM 6204 C C . LEU A 1 813 ? -19.195 -6.410 31.167 1.00 83.81 813 LEU A C 1
ATOM 6206 O O . LEU A 1 813 ? -20.124 -6.377 30.335 1.00 83.81 813 LEU A O 1
#

InterPro domains:
  IPR006424 Glyceraldehyde-3-phosphate dehydrogenase, type I [TIGR01534] (484-799)
  IPR020828 Glyceraldehyde 3-phosphate dehydrogenase, NAD(P) binding domain [PF00044] (130-209)
  IPR020828 Glyceraldehyde 3-phosphate dehydrogenase, NAD(P) binding domain [PF00044] (484-577)
  IPR020828 Glyceraldehyde 3-phosphate dehydrogenase, NAD(P) binding domain [SM00846] (126-277)
  IPR020828 Glyceraldehyde 3-phosphate dehydrogenase, NAD(P) binding domain [SM00846] (484-625)
  IPR020829 Glyceraldehyde 3-phosphate dehydrogenase, catalytic domain [PF02800] (299-456)
  IPR020829 Glyceraldehyde 3-phosphate dehydrogenase, catalytic domain [PF02800] (630-787)
  IPR020830 Glyceraldehyde 3-phosphate dehydrogenase, active site [PS00071] (623-630)
  IPR020831 Glyceraldehyde/Erythrose phosphate dehydrogenase family [PR00078] (584-597)
  IPR020831 Glyceraldehyde/Erythrose phosphate dehydrogenase family [PR00078] (619-637)
  IPR020831 Glyceraldehyde/Erythrose phosphate dehydrogenase family [PR00078] (646-662)
  IPR020831 Glyceraldehyde/Erythrose phosphate dehydrogenase family [PR00078] (703-720)
  IPR020831 Glyceraldehyde/Erythrose phosphate dehydrogenase family [PR00078] (743-758)
  IPR020831 Glyceraldehyde/Erythrose phosphate dehydrogenase family [PTHR10836] (483-806)
  IPR036291 NAD(P)-binding domain superfamily [SSF51735] (130-314)
  IPR036291 NAD(P)-binding domain superfamily [SSF51735] (484-646)

Secondary structure (DSSP, 8-state):
----------------------------------------------------SHHHHHHHHHHHHHHHHHHHHHHTTSS---TT-PPPTHHHHHHH--S---GGGHHHHHHHHTGGG----EEEEEEE-TTHHHHHHHHHHHHHSSEEEEEEE-SSS-HHHHHHHHHEETTTEE-SS-EEEETTEEEETTEEEEEE--SSGGG----TTS-PEEEEE--SSS--SS--THHHHHHHHTT-SEEEE-S--SSS----TTTTGGG--TT-SSS----------STTTS-TT----HHHHHHHHHHHHHHHHH-EEEEEEEEEE---TTSBSS----SS-SGGGSBTTS--EEEE-SHHHHHHHH-GGGTTTEEEEEEE-S-SS-EEEEEEEEESS---HHHHHHHHHHHHHSTTTBTTEEEE-S---GGGGTT---SEEEETTT-EESSSSEEEEEEEE-------------------------TTSHHHHHHHHHHHHHSS----EEE-TTS-HHHHHHHHHB-SSS-B-SS-EEEETTEEEETTEEEEEE--SSTTT--GGGGT--EEEE-SSS--SHHHHGGGGGGT-SEEEESS--SSSPB--TTTSGGG--TT-SEEE---HHHHHHHHHHHHHHHHH-EEEEEEEEEE---TTSBSSS---SS-SGGGSBGGG--EEEE-SHHHHHHHHSGGGTTTEEEEEEE-S-SS-EEEEEEEEESS---HHHHHHHHHHHHHTTTBTTEEEE-S---GGGGTT---SEEEETTT-EEEETTEEEEEEEE-TTHHHHHHHHHHHHHHHHHHHHTT-

pLDDT: mean 75.68, std 25.7, range [23.77, 98.88]

Sequence (813 aa):
MQGFQRARAQRPLGAHGVSPAPDRPPPSAGPVAAPSHYLQTPSNNPPAQYFNPQAQLQNFDRLASYASRIKELALSRSNSDDPTNGLDPSFYAALASTPACPKPLLPNLRRWAFLPFVLTSCKVLARLLFGRIGRIVMRNGILMGNIDVVAINDPFIDPDYMVYMFKYDSVHGQYKGTIEHKDGKLIVDGKPIRVFNEKDPSNIKISTHEHGVCAFFPEEDGLWTDFGPCRCKAHLDGGAKKVVITAPSKDAPMYVMGVNHKEYNPEHKIVRPPASIPAISIVDALPAGLKCICTTNCLASLAKILHDKYTIVEGLMTTVHATTATQKTVDGPSHKDWRAGRSVNNNIIPSSTGAAKAVTKVIPSLEGKLTGMAFRVPTLDSSVVDLTVRVEKTAKYDDIKKTFKDASESKEYKGIMGYTEDDVVSTDFIGSNYSSIFDAKAGIGLNDHFVKLIAWSKLASTGKLLSSIRSRSALTEVLQKFSFGRIGRIVFRNALELQGIEVVAINDPFIDLSYMVYMFKYDSVHGRFKGTVEAKDGKLVINGVAITVFAEKDPSAIQWGSTGAEYIVESTGVFTTIDKASAHLKGGAKKVIISAPSADAPMYVCGVNLDSYDPKHKVISNASCTTNCLAPLAKIIHDKYGIVEGLMTTVHATTATQKTVDGPSNKDWRGGRSVANNIIPSSTGAAKAVGKVIPSLNGKLTGLSFRVPTLDVSVVDLVVRLEKSTTYDDIKATIKAAAEGEYKGIVGYTDEQVVSTDFIGNENSSIFDANAGIQLNPNFVKLISWYDNEWGYSRRVCDLLKYAAEQDKAAGL

Foldseek 3Di:
DDDDDDDDDDDDDDDDDDDDDDYDDDDDDDDDDDDDDDDDDDDDDDDDDDDDPPVPPVVVVVVVVVVVVVVVVVVVPPPDPDPPDDDDPVVVVVVVPDPDDDPVCVVVVVVVVCPVVVLAQAEAAEQDQLPDLSLQLVLVQVVVVSYHDAEYEHQPDDVQVSLVCSQAPPQQGGDPWDWDQDPQFIQTNNRTYHYHNDPQCLVVQDDLVRQHEYEYDDAPDPPCPPPDDPRLVSVVVSRHQAYHYQDDDPQAADDAFLFCVVVDDPVCSGDDDDDDDDDDDCSVNPPQQSDRDFLLNQVLNLCRLCCVVFNFQAKEKEKAFEDGPQADCDAADDDPANLSNHHQQFWFAKAADCRFVNSCSRVVSCVLHYGYTYTYHHAHWKMKMKMKTFTPHFADLVNVLVSLVCSCPDPRCPLAEAEDQDQDWRSVCNQPRYQKYWHSNQWDDLGRGITITMIITGSGHHDPDDDDDDDDDDDDDPLQFFCLPLQNLLLVVLPVVVPPDDQQEDEAQPAALVRSQVPNQQDPQLGGDPWDWDQPPCFIATNNDTHHYHNDPQLLVAQCVVRVAQEEEQRRVPQQELVSQCSVVNNVHQAYEYLEHHPHAAEDAPLFALVVDDLVRRYHYPYFLLLLAVLNLCCLQCVPFNFQAKEKEKAFEDDSQADCAQADDPPRNLSSHRQQHTFGKAADCSQCVSCRRVVSCHSRTGYIYTYHNHHWKMKMKMKTFTPHFDDLVVSLVSLCCCCVPSCPQQEAEDQDSDIRSVCRLPQYSWYWHSPSKDDSGRGIIITMIMTGRRNNSSSRVVVVVVSSVVVNVVVPD